Protein AF-A0A9P8UB93-F1 (afdb_monomer)

Sequence (767 aa):
MEDRIFSIRSVVDVEQPQSMSYSHETCEHDLPDLNFNGDYHQADNSRTEFQRVKATNTLHTPASVLPNNTKDEGKNASDDSFDGVGSRILGDSKEQVYATQFIHTTTEEEHYLITGRDGALRRCEDEPIHMPGAVQSFGLLVALKEVNGRFPVHIVSENSRRIIGYSPQQLFKLDSFMDLFSEDHVRNILDHIDFIRNENPDVTNNGPEVLNTALHPLGEISVKLWCAIHISSANPDLIICEFELENDNDYPLCPPDEIARPASEGPPHQESTRKEFDLGDKTGSTLLKVLSRVRKKGGEAGPMQIVDIMSQAQERLTSAPDLDKSLEVLVRIIKELTGFHRIMIHRFDSSYNGKVISELVDSAKTQHSYRGLHFPASDIPRQARELYKINKVRLLYDRDLEPSRLVCRTGADVEHPLDLTHSYLRAMSPMHLKYLANMGVRASMSVSVNAFSNLWGLIACHSYGRGGMRVAFPVRKMCRLIGDMASRNIERLSYASRLRAKKLSHIVPVSNHVPGHFIASPEDLLGLLDADFGMLSIGSETRILGTVEQSQEALAILEYLRIKKFASIVAIEDIRVELPDLRYPPGFTVIAGLLYVPLSVGGLDFIVFFRKAQVKEVKWAGNANEKEIRAGTSDYLEPRTSFQVWSQTVVGKCREWSEEHKETATVLCLVYGKFVEVWRQNEAVLQNSRLLRLLLADSVHEVRTPLNAIINYLEIALEGNLDPKTRDNLAEAHSASKSLIYAVNDLLNLTRIEERKEPIGDGVLDL

Organism: NCBI:txid152316

Secondary structure (DSSP, 8-state):
--------------PPPPPPP---------------------------------------PPPP------------------------------------PEEEEE-TTS-EEEEEESS--SSGGG--TT--SEEETTEEEEEEE-BTTB--EEEEETTHHHHHS--HHHHHT-S-GGGGB-HHHHHHHHHHHHHHHHT---HHHH--EEEEEEE--TTSPPEEEEEEEEE-TT-TTEEEEEEEESS-SSS-SS-HHHHT-----PPS---SSTTSS-SS-TTHHHHHHHHHHHHHTTT---HHHHHHHHHHHHHHHHH-SSHHHHHHHHHHHHHHHH--SEEEEEEE-TTS-EEEEEEEE-TTT-----TT-EE-TTSS-HHHHHHHHHS-EEEES-TTSPEEEEEESSTHHHHS----TT-SSBPPPHHHHHHHHHTT-SEEEEEEEEETTEEEEEEEEEE-SSS-----HHHHHHHHHHHHHHHHHHHHHHHHHHHHHHHHTT--------TTSPSS-HHHHHHHTT-SEEEEEETTEEEEES--S-HHHHHHHHHHHHHH--SS-EEES-HHHH-TT---TT--SSEEEEEEEE-STTSSSEEEEEEE-EEEEEEEES-TT-----TTS-S-PPPPS--SEEEEEEEEE-----HHHHHHHHHHHHHHHHHHHHHHHHHHHHHHHHHHHHHHHHHHHHHHHHHHHHHHHHHHHHTS---HHHHHHHHHHHHHHHHHHHHHHHHHHHHHHGGG-S---------

Structure (mmCIF, N/CA/C/O backbone):
data_AF-A0A9P8UB93-F1
#
_entry.id   AF-A0A9P8UB93-F1
#
loop_
_atom_site.group_PDB
_atom_site.id
_atom_site.type_symbol
_atom_site.label_atom_id
_atom_site.label_alt_id
_atom_site.label_comp_id
_atom_site.label_asym_id
_atom_site.label_entity_id
_atom_site.label_seq_id
_atom_site.pdbx_PDB_ins_code
_atom_site.Cartn_x
_atom_site.Cartn_y
_atom_site.Cartn_z
_atom_site.occupancy
_atom_site.B_iso_or_equiv
_atom_site.auth_seq_id
_atom_site.auth_comp_id
_atom_site.auth_asym_id
_atom_site.auth_atom_id
_atom_site.pdbx_PDB_model_num
ATOM 1 N N . MET A 1 1 ? 35.392 -6.131 -42.879 1.00 26.73 1 MET A N 1
ATOM 2 C CA . MET A 1 1 ? 35.048 -7.058 -43.975 1.00 26.73 1 MET A CA 1
ATOM 3 C C . MET A 1 1 ? 33.737 -6.538 -44.540 1.00 26.73 1 MET A C 1
ATOM 5 O O . MET A 1 1 ? 32.734 -6.651 -43.860 1.00 26.73 1 MET A O 1
ATOM 9 N N . GLU A 1 2 ? 33.848 -5.812 -45.655 1.00 27.38 2 GLU A N 1
ATOM 10 C CA . GLU A 1 2 ? 32.818 -5.238 -46.546 1.00 27.38 2 GLU A CA 1
ATOM 11 C C . GLU A 1 2 ? 31.380 -5.042 -46.020 1.00 27.38 2 GLU A C 1
ATOM 13 O O . GLU A 1 2 ? 30.610 -5.994 -45.885 1.00 27.38 2 GLU A O 1
ATOM 18 N N . ASP A 1 3 ? 31.005 -3.766 -45.860 1.00 26.36 3 ASP A N 1
ATOM 19 C CA . ASP A 1 3 ? 29.623 -3.290 -45.754 1.00 26.36 3 ASP A CA 1
ATOM 20 C C . ASP A 1 3 ? 28.825 -3.699 -46.997 1.00 26.36 3 ASP A C 1
ATOM 22 O O . ASP A 1 3 ? 29.007 -3.167 -48.095 1.00 26.36 3 ASP A O 1
ATOM 26 N N . ARG A 1 4 ? 27.920 -4.666 -46.834 1.00 26.61 4 ARG A N 1
ATOM 27 C CA . ARG A 1 4 ? 26.999 -5.078 -47.895 1.00 26.61 4 ARG A CA 1
ATOM 28 C C . ARG A 1 4 ? 25.685 -4.317 -47.767 1.00 26.61 4 ARG A C 1
ATOM 30 O O . ARG A 1 4 ? 24.841 -4.644 -46.937 1.00 26.61 4 ARG A O 1
ATOM 37 N N . ILE A 1 5 ? 25.508 -3.326 -48.635 1.00 25.66 5 ILE A N 1
ATOM 38 C CA . ILE A 1 5 ? 24.217 -2.696 -48.922 1.00 25.66 5 ILE A CA 1
ATOM 39 C C . ILE A 1 5 ? 23.400 -3.697 -49.748 1.00 25.66 5 ILE A C 1
ATOM 41 O O . ILE A 1 5 ? 23.738 -3.983 -50.897 1.00 25.66 5 ILE A O 1
ATOM 45 N N . PHE A 1 6 ? 22.338 -4.257 -49.172 1.00 24.06 6 PHE A N 1
ATOM 46 C CA . PHE A 1 6 ? 21.402 -5.112 -49.903 1.00 24.06 6 PHE A CA 1
ATOM 47 C C . PHE A 1 6 ? 20.201 -4.291 -50.380 1.00 24.06 6 PHE A C 1
ATOM 49 O O . PHE A 1 6 ? 19.489 -3.699 -49.575 1.00 24.06 6 PHE A O 1
ATOM 56 N N . SER A 1 7 ? 19.950 -4.298 -51.690 1.00 25.48 7 SER A N 1
ATOM 57 C CA . SER A 1 7 ? 18.676 -3.877 -52.282 1.00 25.48 7 SER A CA 1
ATOM 58 C C . SER A 1 7 ? 17.825 -5.125 -52.511 1.00 25.48 7 SER A C 1
ATOM 60 O O . SER A 1 7 ? 18.240 -6.013 -53.257 1.00 25.48 7 SER A O 1
ATOM 62 N N . ILE A 1 8 ? 16.675 -5.243 -51.839 1.00 27.33 8 ILE A N 1
ATOM 63 C CA . ILE A 1 8 ? 15.779 -6.400 -51.979 1.00 27.33 8 ILE A CA 1
ATOM 64 C C . ILE A 1 8 ? 14.336 -5.912 -52.144 1.00 27.33 8 ILE A C 1
ATOM 66 O O . ILE A 1 8 ? 13.784 -5.238 -51.279 1.00 27.33 8 ILE A O 1
ATOM 70 N N . ARG A 1 9 ? 13.736 -6.270 -53.285 1.00 27.30 9 ARG A N 1
ATOM 71 C CA . ARG A 1 9 ? 12.311 -6.110 -53.599 1.00 27.30 9 ARG A CA 1
ATOM 72 C C . ARG A 1 9 ? 11.485 -7.257 -52.992 1.00 27.30 9 ARG A C 1
ATOM 74 O O . ARG A 1 9 ? 11.887 -8.412 -53.086 1.00 27.30 9 ARG A O 1
ATOM 81 N N . SER A 1 10 ? 10.313 -6.880 -52.467 1.00 31.02 10 SER A N 1
ATOM 82 C CA . SER A 1 10 ? 9.056 -7.642 -52.294 1.00 31.02 10 SER A CA 1
ATOM 83 C C . SER A 1 10 ? 9.084 -8.982 -51.539 1.00 31.02 10 SER A C 1
ATOM 85 O O . SER A 1 10 ? 9.295 -10.024 -52.154 1.00 31.02 10 SER A O 1
ATOM 87 N N . VAL A 1 11 ? 8.725 -8.967 -50.243 1.00 28.31 11 VAL A N 1
ATOM 88 C CA . VAL A 1 11 ? 8.272 -10.161 -49.489 1.00 28.31 11 VAL A CA 1
ATOM 89 C C . VAL A 1 11 ? 7.197 -9.798 -48.442 1.00 28.31 11 VAL A C 1
ATOM 91 O O . VAL A 1 11 ? 7.372 -10.096 -47.270 1.00 28.31 11 VAL A O 1
ATOM 94 N N . VAL A 1 12 ? 6.097 -9.129 -48.810 1.00 26.34 12 VAL A N 1
ATOM 95 C CA . VAL A 1 12 ? 4.867 -9.101 -47.981 1.00 26.34 12 VAL A CA 1
ATOM 96 C C . VAL A 1 12 ? 3.657 -8.873 -48.896 1.00 26.34 12 VAL A C 1
ATOM 98 O O . VAL A 1 12 ? 3.607 -7.857 -49.585 1.00 26.34 12 VAL A O 1
ATOM 101 N N . ASP A 1 13 ? 2.688 -9.792 -48.888 1.00 25.03 13 ASP A N 1
ATOM 102 C CA . ASP A 1 13 ? 1.345 -9.551 -49.432 1.00 25.03 13 ASP A CA 1
ATOM 103 C C . ASP A 1 13 ? 0.488 -8.868 -48.359 1.00 25.03 13 ASP A C 1
ATOM 105 O O . ASP A 1 13 ? 0.323 -9.388 -47.253 1.00 25.03 13 ASP A O 1
ATOM 109 N N . VAL A 1 14 ? -0.057 -7.696 -48.687 1.00 28.72 14 VAL A N 1
ATOM 110 C CA . VAL A 1 14 ? -1.054 -6.981 -47.880 1.00 28.72 14 VAL A CA 1
ATOM 111 C C . VAL A 1 14 ? -2.326 -6.894 -48.717 1.00 28.72 14 VAL A C 1
ATOM 113 O O . VAL A 1 14 ? -2.350 -6.203 -49.735 1.00 28.72 14 VAL A O 1
ATOM 116 N N . GLU A 1 15 ? -3.385 -7.594 -48.308 1.00 27.23 15 GLU A N 1
ATOM 117 C CA . GLU A 1 15 ? -4.704 -7.457 -48.933 1.00 27.23 15 GLU A CA 1
ATOM 118 C C . GLU A 1 15 ? -5.242 -6.035 -48.702 1.00 27.23 15 GLU A C 1
ATOM 120 O O . GLU A 1 15 ? -5.470 -5.608 -47.569 1.00 27.23 15 GLU A O 1
ATOM 125 N N . GLN A 1 16 ? -5.433 -5.285 -49.790 1.00 28.02 16 GLN A N 1
ATOM 126 C CA . GLN A 1 16 ? -6.136 -4.003 -49.776 1.00 28.02 16 GLN A CA 1
ATOM 127 C C . GLN A 1 16 ? -7.658 -4.233 -49.777 1.00 28.02 16 GLN A C 1
ATOM 129 O O . GLN A 1 16 ? -8.140 -5.086 -50.526 1.00 28.02 16 GLN A O 1
ATOM 134 N N . PRO A 1 17 ? -8.451 -3.454 -49.019 1.00 28.00 17 PRO A N 1
ATOM 135 C CA . PRO A 1 17 ? -9.902 -3.496 -49.135 1.00 28.00 17 PRO A CA 1
ATOM 136 C C . PRO A 1 17 ? -10.363 -2.836 -50.445 1.00 28.00 17 PRO A C 1
ATOM 138 O O . PRO A 1 17 ? -9.907 -1.755 -50.816 1.00 28.00 17 PRO A O 1
ATOM 141 N N . GLN A 1 18 ? -11.281 -3.512 -51.139 1.00 26.14 18 GLN A N 1
ATOM 142 C CA . GLN A 1 18 ? -11.879 -3.092 -52.408 1.00 26.14 18 GLN A CA 1
ATOM 143 C C . GLN A 1 18 ? -12.587 -1.732 -52.283 1.00 26.14 18 GLN A C 1
ATOM 145 O O . GLN A 1 18 ? -13.487 -1.560 -51.460 1.00 26.14 18 GLN A O 1
ATOM 150 N N . SER A 1 19 ? -12.216 -0.775 -53.137 1.00 26.72 19 SER A N 1
ATOM 151 C CA . SER A 1 19 ? -12.930 0.488 -53.309 1.00 26.72 19 SER A CA 1
ATOM 152 C C . SER A 1 19 ? -14.207 0.272 -54.129 1.00 26.72 19 SER A C 1
ATOM 154 O O . SER A 1 19 ? -14.174 -0.211 -55.261 1.00 26.72 19 SER A O 1
ATOM 156 N N . MET A 1 20 ? -15.354 0.635 -53.549 1.00 25.08 20 MET A N 1
ATOM 157 C CA . MET A 1 20 ? -16.625 0.726 -54.268 1.00 25.08 20 MET A CA 1
ATOM 158 C C . MET A 1 20 ? -16.553 1.830 -55.327 1.00 25.08 20 MET A C 1
ATOM 160 O O . MET A 1 20 ? -16.248 2.984 -55.031 1.00 25.08 20 MET A O 1
ATOM 164 N N . SER A 1 21 ? -16.880 1.460 -56.559 1.00 23.48 21 SER A N 1
ATOM 165 C CA . SER A 1 21 ? -17.108 2.348 -57.693 1.00 23.48 21 SER A CA 1
ATOM 166 C C . SER A 1 21 ? -18.393 3.160 -57.515 1.00 23.48 21 SER A C 1
ATOM 168 O O . SER A 1 21 ? -19.458 2.565 -57.354 1.00 23.48 21 SER A O 1
ATOM 170 N N . TYR A 1 22 ? -18.319 4.484 -57.660 1.00 26.03 22 TYR A N 1
ATOM 171 C CA . TYR A 1 22 ? -19.458 5.295 -58.094 1.00 26.03 22 TYR A CA 1
ATOM 172 C C . TYR A 1 22 ? -19.034 6.288 -59.180 1.00 26.03 22 TYR A C 1
ATOM 174 O O . TYR A 1 22 ? -17.901 6.758 -59.237 1.00 26.03 22 TYR A O 1
ATOM 182 N N . SER A 1 23 ? -19.979 6.482 -60.087 1.00 23.53 23 SER A N 1
ATOM 183 C CA . SER A 1 23 ? -19.922 6.999 -61.449 1.00 23.53 23 SER A CA 1
ATOM 184 C C . SER A 1 23 ? -19.710 8.510 -61.577 1.00 23.53 23 SER A C 1
ATOM 186 O O . SER A 1 23 ? -20.191 9.296 -60.767 1.00 23.53 23 SER A O 1
ATOM 188 N N . HIS A 1 24 ? -19.050 8.890 -62.673 1.00 25.64 24 HIS A N 1
ATOM 189 C CA . HIS A 1 24 ? -19.032 10.234 -63.255 1.00 25.64 24 HIS A CA 1
ATOM 190 C C . HIS A 1 24 ? -20.433 10.702 -63.684 1.00 25.64 24 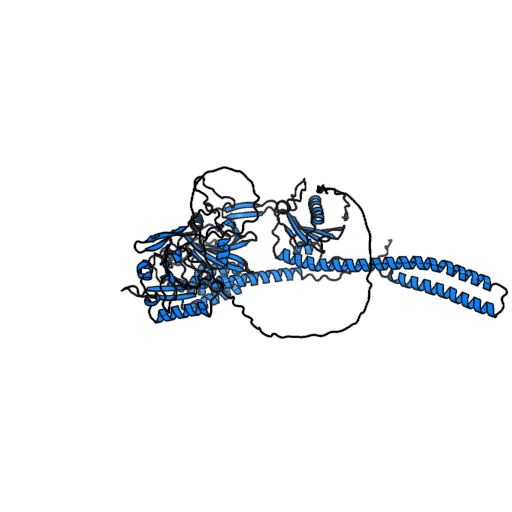HIS A C 1
ATOM 192 O O . HIS A 1 24 ? -21.110 9.940 -64.365 1.00 25.64 24 HIS A O 1
ATOM 198 N N . GLU A 1 25 ? -20.773 11.975 -63.434 1.00 23.77 25 GLU A N 1
ATOM 199 C CA . GLU A 1 25 ? -21.513 12.828 -64.388 1.00 23.77 25 GLU A CA 1
ATOM 200 C C . GLU A 1 25 ? -21.385 14.343 -64.062 1.00 23.77 25 GLU A C 1
ATOM 202 O O . GLU A 1 25 ? -21.669 14.773 -62.950 1.00 23.77 25 GLU A O 1
ATOM 207 N N . THR A 1 26 ? -20.872 15.089 -65.061 1.00 24.66 26 THR A N 1
ATOM 208 C CA . THR A 1 26 ? -21.096 16.499 -65.507 1.00 24.66 26 THR A CA 1
ATOM 209 C C . THR A 1 26 ? -21.281 17.649 -64.488 1.00 24.66 26 THR A C 1
ATOM 211 O O . THR A 1 26 ? -22.203 17.618 -63.690 1.00 24.66 26 THR A O 1
ATOM 214 N N . CYS A 1 27 ? -20.397 18.662 -64.407 1.00 22.58 27 CYS A N 1
ATOM 215 C CA . CYS A 1 27 ? -20.173 19.855 -65.272 1.00 22.58 27 CYS A CA 1
ATOM 216 C C . CYS A 1 27 ? -21.089 21.061 -64.940 1.00 22.58 27 CYS A C 1
ATOM 218 O O . CYS A 1 27 ? -22.287 20.952 -65.153 1.00 22.58 27 CYS A O 1
ATOM 220 N N . GLU A 1 28 ? -20.522 22.180 -64.446 1.00 23.67 28 GLU A N 1
ATOM 221 C CA . GLU A 1 28 ? -20.639 23.559 -64.999 1.00 23.67 28 GLU A CA 1
ATOM 222 C C . GLU A 1 28 ? -20.121 24.661 -64.032 1.00 23.67 28 GLU A C 1
ATOM 224 O O . GLU A 1 28 ? -20.508 24.731 -62.871 1.00 23.67 28 GLU A O 1
ATOM 229 N N . HIS A 1 29 ? -19.186 25.471 -64.551 1.00 26.97 29 HIS A N 1
ATOM 230 C CA . HIS A 1 29 ? -19.086 26.945 -64.506 1.00 26.97 29 HIS A CA 1
ATOM 231 C C . HIS A 1 29 ? -19.537 27.759 -63.265 1.00 26.97 29 HIS A C 1
ATOM 233 O O . HIS A 1 29 ? -20.720 27.854 -62.972 1.00 26.97 29 HIS A O 1
ATOM 239 N N . ASP A 1 30 ? -18.605 28.455 -62.587 1.00 24.02 30 ASP A N 1
ATOM 240 C CA . ASP A 1 30 ? -18.261 29.881 -62.830 1.00 24.02 30 ASP A CA 1
ATOM 241 C C . ASP A 1 30 ? -17.505 30.549 -61.650 1.00 24.02 30 ASP A C 1
ATOM 243 O O . ASP A 1 30 ? -17.839 30.408 -60.475 1.00 24.02 30 ASP A O 1
ATOM 247 N N . LEU A 1 31 ? -16.455 31.293 -62.014 1.00 25.19 31 LEU A N 1
ATOM 248 C CA . LEU A 1 31 ? -15.696 32.296 -61.237 1.00 25.19 31 LEU A CA 1
ATOM 249 C C . LEU A 1 31 ? -16.556 33.579 -61.052 1.00 25.19 31 LEU A C 1
ATOM 251 O O . LEU A 1 31 ? -17.471 33.754 -61.860 1.00 25.19 31 LEU A O 1
ATOM 255 N N . PRO A 1 32 ? -16.299 34.513 -60.091 1.00 33.03 32 PRO A N 1
ATOM 256 C CA . PRO A 1 32 ? -15.016 35.237 -60.029 1.00 33.03 32 PRO A CA 1
ATOM 257 C C . PRO A 1 32 ? -14.511 35.793 -58.671 1.00 33.03 32 PRO A C 1
ATOM 259 O O . PRO A 1 32 ? -15.249 35.994 -57.713 1.00 33.03 32 PRO A O 1
ATOM 262 N N . ASP A 1 33 ? -13.197 36.055 -58.686 1.00 24.64 33 ASP A N 1
ATOM 263 C CA . ASP A 1 33 ? -12.421 37.196 -58.170 1.00 24.64 33 ASP A CA 1
ATOM 264 C C . ASP A 1 33 ? -12.712 37.825 -56.798 1.00 24.64 33 ASP A C 1
ATOM 266 O O . ASP A 1 33 ? -13.784 38.369 -56.554 1.00 24.64 33 ASP A O 1
ATOM 270 N N . LEU A 1 34 ? -11.645 37.974 -55.993 1.00 26.08 34 LEU A N 1
ATOM 271 C CA . LEU A 1 34 ? -11.241 39.286 -55.463 1.00 26.08 34 LEU A CA 1
ATOM 272 C C . LEU A 1 34 ? -9.783 39.306 -54.969 1.00 26.08 34 LEU A C 1
ATOM 274 O O . LEU A 1 34 ? -9.261 38.356 -54.390 1.00 26.08 34 LEU A O 1
ATOM 278 N N . ASN A 1 35 ? -9.154 40.438 -55.275 1.00 24.73 35 ASN A N 1
ATOM 279 C CA . ASN A 1 35 ? -7.728 40.732 -55.315 1.00 24.73 35 ASN A CA 1
ATOM 280 C C . ASN A 1 35 ? -7.043 40.970 -53.960 1.00 24.73 35 ASN A C 1
ATOM 282 O O . ASN A 1 35 ? -7.639 41.413 -52.982 1.00 24.73 35 ASN A O 1
ATOM 286 N N . PHE A 1 36 ? -5.724 40.778 -54.025 1.00 27.52 36 PHE A N 1
ATOM 287 C CA . PHE A 1 36 ? -4.661 41.244 -53.135 1.00 27.52 36 PHE A CA 1
ATOM 288 C C . PHE A 1 36 ? -4.665 42.759 -52.846 1.00 27.52 36 PHE A C 1
ATOM 290 O O . PHE A 1 36 ? -4.908 43.563 -53.741 1.00 27.52 36 PHE A O 1
ATOM 297 N N . ASN A 1 37 ? -4.264 43.108 -51.617 1.00 25.06 37 ASN A N 1
ATOM 298 C CA . ASN A 1 37 ? -3.333 44.180 -51.201 1.00 25.06 37 ASN A CA 1
ATOM 299 C C . ASN A 1 37 ? -3.128 43.969 -49.680 1.00 25.06 37 ASN A C 1
ATOM 301 O O . ASN A 1 37 ? -4.106 43.797 -48.964 1.00 25.06 37 ASN A O 1
ATOM 305 N N . GLY A 1 38 ? -1.939 43.811 -49.095 1.00 25.78 38 GLY A N 1
ATOM 306 C CA . GLY A 1 38 ? -0.701 44.552 -49.305 1.00 25.78 38 GLY A CA 1
ATOM 307 C C . GLY A 1 38 ? -0.623 45.661 -48.252 1.00 25.78 38 GLY A C 1
ATOM 308 O O . GLY A 1 38 ? -1.266 46.679 -48.450 1.00 25.78 38 GLY A O 1
ATOM 309 N N . ASP A 1 39 ? 0.069 45.428 -47.125 1.00 24.36 39 ASP A N 1
ATOM 310 C CA . ASP A 1 39 ? 1.063 46.369 -46.574 1.00 24.36 39 ASP A CA 1
ATOM 311 C C . ASP A 1 39 ? 1.722 45.881 -45.268 1.00 24.36 39 ASP A C 1
ATOM 313 O O . ASP A 1 39 ? 1.089 45.416 -44.320 1.00 24.36 39 ASP A O 1
ATOM 317 N N . TYR A 1 40 ? 3.049 45.997 -45.271 1.00 25.77 40 TYR A N 1
ATOM 318 C CA . TYR A 1 40 ? 3.997 45.781 -44.180 1.00 25.77 40 TYR A CA 1
ATOM 319 C C . TYR A 1 40 ? 4.091 47.034 -43.296 1.00 25.77 40 TYR A C 1
ATOM 321 O O . TYR A 1 40 ? 4.174 48.125 -43.843 1.00 25.77 40 TYR A O 1
ATOM 329 N N . HIS A 1 41 ? 4.262 46.884 -41.974 1.00 25.95 41 HIS A N 1
ATOM 330 C CA . HIS A 1 41 ? 5.200 47.716 -41.195 1.00 25.95 41 HIS A CA 1
ATOM 331 C C . HIS A 1 41 ? 5.559 47.102 -39.822 1.00 25.95 41 HIS A C 1
ATOM 333 O O . HIS A 1 41 ? 4.734 46.956 -38.930 1.00 25.95 41 HIS A O 1
ATOM 339 N N . GLN A 1 42 ? 6.829 46.701 -39.736 1.00 24.09 42 GLN A N 1
ATOM 340 C CA . GLN A 1 42 ? 7.849 46.893 -38.690 1.00 24.09 42 GLN A CA 1
ATOM 341 C C . GLN A 1 42 ? 7.507 47.256 -37.220 1.00 24.09 42 GLN A C 1
ATOM 343 O O . GLN A 1 42 ? 6.836 48.242 -36.948 1.00 24.09 42 GLN A O 1
ATOM 348 N N . ALA A 1 43 ? 8.266 46.574 -36.341 1.00 25.11 43 ALA A N 1
ATOM 349 C CA . ALA A 1 43 ? 8.878 47.023 -35.074 1.00 25.11 43 ALA A CA 1
ATOM 350 C C . ALA A 1 43 ? 7.991 47.112 -33.809 1.00 25.11 43 ALA A C 1
ATOM 352 O O . ALA A 1 43 ? 7.084 47.924 -33.720 1.00 25.11 43 ALA A O 1
ATOM 353 N N . ASP A 1 44 ? 8.303 46.342 -32.759 1.00 24.00 44 ASP A N 1
ATOM 354 C CA . ASP A 1 44 ? 9.359 46.650 -31.775 1.00 24.00 44 ASP A CA 1
ATOM 355 C C . ASP A 1 44 ? 9.133 45.924 -30.425 1.00 24.00 44 ASP A C 1
ATOM 357 O O . ASP A 1 44 ? 8.029 45.518 -30.063 1.00 24.00 44 ASP A O 1
ATOM 361 N N . ASN A 1 45 ? 10.228 45.751 -29.685 1.00 26.16 45 ASN A N 1
ATOM 362 C CA . ASN A 1 45 ? 10.324 45.145 -28.356 1.00 26.16 45 ASN A CA 1
ATOM 363 C C . ASN A 1 45 ? 9.473 45.853 -27.286 1.00 26.16 45 ASN A C 1
ATOM 365 O O . ASN A 1 45 ? 9.476 47.077 -27.209 1.00 26.16 45 ASN A O 1
ATOM 369 N N . SER A 1 46 ? 8.945 45.106 -26.306 1.00 26.08 46 SER A N 1
ATOM 370 C CA . SER A 1 46 ? 9.214 45.387 -24.879 1.00 26.08 46 SER A CA 1
ATOM 371 C C . SER A 1 46 ? 8.569 44.393 -23.906 1.00 26.08 46 SER A C 1
ATOM 373 O O . SER A 1 46 ? 7.455 43.910 -24.073 1.00 26.08 46 SER A O 1
ATOM 375 N N . ARG A 1 47 ? 9.346 44.121 -22.852 1.00 25.39 47 ARG A N 1
ATOM 376 C CA . ARG A 1 47 ? 8.998 43.498 -21.569 1.00 25.39 47 ARG A CA 1
ATOM 377 C C . ARG A 1 47 ? 7.685 44.020 -20.977 1.00 25.39 47 ARG A C 1
ATOM 379 O O . ARG A 1 47 ? 7.445 45.221 -21.009 1.00 25.39 47 ARG A O 1
ATOM 386 N N . THR A 1 48 ? 6.992 43.176 -20.214 1.00 25.86 48 THR A N 1
ATOM 387 C CA . THR A 1 48 ? 6.386 43.619 -18.946 1.00 25.86 48 THR A CA 1
ATOM 388 C C . THR A 1 48 ? 6.240 42.476 -17.944 1.00 25.86 48 THR A C 1
ATOM 390 O O . THR A 1 48 ? 5.796 41.374 -18.251 1.00 25.86 48 THR A O 1
ATOM 393 N N . GLU A 1 49 ? 6.682 42.791 -16.734 1.00 22.70 49 GLU A N 1
ATOM 394 C CA . GLU A 1 49 ? 6.524 42.077 -15.477 1.00 22.70 49 GLU A CA 1
ATOM 395 C C . GLU A 1 49 ? 5.102 42.226 -14.894 1.00 22.70 49 GLU A C 1
ATOM 397 O O . GLU A 1 49 ? 4.456 43.250 -15.085 1.00 22.70 49 GLU A O 1
ATOM 402 N N . PHE A 1 50 ? 4.696 41.212 -14.114 1.00 23.59 50 PHE A N 1
ATOM 403 C CA . PHE A 1 50 ? 3.908 41.260 -12.865 1.00 23.59 50 PHE A CA 1
ATOM 404 C C . PHE A 1 50 ? 2.631 42.134 -12.751 1.00 23.59 50 PHE A C 1
ATOM 406 O O . PHE A 1 50 ? 2.723 43.344 -12.629 1.00 23.59 50 PHE A O 1
ATOM 413 N N . GLN A 1 51 ? 1.459 41.504 -12.528 1.00 23.72 51 GLN A N 1
ATOM 414 C CA . GLN A 1 51 ? 0.694 41.506 -11.248 1.00 23.72 51 GLN A CA 1
ATOM 415 C C . GLN A 1 51 ? -0.803 41.138 -11.399 1.00 23.72 51 GLN A C 1
ATOM 417 O O . GLN A 1 51 ? -1.612 41.856 -11.968 1.00 23.72 51 GLN A O 1
ATOM 422 N N . ARG A 1 52 ? -1.164 40.017 -10.765 1.00 23.50 52 ARG A N 1
ATOM 423 C CA . ARG A 1 52 ? -2.259 39.804 -9.791 1.00 23.50 52 ARG A CA 1
ATOM 424 C C . ARG A 1 52 ? -3.258 40.968 -9.553 1.00 23.50 52 ARG A C 1
ATOM 426 O O . ARG A 1 52 ? -2.912 41.873 -8.806 1.00 23.50 52 ARG A O 1
ATOM 433 N N . VAL A 1 53 ? -4.537 40.825 -9.948 1.00 23.80 53 VAL A N 1
ATOM 434 C CA . VAL A 1 53 ? -5.707 41.378 -9.211 1.00 23.80 53 VAL A CA 1
ATOM 435 C C . VAL A 1 53 ? -6.972 40.502 -9.352 1.00 23.80 53 VAL A C 1
ATOM 437 O O . VAL A 1 53 ? -7.419 40.169 -10.440 1.00 23.80 53 VAL A O 1
ATOM 440 N N . LYS A 1 54 ? -7.498 40.167 -8.169 1.00 23.58 54 LYS A N 1
ATOM 441 C CA . LYS A 1 54 ? -8.847 39.805 -7.682 1.00 23.58 54 LYS A CA 1
ATOM 442 C C . LYS A 1 54 ? -10.092 39.892 -8.599 1.00 23.58 54 LYS A C 1
ATOM 444 O O . LYS A 1 54 ? -10.420 40.942 -9.129 1.00 23.58 54 LYS A O 1
ATOM 449 N N . ALA A 1 55 ? -10.837 38.782 -8.559 1.00 24.05 55 ALA A N 1
ATOM 450 C CA . ALA A 1 55 ? -12.267 38.583 -8.263 1.00 24.05 55 ALA A CA 1
ATOM 451 C C . ALA A 1 55 ? -13.290 39.728 -8.423 1.00 24.05 55 ALA A C 1
ATOM 453 O O . ALA A 1 55 ? -13.209 40.738 -7.726 1.00 24.05 55 ALA A O 1
ATOM 454 N N . THR A 1 56 ? -14.390 39.405 -9.115 1.00 23.88 56 THR A N 1
ATOM 455 C CA . THR A 1 56 ? -15.751 39.876 -8.801 1.00 23.88 56 THR A CA 1
ATOM 456 C C . THR A 1 56 ? -16.804 38.805 -9.114 1.00 23.88 56 THR A C 1
ATOM 458 O O . THR A 1 56 ? -16.764 38.135 -10.141 1.00 23.88 56 THR A O 1
ATOM 461 N N . ASN A 1 57 ? -17.732 38.662 -8.164 1.00 23.91 57 ASN A N 1
ATOM 462 C CA . ASN A 1 57 ? -18.921 37.809 -8.149 1.00 23.91 57 ASN A CA 1
ATOM 463 C C . ASN A 1 57 ? -19.940 38.154 -9.244 1.00 23.91 57 ASN A C 1
ATOM 465 O O . ASN A 1 57 ? -20.126 39.324 -9.572 1.00 23.91 57 ASN A O 1
ATOM 469 N N . THR A 1 58 ? -20.761 37.172 -9.627 1.00 24.73 58 THR A N 1
ATOM 470 C CA . THR A 1 58 ? -22.205 37.400 -9.822 1.00 24.73 58 THR A CA 1
ATOM 471 C C . THR A 1 58 ? -22.999 36.112 -9.595 1.00 24.73 58 THR A C 1
ATOM 473 O O . THR A 1 58 ? -22.704 35.067 -10.166 1.00 24.73 58 THR A O 1
ATOM 476 N N . LEU A 1 59 ? -23.981 36.212 -8.695 1.00 24.28 59 LEU A N 1
ATOM 477 C CA . LEU A 1 59 ? -24.977 35.201 -8.349 1.00 24.28 59 LEU A CA 1
ATOM 478 C C . LEU A 1 59 ? -26.102 35.163 -9.393 1.00 24.28 59 LEU A C 1
ATOM 480 O O . LEU A 1 59 ? -26.536 36.217 -9.852 1.00 24.28 59 LEU A O 1
ATOM 484 N N . HIS A 1 60 ? -26.667 33.978 -9.637 1.00 24.95 60 HIS A N 1
ATOM 485 C CA . HIS A 1 60 ? -28.037 33.829 -10.133 1.00 24.95 60 HIS A CA 1
ATOM 486 C C . HIS A 1 60 ? -28.778 32.750 -9.330 1.00 24.95 60 HIS A C 1
ATOM 488 O O . HIS A 1 60 ? -28.409 31.579 -9.339 1.00 24.95 60 HIS A O 1
ATOM 494 N N . THR A 1 61 ? -29.829 33.173 -8.631 1.00 24.50 61 THR A N 1
ATOM 495 C CA . THR A 1 61 ? -30.899 32.347 -8.052 1.00 24.50 61 THR A CA 1
ATOM 496 C C . THR A 1 61 ? -32.001 32.098 -9.096 1.00 24.50 61 THR A C 1
ATOM 498 O O . THR A 1 61 ? -32.255 32.990 -9.911 1.00 24.50 61 THR A O 1
ATOM 501 N N . PRO A 1 62 ? -32.701 30.945 -9.072 1.00 28.03 62 PRO A N 1
ATOM 502 C CA . PRO A 1 62 ? -33.846 30.676 -9.938 1.00 28.03 62 PRO A CA 1
ATOM 503 C C . PRO A 1 62 ? -35.181 31.020 -9.255 1.00 28.03 62 PRO A C 1
ATOM 505 O O . PRO A 1 62 ? -35.322 30.913 -8.036 1.00 28.03 62 PRO A O 1
ATOM 508 N N . ALA A 1 63 ? -36.167 31.415 -10.062 1.00 24.06 63 ALA A N 1
ATOM 509 C CA . ALA A 1 63 ? -37.533 31.709 -9.638 1.00 24.06 63 ALA A CA 1
ATOM 510 C C . ALA A 1 63 ? -38.495 30.542 -9.925 1.00 24.06 63 ALA A C 1
ATOM 512 O O . ALA A 1 63 ? -38.348 29.796 -10.892 1.00 24.06 63 ALA A O 1
ATOM 513 N N . SER A 1 64 ? -39.482 30.434 -9.044 1.00 23.78 64 SER A N 1
ATOM 514 C CA . SER A 1 64 ? -40.565 29.463 -8.910 1.00 23.78 64 SER A CA 1
ATOM 515 C C . SER A 1 64 ? -41.756 29.704 -9.845 1.00 23.78 64 SER A C 1
ATOM 517 O O . SER A 1 64 ? -42.158 30.850 -10.011 1.00 23.78 64 SER A O 1
ATOM 519 N N . VAL A 1 65 ? -42.417 28.630 -10.313 1.00 25.11 65 VAL A N 1
ATOM 520 C CA . VAL A 1 65 ? -43.860 28.611 -10.657 1.00 25.11 65 VAL A CA 1
ATOM 521 C C . VAL A 1 65 ? -44.447 27.197 -10.436 1.00 25.11 65 VAL A C 1
ATOM 523 O O . VAL A 1 65 ? -43.911 26.209 -10.924 1.00 25.11 65 VAL A O 1
ATOM 526 N N . LEU A 1 66 ? -45.574 27.124 -9.722 1.00 23.77 66 LEU A N 1
ATOM 527 C CA . LEU A 1 66 ? -46.562 26.028 -9.609 1.00 23.77 66 LEU A CA 1
ATOM 528 C C . LEU A 1 66 ? -47.957 26.674 -9.837 1.00 23.77 66 LEU A C 1
ATOM 530 O O . LEU A 1 66 ? -48.039 27.903 -9.763 1.00 23.77 66 LEU A O 1
ATOM 534 N N . PRO A 1 67 ? -49.092 25.944 -9.859 1.00 43.53 67 PRO A N 1
ATOM 535 C CA . PRO A 1 67 ? -49.453 24.696 -10.555 1.00 43.53 67 PRO A CA 1
ATOM 536 C C . PRO A 1 67 ? -50.825 24.833 -11.282 1.00 43.53 67 PRO A C 1
ATOM 538 O O . PRO A 1 67 ? -51.497 25.853 -11.139 1.00 43.53 67 PRO A O 1
ATOM 541 N N . ASN A 1 68 ? -51.314 23.798 -11.988 1.00 24.00 68 ASN A N 1
ATOM 542 C CA . ASN A 1 68 ? -52.763 23.516 -12.002 1.00 24.00 68 ASN A CA 1
ATOM 543 C C . ASN A 1 68 ? -53.159 22.101 -12.469 1.00 24.00 68 ASN A C 1
ATOM 545 O O . ASN A 1 68 ? -52.516 21.492 -13.316 1.00 24.00 68 ASN A O 1
ATOM 549 N N . ASN A 1 69 ? -54.249 21.636 -11.851 1.00 25.78 69 ASN A N 1
ATOM 550 C CA . ASN A 1 69 ? -54.903 20.321 -11.876 1.00 25.78 69 ASN A CA 1
ATOM 551 C C . ASN A 1 69 ? -55.610 19.943 -13.191 1.00 25.78 69 ASN A C 1
ATOM 553 O O . ASN A 1 69 ? -56.102 20.824 -13.889 1.00 25.78 69 ASN A O 1
ATOM 557 N N . THR A 1 70 ? -55.820 18.631 -13.407 1.00 25.47 70 THR A N 1
ATOM 558 C CA . THR A 1 70 ? -57.124 17.899 -13.548 1.00 25.47 70 THR A CA 1
ATOM 559 C C . THR A 1 70 ? -56.843 16.472 -14.077 1.00 25.47 70 THR A C 1
ATOM 561 O O . THR A 1 70 ? -56.118 16.322 -15.049 1.00 25.47 70 THR A O 1
ATOM 564 N N . LYS A 1 71 ? -57.045 15.398 -13.292 1.00 26.03 71 LYS A N 1
ATOM 565 C CA . LYS A 1 71 ? -58.241 14.522 -13.139 1.00 26.03 71 LYS A CA 1
ATOM 566 C C . LYS A 1 71 ? -58.784 13.878 -14.432 1.00 26.03 71 LYS A C 1
ATOM 568 O O . LYS A 1 71 ? -59.396 14.584 -15.216 1.00 26.03 71 LYS A O 1
ATOM 573 N N . ASP A 1 72 ? -58.602 12.556 -14.562 1.00 24.89 72 ASP A N 1
ATOM 574 C CA . ASP A 1 72 ? -59.618 11.512 -14.871 1.00 24.89 72 ASP A CA 1
ATOM 575 C C . ASP A 1 72 ? -58.902 10.140 -14.938 1.00 24.89 72 ASP A C 1
ATOM 577 O O . ASP A 1 72 ? -57.870 10.007 -15.586 1.00 24.89 72 ASP A O 1
ATOM 581 N N . GLU A 1 73 ? -59.144 9.211 -14.007 1.00 25.31 73 GLU A N 1
ATOM 582 C CA . GLU A 1 73 ? -60.179 8.153 -13.996 1.00 25.31 73 GLU A CA 1
ATOM 583 C C . GLU A 1 73 ? -59.988 7.012 -15.023 1.00 25.31 73 GLU A C 1
ATOM 585 O O . GLU A 1 73 ? -60.126 7.203 -16.224 1.00 25.31 73 GLU A O 1
ATOM 590 N N . GLY A 1 74 ? -59.815 5.779 -14.510 1.00 23.98 74 GLY A N 1
ATOM 591 C CA . GLY A 1 74 ? -60.545 4.616 -15.046 1.00 23.98 74 GLY A CA 1
ATOM 592 C C . GLY A 1 74 ? -59.778 3.425 -15.653 1.00 23.98 74 GLY A C 1
ATOM 593 O O . GLY A 1 74 ? -59.635 3.346 -16.860 1.00 23.98 74 GLY A O 1
ATOM 594 N N . LYS A 1 75 ? -59.503 2.422 -14.800 1.00 25.33 75 LYS A N 1
ATOM 595 C CA . LYS A 1 75 ? -59.833 0.973 -14.938 1.00 25.33 75 LYS A CA 1
ATOM 596 C C . LYS A 1 75 ? -59.274 0.070 -16.071 1.00 25.33 75 LYS A C 1
ATOM 598 O O . LYS A 1 75 ? -59.531 0.293 -17.243 1.00 25.33 75 LYS A O 1
ATOM 603 N N . ASN A 1 76 ? -58.838 -1.116 -15.592 1.00 23.75 76 ASN A N 1
ATOM 604 C CA . ASN A 1 76 ? -58.903 -2.480 -16.176 1.00 23.75 76 ASN A CA 1
ATOM 605 C C . ASN A 1 76 ? -57.980 -2.786 -17.373 1.00 23.75 76 ASN A C 1
ATOM 607 O O . ASN A 1 76 ? -57.749 -1.925 -18.200 1.00 23.75 76 ASN A O 1
ATOM 611 N N . ALA A 1 77 ? -57.497 -4.000 -17.639 1.00 24.55 77 ALA A N 1
ATOM 612 C CA . ALA A 1 77 ? -57.273 -5.274 -16.946 1.00 24.55 77 ALA A CA 1
ATOM 613 C C . ALA A 1 77 ? -56.482 -6.153 -17.959 1.00 24.55 77 ALA A C 1
ATOM 615 O O . ALA A 1 77 ? -56.576 -5.906 -19.157 1.00 24.55 77 ALA A O 1
ATOM 616 N N . SER A 1 78 ? -55.703 -7.117 -17.454 1.00 23.48 78 SER A N 1
ATOM 617 C CA . SER A 1 78 ? -55.256 -8.395 -18.066 1.00 23.48 78 SER A CA 1
ATOM 618 C C . SER A 1 78 ? -55.433 -8.647 -19.582 1.00 23.48 78 SER A C 1
ATOM 620 O O . SER A 1 78 ? -56.563 -8.664 -20.059 1.00 23.48 78 SER A O 1
ATOM 622 N N . ASP A 1 79 ? -54.354 -8.991 -20.302 1.00 23.33 79 ASP A N 1
ATOM 623 C CA . ASP A 1 79 ? -54.065 -10.388 -20.713 1.00 23.33 79 ASP A CA 1
ATOM 624 C C . ASP A 1 79 ? -52.859 -10.527 -21.671 1.00 23.33 79 ASP A C 1
ATOM 626 O O . ASP A 1 79 ? -52.635 -9.712 -22.563 1.00 23.33 79 ASP A O 1
ATOM 630 N N . ASP A 1 80 ? -52.124 -11.614 -21.423 1.00 25.08 80 ASP A N 1
ATOM 631 C CA . ASP A 1 80 ? -51.430 -12.550 -22.317 1.00 25.08 80 ASP A CA 1
ATOM 632 C C . ASP A 1 80 ? -50.384 -12.134 -23.377 1.00 25.08 80 ASP A C 1
ATOM 634 O O . ASP A 1 80 ? -50.644 -11.530 -24.413 1.00 25.08 80 ASP A O 1
ATOM 638 N N . SER A 1 81 ? -49.171 -12.638 -23.093 1.00 23.84 81 SER A N 1
ATOM 639 C CA . SER A 1 81 ? -48.222 -13.379 -23.944 1.00 23.84 81 SER A CA 1
ATOM 640 C C . SER A 1 81 ? -48.222 -13.160 -25.460 1.00 23.84 81 SER A C 1
ATOM 642 O O . SER A 1 81 ? -49.203 -13.472 -26.119 1.00 23.84 81 SER A O 1
ATOM 644 N N . PHE A 1 82 ? -47.044 -12.871 -26.028 1.00 24.47 82 PHE A N 1
ATOM 645 C CA . PHE A 1 82 ? -46.478 -13.672 -27.125 1.00 24.47 82 PHE A CA 1
ATOM 646 C C . PHE A 1 82 ? -44.982 -13.369 -27.316 1.00 24.47 82 PHE A C 1
ATOM 648 O O . PHE A 1 82 ? -44.561 -12.213 -27.359 1.00 24.47 82 PHE A O 1
ATOM 655 N N . ASP A 1 83 ? -44.196 -14.441 -27.425 1.00 24.92 83 ASP A N 1
ATOM 656 C CA . ASP A 1 83 ? -42.770 -14.453 -27.745 1.00 24.92 83 ASP A CA 1
ATOM 657 C C . ASP A 1 83 ? -42.461 -13.783 -29.091 1.00 24.92 83 ASP A C 1
ATOM 659 O O . ASP A 1 83 ? -43.121 -14.024 -30.103 1.00 24.92 83 ASP A O 1
ATOM 663 N N . GLY A 1 84 ? -41.379 -13.004 -29.117 1.00 23.39 84 GLY A N 1
ATOM 664 C CA . GLY A 1 84 ? -40.847 -12.382 -30.324 1.00 23.39 84 GLY A CA 1
ATOM 665 C C . GLY A 1 84 ? -39.360 -12.085 -30.182 1.00 23.39 84 GLY A C 1
ATOM 666 O O . GLY A 1 84 ? -38.966 -10.999 -29.766 1.00 23.39 84 GLY A O 1
ATOM 667 N N . VAL A 1 85 ? -38.535 -13.072 -30.536 1.00 27.20 85 VAL A N 1
ATOM 668 C CA . VAL A 1 85 ? -37.078 -12.969 -30.679 1.00 27.20 85 VAL A CA 1
ATOM 669 C C . VAL A 1 85 ? -36.734 -11.823 -31.636 1.00 27.20 85 VAL A C 1
ATOM 671 O O . VAL A 1 85 ? -37.057 -11.869 -32.820 1.00 27.20 85 VAL A O 1
ATOM 674 N N . GLY A 1 86 ? -36.052 -10.798 -31.121 1.00 23.19 86 GLY A N 1
ATOM 675 C CA . GLY A 1 86 ? -35.617 -9.633 -31.886 1.00 23.19 86 GLY A CA 1
ATOM 676 C C . GLY A 1 86 ? -34.307 -9.076 -31.344 1.00 23.19 86 GLY A C 1
ATOM 677 O O . GLY A 1 86 ? -34.299 -8.234 -30.453 1.00 23.19 86 GLY A O 1
ATOM 678 N N . SER A 1 87 ? -33.201 -9.565 -31.904 1.00 26.98 87 SER A N 1
ATOM 679 C CA . SER A 1 87 ? -31.841 -9.053 -31.721 1.00 26.98 87 SER A CA 1
ATOM 680 C C . SER A 1 87 ? -31.781 -7.530 -31.913 1.00 26.98 87 SER A C 1
ATOM 682 O O . SER A 1 87 ? -32.088 -7.023 -32.994 1.00 26.98 87 SER A O 1
ATOM 684 N N . ARG A 1 88 ? -31.368 -6.796 -30.872 1.00 24.16 88 ARG A N 1
ATOM 685 C CA . ARG A 1 88 ? -30.955 -5.387 -30.957 1.00 24.16 88 ARG A CA 1
ATOM 686 C C . ARG A 1 88 ? -29.670 -5.172 -30.157 1.00 24.16 88 ARG A C 1
ATOM 688 O O . ARG A 1 88 ? -29.686 -5.090 -28.937 1.00 24.16 88 ARG A O 1
ATOM 695 N N . ILE A 1 89 ? -28.572 -5.153 -30.910 1.00 24.20 89 ILE A N 1
ATOM 696 C CA . ILE A 1 89 ? -27.400 -4.267 -30.818 1.00 24.20 89 ILE A CA 1
ATOM 697 C C . ILE A 1 89 ? -27.265 -3.528 -29.472 1.00 24.20 89 ILE A C 1
ATOM 699 O O . ILE A 1 89 ? -27.970 -2.554 -29.213 1.00 24.20 89 ILE A O 1
ATOM 703 N N . LEU A 1 90 ? -26.306 -3.977 -28.652 1.00 23.59 90 LEU A N 1
ATOM 704 C CA . LEU A 1 90 ? -25.826 -3.265 -27.468 1.00 23.59 90 LEU A CA 1
ATOM 705 C C . LEU A 1 90 ? -25.122 -1.967 -27.889 1.00 23.59 90 LEU A C 1
ATOM 707 O O . LEU A 1 90 ? -23.992 -1.991 -28.373 1.00 23.59 90 LEU A O 1
ATOM 711 N N . GLY A 1 91 ? -25.801 -0.843 -27.678 1.00 22.44 91 GLY A N 1
ATOM 712 C CA . GLY A 1 91 ? -25.187 0.473 -27.562 1.00 22.44 91 GLY A CA 1
ATOM 713 C C . GLY A 1 91 ? -24.976 0.809 -26.087 1.00 22.44 91 GLY A C 1
ATOM 714 O O . GLY A 1 91 ? -25.944 0.944 -25.347 1.00 22.44 91 GLY A O 1
ATOM 715 N N . ASP A 1 92 ? -23.706 0.889 -25.697 1.00 25.95 92 ASP A N 1
ATOM 716 C CA . ASP A 1 92 ? -23.134 1.676 -24.596 1.00 25.95 92 ASP A CA 1
ATOM 717 C C . ASP A 1 92 ? -23.964 1.785 -23.296 1.00 25.95 92 ASP A C 1
ATOM 719 O O . ASP A 1 92 ? -24.677 2.759 -23.028 1.00 25.95 92 ASP A O 1
ATOM 723 N N . SER A 1 93 ? -23.857 0.762 -22.442 1.00 23.81 93 SER A N 1
ATOM 724 C CA . SER A 1 93 ? -24.397 0.794 -21.084 1.00 23.81 93 SER A CA 1
ATOM 725 C C . SER A 1 93 ? -23.520 1.665 -20.181 1.00 23.81 93 SER A C 1
ATOM 727 O O . SER A 1 93 ? -22.443 1.247 -19.755 1.00 23.81 93 SER A O 1
ATOM 729 N N . LYS A 1 94 ? -24.036 2.854 -19.852 1.00 24.91 94 LYS A N 1
ATOM 730 C CA . LYS A 1 94 ? -23.680 3.635 -18.659 1.00 24.91 94 LYS A CA 1
ATOM 731 C C . LYS A 1 94 ? -23.478 2.715 -17.450 1.00 24.91 94 LYS A C 1
ATOM 733 O O . LYS A 1 94 ? -24.304 1.836 -17.213 1.00 24.91 94 LYS A O 1
ATOM 738 N N . GLU A 1 95 ? -22.415 2.966 -16.685 1.00 26.88 95 GLU A N 1
ATOM 739 C CA . GLU A 1 95 ? -22.149 2.373 -15.371 1.00 26.88 95 GLU A CA 1
ATOM 740 C C . GLU A 1 95 ? -23.421 2.387 -14.506 1.00 26.88 95 GLU A C 1
ATOM 742 O O . GLU A 1 95 ? -23.823 3.414 -13.957 1.00 26.88 95 GLU A O 1
ATOM 747 N N . GLN A 1 96 ? -24.085 1.234 -14.401 1.00 23.83 96 GLN A N 1
ATOM 748 C CA . GLN A 1 96 ? -25.116 1.004 -13.400 1.00 23.83 96 GLN A CA 1
ATOM 749 C C . GLN A 1 96 ? -24.416 0.902 -12.047 1.00 23.83 96 GLN A C 1
ATOM 751 O O . GLN A 1 96 ? -23.838 -0.126 -11.698 1.00 23.83 96 GLN A O 1
ATOM 756 N N . VAL A 1 97 ? -24.452 1.996 -11.291 1.00 26.28 97 VAL A N 1
ATOM 757 C CA . VAL A 1 97 ? -24.156 1.999 -9.860 1.00 26.28 97 VAL A CA 1
ATOM 758 C C . VAL A 1 97 ? -25.189 1.086 -9.197 1.00 26.28 97 VAL A C 1
ATOM 760 O O . VAL A 1 97 ? -26.355 1.454 -9.062 1.00 26.28 97 VAL A O 1
ATOM 763 N N . TYR A 1 98 ? -24.794 -0.137 -8.843 1.00 31.42 98 TYR A N 1
ATOM 764 C CA . TYR A 1 98 ? -25.631 -1.028 -8.045 1.00 31.42 98 TYR A CA 1
ATOM 765 C C . TYR A 1 98 ? -25.839 -0.378 -6.673 1.00 31.42 98 TYR A C 1
ATOM 767 O O . TYR A 1 98 ? -24.898 -0.264 -5.889 1.00 31.42 98 TYR A O 1
ATOM 775 N N . ALA A 1 99 ? -27.061 0.069 -6.382 1.00 31.58 99 ALA A N 1
ATOM 776 C CA . ALA A 1 99 ? -27.449 0.470 -5.037 1.00 31.58 99 ALA A CA 1
ATOM 777 C C . ALA A 1 99 ? -27.487 -0.793 -4.161 1.00 31.58 99 ALA A C 1
ATOM 779 O O . ALA A 1 99 ? -28.408 -1.600 -4.250 1.00 31.58 99 ALA A O 1
ATOM 780 N N . THR A 1 100 ? -26.442 -1.014 -3.369 1.00 48.53 100 THR A N 1
ATOM 781 C CA . THR A 1 100 ? -26.340 -2.167 -2.469 1.00 48.53 100 THR A CA 1
ATOM 782 C C . THR A 1 100 ? -27.238 -1.964 -1.255 1.00 48.53 100 THR A C 1
ATOM 784 O O . THR A 1 100 ? -26.895 -1.183 -0.370 1.00 48.53 100 THR A O 1
ATOM 787 N N . GLN A 1 101 ? -28.368 -2.670 -1.196 1.00 55.19 101 GLN A N 1
ATOM 788 C CA . GLN A 1 101 ? -29.214 -2.724 -0.003 1.00 55.19 101 GLN A CA 1
ATOM 789 C C . GLN A 1 101 ? -28.685 -3.789 0.973 1.00 55.19 101 GLN A C 1
ATOM 791 O O . GLN A 1 101 ? -28.334 -4.907 0.581 1.00 55.19 101 GLN A O 1
ATOM 796 N N . PHE A 1 102 ? -28.594 -3.440 2.258 1.00 68.62 102 PHE A N 1
ATOM 797 C CA . PHE A 1 102 ? -28.267 -4.403 3.309 1.00 68.62 102 PHE A CA 1
ATOM 798 C C . PHE A 1 102 ? -29.499 -5.212 3.716 1.00 68.62 102 PHE A C 1
ATOM 800 O O . PHE A 1 102 ? -30.587 -4.669 3.909 1.00 68.62 102 PHE A O 1
ATOM 807 N N . ILE A 1 103 ? -29.293 -6.508 3.949 1.00 67.62 103 ILE A N 1
ATOM 808 C CA . ILE A 1 103 ? -30.275 -7.358 4.619 1.00 67.62 103 ILE A CA 1
ATOM 809 C C . ILE A 1 103 ? -30.153 -7.090 6.117 1.00 67.62 103 ILE A C 1
ATOM 811 O O . ILE A 1 103 ? -29.056 -7.132 6.683 1.00 67.62 103 ILE A O 1
ATOM 815 N N . HIS A 1 104 ? -31.277 -6.814 6.767 1.00 73.12 104 HIS A N 1
ATOM 816 C CA . HIS A 1 104 ? -31.324 -6.478 8.182 1.00 73.12 104 HIS A CA 1
ATOM 817 C C . HIS A 1 104 ? -32.393 -7.288 8.914 1.00 73.12 104 HIS A C 1
ATOM 819 O O . HIS A 1 104 ? -33.379 -7.730 8.328 1.00 73.12 104 HIS A O 1
ATOM 825 N N . THR A 1 105 ? -32.194 -7.473 10.215 1.00 68.00 105 THR A N 1
ATOM 826 C CA . THR A 1 105 ? -33.216 -8.008 11.118 1.00 68.00 105 THR A CA 1
ATOM 827 C C . THR A 1 105 ? -33.620 -6.918 12.096 1.00 68.00 105 THR A C 1
ATOM 829 O O . THR A 1 105 ? -32.762 -6.261 12.690 1.00 68.00 105 THR A O 1
ATOM 832 N N . THR A 1 106 ? -34.925 -6.730 12.265 1.00 69.75 106 THR A N 1
ATOM 833 C CA . THR A 1 106 ? -35.476 -5.808 13.258 1.00 69.75 106 THR A CA 1
ATOM 834 C C . THR A 1 106 ? -35.439 -6.470 14.633 1.00 69.75 106 THR A C 1
ATOM 836 O O . THR A 1 106 ? -35.920 -7.589 14.811 1.00 69.75 106 THR A O 1
ATOM 839 N N . THR A 1 107 ? -34.824 -5.800 15.602 1.00 68.19 107 THR A N 1
ATOM 840 C CA . THR A 1 107 ? -34.815 -6.229 17.009 1.00 68.19 107 THR A CA 1
ATOM 841 C C . THR A 1 107 ? -36.182 -5.987 17.664 1.00 68.19 107 THR A C 1
ATOM 843 O O . THR A 1 107 ? -36.990 -5.226 17.139 1.00 68.19 107 THR A O 1
ATOM 846 N N . GLU A 1 108 ? -36.443 -6.601 18.825 1.00 51.81 108 GLU A N 1
ATOM 847 C CA . GLU A 1 108 ? -37.733 -6.530 19.549 1.00 51.81 108 GLU A CA 1
ATOM 848 C C . GLU A 1 108 ? -38.225 -5.098 19.878 1.00 51.81 108 GLU A C 1
ATOM 850 O O . GLU A 1 108 ? -39.404 -4.914 20.160 1.00 51.81 108 GLU A O 1
ATOM 855 N N . GLU A 1 109 ? -37.355 -4.081 19.801 1.00 54.22 109 GLU A N 1
ATOM 856 C CA . GLU A 1 109 ? -37.668 -2.657 20.034 1.00 54.22 109 GLU A CA 1
ATOM 857 C C . GLU A 1 109 ? -37.435 -1.767 18.777 1.00 54.22 109 GLU A C 1
ATOM 859 O O . GLU A 1 109 ? -37.019 -0.622 18.910 1.00 54.22 109 GLU A O 1
ATOM 864 N N . GLU A 1 110 ? -37.652 -2.281 17.557 1.00 60.03 110 GLU A N 1
ATOM 865 C CA . GLU A 1 110 ? -37.588 -1.545 16.264 1.00 60.03 110 GLU A CA 1
ATOM 866 C C . GLU A 1 110 ? -36.206 -1.019 15.789 1.00 60.03 110 GLU A C 1
ATOM 868 O O . GLU A 1 110 ? -36.135 -0.257 14.825 1.00 60.03 110 GLU A O 1
ATOM 873 N N . HIS A 1 111 ? -35.080 -1.455 16.371 1.00 74.25 111 HIS A N 1
ATOM 874 C CA . HIS A 1 111 ? -33.738 -1.157 15.821 1.00 74.25 111 HIS A CA 1
ATOM 875 C C . HIS A 1 111 ? -33.303 -2.164 14.751 1.00 74.25 111 HIS A C 1
ATOM 877 O O . HIS A 1 111 ? -33.713 -3.328 14.790 1.00 74.25 111 HIS A O 1
ATOM 883 N N . TYR A 1 112 ? -32.398 -1.752 13.860 1.00 76.75 112 TYR A N 1
ATOM 884 C CA . TYR A 1 112 ? -32.017 -2.516 12.672 1.00 76.75 112 TYR A CA 1
ATOM 885 C C . TYR A 1 112 ? -30.598 -3.089 12.796 1.00 76.75 112 TYR A C 1
ATOM 887 O O . TYR A 1 112 ? -29.621 -2.345 12.874 1.00 76.75 112 TYR A O 1
ATOM 895 N N . LEU A 1 113 ? -30.474 -4.418 12.804 1.00 74.69 113 LEU A N 1
ATOM 896 C CA . LEU A 1 113 ? -29.196 -5.135 12.837 1.00 74.69 113 LEU A CA 1
ATOM 897 C C . LEU A 1 113 ? -28.810 -5.591 11.427 1.00 74.69 113 LEU A C 1
ATOM 899 O O . LEU A 1 113 ? -29.561 -6.343 10.805 1.00 74.69 113 LEU A O 1
ATOM 903 N N . ILE A 1 114 ? -27.635 -5.191 10.937 1.00 76.38 114 ILE A N 1
ATOM 904 C CA . ILE A 1 114 ? -27.159 -5.579 9.599 1.00 76.38 114 ILE A CA 1
ATOM 905 C C . ILE A 1 114 ? -26.715 -7.048 9.618 1.00 76.38 114 ILE A C 1
ATOM 907 O O . ILE A 1 114 ? -25.779 -7.402 10.329 1.00 76.38 114 ILE A O 1
ATOM 911 N N . THR A 1 115 ? -27.370 -7.912 8.838 1.00 67.19 115 THR A N 1
ATOM 912 C CA . THR A 1 115 ? -27.115 -9.369 8.814 1.00 67.19 115 THR A CA 1
ATOM 913 C C . THR A 1 115 ? -26.501 -9.874 7.512 1.00 67.19 115 THR A C 1
ATOM 915 O O . THR A 1 115 ? -25.942 -10.969 7.493 1.00 67.19 115 THR A O 1
ATOM 918 N N . GLY A 1 116 ? -26.548 -9.088 6.437 1.00 63.38 116 GLY A N 1
ATOM 919 C CA . GLY A 1 116 ? -25.979 -9.477 5.152 1.00 63.38 116 GLY A CA 1
ATOM 920 C C . GLY A 1 116 ? -26.159 -8.413 4.077 1.00 63.38 116 GLY A C 1
ATOM 921 O O . GLY A 1 116 ? -26.545 -7.280 4.358 1.00 63.38 116 GLY A O 1
ATOM 922 N N . ARG A 1 117 ? -25.877 -8.783 2.828 1.00 64.88 117 ARG A N 1
ATOM 923 C CA . ARG A 1 117 ? -26.055 -7.940 1.638 1.00 64.88 117 ARG A CA 1
ATOM 924 C C . ARG A 1 117 ? -26.998 -8.630 0.665 1.00 64.88 117 ARG A C 1
ATOM 926 O O . ARG A 1 117 ? -26.960 -9.855 0.570 1.00 64.88 117 ARG A O 1
ATOM 933 N N . ASP A 1 118 ? -27.792 -7.840 -0.046 1.00 48.16 118 ASP A N 1
ATOM 934 C CA . ASP A 1 118 ? -28.606 -8.341 -1.147 1.00 48.16 118 ASP A CA 1
ATOM 935 C C . ASP A 1 118 ? -27.773 -8.462 -2.442 1.00 48.16 118 ASP A C 1
ATOM 937 O O . ASP A 1 118 ? -26.893 -7.637 -2.709 1.00 48.16 118 ASP A O 1
ATOM 941 N N . GLY A 1 119 ? -28.046 -9.498 -3.238 1.00 51.09 119 GLY A N 1
ATOM 942 C CA . GLY A 1 119 ? -27.387 -9.777 -4.521 1.00 51.09 119 GLY A CA 1
ATOM 943 C C . GLY A 1 119 ? -26.149 -10.693 -4.479 1.00 51.09 119 GLY A C 1
ATOM 944 O O . GLY A 1 119 ? -25.358 -10.706 -3.535 1.00 51.09 119 GLY A O 1
ATOM 945 N N . ALA A 1 120 ? -25.962 -11.466 -5.556 1.00 52.84 120 ALA A N 1
ATOM 946 C CA . ALA A 1 120 ? -24.783 -12.306 -5.774 1.00 52.84 120 ALA A CA 1
ATOM 947 C C . ALA A 1 120 ? -23.657 -11.507 -6.458 1.00 52.84 120 ALA A C 1
ATOM 949 O O . ALA A 1 120 ? -23.862 -10.903 -7.513 1.00 52.84 120 ALA A O 1
ATOM 950 N N . LEU A 1 121 ? -22.457 -11.515 -5.872 1.00 60.53 121 LEU A N 1
ATOM 951 C CA . LEU A 1 121 ? -21.275 -10.855 -6.435 1.00 60.53 121 LEU A CA 1
ATOM 952 C C . LEU A 1 121 ? -20.676 -11.711 -7.558 1.00 60.53 121 LEU A C 1
ATOM 954 O O . LEU A 1 121 ? -20.347 -12.871 -7.333 1.00 60.53 121 LEU A O 1
ATOM 958 N N . ARG A 1 122 ? -20.494 -11.133 -8.752 1.00 57.69 122 ARG A N 1
ATOM 959 C CA . ARG A 1 122 ? -19.933 -11.843 -9.920 1.00 57.69 122 ARG A CA 1
ATOM 960 C C . ARG A 1 122 ? -18.405 -11.809 -9.981 1.00 57.69 122 ARG A C 1
ATOM 962 O O . ARG A 1 122 ? -17.793 -12.739 -10.501 1.00 57.69 122 ARG A O 1
ATOM 969 N N . ARG A 1 123 ? -17.770 -10.744 -9.479 1.00 60.59 123 ARG A N 1
ATOM 970 C CA . ARG A 1 123 ? -16.306 -10.606 -9.410 1.00 60.59 123 ARG A CA 1
ATOM 971 C C . ARG A 1 123 ? -15.881 -10.158 -8.018 1.00 60.59 123 ARG A C 1
ATOM 973 O O . ARG A 1 123 ? -16.571 -9.367 -7.383 1.00 60.59 123 ARG A O 1
ATOM 980 N N . CYS A 1 124 ? -14.686 -10.568 -7.582 1.00 64.25 124 CYS A N 1
ATOM 981 C CA . CYS A 1 124 ? -14.095 -10.074 -6.330 1.00 64.25 124 CYS A CA 1
ATOM 982 C C . CYS A 1 124 ? -13.964 -8.545 -6.308 1.00 64.25 124 CYS A C 1
ATOM 984 O O . CYS A 1 124 ? -13.925 -7.951 -5.236 1.00 64.25 124 CYS A O 1
ATOM 986 N N . GLU A 1 125 ? -13.854 -7.909 -7.479 1.00 67.38 125 GLU A N 1
ATOM 987 C CA . GLU A 1 125 ? -13.737 -6.455 -7.598 1.00 67.38 125 GLU A CA 1
ATOM 988 C C . GLU A 1 125 ? -15.039 -5.684 -7.384 1.00 67.38 125 GLU A C 1
ATOM 990 O O . GLU A 1 125 ? -14.990 -4.505 -7.041 1.00 67.38 125 GLU A O 1
ATOM 995 N N . ASP A 1 126 ? -16.177 -6.369 -7.493 1.00 69.75 126 ASP A N 1
ATOM 996 C CA . ASP A 1 126 ? -17.503 -5.786 -7.291 1.00 69.75 126 ASP A CA 1
ATOM 997 C C . ASP A 1 126 ? -17.901 -5.768 -5.800 1.00 69.75 126 ASP A C 1
ATOM 999 O O . ASP A 1 126 ? -18.931 -5.204 -5.438 1.00 69.75 126 ASP A O 1
ATOM 1003 N N . GLU A 1 127 ? -17.101 -6.373 -4.909 1.00 79.38 127 GLU A N 1
ATOM 1004 C CA . GLU A 1 127 ? -17.374 -6.361 -3.471 1.00 79.38 127 GLU A CA 1
ATOM 1005 C C . GLU A 1 127 ? -17.168 -4.946 -2.883 1.00 79.38 127 GLU A C 1
ATOM 1007 O O . GLU A 1 127 ? -16.040 -4.433 -2.895 1.00 79.38 127 GLU A O 1
ATOM 1012 N N . PRO A 1 128 ? -18.196 -4.326 -2.265 1.00 83.25 128 PRO A N 1
ATOM 1013 C CA . PRO A 1 128 ? -18.077 -3.013 -1.634 1.00 83.25 128 PRO A CA 1
ATOM 1014 C C . PRO A 1 128 ? -17.366 -3.129 -0.278 1.00 83.25 128 PRO A C 1
ATOM 1016 O O . PRO A 1 128 ? -17.957 -3.036 0.797 1.00 83.25 128 PRO A O 1
ATOM 1019 N N . ILE A 1 129 ? -16.055 -3.362 -0.303 1.00 88.44 129 ILE A N 1
ATOM 1020 C CA . ILE A 1 129 ? -15.242 -3.604 0.901 1.00 88.44 129 ILE A CA 1
ATOM 1021 C C . ILE A 1 129 ? -15.167 -2.401 1.858 1.00 88.44 129 ILE A C 1
ATOM 1023 O O . ILE A 1 129 ? -14.756 -2.572 3.005 1.00 88.44 129 ILE A O 1
ATOM 1027 N N . HIS A 1 130 ? -15.542 -1.202 1.405 1.00 89.94 130 HIS A N 1
ATOM 1028 C CA . HIS A 1 130 ? -15.597 0.019 2.213 1.00 89.94 130 HIS A CA 1
ATOM 1029 C C . HIS A 1 130 ? -16.857 0.097 3.092 1.00 89.94 130 HIS A C 1
ATOM 1031 O O . HIS A 1 130 ? -16.833 0.785 4.104 1.00 89.94 130 HIS A O 1
ATOM 1037 N N . MET A 1 131 ? -17.902 -0.688 2.794 1.00 89.69 131 MET A N 1
ATOM 1038 C CA . MET A 1 131 ? -19.165 -0.730 3.550 1.00 89.69 131 MET A CA 1
ATOM 1039 C C . MET A 1 131 ? -19.508 -2.172 3.974 1.00 89.69 131 MET A C 1
ATOM 1041 O O . MET A 1 131 ? -20.443 -2.776 3.443 1.00 89.69 131 MET A O 1
ATOM 1045 N N . PRO A 1 132 ? -18.740 -2.811 4.879 1.00 88.94 132 PRO A N 1
ATOM 1046 C CA . PRO A 1 132 ? -19.010 -4.185 5.319 1.00 88.94 132 PRO A CA 1
ATOM 1047 C C . PRO A 1 132 ? -20.214 -4.337 6.254 1.00 88.94 132 PRO A C 1
ATOM 1049 O O . PRO A 1 132 ? -20.671 -5.458 6.437 1.00 88.94 132 PRO A O 1
ATOM 1052 N N . GLY A 1 133 ? -20.706 -3.257 6.872 1.00 90.62 133 GLY A N 1
ATOM 1053 C CA . GLY A 1 133 ? -21.759 -3.343 7.893 1.00 90.62 133 GLY A CA 1
ATOM 1054 C C . GLY A 1 133 ? -21.295 -3.965 9.220 1.00 90.62 133 GLY A C 1
ATOM 1055 O O . GLY A 1 133 ? -22.117 -4.289 10.072 1.00 90.62 133 GLY A O 1
ATOM 1056 N N . ALA A 1 134 ? -19.982 -4.142 9.402 1.00 94.56 134 ALA A N 1
ATOM 1057 C CA . ALA A 1 134 ? -19.383 -4.740 10.589 1.00 94.56 134 ALA A CA 1
ATOM 1058 C C . ALA A 1 134 ? -17.960 -4.210 10.849 1.00 94.56 134 ALA A C 1
ATOM 1060 O O . ALA A 1 134 ? -17.269 -3.727 9.943 1.00 94.56 134 ALA A O 1
ATOM 1061 N N . VAL A 1 135 ? -17.504 -4.354 12.091 1.00 96.88 135 VAL A N 1
ATOM 1062 C CA . VAL A 1 135 ? -16.167 -3.986 12.579 1.00 96.88 135 VAL A CA 1
ATOM 1063 C C . VAL A 1 135 ? -15.498 -5.168 13.277 1.00 96.88 135 VAL A C 1
ATOM 1065 O O . VAL A 1 135 ? -16.141 -6.147 13.638 1.00 96.88 135 VAL A O 1
ATOM 1068 N N . GLN A 1 136 ? -14.185 -5.113 13.466 1.00 96.81 136 GLN A N 1
ATOM 1069 C CA . GLN A 1 136 ? -13.451 -6.123 14.222 1.00 96.81 136 GLN A CA 1
ATOM 1070 C C . GLN A 1 136 ? -13.827 -6.044 15.704 1.00 96.81 136 GLN A C 1
ATOM 1072 O O . GLN A 1 136 ? -13.746 -4.982 16.318 1.00 96.81 136 GLN A O 1
ATOM 1077 N N . SER A 1 137 ? -14.210 -7.177 16.290 1.00 95.00 137 SER A N 1
ATOM 1078 C CA . SER A 1 137 ? -14.896 -7.229 17.588 1.00 95.00 137 SER A CA 1
ATOM 1079 C C . SER A 1 137 ? -14.035 -6.916 18.816 1.00 95.00 137 SER A C 1
ATOM 1081 O O . SER A 1 137 ? -14.570 -6.798 19.920 1.00 95.00 137 SER A O 1
ATOM 1083 N N . PHE A 1 138 ? -12.724 -6.729 18.643 1.00 94.38 138 PHE A N 1
ATOM 1084 C CA . PHE A 1 138 ? -11.831 -6.239 19.699 1.00 94.38 138 PHE A CA 1
ATOM 1085 C C . PHE A 1 138 ? -11.909 -4.717 19.915 1.00 94.38 138 PHE A C 1
ATOM 1087 O O . PHE A 1 138 ? -11.362 -4.209 20.891 1.00 94.38 138 PHE A O 1
ATOM 1094 N N . GLY A 1 139 ? -12.567 -3.988 19.011 1.00 95.56 139 GLY A N 1
ATOM 1095 C CA . GLY A 1 139 ? -12.827 -2.559 19.140 1.00 95.56 139 GLY A CA 1
ATOM 1096 C C . GLY A 1 139 ? -14.313 -2.237 18.987 1.00 95.56 139 GLY A C 1
ATOM 1097 O O . GLY A 1 139 ? -15.112 -3.082 18.582 1.00 95.56 139 GLY A O 1
ATOM 1098 N N . LEU A 1 140 ? -14.685 -1.013 19.338 1.00 96.75 140 LEU A N 1
ATOM 1099 C CA . LEU A 1 140 ? -16.050 -0.489 19.284 1.00 96.75 140 LEU A CA 1
ATOM 1100 C C . LEU A 1 140 ? -16.113 0.637 18.255 1.00 96.75 140 LEU A C 1
ATOM 1102 O O . LEU A 1 140 ? -15.222 1.479 18.218 1.00 96.75 140 LEU A O 1
ATOM 1106 N N . LEU A 1 141 ? -17.180 0.687 17.464 1.00 97.94 141 LEU A N 1
ATOM 1107 C CA . LEU A 1 141 ? -17.486 1.833 16.611 1.00 97.94 141 LEU A CA 1
ATOM 1108 C C . LEU A 1 141 ? -18.790 2.485 17.064 1.00 97.94 141 LEU A C 1
ATOM 1110 O O . LEU A 1 141 ? -19.780 1.791 17.288 1.00 97.94 141 LEU A O 1
ATOM 1114 N N . VAL A 1 142 ? -18.784 3.814 17.159 1.00 97.12 142 VAL A N 1
ATOM 1115 C CA . VAL A 1 142 ? -19.951 4.652 17.449 1.00 97.12 142 VAL A CA 1
ATOM 1116 C C . VAL A 1 142 ? -19.996 5.783 16.420 1.00 97.12 142 VAL A C 1
ATOM 1118 O O . VAL A 1 142 ? -19.033 6.535 16.294 1.00 97.12 142 VAL A O 1
ATOM 1121 N N . ALA A 1 143 ? -21.102 5.919 15.693 1.00 96.19 143 ALA A N 1
ATOM 1122 C CA . ALA A 1 143 ? -21.367 7.059 14.823 1.00 96.19 143 ALA A CA 1
ATOM 1123 C C . ALA A 1 143 ? -22.362 8.010 15.499 1.00 96.19 143 ALA A C 1
ATOM 1125 O O . ALA A 1 143 ? -23.449 7.600 15.926 1.00 96.19 143 ALA A O 1
ATOM 1126 N N . LEU A 1 144 ? -21.973 9.278 15.589 1.00 95.44 144 LEU A N 1
ATOM 1127 C CA . LEU A 1 144 ? -22.700 10.346 16.269 1.00 95.44 144 LEU A CA 1
ATOM 1128 C C . LEU A 1 144 ? -23.151 11.394 15.253 1.00 95.44 144 LEU A C 1
ATOM 1130 O O . LEU A 1 144 ? -22.419 11.693 14.310 1.00 95.44 144 LEU A O 1
ATOM 1134 N N . LYS A 1 145 ? -24.314 12.003 15.487 1.00 92.75 145 LYS A N 1
ATOM 1135 C CA . LYS A 1 145 ? -24.747 13.209 14.771 1.00 92.75 145 LYS A CA 1
ATOM 1136 C C . LYS A 1 145 ? -24.875 14.349 15.764 1.00 92.75 145 LYS A C 1
ATOM 1138 O O . LYS A 1 145 ? -25.384 14.146 16.860 1.00 92.75 145 LYS A O 1
ATOM 1143 N N . GLU A 1 146 ? -24.423 15.538 15.393 1.00 92.38 146 GLU A N 1
ATOM 1144 C CA . GLU A 1 146 ? -24.598 16.711 16.244 1.00 92.38 146 GLU A CA 1
ATOM 1145 C C . GLU A 1 146 ? -25.978 17.338 16.019 1.00 92.38 146 GLU A C 1
ATOM 1147 O O . GLU A 1 146 ? -26.346 17.683 14.895 1.00 92.38 146 GLU A O 1
ATOM 1152 N N . VAL A 1 147 ? -26.742 17.500 17.100 1.00 90.62 147 VAL A N 1
ATOM 1153 C CA . VAL A 1 147 ? -28.067 18.127 17.090 1.00 90.62 147 VAL A CA 1
ATOM 1154 C C . VAL A 1 147 ? -28.169 19.071 18.284 1.00 90.62 147 VAL A C 1
ATOM 1156 O O . VAL A 1 147 ? -28.183 18.628 19.429 1.00 90.62 147 VAL A O 1
ATOM 1159 N N . ASN A 1 148 ? -28.257 20.381 18.031 1.00 87.19 148 ASN A N 1
ATOM 1160 C CA . ASN A 1 148 ? -28.376 21.418 19.069 1.00 87.19 148 ASN A CA 1
ATOM 1161 C C . ASN A 1 148 ? -27.292 21.325 20.169 1.00 87.19 148 ASN A C 1
ATOM 1163 O O . ASN A 1 148 ? -27.596 21.475 21.353 1.00 87.19 148 ASN A O 1
ATOM 1167 N N . GLY A 1 149 ? -26.043 21.026 19.790 1.00 85.69 149 GLY A N 1
ATOM 1168 C CA . GLY A 1 149 ? -24.919 20.860 20.723 1.00 85.69 149 GLY A CA 1
ATOM 1169 C C . GLY A 1 149 ? -24.932 19.553 21.529 1.00 85.69 149 GLY A C 1
ATOM 1170 O O . GLY A 1 149 ? -24.134 19.393 22.449 1.00 85.69 149 GLY A O 1
ATOM 1171 N N . ARG A 1 150 ? -25.832 18.616 21.207 1.00 92.25 150 ARG A N 1
ATOM 1172 C CA . ARG A 1 150 ? -25.852 17.248 21.747 1.00 92.25 150 ARG A CA 1
ATOM 1173 C C . ARG A 1 150 ? -25.392 16.251 20.692 1.00 92.25 150 ARG A C 1
ATOM 1175 O O . ARG A 1 150 ? -25.509 16.518 19.497 1.00 92.25 150 ARG A O 1
ATOM 1182 N N . PHE A 1 151 ? -24.917 15.090 21.141 1.00 95.00 151 PHE A N 1
ATOM 1183 C CA . PHE A 1 151 ? -24.349 14.054 20.276 1.00 95.00 151 PHE A CA 1
ATOM 1184 C C . PHE A 1 151 ? -25.092 12.719 20.431 1.00 95.00 151 PHE A C 1
ATOM 1186 O O . PHE A 1 151 ? -24.539 11.781 21.015 1.00 95.00 151 PHE A O 1
ATOM 1193 N N . PRO A 1 152 ? -26.352 12.606 19.974 1.00 95.31 152 PRO A N 1
ATOM 1194 C CA . PRO A 1 152 ? -27.062 11.333 19.957 1.00 95.31 152 PRO A CA 1
ATOM 1195 C C . PRO A 1 152 ? -26.332 10.275 19.118 1.00 95.31 152 PRO A C 1
ATOM 1197 O O . PRO A 1 152 ? -25.791 10.553 18.043 1.00 95.31 152 PRO A O 1
ATOM 1200 N N . VAL A 1 153 ? -26.374 9.029 19.595 1.00 95.75 153 VAL A N 1
ATOM 1201 C CA . VAL A 1 153 ? -25.852 7.867 18.866 1.00 95.75 153 VAL A CA 1
ATOM 1202 C C . VAL A 1 153 ? -26.829 7.471 17.759 1.00 95.75 153 VAL A C 1
ATOM 1204 O O . VAL A 1 153 ? -28.028 7.329 18.012 1.00 95.75 153 VAL A O 1
ATOM 1207 N N . HIS A 1 154 ? -26.309 7.277 16.545 1.00 93.62 154 HIS A N 1
ATOM 1208 C CA . HIS A 1 154 ? -27.065 6.815 15.374 1.00 93.62 154 HIS A CA 1
ATOM 1209 C C . HIS A 1 154 ? -26.718 5.378 14.986 1.00 93.62 154 HIS A C 1
ATOM 1211 O O . HIS A 1 154 ? -27.608 4.581 14.700 1.00 93.62 154 HIS A O 1
ATOM 1217 N N . ILE A 1 155 ? -25.431 5.032 15.004 1.00 95.25 155 ILE A N 1
ATOM 1218 C CA . ILE A 1 155 ? -24.951 3.693 14.649 1.00 95.25 155 ILE A CA 1
ATOM 1219 C C . ILE A 1 155 ? -23.947 3.255 15.706 1.00 95.25 155 ILE A C 1
ATOM 1221 O O . ILE A 1 155 ? -23.107 4.044 16.134 1.00 95.25 155 ILE A O 1
ATOM 1225 N N . VAL A 1 156 ? -24.017 2.001 16.136 1.00 96.94 156 VAL A N 1
ATOM 1226 C CA . VAL A 1 156 ? -23.063 1.435 17.094 1.00 96.94 156 VAL A CA 1
ATOM 1227 C C . VAL A 1 156 ? -22.825 -0.042 16.815 1.00 96.94 156 VAL A C 1
ATOM 1229 O O . VAL A 1 156 ? -23.728 -0.745 16.371 1.00 96.94 156 VAL A O 1
ATOM 1232 N N . SER A 1 157 ? -21.615 -0.540 17.059 1.00 97.25 157 SER A N 1
ATOM 1233 C CA . SER A 1 157 ? -21.337 -1.972 16.941 1.00 97.25 157 SER A CA 1
ATOM 1234 C C . SER A 1 157 ? -21.941 -2.779 18.100 1.00 97.25 157 SER A C 1
ATOM 1236 O O . SER A 1 157 ? -21.952 -2.343 19.251 1.00 97.25 157 SER A O 1
ATOM 1238 N N . GLU A 1 158 ? -22.423 -3.992 17.814 1.00 95.44 158 GLU A N 1
ATOM 1239 C CA . GLU A 1 158 ? -23.183 -4.816 18.775 1.00 95.44 158 GLU A CA 1
ATOM 1240 C C . GLU A 1 158 ? -22.397 -5.202 20.047 1.00 95.44 158 GLU A C 1
ATOM 1242 O O . GLU A 1 158 ? -22.981 -5.493 21.091 1.00 95.44 158 GLU A O 1
ATOM 1247 N N . ASN A 1 159 ? -21.065 -5.143 19.994 1.00 95.25 159 ASN A N 1
ATOM 1248 C CA . ASN A 1 159 ? -20.162 -5.423 21.111 1.00 95.25 159 ASN A CA 1
ATOM 1249 C C . ASN A 1 159 ? -19.960 -4.246 22.086 1.00 95.25 159 ASN A C 1
ATOM 1251 O O . ASN A 1 159 ? -19.125 -4.354 22.988 1.00 95.25 159 ASN A O 1
ATOM 1255 N N . SER A 1 160 ? -20.707 -3.144 21.955 1.00 94.56 160 SER A N 1
ATOM 1256 C CA . SER A 1 160 ? -20.575 -1.967 22.828 1.00 94.56 160 SER A CA 1
ATOM 1257 C C . SER A 1 160 ? -20.668 -2.307 24.317 1.00 94.56 160 SER A C 1
ATOM 1259 O O . SER A 1 160 ? -19.893 -1.789 25.121 1.00 94.56 160 SER A O 1
ATOM 1261 N N . ARG A 1 161 ? -21.540 -3.256 24.687 1.00 92.69 161 ARG A N 1
ATOM 1262 C CA . ARG A 1 161 ? -21.728 -3.664 26.086 1.00 92.69 161 ARG A CA 1
ATOM 1263 C C . ARG A 1 161 ? -20.455 -4.223 26.704 1.00 92.69 161 ARG A C 1
ATOM 1265 O O . ARG A 1 161 ? -20.201 -3.988 27.876 1.00 92.69 161 ARG A O 1
ATOM 1272 N N . ARG A 1 162 ? -19.657 -4.949 25.923 1.00 91.44 162 ARG A N 1
ATOM 1273 C CA . ARG A 1 162 ? -18.403 -5.524 26.404 1.00 91.44 162 ARG A CA 1
ATOM 1274 C C . ARG A 1 162 ? -17.343 -4.449 26.637 1.00 91.44 162 ARG A C 1
ATOM 1276 O O . ARG A 1 162 ? -16.595 -4.543 27.599 1.00 91.44 162 ARG A O 1
ATOM 1283 N N . ILE A 1 163 ? -17.249 -3.475 25.734 1.00 91.00 163 ILE A N 1
ATOM 1284 C CA . ILE A 1 163 ? -16.136 -2.517 25.722 1.00 91.00 163 ILE A CA 1
ATOM 1285 C C . ILE A 1 163 ? -16.394 -1.350 26.676 1.00 91.00 163 ILE A C 1
ATOM 1287 O O . ILE A 1 163 ? -15.480 -0.928 27.377 1.00 91.00 163 ILE A O 1
ATOM 1291 N N . ILE A 1 164 ? -17.627 -0.836 26.712 1.00 91.75 164 ILE A N 1
ATOM 1292 C CA . ILE A 1 164 ? -17.976 0.356 27.500 1.00 91.75 164 ILE A CA 1
ATOM 1293 C C . ILE A 1 164 ? -19.076 0.113 28.541 1.00 91.75 164 ILE A C 1
ATOM 1295 O O . ILE A 1 164 ? -19.479 1.048 29.222 1.00 91.75 164 ILE A O 1
ATOM 1299 N N . GLY A 1 165 ? -19.598 -1.112 28.668 1.00 90.25 165 GLY A N 1
ATOM 1300 C CA . GLY A 1 165 ? -20.642 -1.460 29.643 1.00 90.25 165 GLY A CA 1
ATOM 1301 C C . GLY A 1 165 ? -22.081 -1.155 29.202 1.00 90.25 165 GLY A C 1
ATOM 1302 O O . GLY A 1 165 ? -23.025 -1.615 29.842 1.00 90.25 165 GLY A O 1
ATOM 1303 N N . TYR A 1 166 ? -22.277 -0.443 28.087 1.00 92.00 166 TYR A N 1
ATOM 1304 C CA . TYR A 1 166 ? -23.599 -0.056 27.578 1.00 92.00 166 TYR A CA 1
ATOM 1305 C C . TYR A 1 166 ? -23.995 -0.862 26.344 1.00 92.00 166 TYR A C 1
ATOM 1307 O O . TYR A 1 166 ? -23.253 -0.927 25.365 1.00 92.00 166 TYR A O 1
ATOM 1315 N N . SER A 1 167 ? -25.189 -1.447 26.362 1.00 93.38 167 SER A N 1
ATOM 1316 C CA . SER A 1 167 ? -25.789 -2.077 25.177 1.00 93.38 167 SER A CA 1
ATOM 1317 C C . SER A 1 167 ? -26.172 -1.047 24.105 1.00 93.38 167 SER A C 1
ATOM 1319 O O . SER A 1 167 ? -26.443 0.107 24.453 1.00 93.38 167 SER A O 1
ATOM 1321 N N . PRO A 1 168 ? -26.277 -1.447 22.822 1.00 93.94 168 PRO A N 1
ATOM 1322 C CA . PRO A 1 168 ? -26.767 -0.563 21.766 1.00 93.94 168 PRO A CA 1
ATOM 1323 C C . PRO A 1 168 ? -28.100 0.109 22.119 1.00 93.94 168 PRO A C 1
ATOM 1325 O O . PRO A 1 168 ? -28.249 1.313 21.932 1.00 93.94 168 PRO A O 1
ATOM 1328 N N . GLN A 1 169 ? -29.036 -0.631 22.733 1.00 90.88 169 GLN A N 1
ATOM 1329 C CA . GLN A 1 169 ? -30.337 -0.077 23.125 1.00 90.88 169 GLN A CA 1
ATOM 1330 C C . GLN A 1 169 ? -30.214 1.026 24.182 1.00 90.88 169 GLN A C 1
ATOM 1332 O O . GLN A 1 169 ? -30.936 2.018 24.129 1.00 90.88 169 GLN A O 1
ATOM 1337 N N . GLN A 1 170 ? -29.313 0.863 25.155 1.00 92.19 170 GLN A N 1
ATOM 1338 C CA . GLN A 1 170 ? -29.075 1.892 26.169 1.00 92.19 170 GLN A CA 1
ATOM 1339 C C . GLN A 1 170 ? -28.440 3.138 25.550 1.00 92.19 170 GLN A C 1
ATOM 1341 O O . GLN A 1 170 ? -28.829 4.243 25.906 1.00 92.19 170 GLN A O 1
ATOM 1346 N N . LEU A 1 171 ? -27.522 2.964 24.596 1.00 93.19 171 LEU A N 1
ATOM 1347 C CA . LEU A 1 171 ? -26.854 4.072 23.912 1.00 93.19 171 LEU A CA 1
ATOM 1348 C C . LEU A 1 171 ? -27.812 4.890 23.039 1.00 93.19 171 LEU A C 1
ATOM 1350 O O . LEU A 1 171 ? -27.720 6.113 23.031 1.00 93.19 171 LEU A O 1
ATOM 1354 N N . PHE A 1 172 ? -28.767 4.254 22.356 1.00 94.19 172 PHE A N 1
ATOM 1355 C CA . PHE A 1 172 ? -29.776 4.975 21.567 1.00 94.19 172 PHE A CA 1
ATOM 1356 C C . PHE A 1 172 ? -30.780 5.762 22.420 1.00 94.19 172 PHE A C 1
ATOM 1358 O O . PHE A 1 172 ? -31.369 6.726 21.929 1.00 94.19 172 PHE A O 1
ATOM 1365 N N . LYS A 1 173 ? -30.969 5.367 23.688 1.00 92.56 173 LYS A N 1
ATOM 1366 C CA . LYS A 1 173 ? -31.825 6.067 24.660 1.00 92.56 173 LYS A CA 1
ATOM 1367 C C . LYS A 1 173 ? -31.138 7.289 25.286 1.00 92.56 173 LYS A C 1
ATOM 1369 O O . LYS A 1 173 ? -31.822 8.077 25.930 1.00 92.56 173 LYS A O 1
ATOM 1374 N N . LEU A 1 174 ? -29.823 7.456 25.111 1.00 90.94 174 LEU A N 1
ATOM 1375 C CA . LEU A 1 174 ? -29.101 8.634 25.593 1.00 90.94 174 LEU A CA 1
ATOM 1376 C C . LEU A 1 174 ? -29.413 9.863 24.734 1.00 90.94 174 LEU A C 1
ATOM 1378 O O . LEU A 1 174 ? -29.440 9.795 23.503 1.00 90.94 174 LEU A O 1
ATOM 1382 N N . ASP A 1 175 ? -29.568 11.005 25.403 1.00 90.50 175 ASP A N 1
ATOM 1383 C CA . ASP A 1 175 ? -29.683 12.311 24.751 1.00 90.50 175 ASP A CA 1
ATOM 1384 C C . ASP A 1 175 ? -28.358 12.729 24.094 1.00 90.50 175 ASP A C 1
ATOM 1386 O O . ASP A 1 175 ? -28.351 13.315 23.010 1.00 90.50 175 ASP A O 1
ATOM 1390 N N . SER A 1 176 ? -27.235 12.435 24.755 1.00 93.56 176 SER A N 1
ATOM 1391 C CA . SER A 1 176 ? -25.890 12.723 24.272 1.00 93.56 176 SER A CA 1
ATOM 1392 C C . SER A 1 176 ? -24.918 11.628 24.698 1.00 93.56 176 SER A C 1
ATOM 1394 O O . SER A 1 176 ? -24.862 11.235 25.860 1.00 93.56 176 SER A O 1
ATOM 1396 N N . PHE A 1 177 ? -24.092 11.157 23.766 1.00 94.00 177 PHE A N 1
ATOM 1397 C CA . PHE A 1 177 ? -23.009 10.220 24.066 1.00 94.00 177 PHE A CA 1
ATOM 1398 C C . PHE A 1 177 ? -21.925 10.841 24.965 1.00 94.00 177 PHE A C 1
ATOM 1400 O O . PHE A 1 177 ? -21.222 10.126 25.675 1.00 94.00 177 PHE A O 1
ATOM 1407 N N . MET A 1 178 ? -21.812 12.175 24.967 1.00 92.88 178 MET A N 1
ATOM 1408 C CA . MET A 1 178 ? -20.828 12.903 25.777 1.00 92.88 178 MET A CA 1
ATOM 1409 C C . MET A 1 178 ? -21.087 12.780 27.284 1.00 92.88 178 MET A C 1
ATOM 1411 O O . MET A 1 178 ? -20.148 12.904 28.065 1.00 92.88 178 MET A O 1
ATOM 1415 N N . ASP A 1 179 ? -22.314 12.446 27.691 1.00 90.56 179 ASP A N 1
ATOM 1416 C CA . ASP A 1 179 ? -22.702 12.298 29.101 1.00 90.56 179 ASP A CA 1
ATOM 1417 C C . ASP A 1 179 ? -21.995 11.111 29.792 1.00 90.56 179 ASP A C 1
ATOM 1419 O O . ASP A 1 179 ? -22.025 10.981 31.014 1.00 90.56 179 ASP A O 1
ATOM 1423 N N . LEU A 1 180 ? -21.340 10.239 29.015 1.00 90.50 180 LEU A N 1
ATOM 1424 C CA . LEU A 1 180 ? -20.565 9.095 29.508 1.00 90.50 180 LEU A CA 1
ATOM 1425 C C . LEU A 1 180 ? -19.139 9.455 29.964 1.00 90.50 180 LEU A C 1
ATOM 1427 O O . LEU A 1 180 ? -18.442 8.614 30.545 1.00 90.50 180 LEU A O 1
ATOM 1431 N N . PHE A 1 181 ? -18.688 10.677 29.681 1.00 91.50 181 PHE A N 1
ATOM 1432 C CA . PHE A 1 181 ? -17.323 11.142 29.922 1.00 91.50 181 PHE A CA 1
ATOM 1433 C C . PHE A 1 181 ? -17.287 12.215 31.018 1.00 91.50 181 PHE A C 1
ATOM 1435 O O . PHE A 1 181 ? -18.279 12.888 31.291 1.00 91.50 181 PHE A O 1
ATOM 1442 N N . SER A 1 182 ? -16.125 12.399 31.652 1.00 90.25 182 SER A N 1
ATOM 1443 C CA . SER A 1 182 ? -15.900 13.551 32.534 1.00 90.25 182 SER A CA 1
ATOM 1444 C C . SER A 1 182 ? -15.782 14.849 31.725 1.00 90.25 182 SER A C 1
ATOM 1446 O O . SER A 1 182 ? -15.420 14.814 30.549 1.00 90.25 182 SER A O 1
ATOM 1448 N N . GLU A 1 183 ? -16.018 16.006 32.353 1.00 89.44 183 GLU A N 1
ATOM 1449 C CA . GLU A 1 183 ? -15.961 17.312 31.671 1.00 89.44 183 GLU A CA 1
ATOM 1450 C C . GLU A 1 183 ? -14.629 17.565 30.942 1.00 89.44 183 GLU A C 1
ATOM 1452 O O . GLU A 1 183 ? -14.621 18.111 29.837 1.00 89.44 183 GLU A O 1
ATOM 1457 N N . ASP A 1 184 ? -13.507 17.123 31.517 1.00 89.75 184 ASP A N 1
ATOM 1458 C CA . ASP A 1 184 ? -12.184 17.260 30.898 1.00 89.75 184 ASP A CA 1
ATOM 1459 C C . ASP A 1 184 ? -12.055 16.412 29.623 1.00 89.75 184 ASP A C 1
ATOM 1461 O O . ASP A 1 184 ? -11.520 16.876 28.613 1.00 89.75 184 ASP A O 1
ATOM 1465 N N . HIS A 1 185 ? -12.572 15.178 29.638 1.00 91.00 185 HIS A N 1
ATOM 1466 C CA . HIS A 1 185 ? -12.563 14.304 28.463 1.00 91.00 185 HIS A CA 1
ATOM 1467 C C . HIS A 1 185 ? -13.548 14.770 27.389 1.00 91.00 185 HIS A C 1
ATOM 1469 O O . HIS A 1 185 ? -13.215 14.687 26.207 1.00 91.00 185 HIS A O 1
ATOM 1475 N N . VAL A 1 186 ? -14.710 15.305 27.781 1.00 92.44 186 VAL A N 1
ATOM 1476 C CA . VAL A 1 186 ? -15.657 15.929 26.846 1.00 92.44 186 VAL A CA 1
ATOM 1477 C C . VAL A 1 186 ? -14.990 17.094 26.127 1.00 92.44 186 VAL A C 1
ATOM 1479 O O . VAL A 1 186 ? -14.990 17.113 24.900 1.00 92.44 186 VAL A O 1
ATOM 1482 N N . ARG A 1 187 ? -14.361 18.023 26.864 1.00 92.88 187 ARG A N 1
ATOM 1483 C CA . ARG A 1 187 ? -13.659 19.167 26.260 1.00 92.88 187 ARG A CA 1
ATOM 1484 C C . ARG A 1 187 ? -12.598 18.702 25.266 1.00 92.88 187 ARG A C 1
ATOM 1486 O O . ARG A 1 187 ? -12.599 19.156 24.132 1.00 92.88 187 ARG A O 1
ATOM 1493 N N . ASN A 1 188 ? -11.780 17.722 25.654 1.00 92.44 188 ASN A N 1
ATOM 1494 C CA . ASN A 1 188 ? -10.753 17.166 24.777 1.00 92.44 188 ASN A CA 1
ATOM 1495 C C . ASN A 1 188 ? -11.339 16.564 23.482 1.00 92.44 188 ASN A C 1
ATOM 1497 O O . ASN A 1 188 ? -10.833 16.813 22.393 1.00 92.44 188 ASN A O 1
ATOM 1501 N N . ILE A 1 189 ? -12.418 15.779 23.577 1.00 93.12 189 ILE A N 1
ATOM 1502 C CA . ILE A 1 189 ? -13.075 15.185 22.401 1.00 93.12 189 ILE A CA 1
ATOM 1503 C C . ILE A 1 189 ? -13.650 16.273 21.485 1.00 93.12 189 ILE A C 1
ATOM 1505 O O . ILE A 1 189 ? -13.475 16.188 20.269 1.00 93.12 189 ILE A O 1
ATOM 1509 N N . LEU A 1 190 ? -14.311 17.287 22.050 1.00 93.56 190 LEU A N 1
ATOM 1510 C CA . LEU A 1 190 ? -14.892 18.391 21.284 1.00 93.56 190 LEU A CA 1
ATOM 1511 C C . LEU A 1 190 ? -13.816 19.232 20.589 1.00 93.56 190 LEU A C 1
ATOM 1513 O O . LEU A 1 190 ? -13.955 19.492 19.398 1.00 93.56 190 LEU A O 1
ATOM 1517 N N . ASP A 1 191 ? -12.711 19.545 21.271 1.00 92.50 191 ASP A N 1
ATOM 1518 C CA . ASP A 1 191 ? -11.573 20.260 20.678 1.00 92.50 191 ASP A CA 1
ATOM 1519 C C . ASP A 1 191 ? -11.020 19.501 19.455 1.00 92.50 191 ASP A C 1
ATOM 1521 O O . ASP A 1 191 ? -10.727 20.093 18.415 1.00 92.50 191 ASP A O 1
ATOM 1525 N N . HIS A 1 192 ? -10.931 18.167 19.536 1.00 92.00 192 HIS A N 1
ATOM 1526 C CA . HIS A 1 192 ? -10.519 17.330 18.406 1.00 92.00 192 HIS A CA 1
ATOM 1527 C C . HIS A 1 192 ? -11.557 17.291 17.270 1.00 92.00 192 HIS A C 1
ATOM 1529 O O . HIS A 1 192 ? -11.170 17.284 16.100 1.00 92.00 192 HIS A O 1
ATOM 1535 N N . ILE A 1 193 ? -12.858 17.280 17.575 1.00 92.00 193 ILE A N 1
ATOM 1536 C CA . ILE A 1 193 ? -13.925 17.354 16.560 1.00 92.00 193 ILE A CA 1
ATOM 1537 C C . ILE A 1 193 ? -13.876 18.705 15.832 1.00 92.00 193 ILE A C 1
ATOM 1539 O O . ILE A 1 193 ? -13.940 18.743 14.600 1.00 92.00 193 ILE A O 1
ATOM 1543 N N . ASP A 1 194 ? -13.703 19.800 16.571 1.00 91.25 194 ASP A N 1
ATOM 1544 C CA . ASP A 1 194 ? -13.585 21.147 16.013 1.00 91.25 194 ASP A CA 1
ATOM 1545 C C . ASP A 1 194 ? -12.319 21.298 15.167 1.00 91.25 194 ASP A C 1
ATOM 1547 O O . ASP A 1 194 ? -12.366 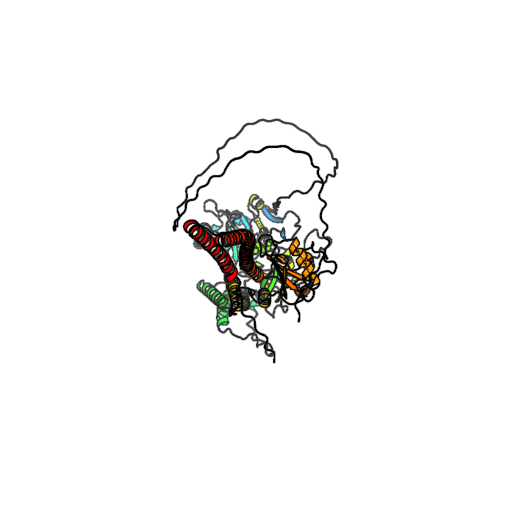21.881 14.080 1.00 91.25 194 ASP A O 1
ATOM 1551 N N . PHE A 1 195 ? -11.204 20.708 15.605 1.00 89.06 195 PHE A N 1
ATOM 1552 C CA . PHE A 1 195 ? -9.971 20.645 14.824 1.00 89.06 195 PHE A CA 1
ATOM 1553 C C . PHE A 1 195 ? -10.181 19.923 13.486 1.00 89.06 195 PHE A C 1
ATOM 1555 O O . PHE A 1 195 ? -9.783 20.446 12.443 1.00 89.06 195 PHE A O 1
ATOM 1562 N N . ILE A 1 196 ? -10.853 18.764 13.485 1.00 89.25 196 ILE A N 1
ATOM 1563 C CA . ILE A 1 196 ? -11.162 18.017 12.253 1.00 89.25 196 ILE A CA 1
ATOM 1564 C C . ILE A 1 196 ? -12.045 18.852 11.318 1.00 89.25 196 ILE A C 1
ATOM 1566 O O . ILE A 1 196 ? -11.829 18.850 10.112 1.00 89.25 196 ILE A O 1
ATOM 1570 N N . ARG A 1 197 ? -13.023 19.599 11.836 1.00 88.25 197 ARG A N 1
ATOM 1571 C CA . ARG A 1 197 ? -13.927 20.398 10.992 1.00 88.25 197 ARG A CA 1
ATOM 1572 C C . ARG A 1 197 ? -13.280 21.652 10.409 1.00 88.25 197 ARG A C 1
ATOM 1574 O O . ARG A 1 197 ? -13.554 21.986 9.259 1.00 88.25 197 ARG A O 1
ATOM 1581 N N . ASN A 1 198 ? -12.455 22.346 11.193 1.00 86.19 198 ASN A N 1
ATOM 1582 C CA . ASN A 1 198 ? -11.999 23.697 10.858 1.00 86.19 198 ASN A CA 1
ATOM 1583 C C . ASN A 1 198 ? -10.553 23.747 10.351 1.00 86.19 198 ASN A C 1
ATOM 1585 O O . ASN A 1 198 ? -10.258 24.475 9.404 1.00 86.19 198 ASN A O 1
ATOM 1589 N N . GLU A 1 199 ? -9.645 22.998 10.978 1.00 77.50 199 GLU A N 1
ATOM 1590 C CA . GLU A 1 199 ? -8.201 23.101 10.727 1.00 77.50 199 GLU A CA 1
ATOM 1591 C C . GLU A 1 199 ? -7.663 21.927 9.904 1.00 77.50 199 GLU A C 1
ATOM 1593 O O . GLU A 1 199 ? -6.705 22.086 9.143 1.00 77.50 199 GLU A O 1
ATOM 1598 N N . ASN A 1 200 ? -8.282 20.751 10.031 1.00 76.25 200 ASN A N 1
ATOM 1599 C CA . ASN A 1 200 ? -7.804 19.517 9.423 1.00 76.25 200 ASN A CA 1
ATOM 1600 C C . ASN A 1 200 ? -8.927 18.642 8.815 1.00 76.25 200 ASN A C 1
ATOM 1602 O O . ASN A 1 200 ? -9.111 17.495 9.230 1.00 76.25 200 ASN A O 1
ATOM 1606 N N . PRO A 1 201 ? -9.655 19.146 7.799 1.00 76.56 201 PRO A N 1
ATOM 1607 C CA . PRO A 1 201 ? -10.791 18.432 7.208 1.00 76.56 201 PRO A CA 1
ATOM 1608 C C . PRO A 1 201 ? -10.396 17.254 6.308 1.00 76.56 201 PRO A C 1
ATOM 1610 O O . PRO A 1 201 ? -11.231 16.408 5.992 1.00 76.56 201 PRO A O 1
ATOM 1613 N N . ASP A 1 202 ? -9.136 17.173 5.869 1.00 84.00 202 ASP A N 1
ATOM 1614 C CA . ASP A 1 202 ? -8.698 16.147 4.921 1.00 84.00 202 ASP A CA 1
ATOM 1615 C C . ASP A 1 202 ? -8.250 14.852 5.620 1.00 84.00 202 ASP A C 1
ATOM 1617 O O . ASP A 1 202 ? -7.061 14.598 5.857 1.00 84.00 202 ASP A O 1
ATOM 1621 N N . VAL A 1 203 ? -9.227 13.987 5.895 1.00 85.81 203 VAL A N 1
ATOM 1622 C CA . VAL A 1 203 ? -9.005 12.657 6.483 1.00 85.81 203 VAL A CA 1
ATOM 1623 C C . VAL A 1 203 ? -8.203 11.737 5.552 1.00 85.81 203 VAL A C 1
ATOM 1625 O O . VAL A 1 203 ? -7.503 10.842 6.028 1.00 85.81 203 VAL A O 1
ATOM 1628 N N . THR A 1 204 ? -8.218 11.955 4.234 1.00 84.69 204 THR A N 1
ATOM 1629 C CA . THR A 1 204 ? -7.438 11.132 3.292 1.00 84.69 204 THR A CA 1
ATOM 1630 C C . THR A 1 204 ? -5.944 11.344 3.502 1.00 84.69 204 THR A C 1
ATOM 1632 O O . THR A 1 204 ? -5.171 10.388 3.627 1.00 84.69 204 THR A O 1
ATOM 1635 N N . ASN A 1 205 ? -5.524 12.604 3.604 1.00 83.88 205 ASN A N 1
ATOM 1636 C CA . ASN A 1 205 ? -4.117 12.927 3.792 1.00 83.88 205 ASN A CA 1
ATOM 1637 C C . ASN A 1 205 ? -3.662 12.797 5.242 1.00 83.88 205 ASN A C 1
ATOM 1639 O O . ASN A 1 205 ? -2.531 12.353 5.467 1.00 83.88 205 ASN A O 1
ATOM 1643 N N . ASN A 1 206 ? -4.515 13.095 6.223 1.00 83.38 206 ASN A N 1
ATOM 1644 C CA . ASN A 1 206 ? -4.116 13.151 7.633 1.00 83.38 206 ASN A CA 1
ATOM 1645 C C . ASN A 1 206 ? -4.488 11.900 8.445 1.00 83.38 206 ASN A C 1
ATOM 1647 O O . ASN A 1 206 ? -3.804 11.577 9.421 1.00 83.38 206 ASN A O 1
ATOM 1651 N N . GLY A 1 207 ? -5.440 11.105 7.953 1.00 86.94 207 GLY A N 1
ATOM 1652 C CA . GLY A 1 207 ? -5.980 9.939 8.646 1.00 86.94 207 GLY A CA 1
ATOM 1653 C C . GLY A 1 207 ? -6.862 10.321 9.842 1.00 86.94 207 GLY A C 1
ATOM 1654 O O . GLY A 1 207 ? -7.002 11.503 10.150 1.00 86.94 207 GLY A O 1
ATOM 1655 N N . PRO A 1 208 ? -7.445 9.326 10.533 1.00 92.12 208 PRO A N 1
ATOM 1656 C CA . PRO A 1 208 ? -8.201 9.565 11.758 1.00 92.12 208 PRO A CA 1
ATOM 1657 C C . PRO A 1 208 ? -7.345 10.189 12.865 1.00 92.12 208 PRO A C 1
ATOM 1659 O O . PRO A 1 208 ? -6.185 9.801 13.069 1.00 92.12 208 PRO A O 1
ATOM 1662 N N . GLU A 1 209 ? -7.936 11.118 13.613 1.00 93.19 209 GLU A N 1
ATOM 1663 C CA . GLU A 1 209 ? -7.287 11.759 14.750 1.00 93.19 209 GLU A CA 1
ATOM 1664 C C . GLU A 1 209 ? -7.352 10.841 15.968 1.00 93.19 209 GLU A C 1
ATOM 1666 O O . GLU A 1 209 ? -8.400 10.282 16.266 1.00 93.19 209 GLU A O 1
ATOM 1671 N N . VAL A 1 210 ? -6.222 10.636 16.646 1.00 91.81 210 VAL A N 1
ATOM 1672 C CA . VAL A 1 210 ? -6.086 9.625 17.704 1.00 91.81 210 VAL A CA 1
ATOM 1673 C C . VAL A 1 210 ? -5.802 10.327 19.019 1.00 91.81 210 VAL A C 1
ATOM 1675 O O . VAL A 1 210 ? -4.834 11.081 19.103 1.00 91.81 210 VAL A O 1
ATOM 1678 N N . LEU A 1 211 ? -6.593 10.018 20.041 1.00 92.06 211 LEU A N 1
ATOM 1679 C CA . LEU A 1 211 ? -6.469 10.564 21.389 1.00 92.06 211 LEU A CA 1
ATOM 1680 C C . LEU A 1 211 ? -6.706 9.487 22.457 1.00 92.06 211 LEU A C 1
ATOM 1682 O O . LEU A 1 211 ? -7.244 8.412 22.183 1.00 92.06 211 LEU A O 1
ATOM 1686 N N . ASN A 1 212 ? -6.320 9.798 23.692 1.00 89.94 212 ASN A N 1
ATOM 1687 C CA . ASN A 1 212 ? -6.652 8.988 24.861 1.00 89.94 212 ASN A CA 1
ATOM 1688 C C . ASN A 1 212 ? -7.897 9.567 25.535 1.00 89.94 212 ASN A C 1
ATOM 1690 O O . ASN A 1 212 ? -8.014 10.783 25.703 1.00 89.94 212 ASN A O 1
ATOM 1694 N N . THR A 1 213 ? -8.800 8.699 25.965 1.00 91.00 213 THR A N 1
ATOM 1695 C CA . THR A 1 213 ? -9.985 9.083 26.730 1.00 91.00 213 THR A CA 1
ATOM 1696 C C . THR A 1 213 ? -10.265 8.058 27.821 1.00 91.00 213 THR A C 1
ATOM 1698 O O . THR A 1 213 ? -9.708 6.959 27.818 1.00 91.00 213 THR A O 1
ATOM 1701 N N . ALA A 1 214 ? -11.115 8.415 28.771 1.00 90.19 214 ALA A N 1
ATOM 1702 C CA . ALA A 1 214 ? -11.625 7.481 29.753 1.00 90.19 214 ALA A CA 1
ATOM 1703 C C . ALA A 1 214 ? -13.114 7.730 29.973 1.00 90.19 214 ALA A C 1
ATOM 1705 O O . ALA A 1 214 ? -13.561 8.877 30.008 1.00 90.19 214 ALA A O 1
ATOM 1706 N N . LEU A 1 215 ? -13.873 6.648 30.122 1.00 87.25 215 LEU A N 1
ATOM 1707 C CA . LEU A 1 215 ? -15.294 6.715 30.456 1.00 87.25 215 LEU A CA 1
ATOM 1708 C C . LEU A 1 215 ? -15.561 6.070 31.811 1.00 87.25 215 LEU A C 1
ATOM 1710 O O . LEU A 1 215 ? -14.761 5.269 32.304 1.00 87.25 215 LEU A O 1
ATOM 1714 N N . HIS A 1 216 ? -16.711 6.397 32.387 1.00 81.69 216 HIS A N 1
ATOM 1715 C CA . HIS A 1 216 ? -17.210 5.768 33.603 1.00 81.69 216 HIS A CA 1
ATOM 1716 C C . HIS A 1 216 ? -18.413 4.881 33.256 1.00 81.69 216 HIS A C 1
ATOM 1718 O O . HIS A 1 216 ? -19.518 5.395 33.063 1.00 81.69 216 HIS A O 1
ATOM 1724 N N . PRO A 1 217 ? -18.230 3.551 33.144 1.00 76.69 217 PRO A N 1
ATOM 1725 C CA . PRO A 1 217 ? -19.360 2.646 32.994 1.00 76.69 217 PRO A CA 1
ATOM 1726 C C . PRO A 1 217 ? -20.257 2.706 34.239 1.00 76.69 217 PRO A C 1
ATOM 1728 O O . PRO A 1 217 ? -19.799 3.059 35.328 1.00 76.69 217 PRO A O 1
ATOM 1731 N N . LEU A 1 218 ? -21.539 2.360 34.086 1.00 67.81 218 LEU A N 1
ATOM 1732 C CA . LEU A 1 218 ? -22.543 2.349 35.163 1.00 67.81 218 LEU A CA 1
ATOM 1733 C C . LEU A 1 218 ? -22.040 1.612 36.422 1.00 67.81 218 LEU A C 1
ATOM 1735 O O . LEU A 1 218 ? -22.121 0.391 36.506 1.00 67.81 218 LEU A O 1
ATOM 1739 N N . GLY A 1 219 ? -21.566 2.364 37.420 1.00 62.12 219 GLY A N 1
ATOM 1740 C CA . GLY A 1 219 ? -21.142 1.829 38.719 1.00 62.12 219 GLY A CA 1
ATOM 1741 C C . GLY A 1 219 ? -19.778 1.126 38.744 1.00 62.12 219 GLY A C 1
ATOM 1742 O O . GLY A 1 219 ? -19.463 0.494 39.752 1.00 62.12 219 GLY A O 1
ATOM 1743 N N . GLU A 1 220 ? -18.966 1.239 37.688 1.00 70.50 220 GLU A N 1
ATOM 1744 C CA . GLU A 1 220 ? -17.652 0.587 37.588 1.00 70.50 220 GLU A CA 1
ATOM 1745 C C . GLU A 1 220 ? -16.471 1.574 37.621 1.00 70.50 220 GLU A C 1
ATOM 1747 O O . GLU A 1 220 ? -16.614 2.799 37.592 1.00 70.50 220 GLU A O 1
ATOM 1752 N N . ILE A 1 221 ? -15.265 1.007 37.708 1.00 73.81 221 ILE A N 1
ATOM 1753 C CA . ILE A 1 221 ? -13.997 1.736 37.636 1.00 73.81 221 ILE A CA 1
ATOM 1754 C C . ILE A 1 221 ? -13.863 2.362 36.242 1.00 73.81 221 ILE A C 1
ATOM 1756 O O . ILE A 1 221 ? -14.253 1.767 35.241 1.00 73.81 221 ILE A O 1
ATOM 1760 N N . SER A 1 222 ? -13.286 3.565 36.182 1.00 84.00 222 SER A N 1
ATOM 1761 C CA . SER A 1 222 ? -12.999 4.252 34.921 1.00 84.00 222 SER A CA 1
ATOM 1762 C C . SER A 1 222 ? -12.211 3.360 33.957 1.00 84.00 222 SER A C 1
ATOM 1764 O O . SER A 1 222 ? -11.167 2.809 34.321 1.00 84.00 222 SER A O 1
ATOM 1766 N N . VAL A 1 223 ? -12.702 3.240 32.724 1.00 87.00 223 VAL A N 1
ATOM 1767 C CA . VAL A 1 223 ? -12.080 2.440 31.666 1.00 87.00 223 VAL A CA 1
ATOM 1768 C C . VAL A 1 223 ? -11.310 3.369 30.741 1.00 87.00 223 VAL A C 1
ATOM 1770 O O . VAL A 1 223 ? -11.891 4.274 30.141 1.00 87.00 223 VAL A O 1
ATOM 1773 N N . LYS A 1 224 ? -10.003 3.131 30.610 1.00 90.50 224 LYS A N 1
ATOM 1774 C CA . LYS A 1 224 ? -9.142 3.872 29.687 1.00 90.50 224 LYS A CA 1
ATOM 1775 C C . LYS A 1 224 ? -9.228 3.302 28.273 1.00 90.50 224 LYS A C 1
ATOM 1777 O O . LYS A 1 224 ? -9.109 2.089 28.069 1.00 90.50 224 LYS A O 1
ATOM 1782 N N . LEU A 1 225 ? -9.391 4.191 27.301 1.00 92.38 225 LEU A N 1
ATOM 1783 C CA . LEU A 1 225 ? -9.557 3.870 25.891 1.00 92.38 225 LEU A CA 1
ATOM 1784 C C . LEU A 1 225 ? -8.639 4.724 25.014 1.00 92.38 225 LEU A C 1
ATOM 1786 O O . LEU A 1 225 ? -8.444 5.918 25.254 1.00 92.38 225 LEU A O 1
ATOM 1790 N N . TRP A 1 226 ? -8.186 4.136 23.912 1.00 93.75 226 TRP A N 1
ATOM 1791 C CA . TRP A 1 226 ? -7.821 4.906 22.728 1.00 93.75 226 TRP A CA 1
ATOM 1792 C C . TRP A 1 226 ? -9.076 5.221 21.928 1.00 93.75 226 TRP A C 1
ATOM 1794 O O . TRP A 1 226 ? -9.917 4.345 21.733 1.00 93.75 226 TRP A O 1
ATOM 1804 N N . CYS A 1 227 ? -9.172 6.452 21.440 1.00 95.56 227 CYS A N 1
ATOM 1805 C CA . CYS A 1 227 ? -10.230 6.900 20.551 1.00 95.56 227 CYS A CA 1
ATOM 1806 C C . CYS A 1 227 ? -9.616 7.388 19.234 1.00 95.56 227 CYS A C 1
ATOM 1808 O O . CYS A 1 227 ? -8.643 8.144 19.252 1.00 95.56 227 CYS A O 1
ATOM 1810 N N . ALA A 1 228 ? -10.165 6.942 18.106 1.00 95.94 228 ALA A N 1
ATOM 1811 C CA . ALA A 1 228 ? -9.868 7.463 16.781 1.00 95.94 228 ALA A CA 1
ATOM 1812 C C . ALA A 1 228 ? -11.126 8.120 16.196 1.00 95.94 228 ALA A C 1
ATOM 1814 O O . ALA A 1 228 ? -12.152 7.458 16.046 1.00 95.94 228 ALA A O 1
ATOM 1815 N N . ILE A 1 229 ? -11.047 9.409 15.865 1.00 95.56 229 ILE A N 1
ATOM 1816 C CA . ILE A 1 229 ? -12.172 10.219 15.382 1.00 95.56 229 ILE A CA 1
ATOM 1817 C C . ILE A 1 229 ? -11.918 10.635 13.937 1.00 95.56 229 ILE A C 1
ATOM 1819 O O . ILE A 1 229 ? -10.816 11.057 13.580 1.00 95.56 229 ILE A O 1
ATOM 1823 N N . HIS A 1 230 ? -12.943 10.524 13.099 1.00 94.50 230 HIS A N 1
ATOM 1824 C CA . HIS A 1 230 ? -12.928 11.078 11.752 1.00 94.50 230 HIS A CA 1
ATOM 1825 C C . HIS A 1 230 ? -14.341 11.384 11.249 1.00 94.50 230 HIS A C 1
ATOM 1827 O O . HIS A 1 230 ? -15.331 10.869 11.767 1.00 94.50 230 HIS A O 1
ATOM 1833 N N . ILE A 1 231 ? -14.417 12.214 10.210 1.00 91.94 231 ILE A N 1
ATOM 1834 C CA . ILE A 1 231 ? -15.649 12.539 9.488 1.00 91.94 231 ILE A CA 1
ATOM 1835 C C . ILE A 1 231 ? -15.418 12.157 8.025 1.00 91.94 231 ILE A C 1
ATOM 1837 O O . ILE A 1 231 ? -14.448 12.609 7.418 1.00 91.94 231 ILE A O 1
ATOM 1841 N N . SER A 1 232 ? -16.258 11.281 7.468 1.00 82.44 232 SER A N 1
ATOM 1842 C CA . SER A 1 232 ? -16.145 10.889 6.057 1.00 82.44 232 SER A CA 1
ATOM 1843 C C . SER A 1 232 ? -16.764 11.956 5.156 1.00 82.44 232 SER A C 1
ATOM 1845 O O . SER A 1 232 ? -17.818 12.505 5.469 1.00 82.44 232 SER A O 1
ATOM 1847 N N . SER A 1 233 ? -16.160 12.204 3.992 1.00 79.31 233 SER A N 1
ATOM 1848 C CA . SER A 1 233 ? -16.746 13.078 2.969 1.00 79.31 233 SER A CA 1
ATOM 1849 C C . SER A 1 233 ? -18.060 12.529 2.404 1.00 79.31 233 SER A C 1
ATOM 1851 O O . SER A 1 233 ? -18.900 13.309 1.961 1.00 79.31 233 SER A O 1
ATOM 1853 N N . ALA A 1 234 ? -18.263 11.207 2.451 1.00 80.44 234 ALA A N 1
ATOM 1854 C CA . ALA A 1 234 ? -19.509 10.563 2.039 1.00 80.44 234 ALA A CA 1
ATOM 1855 C C . ALA A 1 234 ? -20.669 10.839 3.014 1.00 80.44 234 ALA A C 1
ATOM 1857 O O . ALA A 1 234 ? -21.828 10.886 2.604 1.00 80.44 234 ALA A O 1
ATOM 1858 N N . ASN A 1 235 ? -20.365 11.050 4.299 1.00 82.44 235 ASN A N 1
ATOM 1859 C CA . ASN A 1 235 ? -21.345 11.299 5.352 1.00 82.44 235 ASN A CA 1
ATOM 1860 C C . ASN A 1 235 ? -20.870 12.462 6.250 1.00 82.44 235 ASN A C 1
ATOM 1862 O O . ASN A 1 235 ? -20.476 12.222 7.392 1.00 82.44 235 ASN A O 1
ATOM 1866 N N . PRO A 1 236 ? -20.908 13.722 5.770 1.00 83.81 236 PRO A N 1
ATOM 1867 C CA . PRO A 1 236 ? -20.337 14.867 6.493 1.00 83.81 236 PRO A CA 1
ATOM 1868 C C . PRO A 1 236 ? -21.042 15.161 7.828 1.00 83.81 236 PRO A C 1
ATOM 1870 O O . PRO A 1 236 ? -20.457 15.764 8.725 1.00 83.81 236 PRO A O 1
ATOM 1873 N N . ASP A 1 237 ? -22.287 14.707 7.970 1.00 87.62 237 ASP A N 1
ATOM 1874 C CA . ASP A 1 237 ? -23.098 14.862 9.179 1.00 87.62 237 ASP A CA 1
ATOM 1875 C C . ASP A 1 237 ? -22.736 13.870 10.298 1.00 87.62 237 ASP A C 1
ATOM 1877 O O . ASP A 1 237 ? -23.172 14.055 11.437 1.00 87.62 237 ASP A O 1
ATOM 1881 N N . LEU A 1 238 ? -22.000 12.798 9.981 1.00 91.94 238 LEU A N 1
ATOM 1882 C CA . LEU A 1 238 ? -21.693 11.719 10.916 1.00 91.94 238 LEU A CA 1
ATOM 1883 C C . LEU A 1 238 ? -20.242 11.797 11.386 1.00 91.94 238 LEU A C 1
ATOM 1885 O O . LEU A 1 238 ? -19.294 11.726 10.604 1.00 91.94 238 LEU A O 1
ATOM 1889 N N . ILE A 1 239 ? -20.081 11.874 12.702 1.00 95.12 239 ILE A N 1
ATOM 1890 C CA . ILE A 1 239 ? -18.793 11.781 13.380 1.00 95.12 239 ILE A CA 1
ATOM 1891 C C . ILE A 1 239 ? -18.589 10.317 13.758 1.00 95.12 239 ILE A C 1
ATOM 1893 O O . ILE A 1 239 ? -19.348 9.767 14.558 1.00 95.12 239 ILE A O 1
ATOM 1897 N N . ILE A 1 240 ? -17.573 9.680 13.179 1.00 96.00 240 ILE A N 1
ATOM 1898 C CA . ILE A 1 240 ? -17.239 8.283 13.448 1.00 96.00 240 ILE A CA 1
ATOM 1899 C C . ILE A 1 240 ? -16.162 8.247 14.530 1.00 96.00 240 ILE A C 1
ATOM 1901 O O . ILE A 1 240 ? -15.041 8.718 14.324 1.00 96.00 240 ILE A O 1
ATOM 1905 N N . CYS A 1 241 ? -16.507 7.652 15.668 1.00 96.88 241 CYS A N 1
ATOM 1906 C CA . CYS A 1 241 ? -15.619 7.428 16.799 1.00 96.88 241 CYS A CA 1
ATOM 1907 C C . CYS A 1 241 ? -15.343 5.928 16.951 1.00 96.88 241 CYS A C 1
ATOM 1909 O O . CYS A 1 241 ? -16.256 5.121 17.138 1.00 96.88 241 CYS A O 1
ATOM 1911 N N . GLU A 1 242 ? -14.072 5.554 16.904 1.00 97.81 242 GLU A N 1
ATOM 1912 C CA . GLU A 1 242 ? -13.606 4.188 17.117 1.00 97.81 242 GLU A CA 1
ATOM 1913 C C . GLU A 1 242 ? -12.861 4.084 18.432 1.00 97.81 242 GLU A C 1
ATOM 1915 O O . GLU A 1 242 ? -11.973 4.885 18.707 1.00 97.81 242 GLU A O 1
ATOM 1920 N N . PHE A 1 243 ? -13.181 3.067 19.219 1.00 96.50 243 PHE A N 1
ATOM 1921 C CA . PHE A 1 243 ? -12.638 2.876 20.549 1.00 96.50 243 PHE A CA 1
ATOM 1922 C C . PHE A 1 243 ? -11.938 1.535 20.686 1.00 96.50 243 PHE A C 1
ATOM 1924 O O . PHE A 1 243 ? -12.400 0.499 20.205 1.00 96.50 243 PHE A O 1
ATOM 1931 N N . GLU A 1 244 ? -10.833 1.562 21.412 1.00 94.62 244 GLU A N 1
ATOM 1932 C CA . GLU A 1 244 ? -10.010 0.404 21.702 1.00 94.62 244 GLU A CA 1
ATOM 1933 C C . GLU A 1 244 ? -9.589 0.436 23.172 1.00 94.62 244 GLU A C 1
ATOM 1935 O O . GLU A 1 244 ? -9.061 1.442 23.641 1.00 94.62 244 GLU A O 1
ATOM 1940 N N . LEU A 1 245 ? -9.791 -0.669 23.899 1.00 91.19 245 LEU A N 1
ATOM 1941 C CA . LEU A 1 245 ? -9.351 -0.788 25.293 1.00 91.19 245 LEU A CA 1
ATOM 1942 C C . LEU A 1 245 ? -7.835 -0.646 25.383 1.00 91.19 245 LEU A C 1
ATOM 1944 O O . LEU A 1 245 ? -7.119 -1.358 24.671 1.00 91.19 245 LEU A O 1
ATOM 1948 N N . GLU A 1 246 ? -7.356 0.230 26.269 1.00 86.31 246 GLU A N 1
ATOM 1949 C CA . GLU A 1 246 ? -5.918 0.387 26.509 1.00 86.31 246 GLU A CA 1
ATOM 1950 C C . GLU A 1 246 ? -5.320 -0.908 27.073 1.00 86.31 246 GLU A C 1
ATOM 1952 O O . GLU A 1 246 ? -4.333 -1.440 26.563 1.00 86.31 246 GLU A O 1
ATOM 1957 N N . ASN A 1 247 ? -5.999 -1.469 28.074 1.00 84.25 247 ASN A N 1
ATOM 1958 C CA . ASN A 1 247 ? -5.678 -2.757 28.669 1.00 84.25 247 ASN A CA 1
ATOM 1959 C C . ASN A 1 247 ? -6.864 -3.703 28.470 1.00 84.25 247 ASN A C 1
ATOM 1961 O O . ASN A 1 247 ? -7.871 -3.598 29.165 1.00 84.25 247 ASN A O 1
ATOM 1965 N N . ASP A 1 248 ? -6.742 -4.606 27.500 1.00 85.62 248 ASP A N 1
ATOM 1966 C CA . ASP A 1 248 ? -7.747 -5.629 27.209 1.00 85.62 248 ASP A CA 1
ATOM 1967 C C . ASP A 1 248 ? -7.248 -6.988 27.710 1.00 85.62 248 ASP A C 1
ATOM 1969 O O . ASP A 1 248 ? -6.176 -7.447 27.307 1.00 85.62 248 ASP A O 1
ATOM 1973 N N . ASN A 1 249 ? -8.010 -7.611 28.610 1.00 83.62 249 ASN A N 1
ATOM 1974 C CA . ASN A 1 249 ? -7.669 -8.915 29.180 1.00 83.62 249 ASN A CA 1
ATOM 1975 C C . ASN A 1 249 ? -7.942 -10.065 28.203 1.00 83.62 249 ASN A C 1
ATOM 1977 O O . ASN A 1 249 ? -7.222 -11.062 28.220 1.00 83.62 249 ASN A O 1
ATOM 1981 N N . ASP A 1 250 ? -8.957 -9.921 27.352 1.00 84.06 250 ASP A N 1
ATOM 1982 C CA . ASP A 1 250 ? -9.347 -10.946 26.386 1.00 84.06 250 ASP A CA 1
ATOM 1983 C C . ASP A 1 250 ? -8.478 -10.846 25.125 1.00 84.06 250 ASP A C 1
ATOM 1985 O O . ASP A 1 250 ? -8.047 -11.858 24.571 1.00 84.06 250 ASP A O 1
ATOM 1989 N N . TYR A 1 251 ? -8.193 -9.612 24.685 1.00 87.12 251 TYR A N 1
ATOM 1990 C CA . TYR A 1 251 ? -7.402 -9.312 23.485 1.00 87.12 251 TYR A CA 1
ATOM 1991 C C . TYR A 1 251 ? -6.181 -8.430 23.794 1.00 87.12 251 TYR A C 1
ATOM 1993 O O . TYR A 1 251 ? -6.095 -7.274 23.345 1.00 87.12 251 TYR A O 1
ATOM 2001 N N . PRO A 1 252 ? -5.200 -8.962 24.545 1.00 82.25 252 PRO A N 1
ATOM 2002 C CA . PRO A 1 252 ? -4.047 -8.192 24.985 1.00 82.25 252 PRO A CA 1
ATOM 2003 C C . PRO A 1 252 ? -3.186 -7.722 23.808 1.00 82.25 252 PRO A C 1
ATOM 2005 O O . PRO A 1 252 ? -3.062 -8.394 22.781 1.00 82.25 252 PRO A O 1
ATOM 2008 N N . LEU A 1 253 ? -2.519 -6.575 23.986 1.00 76.69 253 LEU A N 1
ATOM 2009 C CA . LEU A 1 253 ? -1.576 -6.027 23.002 1.00 76.69 253 LEU A CA 1
ATOM 2010 C C . LEU A 1 253 ? -0.416 -6.977 22.679 1.00 76.69 253 LEU A C 1
ATOM 2012 O O . LEU A 1 253 ? 0.088 -6.993 21.558 1.00 76.69 253 LEU A O 1
ATOM 2016 N N . CYS A 1 254 ? 0.018 -7.761 23.664 1.00 67.75 254 CYS A N 1
ATOM 2017 C CA . CYS A 1 254 ? 1.038 -8.782 23.495 1.00 67.75 254 CYS A CA 1
ATOM 2018 C C . CYS A 1 254 ? 0.476 -10.116 24.000 1.00 67.75 254 CYS A C 1
ATOM 2020 O O . CYS A 1 254 ? 0.159 -10.209 25.189 1.00 67.75 254 CYS A O 1
ATOM 2022 N N . PRO A 1 255 ? 0.342 -11.142 23.142 1.00 68.44 255 PRO A N 1
ATOM 2023 C CA . PRO A 1 255 ? -0.098 -12.460 23.579 1.00 68.44 255 PRO A CA 1
ATOM 2024 C C . PRO A 1 255 ? 0.817 -13.024 24.682 1.00 68.44 255 PRO A C 1
ATOM 2026 O O . PRO A 1 255 ? 2.037 -12.844 24.603 1.00 68.44 255 PRO A O 1
ATOM 2029 N N . PRO A 1 256 ? 0.282 -13.756 25.676 1.00 61.12 256 PRO A N 1
ATOM 2030 C CA . PRO A 1 256 ? 1.081 -14.346 26.756 1.00 61.12 256 PRO A CA 1
ATOM 2031 C C . PRO A 1 256 ? 2.240 -15.225 26.256 1.00 61.12 256 PRO A C 1
ATOM 2033 O O . PRO A 1 256 ? 3.347 -15.158 26.792 1.00 61.12 256 PRO A O 1
ATOM 2036 N N . ASP A 1 257 ? 2.015 -15.972 25.169 1.00 61.72 257 ASP A N 1
ATOM 2037 C CA . ASP A 1 257 ? 3.011 -16.840 24.522 1.00 61.72 257 ASP A CA 1
ATOM 2038 C C . ASP A 1 257 ? 4.239 -16.078 23.983 1.00 61.72 257 ASP A C 1
ATOM 2040 O O . ASP A 1 257 ? 5.321 -16.654 23.849 1.00 61.72 257 ASP A O 1
ATOM 2044 N N . GLU A 1 258 ? 4.089 -14.785 23.674 1.00 63.41 258 GLU A N 1
ATOM 2045 C CA . GLU A 1 258 ? 5.185 -13.907 23.236 1.00 63.41 258 GLU A CA 1
ATOM 2046 C C . GLU A 1 258 ? 5.934 -13.285 24.426 1.00 63.41 258 GLU A C 1
ATOM 2048 O O . GLU A 1 258 ? 7.136 -13.040 24.343 1.00 63.41 258 GLU A O 1
ATOM 2053 N N . ILE A 1 259 ? 5.253 -13.067 25.559 1.00 53.31 259 ILE A N 1
ATOM 2054 C CA . ILE A 1 259 ? 5.857 -12.542 26.797 1.00 53.31 259 ILE A CA 1
ATOM 2055 C C . ILE A 1 259 ? 6.737 -13.609 27.468 1.00 53.31 259 ILE A C 1
ATOM 2057 O O . ILE A 1 259 ? 7.782 -13.285 28.035 1.00 53.31 259 ILE A O 1
ATOM 2061 N N . ALA A 1 260 ? 6.338 -14.881 27.375 1.00 42.19 260 ALA A N 1
ATOM 2062 C CA . ALA A 1 260 ? 7.015 -16.015 28.003 1.00 42.19 260 ALA A CA 1
ATOM 2063 C C . ALA A 1 260 ? 8.370 -16.383 27.375 1.00 42.19 260 ALA A C 1
ATOM 2065 O O . ALA A 1 260 ? 9.054 -17.258 27.902 1.00 42.19 260 ALA A O 1
ATOM 2066 N N . ARG A 1 261 ? 8.789 -15.737 26.277 1.00 42.59 261 ARG A N 1
ATOM 2067 C CA . ARG A 1 261 ? 10.154 -15.866 25.755 1.00 42.59 261 ARG A CA 1
ATOM 2068 C C . ARG A 1 261 ? 11.033 -14.795 26.407 1.00 42.59 261 ARG A C 1
ATOM 2070 O O . ARG A 1 261 ? 10.937 -13.624 26.031 1.00 42.59 261 ARG A O 1
ATOM 2077 N N . PRO A 1 262 ? 11.937 -15.148 27.341 1.00 33.28 262 PRO A N 1
ATOM 2078 C CA . PRO A 1 262 ? 13.076 -14.282 27.603 1.00 33.28 262 PRO A CA 1
ATOM 2079 C C . PRO A 1 262 ? 13.819 -14.097 26.276 1.00 33.28 262 PRO A C 1
ATOM 2081 O O . PRO A 1 262 ? 13.795 -14.991 25.428 1.00 33.28 262 PRO A O 1
ATOM 2084 N N . ALA A 1 263 ? 14.487 -12.959 26.087 1.00 37.06 263 ALA A N 1
ATOM 2085 C CA . ALA A 1 263 ? 15.491 -12.842 25.037 1.00 37.06 263 ALA A CA 1
ATOM 2086 C C . ALA A 1 263 ? 16.446 -14.034 25.197 1.00 37.06 263 ALA A C 1
ATOM 2088 O O . ALA A 1 263 ? 17.172 -14.098 26.185 1.00 37.06 263 ALA A O 1
ATOM 2089 N N . SER A 1 264 ? 16.347 -15.031 24.317 1.00 34.91 264 SER A N 1
ATOM 2090 C CA . SER A 1 264 ? 17.094 -16.268 24.479 1.00 34.91 264 SER A CA 1
ATOM 2091 C C . SER A 1 264 ? 18.576 -15.933 24.385 1.00 34.91 264 SER A C 1
ATOM 2093 O O . SER A 1 264 ? 19.050 -15.522 23.322 1.00 34.91 264 SER A O 1
ATOM 2095 N N . GLU A 1 265 ? 19.308 -16.149 25.475 1.00 34.47 265 GLU A N 1
ATOM 2096 C CA . GLU A 1 265 ? 20.680 -16.625 25.365 1.00 34.47 265 GLU A CA 1
ATOM 2097 C C . GLU A 1 265 ? 20.640 -17.805 24.390 1.00 34.47 265 GLU A C 1
ATOM 2099 O O . GLU A 1 265 ? 19.910 -18.777 24.593 1.00 34.47 265 GLU A O 1
ATOM 2104 N N . GLY A 1 266 ? 21.290 -17.634 23.238 1.00 28.70 266 GLY A N 1
ATOM 2105 C CA . GLY A 1 266 ? 21.243 -18.622 22.167 1.00 28.70 266 GLY A CA 1
ATOM 2106 C C . GLY A 1 266 ? 21.747 -19.988 22.648 1.00 28.70 266 GLY A C 1
ATOM 2107 O O . GLY A 1 266 ? 22.557 -20.050 23.574 1.00 28.70 266 GLY A O 1
ATOM 2108 N N . PRO A 1 267 ? 21.310 -21.087 22.012 1.00 28.50 267 PRO A N 1
ATOM 2109 C CA . PRO A 1 267 ? 21.805 -22.413 22.353 1.00 28.50 267 PRO A CA 1
ATOM 2110 C C . PRO A 1 267 ? 23.334 -22.466 22.169 1.00 28.50 267 PRO A C 1
ATOM 2112 O O . PRO A 1 267 ? 23.854 -21.889 21.202 1.00 28.50 267 PRO A O 1
ATOM 2115 N N . PRO A 1 268 ? 24.082 -23.141 23.061 1.00 34.47 268 PRO A N 1
ATOM 2116 C CA . PRO A 1 268 ? 25.483 -23.417 22.811 1.00 34.47 268 PRO A CA 1
ATOM 2117 C C . PRO A 1 268 ? 25.549 -24.455 21.685 1.00 34.47 268 PRO A C 1
ATOM 2119 O O . PRO A 1 268 ? 24.852 -25.464 21.728 1.00 34.47 268 PRO A O 1
ATOM 2122 N N . HIS A 1 269 ? 26.401 -24.196 20.693 1.00 34.44 269 HIS A N 1
ATOM 2123 C CA . HIS A 1 269 ? 26.707 -25.050 19.535 1.00 34.44 269 HIS A CA 1
ATOM 2124 C C . HIS A 1 269 ? 25.809 -24.907 18.294 1.00 34.44 269 HIS A C 1
ATOM 2126 O O . HIS A 1 269 ? 25.025 -25.785 17.958 1.00 34.44 269 HIS A O 1
ATOM 2132 N N . GLN A 1 270 ? 26.058 -23.843 17.522 1.00 28.16 270 GLN A N 1
ATOM 2133 C CA . GLN A 1 270 ? 26.180 -23.930 16.057 1.00 28.16 270 GLN A CA 1
ATOM 2134 C C . GLN A 1 270 ? 26.943 -22.698 15.532 1.00 28.16 270 GLN A C 1
ATOM 2136 O O . GLN A 1 270 ? 26.382 -21.667 15.165 1.00 28.16 270 GLN A O 1
ATOM 2141 N N . GLU A 1 271 ? 28.274 -22.787 15.539 1.00 28.67 271 GLU A N 1
ATOM 2142 C CA . GLU A 1 271 ? 29.174 -21.816 14.907 1.00 28.67 271 GLU A CA 1
ATOM 2143 C C . GLU A 1 271 ? 29.204 -22.035 13.388 1.00 28.67 271 GLU A C 1
ATOM 2145 O O . GLU A 1 271 ? 30.161 -22.568 12.842 1.00 28.67 271 GLU A O 1
ATOM 2150 N N . SER A 1 272 ? 28.136 -21.675 12.676 1.00 29.20 272 SER A N 1
ATOM 2151 C CA . SER A 1 272 ? 28.186 -21.562 11.205 1.00 29.20 272 SER A CA 1
ATOM 2152 C C . SER A 1 272 ? 27.027 -20.748 10.625 1.00 29.20 272 SER A C 1
ATOM 2154 O O . SER A 1 272 ? 26.405 -21.148 9.654 1.00 29.20 272 SER A O 1
ATOM 2156 N N . THR A 1 273 ? 26.693 -19.595 11.215 1.00 29.20 273 THR A N 1
ATOM 2157 C CA . THR A 1 273 ? 25.875 -18.546 10.539 1.00 29.20 273 THR A CA 1
ATOM 2158 C C . THR A 1 273 ? 25.896 -17.183 11.250 1.00 29.20 273 THR A C 1
ATOM 2160 O O . THR A 1 273 ? 25.121 -16.290 10.931 1.00 29.20 273 THR A O 1
ATOM 2163 N N . ARG A 1 274 ? 26.811 -16.963 12.207 1.00 28.83 274 ARG A N 1
ATOM 2164 C CA . ARG A 1 274 ? 26.915 -15.688 12.949 1.00 28.83 274 ARG A CA 1
ATOM 2165 C C . ARG A 1 274 ? 27.649 -14.563 12.204 1.00 28.83 274 ARG A C 1
ATOM 2167 O O . ARG A 1 274 ? 27.688 -13.448 12.702 1.00 28.83 274 ARG A O 1
ATOM 2174 N N . LYS A 1 275 ? 28.221 -14.815 11.020 1.00 25.86 275 LYS A N 1
ATOM 2175 C CA . LYS A 1 275 ? 29.038 -13.814 10.305 1.00 25.86 275 LYS A CA 1
ATOM 2176 C C . LYS A 1 275 ? 28.256 -12.816 9.437 1.00 25.86 275 LYS A C 1
ATOM 2178 O O . LYS A 1 275 ? 28.849 -11.824 9.039 1.00 25.86 275 LYS A O 1
ATOM 2183 N N . GLU A 1 276 ? 26.958 -13.012 9.192 1.00 31.03 276 GLU A N 1
ATOM 2184 C CA . GLU A 1 276 ? 26.153 -12.067 8.386 1.00 31.03 276 GLU A CA 1
ATOM 2185 C C . GLU A 1 276 ? 25.279 -11.104 9.207 1.00 31.03 276 GLU A C 1
ATOM 2187 O O . GLU A 1 276 ? 24.809 -10.106 8.671 1.00 31.03 276 GLU A O 1
ATOM 2192 N N . PHE A 1 277 ? 25.104 -11.335 10.512 1.00 37.41 277 PHE A N 1
ATOM 2193 C CA . PHE A 1 277 ? 24.208 -10.523 11.353 1.00 37.41 277 PHE A CA 1
ATOM 2194 C C . PHE A 1 277 ? 24.906 -9.440 12.192 1.00 37.41 277 PHE A C 1
ATOM 2196 O O . PHE A 1 277 ? 24.220 -8.658 12.844 1.00 37.41 277 PHE A O 1
ATOM 2203 N N . ASP A 1 278 ? 26.240 -9.357 12.152 1.00 28.38 278 ASP A N 1
ATOM 2204 C CA . ASP A 1 278 ? 27.034 -8.501 13.052 1.00 28.38 278 ASP A CA 1
ATOM 2205 C C . ASP A 1 278 ? 27.811 -7.366 12.356 1.00 28.38 278 ASP A C 1
ATOM 2207 O O . ASP A 1 278 ? 28.657 -6.714 12.974 1.00 28.38 278 ASP A O 1
ATOM 2211 N N . LEU A 1 279 ? 27.515 -7.048 11.088 1.00 29.67 279 LEU A N 1
ATOM 2212 C CA . LEU A 1 279 ? 28.033 -5.816 10.478 1.00 29.67 279 LEU A CA 1
ATOM 2213 C C . LEU A 1 279 ? 27.132 -4.611 10.795 1.00 29.67 279 LEU A C 1
ATOM 2215 O O . LEU A 1 279 ? 26.354 -4.141 9.972 1.00 29.67 279 LEU A O 1
ATOM 2219 N N . GLY A 1 280 ? 27.326 -4.089 12.010 1.00 34.28 280 GLY A N 1
ATOM 2220 C CA . GLY A 1 280 ? 27.177 -2.670 12.335 1.00 34.28 280 GLY A CA 1
ATOM 2221 C C . GLY A 1 280 ? 25.820 -2.226 12.873 1.00 34.28 280 GLY A C 1
ATOM 2222 O O . GLY A 1 280 ? 24.994 -1.750 12.105 1.00 34.28 280 GLY A O 1
ATOM 2223 N N . ASP A 1 281 ? 25.6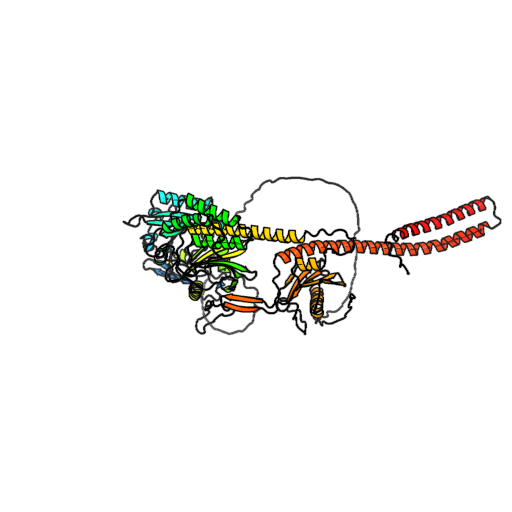23 -2.249 14.201 1.00 37.69 281 ASP A N 1
ATOM 2224 C CA . ASP A 1 281 ? 24.616 -1.376 14.828 1.00 37.69 281 ASP A CA 1
ATOM 2225 C C . ASP A 1 281 ? 24.770 -1.224 16.361 1.00 37.69 281 ASP A C 1
ATOM 2227 O O . ASP A 1 281 ? 23.995 -1.756 17.156 1.00 37.69 281 ASP A O 1
ATOM 2231 N N . LYS A 1 282 ? 25.755 -0.442 16.833 1.00 40.78 282 LYS A N 1
ATOM 2232 C CA . LYS A 1 282 ? 25.740 0.027 18.241 1.00 40.78 282 LYS A CA 1
ATOM 2233 C C . LYS A 1 282 ? 24.544 0.968 18.504 1.00 40.78 282 LYS A C 1
ATOM 2235 O O . LYS A 1 282 ? 24.039 1.027 19.628 1.00 40.78 282 LYS A O 1
ATOM 2240 N N . THR A 1 283 ? 24.041 1.628 17.459 1.00 42.19 283 THR A N 1
ATOM 2241 C CA . THR A 1 283 ? 22.922 2.586 17.467 1.00 42.19 283 THR A CA 1
ATOM 2242 C C . THR A 1 283 ? 21.549 1.899 17.415 1.00 42.19 283 THR A C 1
ATOM 2244 O O . THR A 1 283 ? 20.591 2.386 18.020 1.00 42.19 283 THR A O 1
ATOM 2247 N N . GLY A 1 284 ? 21.462 0.720 16.786 1.00 42.31 284 GLY A N 1
ATOM 2248 C CA . GLY A 1 284 ? 20.309 -0.192 16.787 1.00 42.31 284 GLY A CA 1
ATOM 2249 C C . GLY A 1 284 ? 19.756 -0.473 18.185 1.00 42.31 284 GLY A C 1
ATOM 2250 O O . GLY A 1 284 ? 18.543 -0.528 18.382 1.00 42.31 284 GLY A O 1
ATOM 2251 N N . SER A 1 285 ? 20.644 -0.537 19.182 1.00 51.12 285 SER A N 1
ATOM 2252 C CA . SER A 1 285 ? 20.306 -0.896 20.562 1.00 51.12 285 SER A CA 1
ATOM 2253 C C . SER A 1 285 ? 19.416 0.111 21.307 1.00 51.12 285 SER A C 1
ATOM 2255 O O . SER A 1 285 ? 18.754 -0.283 22.269 1.00 51.12 285 SER A O 1
ATOM 2257 N N . THR A 1 286 ? 19.364 1.384 20.896 1.00 51.66 286 THR A N 1
ATOM 2258 C CA . THR A 1 286 ? 18.611 2.428 21.621 1.00 51.66 286 THR A CA 1
ATOM 2259 C C . THR A 1 286 ? 17.130 2.422 21.253 1.00 51.66 286 THR A C 1
ATOM 2261 O O . THR A 1 286 ? 16.291 2.312 22.149 1.00 51.66 286 THR A O 1
ATOM 2264 N N . LEU A 1 287 ? 16.807 2.425 19.954 1.00 52.34 287 LEU A N 1
ATOM 2265 C CA . LEU A 1 287 ? 15.430 2.315 19.460 1.00 52.34 287 LEU A CA 1
ATOM 2266 C C . LEU A 1 287 ? 14.776 1.016 19.958 1.00 52.34 287 LEU A C 1
ATOM 2268 O O . LEU A 1 287 ? 13.684 1.051 20.516 1.00 52.34 287 LEU A O 1
ATOM 2272 N N . LEU A 1 288 ? 15.510 -0.103 19.910 1.00 52.56 288 LEU A N 1
ATOM 2273 C CA . LEU A 1 288 ? 15.082 -1.391 20.465 1.00 52.56 288 LEU A CA 1
ATOM 2274 C C . LEU A 1 288 ? 14.729 -1.310 21.959 1.00 52.56 288 LEU A C 1
ATOM 2276 O O . LEU A 1 288 ? 13.739 -1.898 22.395 1.00 52.56 288 LEU A O 1
ATOM 2280 N N . LYS A 1 289 ? 15.504 -0.575 22.768 1.00 54.75 289 LYS A N 1
ATOM 2281 C CA . LYS A 1 289 ? 15.250 -0.409 24.212 1.00 54.75 289 LYS A CA 1
ATOM 2282 C C . LYS A 1 289 ? 14.059 0.504 24.498 1.00 54.75 289 LYS A C 1
ATOM 2284 O O . LYS A 1 289 ? 13.317 0.231 25.438 1.00 54.75 289 LYS A O 1
ATOM 2289 N N . VAL A 1 290 ? 13.868 1.571 23.724 1.00 56.31 290 VAL A N 1
ATOM 2290 C CA . VAL A 1 290 ? 12.726 2.486 23.889 1.00 56.31 290 VAL A CA 1
ATOM 2291 C C . VAL A 1 290 ? 11.438 1.811 23.410 1.00 56.31 290 VAL A C 1
ATOM 2293 O O . VAL A 1 290 ? 10.467 1.755 24.161 1.00 56.31 290 VAL A O 1
ATOM 2296 N N . LEU A 1 291 ? 11.454 1.184 22.233 1.00 53.62 291 LEU A N 1
ATOM 2297 C CA . LEU A 1 291 ? 10.302 0.483 21.661 1.00 53.62 291 LEU A CA 1
ATOM 2298 C C . LEU A 1 291 ? 9.898 -0.753 22.461 1.00 53.62 291 LEU A C 1
ATOM 2300 O O . LEU A 1 291 ? 8.712 -0.962 22.711 1.00 53.62 291 LEU A O 1
ATOM 2304 N N . SER A 1 292 ? 10.863 -1.536 22.953 1.00 51.06 292 SER A N 1
ATOM 2305 C CA . SER A 1 292 ? 10.551 -2.652 23.855 1.00 51.06 292 SER A CA 1
ATOM 2306 C C . SER A 1 292 ? 9.955 -2.182 25.185 1.00 51.06 292 SER A C 1
ATOM 2308 O O . SER A 1 292 ? 9.117 -2.889 25.739 1.00 51.06 292 SER A O 1
ATOM 2310 N N . ARG A 1 293 ? 10.316 -0.990 25.689 1.00 57.09 293 ARG A N 1
ATOM 2311 C CA . ARG A 1 293 ? 9.676 -0.391 26.875 1.00 57.09 293 ARG A CA 1
ATOM 2312 C C . ARG A 1 293 ? 8.255 0.080 26.585 1.00 57.09 293 ARG A C 1
ATOM 2314 O O . ARG A 1 293 ? 7.387 -0.209 27.398 1.00 57.09 293 ARG A O 1
ATOM 2321 N N . VAL A 1 294 ? 8.007 0.735 25.450 1.00 56.25 294 VAL A N 1
ATOM 2322 C CA . VAL A 1 294 ? 6.655 1.158 25.031 1.00 56.25 294 VAL A CA 1
ATOM 2323 C C . VAL A 1 294 ? 5.742 -0.056 24.851 1.00 56.25 294 VAL A C 1
ATOM 2325 O O . VAL A 1 294 ? 4.624 -0.074 25.361 1.00 56.25 294 VAL A O 1
ATOM 2328 N N . ARG A 1 295 ? 6.247 -1.123 24.221 1.00 54.28 295 ARG A N 1
ATOM 2329 C CA . ARG A 1 295 ? 5.508 -2.379 24.046 1.00 54.28 295 ARG A CA 1
ATOM 2330 C C . ARG A 1 295 ? 5.248 -3.100 25.374 1.00 54.28 295 ARG A C 1
ATOM 2332 O O . ARG A 1 295 ? 4.163 -3.635 25.565 1.00 54.28 295 ARG A O 1
ATOM 2339 N N . LYS A 1 296 ? 6.210 -3.087 26.308 1.00 54.09 296 LYS A N 1
ATOM 2340 C CA . LYS A 1 296 ? 6.054 -3.671 27.658 1.00 54.09 296 LYS A CA 1
ATOM 2341 C C . LYS A 1 296 ? 5.175 -2.835 28.596 1.00 54.09 296 LYS A C 1
ATOM 2343 O O . LYS A 1 296 ? 4.615 -3.400 29.525 1.00 54.09 296 LYS A O 1
ATOM 2348 N N . LYS A 1 297 ? 5.050 -1.525 28.367 1.00 55.72 297 LYS A N 1
ATOM 2349 C CA . LYS A 1 297 ? 4.171 -0.610 29.118 1.00 55.72 297 LYS A CA 1
ATOM 2350 C C . LYS A 1 297 ? 2.791 -0.417 28.469 1.00 55.72 297 LYS A C 1
ATOM 2352 O O . LYS A 1 297 ? 2.136 0.581 28.729 1.00 55.72 297 LYS A O 1
ATOM 2357 N N . GLY A 1 298 ? 2.355 -1.337 27.606 1.00 50.94 298 GLY A N 1
ATOM 2358 C CA . GLY A 1 298 ? 0.994 -1.301 27.059 1.00 50.94 298 GLY A CA 1
ATOM 2359 C C . GLY A 1 298 ? 0.705 -0.128 26.114 1.00 50.94 298 GLY A C 1
ATOM 2360 O O . GLY A 1 298 ? -0.445 0.244 25.953 1.00 50.94 298 GLY A O 1
ATOM 2361 N N . GLY A 1 299 ? 1.719 0.462 25.472 1.00 51.59 299 GLY A N 1
ATOM 2362 C CA . GLY A 1 299 ? 1.508 1.571 24.535 1.00 51.59 299 GLY A CA 1
ATOM 2363 C C . GLY A 1 299 ? 1.514 2.970 25.162 1.00 51.59 299 GLY A C 1
ATOM 2364 O O . GLY A 1 299 ? 1.415 3.941 24.414 1.00 51.59 299 GLY A O 1
ATOM 2365 N N . GLU A 1 300 ? 1.729 3.105 26.479 1.00 52.81 300 GLU A N 1
ATOM 2366 C CA . GLU A 1 300 ? 2.041 4.395 27.113 1.00 52.81 300 GLU A CA 1
ATOM 2367 C C . GLU A 1 300 ? 3.453 4.863 26.699 1.00 52.81 300 GLU A C 1
ATOM 2369 O O . GLU A 1 300 ? 4.451 4.669 27.402 1.00 52.81 300 GLU A O 1
ATOM 2374 N N . ALA A 1 301 ? 3.553 5.478 25.521 1.00 57.69 301 ALA A N 1
ATOM 2375 C CA . ALA A 1 301 ? 4.705 6.279 25.132 1.00 57.69 301 ALA A CA 1
ATOM 2376 C C . ALA A 1 301 ? 4.424 7.736 25.504 1.00 57.69 301 ALA A C 1
ATOM 2378 O O . ALA A 1 301 ? 3.502 8.354 24.973 1.00 57.69 301 ALA A O 1
ATOM 2379 N N . GLY A 1 302 ? 5.227 8.304 26.406 1.00 63.09 302 GLY A N 1
ATOM 2380 C CA . GLY A 1 302 ? 5.162 9.744 26.659 1.00 63.09 302 GLY A CA 1
ATOM 2381 C C . GLY A 1 302 ? 5.401 10.521 25.351 1.00 63.09 302 GLY A C 1
ATOM 2382 O O . GLY A 1 302 ? 6.184 10.046 24.523 1.00 63.09 302 GLY A O 1
ATOM 2383 N N . PRO A 1 303 ? 4.810 11.715 25.152 1.00 70.38 303 PRO A N 1
ATOM 2384 C CA . PRO A 1 303 ? 4.914 12.461 23.891 1.00 70.38 303 PRO A CA 1
ATOM 2385 C C . PRO A 1 303 ? 6.356 12.619 23.383 1.00 70.38 303 PRO A C 1
ATOM 2387 O O . PRO A 1 303 ? 6.634 12.435 22.202 1.00 70.38 303 PRO A O 1
ATOM 2390 N N . MET A 1 304 ? 7.305 12.859 24.294 1.00 72.38 304 MET A N 1
ATOM 2391 C CA . MET A 1 304 ? 8.733 12.967 23.967 1.00 72.38 304 MET A CA 1
ATOM 2392 C C . MET A 1 304 ? 9.358 11.661 23.467 1.00 72.38 304 MET A C 1
ATOM 2394 O O . MET A 1 304 ? 10.248 11.700 22.625 1.00 72.38 304 MET A O 1
ATOM 2398 N N . GLN A 1 305 ? 8.892 10.502 23.938 1.00 74.06 305 GLN A N 1
ATOM 2399 C CA . GLN A 1 305 ? 9.372 9.206 23.447 1.00 74.06 305 GLN A CA 1
ATOM 2400 C C . GLN A 1 305 ? 8.895 8.950 22.018 1.00 74.06 305 GLN A C 1
ATOM 2402 O O . GLN A 1 305 ? 9.668 8.454 21.208 1.00 74.06 305 GLN A O 1
ATOM 2407 N N . ILE A 1 306 ? 7.648 9.315 21.695 1.00 77.50 306 ILE A N 1
ATOM 2408 C CA . ILE A 1 306 ? 7.115 9.211 20.328 1.00 77.50 306 ILE A CA 1
ATOM 2409 C C . ILE A 1 306 ? 7.947 10.074 19.377 1.00 77.50 306 ILE A C 1
ATOM 2411 O O . ILE A 1 306 ? 8.366 9.599 18.324 1.00 77.50 306 ILE A O 1
ATOM 2415 N N . VAL A 1 307 ? 8.230 11.321 19.765 1.00 81.44 307 VAL A N 1
ATOM 2416 C CA . VAL A 1 307 ? 9.065 12.235 18.971 1.00 81.44 307 VAL A CA 1
ATOM 2417 C C . VAL A 1 307 ? 10.474 11.668 18.768 1.00 81.44 307 VAL A C 1
ATOM 2419 O O . VAL A 1 307 ? 10.974 11.683 17.646 1.00 81.44 307 VAL A O 1
ATOM 2422 N N . ASP A 1 308 ? 11.091 11.114 19.814 1.00 82.75 308 ASP A N 1
ATOM 2423 C CA . ASP A 1 308 ? 12.416 10.486 19.734 1.00 82.75 308 ASP A CA 1
ATOM 2424 C C . ASP A 1 308 ? 12.428 9.267 18.791 1.00 82.75 308 ASP A C 1
ATOM 2426 O O . ASP A 1 308 ? 13.274 9.176 17.900 1.00 82.75 308 ASP A O 1
ATOM 2430 N N . ILE A 1 309 ? 11.436 8.375 18.907 1.00 82.19 309 ILE A N 1
ATOM 2431 C CA . ILE A 1 309 ? 11.254 7.219 18.012 1.00 82.19 309 ILE A CA 1
ATOM 2432 C C . ILE A 1 309 ? 11.133 7.675 16.554 1.00 82.19 309 ILE A C 1
ATOM 2434 O O . ILE A 1 309 ? 11.811 7.134 15.678 1.00 82.19 309 ILE A O 1
ATOM 2438 N N . MET A 1 310 ? 10.278 8.667 16.290 1.00 87.00 310 MET A N 1
ATOM 2439 C CA . MET A 1 310 ? 10.045 9.188 14.941 1.00 87.00 310 MET A CA 1
ATOM 2440 C C . MET A 1 310 ? 11.300 9.849 14.362 1.00 87.00 310 MET A C 1
ATOM 2442 O O . MET A 1 310 ? 11.631 9.612 13.201 1.00 87.00 310 MET A O 1
ATOM 2446 N N . SER A 1 311 ? 12.029 10.619 15.174 1.00 88.19 311 SER A N 1
ATOM 2447 C CA . SER A 1 311 ? 13.288 11.260 14.781 1.00 88.19 311 SER A CA 1
ATOM 2448 C C . SER A 1 311 ? 14.358 10.226 14.412 1.00 88.19 311 SER A C 1
ATOM 2450 O O . SER A 1 311 ? 14.937 10.282 13.326 1.00 88.19 311 SER A O 1
ATOM 2452 N N . GLN A 1 312 ? 14.552 9.206 15.255 1.00 86.69 312 GLN A N 1
ATOM 2453 C CA . GLN A 1 312 ? 15.505 8.123 14.990 1.00 86.69 312 GLN A CA 1
ATOM 2454 C C . GLN A 1 312 ? 15.127 7.309 13.745 1.00 86.69 312 GLN A C 1
ATOM 2456 O O . GLN A 1 312 ? 15.998 6.947 12.950 1.00 86.69 312 GLN A O 1
ATOM 2461 N N . ALA A 1 313 ? 13.836 7.019 13.549 1.00 87.62 313 ALA A N 1
ATOM 2462 C CA . ALA A 1 313 ? 13.358 6.336 12.350 1.00 87.62 313 ALA A CA 1
ATOM 2463 C C . ALA A 1 313 ? 13.654 7.158 11.083 1.00 87.62 313 ALA A C 1
ATOM 2465 O O . ALA A 1 313 ? 14.168 6.618 10.100 1.00 87.62 313 ALA A O 1
ATOM 2466 N N . GLN A 1 314 ? 13.394 8.468 11.124 1.00 89.94 314 GLN A N 1
ATOM 2467 C CA . GLN A 1 314 ? 13.669 9.383 10.018 1.00 89.94 314 GLN A CA 1
ATOM 2468 C C . GLN A 1 314 ? 15.166 9.456 9.684 1.00 89.94 314 GLN A C 1
ATOM 2470 O O . GLN A 1 314 ? 15.534 9.379 8.507 1.00 89.94 314 GLN A O 1
ATOM 2475 N N . GLU A 1 315 ? 16.033 9.587 10.691 1.00 89.81 315 GLU A N 1
ATOM 2476 C CA . GLU A 1 315 ? 17.487 9.660 10.505 1.00 89.81 315 GLU A CA 1
ATOM 2477 C C . GLU A 1 315 ? 18.031 8.389 9.836 1.00 89.81 315 GLU A C 1
ATOM 2479 O O . GLU A 1 315 ? 18.767 8.463 8.845 1.00 89.81 315 GLU A O 1
ATOM 2484 N N . ARG A 1 316 ? 17.605 7.208 10.304 1.00 87.69 316 ARG A N 1
ATOM 2485 C CA . ARG A 1 316 ? 18.015 5.914 9.730 1.00 87.69 316 ARG A CA 1
ATOM 2486 C C . ARG A 1 316 ? 17.532 5.714 8.296 1.00 87.69 316 ARG A C 1
ATOM 2488 O O . ARG A 1 316 ? 18.280 5.205 7.468 1.00 87.69 316 ARG A O 1
ATOM 2495 N N . LEU A 1 317 ? 16.302 6.121 7.978 1.00 87.81 317 LEU A N 1
ATOM 2496 C CA . LEU A 1 317 ? 15.799 6.039 6.603 1.00 87.81 317 LEU A CA 1
ATOM 2497 C C . LEU A 1 317 ? 16.559 6.994 5.673 1.00 87.81 317 LEU A C 1
ATOM 2499 O O . LEU A 1 317 ? 16.933 6.607 4.565 1.00 87.81 317 LEU A O 1
ATOM 2503 N N . THR A 1 318 ? 16.824 8.222 6.122 1.00 88.06 318 THR A N 1
ATOM 2504 C CA . THR A 1 318 ? 17.451 9.269 5.297 1.00 88.06 318 THR A CA 1
ATOM 2505 C C . THR A 1 318 ? 18.936 9.002 5.033 1.00 88.06 318 THR A C 1
ATOM 2507 O O . THR A 1 318 ? 19.429 9.308 3.943 1.00 88.06 318 THR A O 1
ATOM 2510 N N . SER A 1 319 ? 19.637 8.416 6.008 1.00 89.19 319 SER A N 1
ATOM 2511 C CA . SER A 1 319 ? 21.067 8.079 5.929 1.00 89.19 319 SER A CA 1
ATOM 2512 C C . SER A 1 319 ? 21.388 6.886 5.023 1.00 89.19 319 SER A C 1
ATOM 2514 O O . SER A 1 319 ? 22.552 6.692 4.673 1.00 89.19 319 SER A O 1
ATOM 2516 N N . ALA A 1 320 ? 20.385 6.109 4.601 1.00 87.12 320 ALA A N 1
ATOM 2517 C CA . ALA A 1 320 ? 20.593 4.988 3.693 1.00 87.12 320 ALA A CA 1
ATOM 2518 C C . ALA A 1 320 ? 21.170 5.455 2.332 1.00 87.12 320 ALA A C 1
ATOM 2520 O O . ALA A 1 320 ? 20.645 6.404 1.737 1.00 87.12 320 ALA A O 1
ATOM 2521 N N . PRO A 1 321 ? 22.234 4.803 1.816 1.00 84.38 321 PRO A N 1
ATOM 2522 C CA . PRO A 1 321 ? 22.927 5.241 0.599 1.00 84.38 321 PRO A CA 1
ATOM 2523 C C . PRO A 1 321 ? 22.191 4.869 -0.698 1.00 84.38 321 PRO A C 1
ATOM 2525 O O . PRO A 1 321 ? 22.319 5.568 -1.712 1.00 84.38 321 PRO A O 1
ATOM 2528 N N . ASP A 1 322 ? 21.434 3.774 -0.660 1.00 86.56 322 ASP A N 1
ATOM 2529 C CA . ASP A 1 322 ? 20.711 3.188 -1.782 1.00 86.56 322 ASP A CA 1
ATOM 2530 C C . ASP A 1 322 ? 19.313 2.707 -1.361 1.00 86.56 322 ASP A C 1
ATOM 2532 O O . ASP A 1 322 ? 18.952 2.690 -0.177 1.00 86.56 322 ASP A O 1
ATOM 2536 N N . LEU A 1 323 ? 18.504 2.372 -2.369 1.00 89.50 323 LEU A N 1
ATOM 2537 C CA . LEU A 1 323 ? 17.122 1.951 -2.179 1.00 89.50 323 LEU A CA 1
ATOM 2538 C C . LEU A 1 323 ? 17.038 0.636 -1.393 1.00 89.50 323 LEU A C 1
ATOM 2540 O O . LEU A 1 323 ? 16.266 0.560 -0.442 1.00 89.50 323 LEU A O 1
ATOM 2544 N N . ASP A 1 324 ? 17.846 -0.367 -1.733 1.00 89.38 324 ASP A N 1
ATOM 2545 C CA . ASP A 1 324 ? 17.777 -1.695 -1.116 1.00 89.38 324 ASP A CA 1
ATOM 2546 C C . ASP A 1 324 ? 18.080 -1.638 0.389 1.00 89.38 324 ASP A C 1
ATOM 2548 O O . ASP A 1 324 ? 17.324 -2.180 1.201 1.00 89.38 324 ASP A O 1
ATOM 2552 N N . LYS A 1 325 ? 19.111 -0.887 0.789 1.00 90.50 325 LYS A N 1
ATOM 2553 C CA . LYS A 1 325 ? 19.451 -0.651 2.197 1.00 90.50 325 LYS A CA 1
ATOM 2554 C C . LYS A 1 325 ? 18.373 0.140 2.922 1.00 90.50 325 LYS A C 1
ATOM 2556 O O . LYS A 1 325 ? 18.054 -0.183 4.066 1.00 90.50 325 LYS A O 1
ATOM 2561 N N . SER A 1 326 ? 17.764 1.136 2.276 1.00 92.25 326 SER A N 1
ATOM 2562 C CA . SER A 1 326 ? 16.647 1.879 2.875 1.00 92.25 326 SER A CA 1
ATOM 2563 C C . SER A 1 326 ? 15.452 0.964 3.168 1.00 92.25 326 SER A C 1
ATOM 2565 O O . SER A 1 326 ? 14.855 1.036 4.244 1.00 92.25 326 SER A O 1
ATOM 2567 N N . LEU A 1 327 ? 15.147 0.047 2.247 1.00 93.81 327 LEU A N 1
ATOM 2568 C CA . LEU A 1 327 ? 14.069 -0.930 2.386 1.00 93.81 327 LEU A CA 1
ATOM 2569 C C . LEU A 1 327 ? 14.364 -1.984 3.467 1.00 93.81 327 LEU A C 1
ATOM 2571 O O . LEU A 1 327 ? 13.449 -2.395 4.180 1.00 93.81 327 LEU A O 1
ATOM 2575 N N . GLU A 1 328 ? 15.619 -2.414 3.627 1.00 92.38 328 GLU A N 1
ATOM 2576 C CA . GLU A 1 328 ? 16.059 -3.283 4.735 1.00 92.38 328 GLU A CA 1
ATOM 2577 C C . GLU A 1 328 ? 15.907 -2.599 6.104 1.00 92.38 328 GLU A C 1
ATOM 2579 O O . GLU A 1 328 ? 15.420 -3.202 7.064 1.00 92.38 328 GLU A O 1
ATOM 2584 N N . VAL A 1 329 ? 16.276 -1.319 6.201 1.00 91.88 329 VAL A N 1
ATOM 2585 C CA . VAL A 1 329 ? 16.080 -0.522 7.422 1.00 91.88 329 VAL A CA 1
ATOM 2586 C C . VAL A 1 329 ? 14.589 -0.370 7.737 1.00 91.88 329 VAL A C 1
ATOM 2588 O O . VAL A 1 329 ? 14.181 -0.527 8.889 1.00 91.88 329 VAL A O 1
ATOM 2591 N N . LEU A 1 330 ? 13.761 -0.127 6.719 1.00 94.00 330 LEU A N 1
ATOM 2592 C CA . LEU A 1 330 ? 12.320 0.048 6.876 1.00 94.00 330 LEU A CA 1
ATOM 2593 C C . LEU A 1 330 ? 11.631 -1.198 7.448 1.00 94.00 330 LEU A C 1
ATOM 2595 O O . LEU A 1 330 ? 10.867 -1.080 8.409 1.00 94.00 330 LEU A O 1
ATOM 2599 N N . VAL A 1 331 ? 11.924 -2.395 6.919 1.00 94.06 331 VAL A N 1
ATOM 2600 C CA . VAL A 1 331 ? 11.336 -3.638 7.457 1.00 94.06 331 VAL A CA 1
ATOM 2601 C C . VAL A 1 331 ? 11.749 -3.888 8.908 1.00 94.06 331 VAL A C 1
ATOM 2603 O O . VAL A 1 331 ? 10.929 -4.364 9.693 1.00 94.06 331 VAL A O 1
ATOM 2606 N N . ARG A 1 332 ? 12.979 -3.514 9.296 1.00 91.31 332 ARG A N 1
ATOM 2607 C CA . ARG A 1 332 ? 13.449 -3.601 10.689 1.00 91.31 332 ARG A CA 1
ATOM 2608 C C . ARG A 1 332 ? 12.678 -2.652 11.604 1.00 91.31 332 ARG A C 1
ATOM 2610 O O . ARG A 1 332 ? 12.156 -3.104 12.617 1.00 91.31 332 ARG A O 1
ATOM 2617 N N . ILE A 1 333 ? 12.528 -1.381 11.229 1.00 90.50 333 ILE A N 1
ATOM 2618 C CA . ILE A 1 333 ? 11.780 -0.392 12.027 1.00 90.50 333 ILE A CA 1
ATOM 2619 C C . ILE A 1 333 ? 10.332 -0.857 12.253 1.00 90.50 333 ILE A C 1
ATOM 2621 O O . ILE A 1 333 ? 9.847 -0.858 13.385 1.00 90.50 333 ILE A O 1
ATOM 2625 N N . ILE A 1 334 ? 9.648 -1.314 11.199 1.00 92.12 334 ILE A N 1
ATOM 2626 C CA . ILE A 1 334 ? 8.259 -1.786 11.305 1.00 92.12 334 ILE A CA 1
ATOM 2627 C C . ILE A 1 334 ? 8.158 -3.062 12.154 1.00 92.12 334 ILE A C 1
ATOM 2629 O O . ILE A 1 334 ? 7.242 -3.175 12.973 1.00 92.12 334 ILE A O 1
ATOM 2633 N N . LYS A 1 335 ? 9.108 -4.000 12.032 1.00 89.56 335 LYS A N 1
ATOM 2634 C CA . LYS A 1 335 ? 9.191 -5.194 12.897 1.00 89.56 335 LYS A CA 1
ATOM 2635 C C . LYS A 1 335 ? 9.322 -4.803 14.368 1.00 89.56 335 LYS A C 1
ATOM 2637 O O . LYS A 1 335 ? 8.646 -5.392 15.208 1.00 89.56 335 LYS A O 1
ATOM 2642 N N . GLU A 1 336 ? 10.178 -3.832 14.677 1.00 84.50 336 GLU A N 1
ATOM 2643 C CA . GLU A 1 336 ? 10.428 -3.369 16.046 1.00 84.50 336 GLU A CA 1
ATOM 2644 C C . GLU A 1 336 ? 9.204 -2.666 16.652 1.00 84.50 336 GLU A C 1
ATOM 2646 O O . GLU A 1 336 ? 8.888 -2.891 17.820 1.00 84.50 336 GLU A O 1
ATOM 2651 N N . LEU A 1 337 ? 8.484 -1.872 15.853 1.00 84.44 337 LEU A N 1
ATOM 2652 C CA . LEU A 1 337 ? 7.276 -1.161 16.284 1.00 84.44 337 LEU A CA 1
ATOM 2653 C C . LEU A 1 337 ? 6.081 -2.086 16.511 1.00 84.44 337 LEU A C 1
ATOM 2655 O O . LEU A 1 337 ? 5.342 -1.925 17.479 1.00 84.44 337 LEU A O 1
ATOM 2659 N N . THR A 1 338 ? 5.868 -3.029 15.595 1.00 87.75 338 THR A N 1
ATOM 2660 C CA . THR A 1 338 ? 4.620 -3.802 15.532 1.00 87.75 338 THR A CA 1
ATOM 2661 C C . THR A 1 338 ? 4.753 -5.203 16.119 1.00 87.75 338 THR A C 1
ATOM 2663 O O . THR A 1 338 ? 3.781 -5.766 16.611 1.00 87.75 338 THR A O 1
ATOM 2666 N N . GLY A 1 339 ? 5.953 -5.788 16.083 1.00 85.81 339 GLY A N 1
ATOM 2667 C CA . GLY A 1 339 ? 6.214 -7.109 16.637 1.00 85.81 339 GLY A CA 1
ATOM 2668 C C . GLY A 1 339 ? 5.764 -8.304 15.801 1.00 85.81 339 GLY A C 1
ATOM 2669 O O . GLY A 1 339 ? 5.962 -9.431 16.250 1.00 85.81 339 GLY A O 1
ATOM 2670 N N . PHE A 1 340 ? 5.208 -8.097 14.605 1.00 91.19 340 PHE A N 1
ATOM 2671 C CA . PHE A 1 340 ? 4.793 -9.176 13.697 1.00 91.19 340 PHE A CA 1
ATOM 2672 C C . PHE A 1 340 ? 5.949 -10.117 13.350 1.00 91.19 340 PHE A C 1
ATOM 2674 O O . PHE A 1 340 ? 7.103 -9.703 13.339 1.00 91.19 340 PHE A O 1
ATOM 2681 N N . HIS A 1 341 ? 5.676 -11.386 13.045 1.00 91.44 341 HIS A N 1
ATOM 2682 C CA . HIS A 1 341 ? 6.729 -12.379 12.794 1.00 91.44 341 HIS A CA 1
ATOM 2683 C C . HIS A 1 341 ? 7.427 -12.192 11.444 1.00 91.44 341 HIS A C 1
ATOM 2685 O O . HIS A 1 341 ? 8.628 -12.426 11.349 1.00 91.44 341 HIS A O 1
ATOM 2691 N N . ARG A 1 342 ? 6.700 -11.754 10.414 1.00 93.25 342 ARG A N 1
ATOM 2692 C CA . ARG A 1 342 ? 7.236 -11.493 9.073 1.00 93.25 342 ARG A CA 1
ATOM 2693 C C . ARG A 1 342 ? 6.861 -10.091 8.626 1.00 93.25 342 ARG A C 1
ATOM 2695 O O . ARG A 1 342 ? 5.681 -9.764 8.660 1.00 93.25 342 ARG A O 1
ATOM 2702 N N . ILE A 1 343 ? 7.835 -9.313 8.165 1.00 96.19 343 ILE A N 1
ATOM 2703 C CA . ILE A 1 343 ? 7.622 -8.026 7.497 1.00 96.19 343 ILE A CA 1
ATOM 2704 C C . ILE A 1 343 ? 8.179 -8.128 6.086 1.00 96.19 343 ILE A C 1
ATOM 2706 O O . ILE A 1 343 ? 9.318 -8.548 5.906 1.00 96.19 343 ILE A O 1
ATOM 2710 N N . MET A 1 344 ? 7.396 -7.746 5.089 1.00 95.81 344 MET A N 1
ATOM 2711 C CA . MET A 1 344 ? 7.790 -7.808 3.690 1.00 95.81 344 MET A CA 1
ATOM 2712 C C . MET A 1 344 ? 7.393 -6.532 2.961 1.00 95.81 344 MET A C 1
ATOM 2714 O O . MET A 1 344 ? 6.346 -5.954 3.238 1.00 95.81 344 MET A O 1
ATOM 2718 N N . ILE A 1 345 ? 8.222 -6.100 2.017 1.00 96.88 345 ILE A N 1
ATOM 2719 C CA . ILE A 1 345 ? 7.898 -4.999 1.113 1.00 96.88 345 ILE A CA 1
ATOM 2720 C C . ILE A 1 345 ? 7.533 -5.596 -0.232 1.00 96.88 345 ILE A C 1
ATOM 2722 O O . ILE A 1 345 ? 8.361 -6.212 -0.905 1.00 96.88 345 ILE A O 1
ATOM 2726 N N . HIS A 1 346 ? 6.276 -5.399 -0.594 1.00 93.38 346 HIS A N 1
ATOM 2727 C CA . HIS A 1 346 ? 5.650 -5.877 -1.807 1.00 93.38 346 HIS A CA 1
ATOM 2728 C C . HIS A 1 346 ? 5.556 -4.721 -2.804 1.00 93.38 346 HIS A C 1
ATOM 2730 O O . HIS A 1 346 ? 4.773 -3.796 -2.595 1.00 93.38 346 HIS A O 1
ATOM 2736 N N . ARG A 1 347 ? 6.368 -4.743 -3.864 1.00 94.75 347 ARG A N 1
ATOM 2737 C CA . ARG A 1 347 ? 6.397 -3.699 -4.901 1.00 94.75 347 ARG A CA 1
ATOM 2738 C C . ARG A 1 347 ? 5.554 -4.116 -6.092 1.00 94.75 347 ARG A C 1
ATOM 2740 O O . ARG A 1 347 ? 5.776 -5.211 -6.604 1.00 94.75 347 ARG A O 1
ATOM 2747 N N . PHE A 1 348 ? 4.662 -3.243 -6.546 1.00 93.38 348 PHE A N 1
ATOM 2748 C CA . PHE A 1 348 ? 3.849 -3.486 -7.736 1.00 93.38 348 PHE A CA 1
ATOM 2749 C C . PHE A 1 348 ? 4.637 -3.222 -9.029 1.00 93.38 348 PHE A C 1
ATOM 2751 O O . PHE A 1 348 ? 5.488 -2.331 -9.079 1.00 93.38 348 PHE A O 1
ATOM 2758 N N . ASP A 1 349 ? 4.377 -4.028 -10.055 1.00 87.44 349 ASP A N 1
ATOM 2759 C CA . ASP A 1 349 ? 4.809 -3.804 -11.434 1.00 87.44 349 ASP A CA 1
ATOM 2760 C C . ASP A 1 349 ? 3.749 -3.022 -12.236 1.00 87.44 349 ASP A C 1
ATOM 2762 O O . ASP A 1 349 ? 2.715 -2.610 -11.702 1.00 87.44 349 ASP A O 1
ATOM 2766 N N . SER A 1 350 ? 4.006 -2.813 -13.529 1.00 82.38 350 SER A N 1
ATOM 2767 C CA . SER A 1 350 ? 3.102 -2.123 -14.461 1.00 82.38 350 SER A CA 1
ATOM 2768 C C . SER A 1 350 ? 1.730 -2.800 -14.609 1.00 82.38 350 SER A C 1
ATOM 2770 O O . SER A 1 350 ? 0.738 -2.130 -14.888 1.00 82.38 350 SER A O 1
ATOM 2772 N N . SER A 1 351 ? 1.649 -4.111 -14.366 1.00 83.19 351 SER A N 1
ATOM 2773 C CA . SER A 1 351 ? 0.415 -4.906 -14.389 1.00 83.19 351 SER A CA 1
ATOM 2774 C C . SER A 1 351 ? -0.217 -5.084 -13.000 1.00 83.19 351 SER A C 1
ATOM 2776 O O . SER A 1 351 ? -1.186 -5.830 -12.857 1.00 83.19 351 SER A O 1
ATOM 2778 N N . TYR A 1 352 ? 0.307 -4.412 -11.969 1.00 86.62 352 TYR A N 1
ATOM 2779 C CA . TYR A 1 352 ? -0.054 -4.587 -10.558 1.00 86.62 352 TYR A CA 1
ATOM 2780 C C . TYR A 1 352 ? 0.171 -5.998 -9.992 1.00 86.62 352 TYR A C 1
ATOM 2782 O O . TYR A 1 352 ? -0.337 -6.298 -8.907 1.00 86.62 352 TYR A O 1
ATOM 2790 N N . ASN A 1 353 ? 0.957 -6.856 -10.649 1.00 88.88 353 ASN A N 1
ATOM 2791 C CA . ASN A 1 353 ? 1.525 -7.998 -9.936 1.00 88.88 353 ASN A CA 1
ATOM 2792 C C . ASN A 1 353 ? 2.547 -7.446 -8.957 1.00 88.88 353 ASN A C 1
ATOM 2794 O O . ASN A 1 353 ? 3.197 -6.436 -9.230 1.00 88.88 353 ASN A O 1
ATOM 2798 N N . GLY A 1 354 ? 2.700 -8.078 -7.804 1.00 90.56 354 GLY A N 1
ATOM 2799 C CA . GLY A 1 354 ? 3.694 -7.615 -6.858 1.00 90.56 354 GLY A CA 1
ATOM 2800 C C . GLY A 1 354 ? 4.798 -8.606 -6.603 1.00 90.56 354 GLY A C 1
ATOM 2801 O O . GLY A 1 354 ? 4.627 -9.818 -6.683 1.00 90.56 354 GLY A O 1
ATOM 2802 N N . LYS A 1 355 ? 5.968 -8.053 -6.314 1.00 93.12 355 LYS A N 1
ATOM 2803 C CA . LYS A 1 355 ? 7.181 -8.788 -5.998 1.00 93.12 355 LYS A CA 1
ATOM 2804 C C . LYS A 1 355 ? 7.632 -8.418 -4.599 1.00 93.12 355 LYS A C 1
ATOM 2806 O O . LYS A 1 355 ? 7.733 -7.235 -4.265 1.00 93.12 355 LYS A O 1
ATOM 2811 N N . VAL A 1 356 ? 7.976 -9.418 -3.799 1.00 94.69 356 VAL A N 1
ATOM 2812 C CA . VAL A 1 356 ? 8.596 -9.173 -2.496 1.00 94.69 356 VAL A CA 1
ATOM 2813 C C . VAL A 1 356 ? 10.065 -8.815 -2.705 1.00 94.69 356 VAL A C 1
ATOM 2815 O O . VAL A 1 356 ? 10.877 -9.666 -3.068 1.00 94.69 356 VAL A O 1
ATOM 2818 N N . ILE A 1 357 ? 10.414 -7.548 -2.498 1.00 94.19 357 ILE A N 1
ATOM 2819 C CA . ILE A 1 357 ? 11.773 -7.027 -2.732 1.00 94.19 357 ILE A CA 1
ATOM 2820 C C . ILE A 1 357 ? 12.630 -7.015 -1.464 1.00 94.19 357 ILE A C 1
ATOM 2822 O O . ILE A 1 357 ? 13.843 -7.182 -1.535 1.00 94.19 357 ILE A O 1
ATOM 2826 N N . SER A 1 358 ? 11.995 -6.869 -0.302 1.00 94.75 358 SER A N 1
ATOM 2827 C CA . SER A 1 358 ? 12.644 -6.926 1.004 1.00 94.75 358 SER A CA 1
ATOM 2828 C C . SER A 1 358 ? 11.785 -7.741 1.956 1.00 94.75 358 SER A C 1
ATOM 2830 O O . SER A 1 358 ? 10.558 -7.692 1.879 1.00 94.75 358 SER A O 1
ATOM 2832 N N . GLU A 1 359 ? 12.419 -8.515 2.829 1.00 94.94 359 GLU A N 1
ATOM 2833 C CA . GLU A 1 359 ? 11.744 -9.390 3.782 1.00 94.94 359 GLU A CA 1
ATOM 2834 C C . GLU A 1 359 ? 12.588 -9.507 5.054 1.00 94.94 359 GLU A C 1
ATOM 2836 O O . GLU A 1 359 ? 13.811 -9.620 4.984 1.00 94.94 359 GLU A O 1
ATOM 2841 N N . LEU A 1 360 ? 11.920 -9.508 6.204 1.00 93.50 360 LEU A N 1
ATOM 2842 C CA . LEU A 1 360 ? 12.473 -9.844 7.507 1.00 93.50 360 LEU A CA 1
ATOM 2843 C C . LEU A 1 360 ? 11.551 -10.867 8.176 1.00 93.50 360 LEU A C 1
ATOM 2845 O O . LEU A 1 360 ? 10.366 -10.596 8.376 1.00 93.50 360 LEU A O 1
ATOM 2849 N N . VAL A 1 361 ? 12.090 -12.033 8.529 1.00 90.69 361 VAL A N 1
ATOM 2850 C CA . VAL A 1 361 ? 11.327 -13.173 9.056 1.00 90.69 361 VAL A CA 1
ATOM 2851 C C . VAL A 1 361 ? 11.898 -13.620 10.395 1.00 90.69 361 VAL A C 1
ATOM 2853 O O . VAL A 1 361 ? 13.109 -13.724 10.558 1.00 90.69 361 VAL A O 1
ATOM 2856 N N . ASP A 1 362 ? 11.017 -13.921 11.344 1.00 87.12 362 ASP A N 1
ATOM 2857 C CA . ASP A 1 362 ? 11.361 -14.670 12.546 1.00 87.12 362 ASP A CA 1
ATOM 2858 C C . ASP A 1 362 ? 11.439 -16.174 12.234 1.00 87.12 362 ASP A C 1
ATOM 2860 O O . ASP A 1 362 ? 10.415 -16.863 12.109 1.00 87.12 362 ASP A O 1
ATOM 2864 N N . SER A 1 363 ? 12.670 -16.681 12.129 1.00 81.75 363 SER A N 1
ATOM 2865 C CA . SER A 1 363 ? 12.974 -18.082 11.817 1.00 81.75 363 SER A CA 1
ATOM 2866 C C . SER A 1 363 ? 12.391 -19.080 12.824 1.00 81.75 363 SER A C 1
ATOM 2868 O O . SER A 1 363 ? 12.238 -20.255 12.495 1.00 81.75 363 SER A O 1
ATOM 2870 N N . ALA A 1 364 ? 12.033 -18.645 14.040 1.00 82.19 364 ALA A N 1
ATOM 2871 C CA . ALA A 1 364 ? 11.422 -19.515 15.044 1.00 82.19 364 ALA A CA 1
ATOM 2872 C C . ALA A 1 364 ? 9.939 -19.820 14.764 1.00 82.19 364 ALA A C 1
ATOM 2874 O O . ALA A 1 364 ? 9.382 -20.737 15.368 1.00 82.19 364 ALA A O 1
ATOM 2875 N N . LYS A 1 365 ? 9.274 -19.038 13.901 1.00 80.81 365 LYS A N 1
ATOM 2876 C CA . LYS A 1 365 ? 7.836 -19.176 13.604 1.00 80.81 365 LYS A CA 1
ATOM 2877 C C . LYS A 1 365 ? 7.569 -19.695 12.196 1.00 80.81 365 LYS A C 1
ATOM 2879 O O . LYS A 1 365 ? 6.563 -20.363 11.982 1.00 80.81 365 LYS A O 1
ATOM 2884 N N . THR A 1 366 ? 8.433 -19.381 11.234 1.00 78.00 366 THR A N 1
ATOM 2885 C CA . THR A 1 366 ? 8.284 -19.833 9.848 1.00 78.00 366 THR A CA 1
ATOM 2886 C C . THR A 1 366 ? 9.644 -19.935 9.164 1.00 78.00 366 THR A C 1
ATOM 2888 O O . THR A 1 366 ? 10.505 -19.083 9.358 1.00 78.00 366 THR A O 1
ATOM 2891 N N . GLN A 1 367 ? 9.839 -20.990 8.371 1.00 68.50 367 GLN A N 1
ATOM 2892 C CA . GLN A 1 367 ? 11.110 -21.286 7.694 1.00 68.50 367 GLN A CA 1
ATOM 2893 C C . GLN A 1 367 ? 11.125 -20.870 6.215 1.00 68.50 367 GLN A C 1
ATOM 2895 O O . GLN A 1 367 ? 12.187 -20.777 5.608 1.00 68.50 367 GLN A O 1
ATOM 2900 N N . HIS A 1 368 ? 9.958 -20.613 5.621 1.00 78.44 368 HIS A N 1
ATOM 2901 C CA . HIS A 1 368 ? 9.850 -20.288 4.199 1.00 78.44 368 HIS A CA 1
AT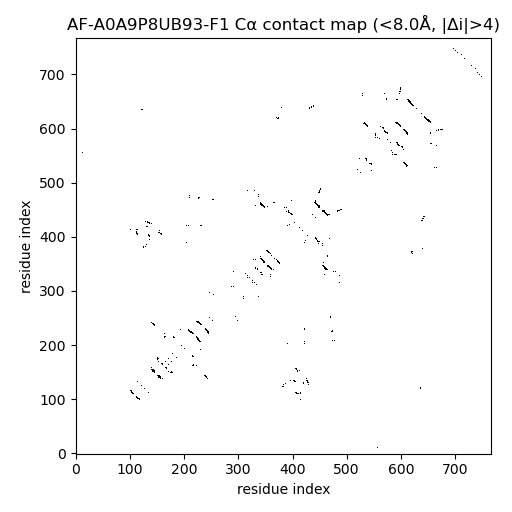OM 2902 C C . HIS A 1 368 ? 10.089 -18.791 3.982 1.00 78.44 368 HIS A C 1
ATOM 2904 O O . HIS A 1 368 ? 9.479 -17.973 4.670 1.00 78.44 368 HIS A O 1
ATOM 2910 N N . SER A 1 369 ? 10.932 -18.427 3.016 1.00 85.69 369 SER A N 1
ATOM 2911 C CA . SER A 1 369 ? 11.122 -17.033 2.596 1.00 85.69 369 SER A CA 1
ATOM 2912 C C . SER A 1 369 ? 10.247 -16.723 1.385 1.00 85.69 369 SER A C 1
ATOM 2914 O O . SER A 1 369 ? 10.146 -17.534 0.463 1.00 85.69 369 SER A O 1
ATOM 2916 N N . TYR A 1 370 ? 9.612 -15.550 1.389 1.00 88.00 370 TYR A N 1
ATOM 2917 C CA . TYR A 1 370 ? 8.897 -15.021 0.227 1.00 88.00 370 TYR A CA 1
ATOM 2918 C C . TYR A 1 370 ? 9.722 -14.019 -0.577 1.00 88.00 370 TYR A C 1
ATOM 2920 O O . TYR A 1 370 ? 9.264 -13.566 -1.626 1.00 88.00 370 TYR A O 1
ATOM 2928 N N . ARG A 1 371 ? 10.943 -13.689 -0.141 1.00 89.75 371 ARG A N 1
ATOM 2929 C CA . ARG A 1 371 ? 11.835 -12.777 -0.860 1.00 89.75 371 ARG A CA 1
ATOM 2930 C C . ARG A 1 371 ? 12.043 -13.225 -2.311 1.00 89.75 371 ARG A C 1
ATOM 2932 O O . ARG A 1 371 ? 12.464 -14.342 -2.591 1.00 89.75 371 ARG A O 1
ATOM 2939 N N . GLY A 1 372 ? 11.769 -12.316 -3.242 1.00 87.00 372 GLY A N 1
ATOM 2940 C CA . GLY A 1 372 ? 11.908 -12.527 -4.680 1.00 87.00 372 GLY A CA 1
ATOM 2941 C C . GLY A 1 372 ? 10.712 -13.198 -5.363 1.00 87.00 372 GLY A C 1
ATOM 2942 O O . GLY A 1 372 ? 10.694 -13.220 -6.595 1.00 87.00 372 GLY A O 1
ATOM 2943 N N . LEU A 1 373 ? 9.723 -13.697 -4.611 1.00 89.25 373 LEU A N 1
ATOM 2944 C CA . LEU A 1 373 ? 8.511 -14.290 -5.179 1.00 89.25 373 LEU A CA 1
ATOM 2945 C C . LEU A 1 373 ? 7.555 -13.221 -5.719 1.00 89.25 373 LEU A C 1
ATOM 2947 O O . LEU A 1 373 ? 7.496 -12.100 -5.200 1.00 89.25 373 LEU A O 1
ATOM 2951 N N . HIS A 1 374 ? 6.801 -13.606 -6.747 1.00 88.19 374 HIS A N 1
ATOM 2952 C CA . HIS A 1 374 ? 5.762 -12.799 -7.379 1.00 88.19 374 HIS A CA 1
ATOM 2953 C C . HIS A 1 374 ? 4.366 -13.262 -6.949 1.00 88.19 374 HIS A C 1
ATOM 2955 O O . HIS A 1 374 ? 4.128 -14.449 -6.716 1.00 88.19 374 HIS A O 1
ATOM 2961 N N . PHE A 1 375 ? 3.448 -12.308 -6.878 1.00 88.19 375 PHE A N 1
ATOM 2962 C CA . PHE A 1 375 ? 2.045 -12.477 -6.530 1.00 88.19 375 PHE A CA 1
ATOM 2963 C C . PHE A 1 375 ? 1.192 -11.813 -7.615 1.00 88.19 375 PHE A C 1
ATOM 2965 O O . PHE A 1 375 ? 1.494 -10.680 -8.006 1.00 88.19 375 PHE A O 1
ATOM 2972 N N . PRO A 1 376 ? 0.160 -12.491 -8.138 1.00 86.94 376 PRO A N 1
ATOM 2973 C CA . PRO A 1 376 ? -0.661 -11.948 -9.212 1.00 86.94 376 PRO A CA 1
ATOM 2974 C C . PRO A 1 376 ? -1.499 -10.756 -8.741 1.00 86.94 376 PRO A C 1
ATOM 2976 O O . PRO A 1 376 ? -1.913 -10.676 -7.582 1.00 86.94 376 PRO A O 1
ATOM 2979 N N . ALA A 1 377 ? -1.827 -9.858 -9.671 1.00 85.62 377 ALA A N 1
ATOM 2980 C CA . ALA A 1 377 ? -2.657 -8.678 -9.408 1.00 85.62 377 ALA A CA 1
ATOM 2981 C C . ALA A 1 377 ? -4.055 -8.998 -8.838 1.00 85.62 377 ALA A C 1
ATOM 2983 O O . ALA A 1 377 ? -4.702 -8.123 -8.261 1.00 85.62 377 ALA A O 1
ATOM 2984 N N . SER A 1 378 ? -4.533 -10.237 -8.995 1.00 82.88 378 SER A N 1
ATOM 2985 C CA . SER A 1 378 ? -5.801 -10.717 -8.435 1.00 82.88 378 SER A CA 1
ATOM 2986 C C . SER A 1 378 ? -5.798 -10.847 -6.911 1.00 82.88 378 SER A C 1
ATOM 2988 O O . SER A 1 378 ? -6.868 -10.808 -6.311 1.00 82.88 378 SER A O 1
ATOM 2990 N N . ASP A 1 379 ? -4.629 -10.991 -6.279 1.00 85.31 379 ASP A N 1
ATOM 2991 C CA . ASP A 1 379 ? -4.524 -11.172 -4.820 1.00 85.31 379 ASP A CA 1
ATOM 2992 C C . ASP A 1 379 ? -4.884 -9.909 -4.052 1.00 85.31 379 ASP A C 1
ATOM 2994 O O . ASP A 1 379 ? -5.387 -9.963 -2.930 1.00 85.31 379 ASP A O 1
ATOM 2998 N N . ILE A 1 380 ? -4.616 -8.764 -4.675 1.00 88.00 380 ILE A N 1
ATOM 2999 C CA . ILE A 1 380 ? -4.963 -7.448 -4.164 1.00 88.00 380 ILE A CA 1
ATOM 3000 C C . ILE A 1 380 ? -5.755 -6.754 -5.271 1.00 88.00 380 ILE A C 1
ATOM 3002 O O . ILE A 1 380 ? -5.157 -6.050 -6.088 1.00 88.00 380 ILE A O 1
ATOM 3006 N N . PRO A 1 381 ? -7.079 -6.969 -5.342 1.00 88.00 381 PRO A N 1
ATOM 3007 C CA . PRO A 1 381 ? -7.907 -6.501 -6.449 1.00 88.00 381 PRO A CA 1
ATOM 3008 C C . PRO A 1 381 ? -7.994 -4.966 -6.496 1.00 88.00 381 PRO A C 1
ATOM 3010 O O . PRO A 1 381 ? -7.631 -4.271 -5.541 1.00 88.00 381 PRO A O 1
ATOM 3013 N N . ARG A 1 382 ? -8.446 -4.413 -7.630 1.00 88.88 382 ARG A N 1
ATOM 3014 C CA . ARG A 1 382 ? -8.356 -2.972 -7.938 1.00 88.88 382 ARG A CA 1
ATOM 3015 C C . ARG A 1 382 ? -8.973 -2.081 -6.855 1.00 88.88 382 ARG A C 1
ATOM 3017 O O . ARG A 1 382 ? -8.311 -1.155 -6.400 1.00 88.88 382 ARG A O 1
ATOM 3024 N N . GLN A 1 383 ? -10.184 -2.380 -6.401 1.00 88.38 383 GLN A N 1
ATOM 3025 C CA . GLN A 1 383 ? -10.878 -1.639 -5.345 1.00 88.38 383 GLN A CA 1
ATOM 3026 C C . GLN A 1 383 ? -10.121 -1.660 -4.009 1.00 88.38 383 GLN A C 1
ATOM 3028 O O . GLN A 1 383 ? -10.103 -0.659 -3.298 1.00 88.38 383 GLN A O 1
ATOM 3033 N N . ALA A 1 384 ? -9.430 -2.761 -3.683 1.00 91.62 384 ALA A N 1
ATOM 3034 C CA . ALA A 1 384 ? -8.566 -2.820 -2.505 1.00 91.62 384 ALA A CA 1
ATOM 3035 C C . ALA A 1 384 ? -7.331 -1.927 -2.674 1.00 91.62 384 ALA A C 1
ATOM 3037 O O . ALA A 1 384 ? -6.965 -1.218 -1.740 1.00 91.62 384 ALA A O 1
ATOM 3038 N N . ARG A 1 385 ? -6.721 -1.901 -3.869 1.00 93.25 385 ARG A N 1
ATOM 3039 C CA . ARG A 1 385 ? -5.586 -1.010 -4.173 1.00 93.25 385 ARG A CA 1
ATOM 3040 C C . ARG A 1 385 ? -5.971 0.464 -4.081 1.00 93.25 385 ARG A C 1
ATOM 3042 O O . ARG A 1 385 ? -5.230 1.231 -3.474 1.00 93.25 385 ARG A O 1
ATOM 3049 N N . GLU A 1 386 ? -7.120 0.854 -4.630 1.00 92.44 386 GLU A N 1
ATOM 3050 C CA . GLU A 1 386 ? -7.617 2.231 -4.503 1.00 92.44 386 GLU A CA 1
ATOM 3051 C C . GLU A 1 386 ? -7.886 2.589 -3.038 1.00 92.44 386 GLU A C 1
ATOM 3053 O O . GLU A 1 386 ? -7.459 3.642 -2.569 1.00 92.44 386 GLU A O 1
ATOM 3058 N N . LEU A 1 387 ? -8.473 1.669 -2.268 1.00 93.06 387 LEU A N 1
ATOM 3059 C CA . LEU A 1 387 ? -8.684 1.888 -0.842 1.00 93.06 387 LEU A CA 1
ATOM 3060 C C . LEU A 1 387 ? -7.364 2.007 -0.062 1.00 93.06 387 LEU A C 1
ATOM 3062 O O . LEU A 1 387 ? -7.276 2.830 0.843 1.00 93.06 387 LEU A O 1
ATOM 3066 N N . TYR A 1 388 ? -6.320 1.254 -0.422 1.00 94.50 388 TYR A N 1
ATOM 3067 C CA . TYR A 1 388 ? -4.994 1.373 0.197 1.00 94.50 388 TYR A CA 1
ATOM 3068 C C . TYR A 1 388 ? -4.271 2.682 -0.137 1.00 94.50 388 TYR A C 1
ATOM 3070 O O . TYR A 1 388 ? -3.429 3.115 0.653 1.00 94.50 388 TYR A O 1
ATOM 3078 N N . LYS A 1 389 ? -4.587 3.343 -1.260 1.00 92.56 389 LYS A N 1
ATOM 3079 C CA . LYS A 1 389 ? -4.061 4.692 -1.535 1.00 92.56 389 LYS A CA 1
ATOM 3080 C C . LYS A 1 389 ? -4.591 5.711 -0.528 1.00 92.56 389 LYS A C 1
ATOM 3082 O O . LYS A 1 389 ? -3.839 6.598 -0.128 1.00 92.56 389 LYS A O 1
ATOM 3087 N N . ILE A 1 390 ? -5.854 5.550 -0.129 1.00 91.50 390 ILE A N 1
ATOM 3088 C CA . ILE A 1 390 ? -6.587 6.439 0.779 1.00 91.50 390 ILE A CA 1
ATOM 3089 C C . ILE A 1 390 ? -6.290 6.067 2.239 1.00 91.50 390 ILE A C 1
ATOM 3091 O O . ILE A 1 390 ? -5.697 6.839 2.990 1.00 91.50 390 ILE A O 1
ATOM 3095 N N . ASN A 1 391 ? -6.658 4.851 2.646 1.00 92.88 391 ASN A N 1
ATOM 3096 C CA . ASN A 1 391 ? -6.433 4.332 3.987 1.00 92.88 391 ASN A CA 1
ATOM 3097 C C . ASN A 1 391 ? -5.095 3.586 4.053 1.00 92.88 391 ASN A C 1
ATOM 3099 O O . ASN A 1 391 ? -4.983 2.396 3.746 1.00 92.88 391 ASN A O 1
ATOM 3103 N N . LYS A 1 392 ? -4.065 4.330 4.460 1.00 94.44 392 LYS A N 1
ATOM 3104 C CA . LYS A 1 392 ? -2.663 3.903 4.408 1.00 94.44 392 LYS A CA 1
ATOM 3105 C C . LYS A 1 392 ? -2.271 2.836 5.431 1.00 94.44 392 LYS A C 1
ATOM 3107 O O . LYS A 1 392 ? -1.176 2.297 5.314 1.00 94.44 392 LYS A O 1
ATOM 3112 N N . VAL A 1 393 ? -3.083 2.552 6.453 1.00 95.44 393 VAL A N 1
ATOM 3113 C CA . VAL A 1 393 ? -2.759 1.537 7.469 1.00 95.44 393 VAL A CA 1
ATOM 3114 C C . VAL A 1 393 ? -3.961 0.651 7.729 1.00 95.44 393 VAL A C 1
ATOM 3116 O O . VAL A 1 393 ? -5.015 1.115 8.151 1.00 95.44 393 VAL A O 1
ATOM 3119 N N . ARG A 1 394 ? -3.777 -0.656 7.554 1.00 96.31 394 ARG A N 1
ATOM 3120 C CA . ARG A 1 394 ? -4.838 -1.642 7.743 1.00 96.31 394 ARG A CA 1
ATOM 3121 C C . ARG A 1 394 ? -4.366 -2.759 8.657 1.00 96.31 394 ARG A 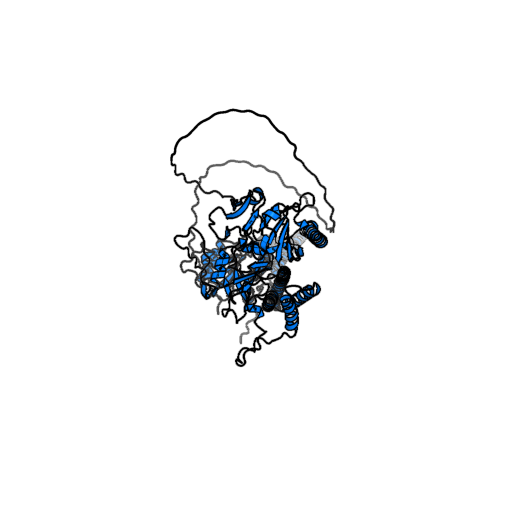C 1
ATOM 3123 O O . ARG A 1 394 ? -3.361 -3.388 8.361 1.00 96.31 394 ARG A O 1
ATOM 3130 N N . LEU A 1 395 ? -5.101 -3.025 9.735 1.00 96.50 395 LEU A N 1
ATOM 3131 C CA . LEU A 1 395 ? -4.851 -4.143 10.647 1.00 96.50 395 LEU A CA 1
ATOM 3132 C C . LEU A 1 395 ? -6.004 -5.149 10.574 1.00 96.50 395 LEU A C 1
ATOM 3134 O O . LEU A 1 395 ? -7.168 -4.757 10.590 1.00 96.50 395 LEU A O 1
ATOM 3138 N N . LEU A 1 396 ? -5.657 -6.430 10.555 1.00 96.62 396 LEU A N 1
ATOM 3139 C CA . LEU A 1 396 ? -6.480 -7.568 10.938 1.00 96.62 396 LEU A CA 1
ATOM 3140 C C . LEU A 1 396 ? -5.855 -8.187 12.195 1.00 96.62 396 LEU A C 1
ATOM 3142 O O . LEU A 1 396 ? -4.783 -8.792 12.112 1.00 96.62 396 LEU A O 1
ATOM 3146 N N . TYR A 1 397 ? -6.516 -8.019 13.341 1.00 94.50 397 TYR A N 1
ATOM 3147 C CA . TYR A 1 397 ? -6.018 -8.514 14.629 1.00 94.50 397 TYR A CA 1
ATOM 3148 C C . TYR A 1 397 ? -5.963 -10.042 14.676 1.00 94.50 397 TYR A C 1
ATOM 3150 O O . TYR A 1 397 ? -4.932 -10.619 15.025 1.00 94.50 397 TYR A O 1
ATOM 3158 N N . ASP A 1 398 ? -7.073 -10.680 14.319 1.00 94.12 398 ASP A N 1
ATOM 3159 C CA . ASP A 1 398 ? -7.228 -12.125 14.316 1.00 94.12 398 ASP A CA 1
ATOM 3160 C C . ASP A 1 398 ? -8.199 -12.511 13.197 1.00 94.12 398 ASP A C 1
ATOM 3162 O O . ASP A 1 398 ? -9.304 -11.981 13.105 1.00 94.12 398 ASP A O 1
ATOM 3166 N N . ARG A 1 399 ? -7.752 -13.410 12.323 1.00 94.38 399 ARG A N 1
ATOM 3167 C CA . ARG A 1 399 ? -8.520 -13.931 11.193 1.00 94.38 399 ARG A CA 1
ATOM 3168 C C . ARG A 1 399 ? -9.744 -14.743 11.620 1.00 94.38 399 ARG A C 1
ATOM 3170 O O . ARG A 1 399 ? -10.744 -14.707 10.913 1.00 94.38 399 ARG A O 1
ATOM 3177 N N . ASP A 1 400 ? -9.649 -15.485 12.722 1.00 92.56 400 ASP A N 1
ATOM 3178 C CA . ASP A 1 400 ? -10.711 -16.396 13.173 1.00 92.56 400 ASP A CA 1
ATOM 3179 C C . ASP A 1 400 ? -11.694 -15.706 14.132 1.00 92.56 400 ASP A C 1
ATOM 3181 O O . ASP A 1 400 ? -12.667 -16.318 14.567 1.00 92.56 400 ASP A O 1
ATOM 3185 N N . LEU A 1 401 ? -11.439 -14.443 14.485 1.00 92.31 401 LEU A N 1
ATOM 3186 C CA . LEU A 1 401 ? -12.323 -13.669 15.340 1.00 92.31 401 LEU A CA 1
ATOM 3187 C C . LEU A 1 401 ? -13.516 -13.145 14.534 1.00 92.31 401 LEU A C 1
ATOM 3189 O O . LEU A 1 401 ? -13.347 -12.404 13.564 1.00 92.31 401 LEU A O 1
ATOM 3193 N N . GLU A 1 402 ? -14.726 -13.491 14.970 1.00 93.25 402 GLU A N 1
ATOM 3194 C CA . GLU A 1 402 ? -15.949 -13.021 14.321 1.00 93.25 402 GLU A CA 1
ATOM 3195 C C . GLU A 1 402 ? -16.093 -11.492 14.438 1.00 93.25 402 GLU A C 1
ATOM 3197 O O . GLU A 1 402 ? -15.847 -10.919 15.511 1.00 93.25 402 GLU A O 1
ATOM 3202 N N . PRO A 1 403 ? -16.460 -10.801 13.342 1.00 94.75 403 PRO A N 1
ATOM 3203 C CA . PRO A 1 403 ? -16.680 -9.364 13.361 1.00 94.75 403 PRO A CA 1
ATOM 3204 C C . PRO A 1 403 ? -17.995 -9.014 14.073 1.00 94.75 403 PRO A C 1
ATOM 3206 O O . PRO A 1 403 ? -18.983 -9.732 13.970 1.00 94.75 403 PRO A O 1
ATOM 3209 N N . SER A 1 404 ? -18.015 -7.865 14.745 1.00 95.56 404 SER A N 1
ATOM 3210 C CA . SER A 1 404 ? -19.214 -7.292 15.360 1.00 95.56 404 SER A CA 1
ATOM 3211 C C . SER A 1 404 ? -20.009 -6.508 14.324 1.00 95.56 404 SER A C 1
ATOM 3213 O O . SER A 1 404 ? -19.480 -5.577 13.708 1.00 95.56 404 SER A O 1
ATOM 3215 N N . ARG A 1 405 ? -21.287 -6.834 14.159 1.00 95.19 405 ARG A N 1
ATOM 3216 C CA . ARG A 1 405 ? -22.198 -6.136 13.242 1.00 95.19 405 ARG A CA 1
ATOM 3217 C C . ARG A 1 405 ? -22.552 -4.744 13.756 1.00 95.19 405 ARG A C 1
ATOM 3219 O O . ARG A 1 405 ? -22.523 -4.483 14.962 1.00 95.19 405 ARG A O 1
ATOM 3226 N N . LEU A 1 406 ? -22.882 -3.850 12.830 1.00 94.44 406 LEU A N 1
ATOM 3227 C CA . LEU A 1 406 ? -23.416 -2.530 13.145 1.00 94.44 406 LEU A CA 1
ATOM 3228 C C . LEU A 1 406 ? -24.925 -2.612 13.405 1.00 94.44 406 LEU A C 1
ATOM 3230 O O . LEU A 1 406 ? -25.663 -3.311 12.706 1.00 94.44 406 LEU A O 1
ATOM 3234 N N . VAL A 1 407 ? -25.358 -1.873 14.419 1.00 94.19 407 VAL A N 1
ATOM 3235 C CA . VAL A 1 407 ? -26.753 -1.668 14.800 1.00 94.19 407 VAL A CA 1
ATOM 3236 C C . VAL A 1 407 ? -27.109 -0.221 14.482 1.00 94.19 407 VAL A C 1
ATOM 3238 O O . VAL A 1 407 ? -26.413 0.693 14.928 1.00 94.19 407 VAL A O 1
ATOM 3241 N N . CYS A 1 408 ? -28.182 -0.020 13.725 1.00 92.75 408 CYS A N 1
ATOM 3242 C CA . CYS A 1 408 ? -28.668 1.290 13.304 1.00 92.75 408 CYS A CA 1
ATOM 3243 C C . CYS A 1 408 ? -29.904 1.707 14.112 1.00 92.75 408 CYS A C 1
ATOM 3245 O O . CYS A 1 408 ? -30.789 0.887 14.385 1.00 92.75 408 CYS A O 1
ATOM 3247 N N . ARG A 1 409 ? -29.975 2.997 14.463 1.00 89.25 409 ARG A N 1
ATOM 3248 C CA . ARG A 1 409 ? -31.097 3.584 15.204 1.00 89.25 409 ARG A CA 1
ATOM 3249 C C . ARG A 1 409 ? -32.354 3.708 14.348 1.00 89.25 409 ARG A C 1
ATOM 3251 O O . ARG A 1 409 ? -33.439 3.444 14.853 1.00 89.25 409 ARG A O 1
ATOM 3258 N N . THR A 1 410 ? -32.223 4.126 13.087 1.00 86.06 410 THR A N 1
ATOM 3259 C CA . THR A 1 410 ? -33.364 4.371 12.189 1.00 86.06 410 THR A CA 1
ATOM 3260 C C . THR A 1 410 ? -33.246 3.594 10.877 1.00 86.06 410 THR A C 1
ATOM 3262 O O . THR A 1 410 ? -32.148 3.224 10.468 1.00 86.06 410 THR A O 1
ATOM 3265 N N . GLY A 1 411 ? -34.370 3.373 10.184 1.00 79.69 411 GLY A N 1
ATOM 3266 C CA . GLY A 1 411 ? -34.374 2.716 8.868 1.00 79.69 411 GLY A CA 1
ATOM 3267 C C . GLY A 1 411 ? -33.619 3.509 7.791 1.00 79.69 411 GLY A C 1
ATOM 3268 O O . GLY A 1 411 ? -32.980 2.917 6.927 1.00 79.69 411 GLY A O 1
ATOM 3269 N N . ALA A 1 412 ? -33.589 4.843 7.896 1.00 81.69 412 ALA A N 1
ATOM 3270 C CA . ALA A 1 412 ? -32.826 5.702 6.987 1.00 81.69 412 ALA A CA 1
ATOM 3271 C C . ALA A 1 412 ? -31.308 5.439 7.056 1.00 81.69 412 ALA A C 1
ATOM 3273 O O . ALA A 1 412 ? -30.628 5.498 6.031 1.00 81.69 412 ALA A O 1
ATOM 3274 N N . ASP A 1 413 ? -30.796 5.096 8.246 1.00 82.00 413 ASP A N 1
ATOM 3275 C CA . ASP A 1 413 ? -29.391 4.717 8.465 1.00 82.00 413 ASP A CA 1
ATOM 3276 C C . ASP A 1 413 ? -29.060 3.328 7.867 1.00 82.00 413 ASP A C 1
ATOM 3278 O O . ASP A 1 413 ? -27.894 2.965 7.734 1.00 82.00 413 ASP A O 1
ATOM 3282 N N . VAL A 1 414 ? -30.072 2.519 7.528 1.00 80.25 414 VAL A N 1
ATOM 3283 C CA . VAL A 1 414 ? -29.907 1.218 6.852 1.00 80.25 414 VAL A CA 1
ATOM 3284 C C . VAL A 1 414 ? -29.929 1.384 5.336 1.00 80.25 414 VAL A C 1
ATOM 3286 O O . VAL A 1 414 ? -29.155 0.731 4.635 1.00 80.25 414 VAL A O 1
ATOM 3289 N N . GLU A 1 415 ? -30.797 2.266 4.835 1.00 78.88 415 GLU A N 1
ATOM 3290 C CA . GLU A 1 415 ? -30.873 2.622 3.412 1.00 78.88 415 GLU A CA 1
ATOM 3291 C C . GLU A 1 415 ? -29.590 3.301 2.915 1.00 78.88 415 GLU A C 1
ATOM 3293 O O . GLU A 1 415 ? -29.222 3.135 1.752 1.00 78.88 415 GLU A O 1
ATOM 3298 N N . HIS A 1 416 ? -28.885 4.011 3.804 1.00 81.50 416 HIS A N 1
ATOM 3299 C CA . HIS A 1 416 ? -27.600 4.652 3.529 1.00 81.50 416 HIS A CA 1
ATOM 3300 C C . HIS A 1 416 ? -26.481 3.999 4.358 1.00 81.50 416 HIS A C 1
ATOM 3302 O O . HIS A 1 416 ? -26.172 4.470 5.454 1.00 81.50 416 HIS A O 1
ATOM 3308 N N . PRO A 1 417 ? -25.857 2.921 3.844 1.00 83.62 417 PRO A N 1
ATOM 3309 C CA . PRO A 1 417 ? -24.701 2.271 4.450 1.00 83.62 417 PRO A CA 1
ATOM 3310 C C . PRO A 1 417 ? -23.634 3.238 4.972 1.00 83.62 417 PRO A C 1
ATOM 3312 O O . PRO A 1 417 ? -23.197 4.137 4.255 1.00 83.62 417 PRO A O 1
ATOM 3315 N N . LEU A 1 418 ? -23.145 2.997 6.192 1.00 90.06 418 LEU A N 1
ATOM 3316 C CA . LEU A 1 418 ? -22.023 3.756 6.743 1.00 90.06 418 LEU A CA 1
ATOM 3317 C C . LEU A 1 418 ? -20.734 3.462 5.961 1.00 90.06 418 LEU A C 1
ATOM 3319 O O . LEU A 1 418 ? -20.268 2.316 5.927 1.00 90.06 418 LEU A O 1
ATOM 3323 N N . ASP A 1 419 ? -20.133 4.503 5.386 1.00 91.94 419 ASP A N 1
ATOM 3324 C CA . ASP A 1 419 ? -18.834 4.408 4.728 1.00 91.94 419 ASP A CA 1
ATOM 3325 C C . ASP A 1 419 ? -17.698 4.314 5.757 1.00 91.94 419 ASP A C 1
ATOM 3327 O O . ASP A 1 419 ? -17.419 5.244 6.514 1.00 91.94 419 ASP A O 1
ATOM 3331 N N . LEU A 1 420 ? -17.010 3.171 5.761 1.00 94.12 420 LEU A N 1
ATOM 3332 C CA . LEU A 1 420 ? -15.891 2.866 6.647 1.00 94.12 420 LEU A CA 1
ATOM 3333 C C . LEU A 1 420 ? -14.531 2.972 5.931 1.00 94.12 420 LEU A C 1
ATOM 3335 O O . LEU A 1 420 ? -13.547 2.371 6.374 1.00 94.12 420 LEU A O 1
ATOM 3339 N N . THR A 1 421 ? -14.440 3.721 4.828 1.00 93.81 421 THR A N 1
ATOM 3340 C CA . THR A 1 421 ? -13.206 3.930 4.046 1.00 93.81 421 THR A CA 1
ATOM 3341 C C . THR A 1 421 ? -11.997 4.265 4.927 1.00 93.81 421 THR A C 1
ATOM 3343 O O . THR A 1 421 ? -10.956 3.605 4.831 1.00 93.81 421 THR A O 1
ATOM 3346 N N . HIS A 1 422 ? -12.144 5.216 5.853 1.00 94.31 422 HIS A N 1
ATOM 3347 C CA . HIS A 1 422 ? -11.066 5.684 6.736 1.00 94.31 422 HIS A CA 1
ATOM 3348 C C . HIS A 1 422 ? -10.976 4.936 8.074 1.00 94.31 422 HIS A C 1
ATOM 3350 O O . HIS A 1 422 ? -10.049 5.172 8.848 1.00 94.31 422 HIS A O 1
ATOM 3356 N N . SER A 1 423 ? -11.898 4.007 8.327 1.00 94.94 423 SER A N 1
ATOM 3357 C CA . SER A 1 423 ? -12.000 3.300 9.597 1.00 94.94 423 SER A CA 1
ATOM 3358 C C . SER A 1 423 ? -10.828 2.343 9.828 1.00 94.94 423 SER A C 1
ATOM 3360 O O . SER A 1 423 ? -10.457 1.559 8.942 1.00 94.94 423 SER A O 1
ATOM 3362 N N . TYR A 1 424 ? -10.260 2.351 11.038 1.00 95.44 424 TYR A N 1
ATOM 3363 C CA . TYR A 1 424 ? -9.231 1.383 11.422 1.00 95.44 424 TYR A CA 1
ATOM 3364 C C . TYR A 1 424 ? -9.846 0.020 11.758 1.00 95.44 424 TYR A C 1
ATOM 3366 O O . TYR A 1 424 ? -9.262 -1.018 11.422 1.00 95.44 424 TYR A O 1
ATOM 3374 N N . LEU A 1 425 ? -11.019 0.018 12.392 1.00 96.56 425 LEU A N 1
ATOM 3375 C CA . LEU A 1 425 ? -11.705 -1.177 12.881 1.00 96.56 425 LEU A CA 1
ATOM 3376 C C . LEU A 1 425 ? -12.592 -1.878 11.852 1.00 96.56 425 LEU A C 1
ATOM 3378 O O . LEU A 1 425 ? -13.051 -2.978 12.145 1.00 96.56 425 LEU A O 1
ATOM 3382 N N . ARG A 1 426 ? -12.801 -1.324 10.650 1.00 96.19 426 ARG A N 1
ATOM 3383 C CA . ARG A 1 426 ? -13.589 -1.943 9.561 1.00 96.19 426 ARG A CA 1
ATOM 3384 C C . ARG A 1 426 ? -13.379 -3.464 9.459 1.00 96.19 426 ARG A C 1
ATOM 3386 O O . ARG A 1 426 ? -12.243 -3.924 9.583 1.00 96.19 426 ARG A O 1
ATOM 3393 N N . ALA A 1 427 ? -14.412 -4.267 9.208 1.00 94.75 427 ALA A N 1
ATOM 3394 C CA . ALA A 1 427 ? -14.241 -5.712 8.998 1.00 94.75 427 ALA A CA 1
ATOM 3395 C C . ALA A 1 427 ? -13.483 -6.034 7.688 1.00 94.75 427 ALA A C 1
ATOM 3397 O O . ALA A 1 427 ? -13.466 -5.242 6.743 1.00 94.75 427 ALA A O 1
ATOM 3398 N N . MET A 1 428 ? -12.781 -7.172 7.644 1.00 92.31 428 MET A N 1
ATOM 3399 C CA . MET A 1 428 ? -12.120 -7.664 6.423 1.00 92.31 428 MET A CA 1
ATOM 3400 C C . MET A 1 428 ? -13.104 -8.438 5.543 1.00 92.31 428 MET A C 1
ATOM 3402 O O . MET A 1 428 ? -14.038 -9.052 6.049 1.00 92.31 428 MET A O 1
ATOM 3406 N N . SER A 1 429 ? -12.848 -8.457 4.233 1.00 89.56 429 SER A N 1
ATOM 3407 C CA . SER A 1 429 ? -13.579 -9.331 3.311 1.00 89.56 429 SER A CA 1
ATOM 3408 C C . SER A 1 429 ? -13.345 -10.807 3.682 1.00 89.56 429 SER A C 1
ATOM 3410 O O . SER A 1 429 ? -12.182 -11.200 3.861 1.00 89.56 429 SER A O 1
ATOM 3412 N N . PRO A 1 430 ? -14.397 -11.648 3.747 1.00 86.31 430 PRO A N 1
ATOM 3413 C CA . PRO A 1 430 ? -14.270 -13.088 3.989 1.00 86.31 430 PRO A CA 1
ATOM 3414 C C . PRO A 1 430 ? -13.337 -13.791 2.993 1.00 86.31 430 PRO A C 1
ATOM 3416 O O . PRO A 1 430 ? -12.628 -14.734 3.349 1.00 86.31 430 PRO A O 1
ATOM 3419 N N . MET A 1 431 ? -13.268 -13.280 1.762 1.00 83.44 431 MET A N 1
ATOM 3420 C CA . MET A 1 431 ? -12.365 -13.767 0.721 1.00 83.44 431 MET A CA 1
ATOM 3421 C C . MET A 1 431 ? -10.899 -13.619 1.111 1.00 83.44 431 MET A C 1
ATOM 3423 O O . MET A 1 431 ? -10.102 -14.549 0.969 1.00 83.44 431 MET A O 1
ATOM 3427 N N . HIS A 1 432 ? -10.546 -12.461 1.665 1.00 88.69 432 HIS A N 1
ATOM 3428 C CA . HIS A 1 432 ? -9.196 -12.217 2.149 1.00 88.69 432 HIS A CA 1
ATOM 3429 C C . HIS A 1 432 ? -8.891 -13.026 3.419 1.00 88.69 432 HIS A C 1
ATOM 3431 O O . HIS A 1 432 ? -7.771 -13.508 3.577 1.00 88.69 432 HIS A O 1
ATOM 3437 N N . LEU A 1 433 ? -9.881 -13.252 4.294 1.00 90.81 433 LEU A N 1
ATOM 3438 C CA . LEU A 1 433 ? -9.712 -14.139 5.453 1.00 90.81 433 LEU A CA 1
ATOM 3439 C C . LEU A 1 433 ? -9.362 -15.566 5.012 1.00 90.81 433 LEU A C 1
ATOM 3441 O O . LEU A 1 433 ? -8.394 -16.137 5.513 1.00 90.81 433 LEU A O 1
ATOM 3445 N N . LYS A 1 434 ? -10.072 -16.114 4.018 1.00 87.81 434 LYS A N 1
ATOM 3446 C CA . LYS A 1 434 ? -9.767 -17.437 3.450 1.00 87.81 434 LYS A CA 1
ATOM 3447 C C . LYS A 1 434 ? -8.391 -17.476 2.773 1.00 87.81 434 LYS A C 1
ATOM 3449 O O . LYS A 1 434 ? -7.646 -18.432 2.967 1.00 87.81 434 LYS A O 1
ATOM 3454 N N . TYR A 1 435 ? -8.007 -16.419 2.056 1.00 88.38 435 TYR A N 1
ATOM 3455 C CA . TYR A 1 435 ? -6.661 -16.283 1.485 1.00 88.38 435 TYR A CA 1
ATOM 3456 C C . TYR A 1 435 ? -5.567 -16.354 2.566 1.00 88.38 435 TYR A C 1
ATOM 3458 O O . TYR A 1 435 ? -4.617 -17.129 2.451 1.00 88.38 435 TYR A O 1
ATOM 3466 N N . LEU A 1 436 ? -5.724 -15.600 3.660 1.00 91.06 436 LEU A N 1
ATOM 3467 C CA . LEU A 1 436 ? -4.793 -15.632 4.792 1.00 91.06 436 LEU A CA 1
ATOM 3468 C C . LEU A 1 436 ? -4.800 -16.991 5.509 1.00 91.06 436 LEU A C 1
ATOM 3470 O O . LEU A 1 436 ? -3.749 -17.431 5.978 1.00 91.06 436 LEU A O 1
ATOM 3474 N N . ALA A 1 437 ? -5.947 -17.678 5.559 1.00 90.69 437 ALA A N 1
ATOM 3475 C CA . ALA A 1 437 ? -6.043 -19.040 6.081 1.00 90.69 437 ALA A CA 1
ATOM 3476 C C . ALA A 1 437 ? -5.195 -20.026 5.277 1.00 90.69 437 ALA A C 1
ATOM 3478 O O . ALA A 1 437 ? -4.405 -20.765 5.866 1.00 90.69 437 ALA A O 1
ATOM 3479 N N . ASN A 1 438 ? -5.280 -19.965 3.948 1.00 88.81 438 ASN A N 1
ATOM 3480 C CA . ASN A 1 438 ? -4.486 -20.797 3.044 1.00 88.81 438 ASN A CA 1
ATOM 3481 C C . ASN A 1 438 ? -2.972 -20.512 3.170 1.00 88.81 438 ASN A C 1
ATOM 3483 O O . ASN A 1 438 ? -2.152 -21.407 2.983 1.00 88.81 438 ASN A O 1
ATOM 3487 N N . MET A 1 439 ? -2.583 -19.290 3.560 1.00 87.44 439 MET A N 1
ATOM 3488 C CA . MET A 1 439 ? -1.192 -18.939 3.899 1.00 87.44 439 MET A CA 1
ATOM 3489 C C . MET A 1 439 ? -0.757 -19.340 5.322 1.00 87.44 439 MET A C 1
ATOM 3491 O O . MET A 1 439 ? 0.407 -19.156 5.685 1.00 87.44 439 MET A O 1
ATOM 3495 N N . GLY A 1 440 ? -1.674 -19.813 6.170 1.00 89.44 440 GLY A N 1
ATOM 3496 C CA . GLY A 1 440 ? -1.418 -20.059 7.593 1.00 89.44 440 GLY A CA 1
ATOM 3497 C C . GLY A 1 440 ? -1.240 -18.786 8.435 1.00 89.44 440 GLY A C 1
ATOM 3498 O O . GLY A 1 440 ? -0.784 -18.864 9.577 1.00 89.44 440 GLY A O 1
ATOM 3499 N N . VAL A 1 441 ? -1.590 -17.613 7.900 1.00 92.94 441 VAL A N 1
ATOM 3500 C CA . VAL A 1 441 ? -1.464 -16.317 8.582 1.00 92.94 441 VAL A CA 1
ATOM 3501 C C . VAL A 1 441 ? -2.628 -16.130 9.555 1.00 92.94 441 VAL A C 1
ATOM 3503 O O . VAL A 1 441 ? -3.792 -16.296 9.184 1.00 92.94 441 VAL A O 1
ATOM 3506 N N . ARG A 1 442 ? -2.313 -15.775 10.806 1.00 93.25 442 ARG A N 1
ATOM 3507 C CA . ARG A 1 442 ? -3.290 -15.554 11.889 1.00 93.25 442 ARG A CA 1
ATOM 3508 C C . ARG A 1 442 ? -3.697 -14.089 12.030 1.00 93.25 442 ARG A C 1
ATOM 3510 O O . ARG A 1 442 ? -4.872 -13.802 12.212 1.00 93.25 442 ARG A O 1
ATOM 3517 N N . ALA A 1 443 ? -2.731 -13.181 11.926 1.00 94.88 443 ALA A N 1
ATOM 3518 C CA . ALA A 1 443 ? -2.942 -11.736 11.973 1.00 94.88 443 ALA A CA 1
ATOM 3519 C C . ALA A 1 443 ? -2.177 -11.076 10.828 1.00 94.88 443 ALA A C 1
ATOM 3521 O O . ALA A 1 443 ? -1.095 -11.549 10.460 1.00 94.88 443 ALA A O 1
ATOM 3522 N N . SER A 1 444 ? -2.706 -9.977 10.298 1.00 96.38 444 SER A N 1
ATOM 3523 C CA . SER A 1 444 ? -2.106 -9.261 9.172 1.00 96.38 444 SER A CA 1
ATOM 3524 C C . SER A 1 444 ? -2.158 -7.754 9.388 1.00 96.38 444 SER A C 1
ATOM 3526 O O . SER A 1 444 ? -3.151 -7.235 9.882 1.00 96.38 444 SER A O 1
ATOM 3528 N N . MET A 1 445 ? -1.112 -7.030 9.009 1.00 97.06 445 MET A N 1
ATOM 3529 C CA . MET A 1 445 ? -1.119 -5.571 8.958 1.00 97.06 445 MET A CA 1
ATOM 3530 C C . MET A 1 445 ? -0.448 -5.099 7.675 1.00 97.06 445 MET A C 1
ATOM 3532 O O . MET A 1 445 ? 0.568 -5.657 7.272 1.00 97.06 445 MET A O 1
ATOM 3536 N N . SER A 1 446 ? -0.973 -4.057 7.042 1.00 97.00 446 SER A N 1
ATOM 3537 C CA . SER A 1 446 ? -0.343 -3.427 5.886 1.00 97.00 446 SER A CA 1
ATOM 3538 C C . SER A 1 446 ? -0.169 -1.929 6.088 1.00 97.00 446 SER A C 1
ATOM 3540 O O . SER A 1 446 ? -1.039 -1.268 6.658 1.00 97.00 446 SER A O 1
ATOM 3542 N N . VAL A 1 447 ? 0.945 -1.400 5.585 1.00 97.56 447 VAL A N 1
ATOM 3543 C CA . VAL A 1 447 ? 1.213 0.037 5.474 1.00 97.56 447 VAL A CA 1
ATOM 3544 C C . VAL A 1 447 ? 1.471 0.368 4.009 1.00 97.56 447 VAL A C 1
ATOM 3546 O O . VAL A 1 447 ? 2.321 -0.255 3.372 1.00 97.56 447 VAL A O 1
ATOM 3549 N N . SER A 1 448 ? 0.734 1.328 3.469 1.00 96.56 448 SER A N 1
ATOM 3550 C CA . SER A 1 448 ? 0.848 1.737 2.072 1.00 96.56 448 SER A CA 1
ATOM 3551 C C . SER A 1 448 ? 2.097 2.573 1.824 1.00 96.56 448 SER A C 1
ATOM 3553 O O . SER A 1 448 ? 2.459 3.425 2.635 1.00 96.56 448 SER A O 1
ATOM 3555 N N . VAL A 1 449 ? 2.735 2.341 0.678 1.00 95.81 449 VAL A N 1
ATOM 3556 C CA . VAL A 1 449 ? 3.858 3.135 0.177 1.00 95.81 449 VAL A CA 1
ATOM 3557 C C . VAL A 1 449 ? 3.423 3.759 -1.142 1.00 95.81 449 VAL A C 1
ATOM 3559 O O . VAL A 1 449 ? 3.288 3.064 -2.153 1.00 95.81 449 VAL A O 1
ATOM 3562 N N . ASN A 1 450 ? 3.189 5.068 -1.124 1.00 93.12 450 ASN A N 1
ATOM 3563 C CA . ASN A 1 450 ? 2.703 5.818 -2.276 1.00 93.12 450 ASN A CA 1
ATOM 3564 C C . ASN A 1 450 ? 3.851 6.650 -2.850 1.00 93.12 450 ASN A C 1
ATOM 3566 O O . ASN A 1 450 ? 4.303 7.581 -2.196 1.00 93.12 450 ASN A O 1
ATOM 3570 N N . ALA A 1 451 ? 4.307 6.348 -4.062 1.00 89.50 451 ALA A N 1
ATOM 3571 C CA . ALA A 1 451 ? 5.355 7.112 -4.736 1.00 89.50 451 ALA A CA 1
ATOM 357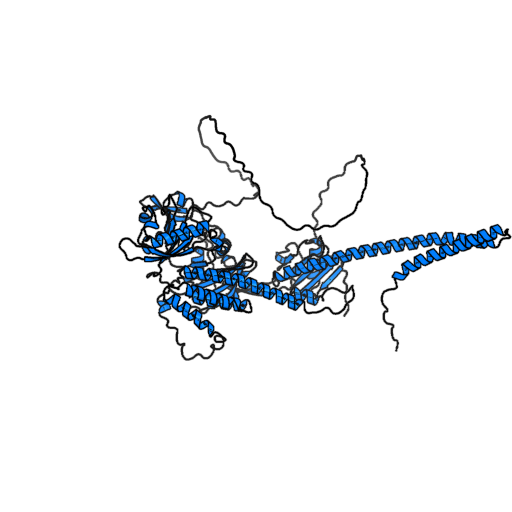2 C C . ALA A 1 451 ? 4.888 7.506 -6.139 1.00 89.50 451 ALA A C 1
ATOM 3574 O O . ALA A 1 451 ? 4.179 6.745 -6.801 1.00 89.50 451 ALA A O 1
ATOM 3575 N N . PHE A 1 452 ? 5.282 8.693 -6.596 1.00 85.44 452 PHE A N 1
ATOM 3576 C CA . PHE A 1 452 ? 4.900 9.256 -7.893 1.00 85.44 452 PHE A CA 1
ATOM 3577 C C . PHE A 1 452 ? 3.375 9.329 -8.071 1.00 85.44 452 PHE A C 1
ATOM 3579 O O . PHE A 1 452 ? 2.841 9.010 -9.131 1.00 85.44 452 PHE A O 1
ATOM 3586 N N . SER A 1 453 ? 2.667 9.714 -7.002 1.00 84.56 453 SER A N 1
ATOM 3587 C CA . SER A 1 453 ? 1.195 9.788 -6.935 1.00 84.56 453 SER A CA 1
ATOM 3588 C C . SER A 1 453 ? 0.458 8.462 -7.184 1.00 84.56 453 SER A C 1
ATOM 3590 O O . SER A 1 453 ? -0.749 8.458 -7.407 1.00 84.56 453 SER A O 1
ATOM 3592 N N . ASN A 1 454 ? 1.159 7.328 -7.113 1.00 89.50 454 ASN A N 1
ATOM 3593 C CA . ASN A 1 454 ? 0.598 5.994 -7.300 1.00 89.50 454 ASN A CA 1
ATOM 3594 C C . ASN A 1 454 ? 0.927 5.075 -6.118 1.00 89.50 454 ASN A C 1
ATOM 3596 O O . ASN A 1 454 ? 1.863 5.322 -5.356 1.00 89.50 454 ASN A O 1
ATOM 3600 N N . LEU A 1 455 ? 0.161 3.987 -5.973 1.00 93.50 455 LEU A N 1
ATOM 3601 C CA . LEU A 1 455 ? 0.464 2.935 -5.002 1.00 93.50 455 LEU A CA 1
ATOM 3602 C C . LEU A 1 455 ? 1.678 2.145 -5.503 1.00 93.50 455 LEU A C 1
ATOM 3604 O O . LEU A 1 455 ? 1.544 1.266 -6.351 1.00 93.50 455 LEU A O 1
ATOM 3608 N N . TRP A 1 456 ? 2.860 2.481 -4.996 1.00 94.75 456 TRP A N 1
ATOM 3609 C CA . TRP A 1 456 ? 4.123 1.858 -5.397 1.00 94.75 456 TRP A CA 1
ATOM 3610 C C . TRP A 1 456 ? 4.281 0.460 -4.794 1.00 94.75 456 TRP A C 1
ATOM 3612 O O . TRP A 1 456 ? 4.812 -0.458 -5.422 1.00 94.75 456 TRP A O 1
ATOM 3622 N N . GLY A 1 457 ? 3.790 0.282 -3.569 1.00 95.44 457 GLY A N 1
ATOM 3623 C CA . GLY A 1 457 ? 3.857 -0.993 -2.877 1.00 95.44 457 GLY A CA 1
ATOM 3624 C C . GLY A 1 457 ? 3.174 -0.986 -1.517 1.00 95.44 457 GLY A C 1
ATOM 3625 O O . GLY A 1 457 ? 2.596 0.012 -1.087 1.00 95.44 457 GLY A O 1
ATOM 3626 N N . LEU A 1 458 ? 3.267 -2.120 -0.831 1.00 96.88 458 LEU A N 1
ATOM 3627 C CA . LEU A 1 458 ? 2.776 -2.315 0.529 1.00 96.88 458 LEU A CA 1
ATOM 3628 C C . LEU A 1 458 ? 3.886 -2.887 1.408 1.00 96.88 458 LEU A C 1
ATOM 3630 O O . LEU A 1 458 ? 4.595 -3.811 1.010 1.00 96.88 458 LEU A O 1
ATOM 3634 N N . ILE A 1 459 ? 3.986 -2.390 2.635 1.00 97.81 459 ILE A N 1
ATOM 3635 C CA . ILE A 1 459 ? 4.694 -3.068 3.718 1.00 97.81 459 ILE A CA 1
ATOM 3636 C C . ILE A 1 459 ? 3.679 -4.008 4.364 1.00 97.81 459 ILE A C 1
ATOM 3638 O O . ILE A 1 459 ? 2.793 -3.554 5.082 1.00 97.81 459 ILE A O 1
ATOM 3642 N N . ALA A 1 460 ? 3.770 -5.302 4.083 1.00 96.56 460 ALA A N 1
ATOM 3643 C CA . ALA A 1 460 ? 2.876 -6.317 4.624 1.00 96.56 460 ALA A CA 1
ATOM 3644 C C . ALA A 1 460 ? 3.525 -7.035 5.814 1.00 96.56 460 ALA A C 1
ATOM 3646 O O . ALA A 1 460 ? 4.695 -7.414 5.781 1.00 96.56 460 ALA A O 1
ATOM 3647 N N . CYS A 1 461 ? 2.753 -7.220 6.876 1.00 96.44 461 CYS A N 1
ATOM 3648 C CA . CYS A 1 461 ? 3.192 -7.752 8.156 1.00 96.44 461 CYS A CA 1
ATOM 3649 C C . CYS A 1 461 ? 2.314 -8.951 8.512 1.00 96.44 461 CYS A C 1
ATOM 3651 O O . CYS A 1 461 ? 1.102 -8.798 8.615 1.00 96.44 461 CYS A O 1
ATOM 3653 N N . HIS A 1 462 ? 2.897 -10.131 8.722 1.00 95.38 462 HIS A N 1
ATOM 3654 C CA . HIS A 1 462 ? 2.161 -11.363 9.016 1.00 95.38 462 HIS A CA 1
ATOM 3655 C C . HIS A 1 462 ? 2.586 -11.982 10.348 1.00 95.38 462 HIS A C 1
ATOM 3657 O O . HIS A 1 462 ? 3.770 -12.026 10.699 1.00 95.38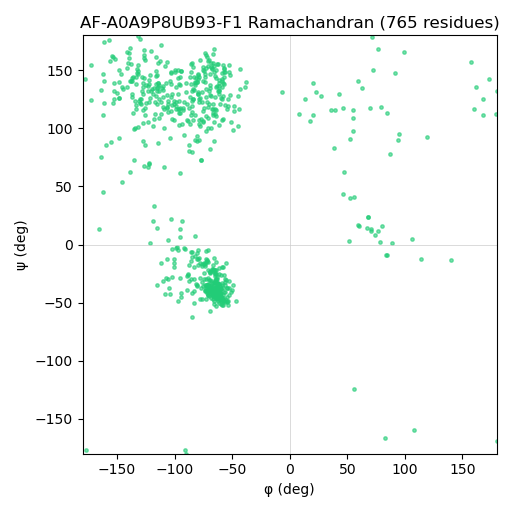 462 HIS A O 1
ATOM 3663 N N . SER A 1 463 ? 1.592 -12.456 11.095 1.00 92.94 463 SER A N 1
ATOM 3664 C CA . SER A 1 463 ? 1.762 -13.230 12.320 1.00 92.94 463 SER A CA 1
ATOM 3665 C C . SER A 1 463 ? 1.232 -14.649 12.123 1.00 92.94 463 SER A C 1
ATOM 3667 O O . SER A 1 463 ? 0.364 -14.898 11.288 1.00 92.94 463 SER A O 1
ATOM 3669 N N . TYR A 1 464 ? 1.749 -15.573 12.924 1.00 90.38 464 TYR A N 1
ATOM 3670 C CA . TYR A 1 464 ? 1.526 -17.015 12.831 1.00 90.38 464 TYR A CA 1
ATOM 3671 C C . TYR A 1 464 ? 1.328 -17.579 14.236 1.00 90.38 464 TYR A C 1
ATOM 3673 O O . TYR A 1 464 ? 1.855 -17.030 15.204 1.00 90.38 464 TYR A O 1
ATOM 3681 N N . GLY A 1 465 ? 0.644 -18.714 14.339 1.00 85.38 465 GLY A N 1
ATOM 3682 C CA . GLY A 1 465 ? 0.368 -19.378 15.610 1.00 85.38 465 GLY A CA 1
ATOM 3683 C C . GLY A 1 465 ? -1.094 -19.253 16.025 1.00 85.38 465 GLY A C 1
ATOM 3684 O O . GLY A 1 465 ? -1.968 -19.051 15.184 1.00 85.38 465 GLY A O 1
ATOM 3685 N N . ARG A 1 466 ? -1.353 -19.438 17.325 1.00 80.44 466 ARG A N 1
ATOM 3686 C CA . ARG A 1 466 ? -2.714 -19.545 17.874 1.00 80.44 466 ARG A CA 1
ATOM 3687 C C . ARG A 1 466 ? -3.344 -18.206 18.268 1.00 80.44 466 ARG A C 1
ATOM 3689 O O . ARG A 1 466 ? -4.562 -18.124 18.279 1.00 80.44 466 ARG A O 1
ATOM 3696 N N . GLY A 1 467 ? -2.541 -17.190 18.584 1.00 79.69 467 GLY A N 1
ATOM 3697 C CA . GLY A 1 467 ? -3.026 -15.873 19.009 1.00 79.69 467 GLY A CA 1
ATOM 3698 C C . GLY A 1 467 ? -2.940 -14.809 17.912 1.00 79.69 467 GLY A C 1
ATOM 3699 O O . GLY A 1 467 ? -2.023 -14.834 17.085 1.00 79.69 467 GLY A O 1
ATOM 3700 N N . GLY A 1 468 ? -3.881 -13.860 17.933 1.00 87.25 468 GLY A N 1
ATOM 3701 C CA . GLY A 1 468 ? -3.827 -12.630 17.140 1.00 87.25 468 GLY A CA 1
ATOM 3702 C C . GLY A 1 468 ? -2.681 -11.693 17.551 1.00 87.25 468 GLY A C 1
ATOM 3703 O O . GLY A 1 468 ? -2.044 -11.877 18.587 1.00 87.25 468 GLY A O 1
ATOM 3704 N N . MET A 1 469 ? -2.406 -10.673 16.736 1.00 89.31 469 MET A N 1
ATOM 3705 C CA . MET A 1 469 ? -1.384 -9.652 17.016 1.00 89.31 469 MET A CA 1
ATOM 3706 C C . MET A 1 469 ? -2.025 -8.271 16.932 1.00 89.31 469 MET A C 1
ATOM 3708 O O . MET A 1 469 ? -2.434 -7.833 15.855 1.00 89.31 469 MET A O 1
ATOM 3712 N N . ARG A 1 470 ? -2.137 -7.589 18.073 1.00 88.38 470 ARG A N 1
ATOM 3713 C CA . ARG A 1 470 ? -2.786 -6.279 18.159 1.00 88.38 470 ARG A CA 1
ATOM 3714 C C . ARG A 1 470 ? -1.749 -5.162 18.103 1.00 88.38 470 ARG A C 1
ATOM 3716 O O . ARG A 1 470 ? -0.663 -5.269 18.661 1.00 88.38 470 ARG A O 1
ATOM 3723 N N . VAL A 1 471 ? -2.106 -4.066 17.441 1.00 90.50 471 VAL A N 1
ATOM 3724 C CA . VAL A 1 471 ? -1.292 -2.845 17.362 1.00 90.50 471 VAL A CA 1
ATOM 3725 C C . VAL A 1 471 ? -2.178 -1.672 17.747 1.00 90.50 471 VAL A C 1
ATOM 3727 O O . VAL A 1 471 ? -3.193 -1.464 17.094 1.00 90.50 471 VAL A O 1
ATOM 3730 N N . ALA A 1 472 ? -1.833 -0.913 18.786 1.00 89.94 472 ALA A N 1
ATOM 3731 C CA . ALA A 1 472 ? -2.653 0.208 19.260 1.00 89.94 472 ALA A CA 1
ATOM 3732 C C . ALA A 1 472 ? -2.727 1.363 18.238 1.00 89.94 472 ALA A C 1
ATOM 3734 O O . ALA A 1 472 ? -1.811 1.535 17.426 1.00 89.94 472 ALA A O 1
ATOM 3735 N N . PHE A 1 473 ? -3.776 2.194 18.301 1.00 91.50 473 PHE A N 1
ATOM 3736 C CA . PHE A 1 473 ? -3.949 3.336 17.389 1.00 91.50 473 PHE A CA 1
ATOM 3737 C C . PHE A 1 473 ? -2.741 4.285 17.321 1.00 91.50 473 PHE A C 1
ATOM 3739 O O . PHE A 1 473 ? -2.336 4.607 16.200 1.00 91.50 473 PHE A O 1
ATOM 3746 N N . PRO A 1 474 ? -2.084 4.678 18.435 1.00 88.69 474 PRO A N 1
ATOM 3747 C CA . PRO A 1 474 ? -0.898 5.533 18.356 1.00 88.69 474 PRO A CA 1
ATOM 3748 C C . PRO A 1 474 ? 0.235 4.899 17.535 1.00 88.69 474 PRO A C 1
ATOM 3750 O O . PRO A 1 474 ? 0.888 5.568 16.736 1.00 88.69 474 PRO A O 1
ATOM 3753 N N . VAL A 1 475 ? 0.426 3.580 17.660 1.00 88.56 475 VAL A N 1
ATOM 3754 C CA . VAL A 1 475 ? 1.440 2.837 16.895 1.00 88.56 475 VAL A CA 1
ATOM 3755 C C . VAL A 1 475 ? 1.056 2.728 15.421 1.00 88.56 475 VAL A C 1
ATOM 3757 O O . VAL A 1 475 ? 1.924 2.868 14.559 1.00 88.56 475 VAL A O 1
ATOM 3760 N N . ARG A 1 476 ? -0.235 2.562 15.098 1.00 92.56 476 ARG A N 1
ATOM 3761 C CA . ARG A 1 476 ? -0.722 2.625 13.707 1.00 92.56 476 ARG A CA 1
ATOM 3762 C C . ARG A 1 476 ? -0.475 4.007 13.093 1.00 92.56 476 ARG A C 1
ATOM 3764 O O . ARG A 1 476 ? 0.026 4.071 11.972 1.00 92.56 476 ARG A O 1
ATOM 3771 N N . LYS A 1 477 ? -0.730 5.094 13.837 1.00 90.44 477 LYS A N 1
ATOM 3772 C CA . LYS A 1 477 ? -0.443 6.476 13.401 1.00 90.44 477 LYS A CA 1
ATOM 3773 C C . LYS A 1 477 ? 1.058 6.675 13.149 1.00 90.44 477 LYS A C 1
ATOM 3775 O O . LYS A 1 477 ? 1.423 7.209 12.106 1.00 90.44 477 LYS A O 1
ATOM 3780 N N . MET A 1 478 ? 1.932 6.156 14.017 1.00 90.38 478 MET A N 1
ATOM 3781 C CA . MET A 1 478 ? 3.386 6.157 13.776 1.00 90.38 478 MET A CA 1
ATOM 3782 C C . MET A 1 478 ? 3.772 5.374 12.514 1.00 90.38 478 MET A C 1
ATOM 3784 O O . MET A 1 478 ? 4.520 5.882 11.683 1.00 90.38 478 MET A O 1
ATOM 3788 N N . CYS A 1 479 ? 3.229 4.167 12.324 1.00 93.44 479 CYS A N 1
ATOM 3789 C CA . CYS A 1 479 ? 3.489 3.363 11.126 1.00 93.44 479 CYS A CA 1
ATOM 3790 C C . CYS A 1 479 ? 3.052 4.089 9.846 1.00 93.44 479 CYS A C 1
ATOM 3792 O O . CYS A 1 479 ? 3.774 4.043 8.853 1.00 93.44 479 CYS A O 1
ATOM 3794 N N . ARG A 1 480 ? 1.921 4.810 9.885 1.00 93.94 480 ARG A N 1
ATOM 3795 C CA . ARG A 1 480 ? 1.451 5.668 8.786 1.00 93.94 480 ARG A CA 1
ATOM 3796 C C . ARG A 1 480 ? 2.486 6.732 8.424 1.00 93.94 480 ARG A C 1
ATOM 3798 O O . ARG A 1 480 ? 2.874 6.840 7.266 1.00 93.94 480 ARG A O 1
ATOM 3805 N N . LEU A 1 481 ? 2.963 7.478 9.424 1.00 92.62 481 LEU A N 1
ATOM 3806 C CA . LEU A 1 481 ? 3.955 8.540 9.235 1.00 92.62 481 LEU A CA 1
ATOM 3807 C C . LEU A 1 481 ? 5.288 7.991 8.709 1.00 92.62 481 LEU A C 1
ATOM 3809 O O . LEU A 1 481 ? 5.897 8.591 7.827 1.00 92.62 481 LEU A O 1
ATOM 3813 N N . ILE A 1 482 ? 5.721 6.828 9.199 1.00 94.06 482 ILE A N 1
ATOM 3814 C CA . ILE A 1 482 ? 6.926 6.145 8.708 1.00 94.06 482 ILE A CA 1
ATOM 3815 C C . ILE A 1 482 ? 6.741 5.675 7.260 1.00 94.06 482 ILE A C 1
ATOM 3817 O O . ILE A 1 482 ? 7.668 5.805 6.464 1.00 94.06 482 ILE A O 1
ATOM 3821 N N . GLY A 1 483 ? 5.553 5.186 6.891 1.00 94.38 483 GLY A N 1
ATOM 3822 C CA . GLY A 1 483 ? 5.203 4.865 5.504 1.00 94.38 483 GLY A CA 1
ATOM 3823 C C . GLY A 1 483 ? 5.295 6.082 4.579 1.00 94.38 483 GLY A C 1
ATOM 3824 O O . GLY A 1 483 ? 5.865 5.989 3.490 1.00 94.38 483 GLY A O 1
ATOM 3825 N N . ASP A 1 484 ? 4.834 7.249 5.036 1.00 92.81 484 ASP A N 1
ATOM 3826 C CA . ASP A 1 484 ? 4.941 8.513 4.294 1.00 92.81 484 ASP A CA 1
ATOM 3827 C C . ASP A 1 484 ? 6.395 9.000 4.170 1.00 92.81 484 ASP A C 1
ATOM 3829 O O . ASP A 1 484 ? 6.825 9.441 3.100 1.00 92.81 484 ASP A O 1
ATOM 3833 N N . MET A 1 485 ? 7.190 8.875 5.237 1.00 92.81 485 MET A N 1
ATOM 3834 C CA . MET A 1 485 ? 8.630 9.164 5.206 1.00 92.81 485 MET A CA 1
ATOM 3835 C C . MET A 1 485 ? 9.366 8.244 4.227 1.00 92.81 485 MET A C 1
ATOM 3837 O O . MET A 1 485 ? 10.162 8.714 3.411 1.00 92.81 485 MET A O 1
ATOM 3841 N N . ALA A 1 486 ? 9.077 6.942 4.277 1.00 93.81 486 ALA A N 1
ATOM 3842 C CA . ALA A 1 486 ? 9.647 5.954 3.372 1.00 93.81 486 ALA A CA 1
ATOM 3843 C C . ALA A 1 486 ? 9.278 6.253 1.917 1.00 93.81 486 ALA A C 1
ATOM 3845 O O . ALA A 1 486 ? 10.156 6.257 1.062 1.00 93.81 486 ALA A O 1
ATOM 3846 N N . SER A 1 487 ? 8.013 6.582 1.656 1.00 94.12 487 SER A N 1
ATOM 3847 C CA . SER A 1 487 ? 7.510 6.962 0.334 1.00 94.12 487 SER A CA 1
ATOM 3848 C C . SER A 1 487 ? 8.320 8.110 -0.283 1.00 94.12 487 SER A C 1
ATOM 3850 O O . SER A 1 487 ? 8.880 7.967 -1.370 1.00 94.12 487 SER A O 1
ATOM 3852 N N . ARG A 1 488 ? 8.496 9.212 0.461 1.00 92.06 488 ARG A N 1
ATOM 3853 C CA . ARG A 1 488 ? 9.307 10.366 0.022 1.00 92.06 488 ARG A CA 1
ATOM 3854 C C . ARG A 1 488 ? 10.776 10.000 -0.185 1.00 92.06 488 ARG A C 1
ATOM 3856 O O . ARG A 1 488 ? 11.422 10.478 -1.118 1.00 92.06 488 ARG A O 1
ATOM 3863 N N . ASN A 1 489 ? 11.330 9.155 0.682 1.00 91.69 489 ASN A N 1
ATOM 3864 C CA . ASN A 1 489 ? 12.723 8.740 0.567 1.00 91.69 489 ASN A CA 1
ATOM 3865 C C . ASN A 1 489 ? 12.959 7.808 -0.632 1.00 91.69 489 ASN A C 1
ATOM 3867 O O . ASN A 1 489 ? 13.989 7.923 -1.291 1.00 91.69 489 ASN A O 1
ATOM 3871 N N . ILE A 1 490 ? 11.999 6.935 -0.950 1.00 91.12 490 ILE A N 1
ATOM 3872 C CA . ILE A 1 490 ? 12.026 6.077 -2.141 1.00 91.12 490 ILE A CA 1
ATOM 3873 C C . ILE A 1 490 ? 12.032 6.938 -3.402 1.00 91.12 490 ILE A C 1
ATOM 3875 O O . ILE A 1 490 ? 12.849 6.690 -4.289 1.00 91.12 490 ILE A O 1
ATOM 3879 N N . GLU A 1 491 ? 11.198 7.978 -3.475 1.00 89.81 491 GLU A N 1
ATOM 3880 C CA . GLU A 1 491 ? 11.232 8.930 -4.591 1.00 89.81 491 GLU A CA 1
ATOM 3881 C C . GLU A 1 491 ? 12.606 9.595 -4.706 1.00 89.81 491 GLU A C 1
ATOM 3883 O O . GLU A 1 491 ? 13.229 9.541 -5.769 1.00 89.81 491 GLU A O 1
ATOM 3888 N N . ARG A 1 492 ? 13.117 10.159 -3.601 1.00 88.94 492 ARG A N 1
ATOM 3889 C CA . ARG A 1 492 ? 14.433 10.815 -3.546 1.00 88.94 492 ARG A CA 1
ATOM 3890 C C . ARG A 1 492 ? 15.553 9.893 -4.032 1.00 88.94 492 ARG A C 1
ATOM 3892 O O . ARG A 1 492 ? 16.360 10.304 -4.864 1.00 88.94 492 ARG A O 1
ATOM 3899 N N . LEU A 1 493 ? 15.613 8.663 -3.520 1.00 87.25 493 LEU A N 1
ATOM 3900 C CA . LEU A 1 493 ? 16.649 7.687 -3.868 1.00 87.25 493 LEU A CA 1
ATOM 3901 C C . LEU A 1 493 ? 16.502 7.193 -5.310 1.00 87.25 493 LEU A C 1
ATOM 3903 O O . LEU A 1 493 ? 17.507 7.069 -6.008 1.00 87.25 493 LEU A O 1
ATOM 3907 N N . SER A 1 494 ? 15.271 7.000 -5.789 1.00 84.56 494 SER A N 1
ATOM 3908 C CA . SER A 1 494 ? 15.004 6.645 -7.189 1.00 84.56 494 SER A CA 1
ATOM 3909 C C . SER A 1 494 ? 15.451 7.765 -8.136 1.00 84.56 494 SER A C 1
ATOM 3911 O O . SER A 1 494 ? 16.139 7.505 -9.120 1.00 84.56 494 SER A O 1
ATOM 3913 N N . TYR A 1 495 ? 15.161 9.033 -7.815 1.00 81.31 495 TYR A N 1
ATOM 3914 C CA . TYR A 1 495 ? 15.672 10.186 -8.569 1.00 81.31 495 TYR A CA 1
ATOM 3915 C C . TYR A 1 495 ? 17.197 10.301 -8.523 1.00 81.31 495 TYR A C 1
ATOM 3917 O O . TYR A 1 495 ? 17.822 10.546 -9.554 1.00 81.31 495 TYR A O 1
ATOM 3925 N N . ALA A 1 496 ? 17.814 10.109 -7.356 1.00 80.25 496 ALA A N 1
ATOM 3926 C CA . ALA A 1 496 ? 19.267 10.157 -7.225 1.00 80.25 496 ALA A CA 1
ATOM 3927 C C . ALA A 1 496 ? 19.950 9.054 -8.050 1.00 80.25 496 ALA A C 1
ATOM 3929 O O . ALA A 1 496 ? 20.956 9.323 -8.708 1.00 80.25 496 ALA A O 1
ATOM 3930 N N . SER A 1 497 ? 19.384 7.842 -8.059 1.00 73.44 497 SER A N 1
ATOM 3931 C CA . SER A 1 497 ? 19.842 6.737 -8.907 1.00 73.44 497 SER A CA 1
ATOM 3932 C C . SER A 1 497 ? 19.759 7.107 -10.391 1.00 73.44 497 SER A C 1
ATOM 3934 O O . SER A 1 497 ? 20.768 7.031 -11.094 1.00 73.44 497 SER A O 1
ATOM 3936 N N . ARG A 1 498 ? 18.612 7.649 -10.833 1.00 70.00 498 ARG A N 1
ATOM 3937 C CA . ARG A 1 498 ? 18.408 8.153 -12.205 1.00 70.00 498 ARG A CA 1
ATOM 3938 C C . ARG A 1 498 ? 19.451 9.191 -12.619 1.00 70.00 498 ARG A C 1
ATOM 3940 O O . ARG A 1 498 ? 20.003 9.124 -13.713 1.00 70.00 498 ARG A O 1
ATOM 3947 N N . LEU A 1 499 ? 19.760 10.150 -11.746 1.00 69.31 499 LEU A N 1
ATOM 3948 C CA . LEU A 1 499 ? 20.760 11.188 -12.027 1.00 69.31 499 LEU A CA 1
ATOM 3949 C C . LEU A 1 499 ? 22.190 10.635 -12.093 1.00 69.31 499 LEU A C 1
ATOM 3951 O O . LEU A 1 499 ? 22.987 11.117 -12.897 1.00 69.31 499 LEU A O 1
ATOM 3955 N N . ARG A 1 500 ? 22.533 9.639 -11.264 1.00 66.69 500 ARG A N 1
ATOM 3956 C CA . ARG A 1 500 ? 23.845 8.971 -11.325 1.00 66.69 500 ARG A CA 1
ATOM 3957 C C . ARG A 1 500 ? 24.007 8.186 -12.624 1.00 66.69 500 ARG A C 1
ATOM 3959 O O . ARG A 1 500 ? 25.053 8.324 -13.252 1.00 66.69 500 ARG A O 1
ATOM 3966 N N . ALA A 1 501 ? 22.975 7.455 -13.047 1.00 59.00 501 ALA A N 1
ATOM 3967 C CA . ALA A 1 501 ? 22.966 6.757 -14.332 1.00 59.00 501 ALA A CA 1
ATOM 3968 C C . ALA A 1 501 ? 23.178 7.738 -15.501 1.00 59.00 501 ALA A C 1
ATOM 3970 O O . ALA A 1 501 ? 24.095 7.549 -16.295 1.00 59.00 501 ALA A O 1
ATOM 3971 N N . LYS A 1 502 ? 22.437 8.861 -15.521 1.00 57.84 502 LYS A N 1
ATOM 3972 C CA . LYS A 1 502 ? 22.586 9.924 -16.537 1.00 57.84 502 LYS A CA 1
ATOM 3973 C C . LYS A 1 502 ? 23.963 10.610 -16.521 1.00 57.84 502 LYS A C 1
ATOM 3975 O O . LYS A 1 502 ? 24.454 11.038 -17.560 1.00 57.84 502 LYS A O 1
ATOM 3980 N N . LYS A 1 503 ? 24.609 10.755 -15.358 1.00 51.53 503 LYS A N 1
ATOM 3981 C CA . LYS A 1 503 ? 25.968 11.325 -15.277 1.00 51.53 503 LYS A CA 1
ATOM 3982 C C . LYS A 1 503 ? 27.031 10.364 -15.797 1.00 51.53 503 LYS A C 1
ATOM 3984 O O . LYS A 1 503 ? 27.953 10.821 -16.461 1.00 51.53 503 LYS A O 1
ATOM 3989 N N . LEU A 1 504 ? 26.905 9.066 -15.520 1.00 44.31 504 LEU A N 1
ATOM 3990 C CA . LEU A 1 504 ? 27.854 8.066 -16.009 1.00 44.31 504 LEU A CA 1
ATOM 3991 C C . LEU A 1 504 ? 27.811 7.955 -17.544 1.00 44.31 504 LEU A C 1
ATOM 3993 O O . LEU A 1 504 ? 28.858 7.805 -18.160 1.00 44.31 504 LEU A O 1
ATOM 3997 N N . SER A 1 505 ? 26.638 8.148 -18.160 1.00 43.22 505 SER A N 1
ATOM 3998 C CA . SER A 1 505 ? 26.483 8.181 -19.622 1.00 43.22 505 SER A CA 1
ATOM 3999 C C . SER A 1 505 ? 26.996 9.465 -20.295 1.00 43.22 505 SER A C 1
ATOM 4001 O O . SER A 1 505 ? 27.174 9.480 -21.506 1.00 43.22 505 SER A O 1
ATOM 4003 N N . HIS A 1 506 ? 27.237 10.552 -19.549 1.00 41.59 506 HIS A N 1
ATOM 4004 C CA . HIS A 1 506 ? 27.684 11.841 -20.105 1.00 41.59 506 HIS A CA 1
ATOM 4005 C C . HIS A 1 506 ? 29.186 12.131 -19.933 1.00 41.59 506 HIS A C 1
ATOM 4007 O O . HIS A 1 506 ? 29.668 13.132 -20.462 1.00 41.59 506 HIS A O 1
ATOM 4013 N N . ILE A 1 507 ? 29.952 11.277 -19.243 1.00 32.03 507 ILE A N 1
ATOM 4014 C CA . ILE A 1 507 ? 31.417 11.417 -19.129 1.00 32.03 507 ILE A CA 1
ATOM 4015 C C . ILE A 1 507 ? 32.094 10.555 -20.205 1.00 32.03 507 ILE A C 1
ATOM 4017 O O . ILE A 1 507 ? 32.861 9.646 -19.918 1.00 32.03 507 ILE A O 1
ATOM 4021 N N . VAL A 1 508 ? 31.814 10.866 -21.468 1.00 35.84 508 VAL A N 1
ATOM 4022 C CA . VAL A 1 508 ? 32.764 10.660 -22.566 1.00 35.84 508 VAL A CA 1
ATOM 4023 C C . VAL A 1 508 ? 32.776 11.976 -23.338 1.00 35.84 508 VAL A C 1
ATOM 4025 O O . VAL A 1 508 ? 31.824 12.272 -24.060 1.00 35.84 508 VAL A O 1
ATOM 4028 N N . PRO A 1 509 ? 33.788 12.839 -23.147 1.00 35.72 509 PRO A N 1
ATOM 4029 C CA . PRO A 1 509 ? 33.914 14.016 -23.980 1.00 35.72 509 PRO A CA 1
ATOM 4030 C C . PRO A 1 509 ? 34.230 13.532 -25.395 1.00 35.72 509 PRO A C 1
ATOM 4032 O O . PRO A 1 509 ? 35.296 12.966 -25.636 1.00 35.72 509 PRO A O 1
ATOM 4035 N N . VAL A 1 510 ? 33.293 13.739 -26.324 1.00 36.81 510 VAL A N 1
ATOM 4036 C CA . VAL A 1 510 ? 33.529 13.568 -27.761 1.00 36.81 510 VAL A CA 1
ATOM 4037 C C . VAL A 1 510 ? 34.532 14.641 -28.175 1.00 36.81 510 VAL A C 1
ATOM 4039 O O . VAL A 1 510 ? 34.193 15.777 -28.497 1.00 36.81 510 VAL A O 1
ATOM 4042 N N . SER A 1 511 ? 35.805 14.281 -28.065 1.00 35.09 511 SER A N 1
ATOM 4043 C CA . SER A 1 511 ? 36.928 15.016 -28.617 1.00 35.09 511 SER A CA 1
ATOM 4044 C C . SER A 1 511 ? 36.837 14.952 -30.141 1.00 35.09 511 SER A C 1
ATOM 4046 O O . SER A 1 511 ? 36.974 13.878 -30.716 1.00 35.09 511 SER A O 1
ATOM 4048 N N . ASN A 1 512 ? 36.665 16.125 -30.756 1.00 40.22 512 ASN A N 1
ATOM 4049 C CA . ASN A 1 512 ? 37.014 16.459 -32.138 1.00 40.22 512 ASN A CA 1
ATOM 4050 C C . ASN A 1 512 ? 36.486 15.534 -33.242 1.00 40.22 512 ASN A C 1
ATOM 4052 O O . ASN A 1 512 ? 37.255 14.701 -33.687 1.00 40.22 512 ASN A O 1
ATOM 4056 N N . HIS A 1 513 ? 35.299 15.780 -33.820 1.00 31.38 513 HIS A N 1
ATOM 4057 C CA . HIS A 1 513 ? 35.070 15.445 -35.238 1.00 31.38 513 HIS A CA 1
ATOM 4058 C C . HIS A 1 513 ? 34.080 16.383 -35.962 1.00 31.38 513 HIS A C 1
ATOM 4060 O O . HIS A 1 513 ? 33.192 16.995 -35.375 1.00 31.38 513 HIS A O 1
ATOM 4066 N N . VAL A 1 514 ? 34.352 16.485 -37.265 1.00 31.50 514 VAL A N 1
ATOM 4067 C CA . VAL A 1 514 ? 33.828 17.299 -38.379 1.00 31.50 514 VAL A CA 1
ATOM 4068 C C . VAL A 1 514 ? 32.293 17.229 -38.541 1.00 31.50 514 VAL A C 1
ATOM 4070 O O . VAL A 1 514 ? 31.713 16.169 -38.294 1.00 31.50 514 VAL A O 1
ATOM 4073 N N . PRO A 1 515 ? 31.610 18.301 -39.007 1.00 32.66 515 PRO A N 1
ATOM 4074 C CA . PRO A 1 515 ? 30.176 18.252 -39.299 1.00 32.66 515 PRO A CA 1
ATOM 4075 C C . PRO A 1 515 ? 29.903 17.280 -40.457 1.00 32.66 515 PRO A C 1
ATOM 4077 O O . PRO A 1 515 ? 30.316 17.522 -41.586 1.00 32.66 515 PRO A O 1
ATOM 4080 N N . GLY A 1 516 ? 29.238 16.160 -40.157 1.00 37.53 516 GLY A N 1
ATOM 4081 C CA . GLY A 1 516 ? 28.882 15.117 -41.129 1.00 37.53 516 GLY A CA 1
ATOM 4082 C C . GLY A 1 516 ? 29.042 13.679 -40.623 1.00 37.53 516 GLY A C 1
ATOM 4083 O O . GLY A 1 516 ? 28.519 12.760 -41.247 1.00 37.53 516 GLY A O 1
ATOM 4084 N N . HIS A 1 517 ? 29.719 13.458 -39.490 1.00 35.00 517 HIS A N 1
ATOM 4085 C CA . HIS A 1 517 ? 29.777 12.148 -38.834 1.00 35.00 517 HIS A CA 1
ATOM 4086 C C . HIS A 1 517 ? 28.849 12.089 -37.618 1.00 35.00 517 HIS A C 1
ATOM 4088 O O . HIS A 1 517 ? 28.701 13.050 -36.868 1.00 35.00 517 HIS A O 1
ATOM 4094 N N . PHE A 1 518 ? 28.172 10.952 -37.494 1.00 45.69 518 PHE A N 1
ATOM 4095 C CA . PHE A 1 518 ? 27.011 10.733 -36.645 1.00 45.69 518 PHE A CA 1
ATOM 4096 C C . PHE A 1 518 ? 27.268 11.042 -35.162 1.00 45.69 518 PHE A C 1
ATOM 4098 O O . PHE A 1 518 ? 28.294 10.694 -34.584 1.00 45.69 518 PHE A O 1
ATOM 4105 N N . ILE A 1 519 ? 26.266 11.695 -34.577 1.00 48.88 519 ILE A N 1
ATOM 4106 C CA . ILE A 1 519 ? 26.050 11.942 -33.153 1.00 48.88 519 ILE A CA 1
ATOM 4107 C C . ILE A 1 519 ? 25.949 10.577 -32.447 1.00 48.88 519 ILE A C 1
ATOM 4109 O O . ILE A 1 519 ? 25.131 9.762 -32.855 1.00 48.88 519 ILE A O 1
ATOM 4113 N N . ALA A 1 520 ? 26.767 10.356 -31.408 1.00 53.28 520 ALA A N 1
ATOM 4114 C CA . ALA A 1 520 ? 26.911 9.120 -30.616 1.00 53.28 520 ALA A CA 1
ATOM 4115 C C . ALA A 1 520 ? 27.326 7.857 -31.406 1.00 53.28 520 ALA A C 1
ATOM 4117 O O . ALA A 1 520 ? 26.865 7.598 -32.518 1.00 53.28 520 ALA A O 1
ATOM 4118 N N . SER A 1 521 ? 28.203 7.029 -30.825 1.00 61.97 521 SER A N 1
ATOM 4119 C CA . SER A 1 521 ? 28.488 5.730 -31.437 1.00 61.97 521 SER A CA 1
ATOM 4120 C C . SER A 1 521 ? 27.211 4.864 -31.401 1.00 61.97 521 SER A C 1
ATOM 4122 O O . SER A 1 521 ? 26.433 4.959 -30.445 1.00 61.97 521 SER A O 1
ATOM 4124 N N . PRO A 1 522 ? 26.944 4.023 -32.420 1.00 68.38 522 PRO A N 1
ATOM 4125 C CA . PRO A 1 522 ? 25.803 3.103 -32.405 1.00 68.38 522 PRO A CA 1
ATOM 4126 C C . PRO A 1 522 ? 25.748 2.234 -31.141 1.00 68.38 522 PRO A C 1
ATOM 4128 O O . PRO A 1 522 ? 24.665 1.908 -30.665 1.00 68.38 522 PRO A O 1
ATOM 4131 N N . GLU A 1 523 ? 26.909 1.900 -30.580 1.00 68.62 523 GLU A N 1
ATOM 4132 C CA . GLU A 1 523 ? 27.055 1.118 -29.352 1.00 68.62 523 GLU A CA 1
ATOM 4133 C C . GLU A 1 523 ? 26.591 1.898 -28.113 1.00 68.62 523 GLU A C 1
ATOM 4135 O O . GLU A 1 523 ? 25.886 1.336 -27.275 1.00 68.62 523 GLU A O 1
ATOM 4140 N N . ASP A 1 524 ? 26.879 3.201 -28.032 1.00 69.94 524 ASP A N 1
ATOM 4141 C CA . ASP A 1 524 ? 26.417 4.054 -26.928 1.00 69.94 524 ASP A CA 1
ATOM 4142 C C . ASP A 1 524 ? 24.889 4.192 -26.916 1.00 69.94 524 ASP A C 1
ATOM 4144 O O . ASP A 1 524 ? 24.268 4.156 -25.853 1.00 69.94 524 ASP A O 1
ATOM 4148 N N . LEU A 1 525 ? 24.262 4.322 -28.093 1.00 75.25 525 LEU A N 1
ATOM 4149 C CA . LEU A 1 525 ? 22.799 4.401 -28.211 1.00 75.25 525 LEU A CA 1
ATOM 4150 C C . LEU A 1 525 ? 22.119 3.097 -27.783 1.00 75.25 525 LEU A C 1
ATOM 4152 O O . LEU A 1 525 ? 21.085 3.135 -27.112 1.00 75.25 525 LEU A O 1
ATOM 4156 N N . LEU A 1 526 ? 22.701 1.952 -28.151 1.00 82.56 526 LEU A N 1
ATOM 4157 C CA . LEU A 1 526 ? 22.215 0.643 -27.719 1.00 82.56 526 LEU A CA 1
ATOM 4158 C C . LEU A 1 526 ? 22.400 0.451 -26.211 1.00 82.56 526 LEU A C 1
ATOM 4160 O O . LEU A 1 526 ? 21.463 0.026 -25.536 1.00 82.56 526 LEU A O 1
ATOM 4164 N N . GLY A 1 527 ? 23.563 0.830 -25.671 1.00 77.06 527 GLY A N 1
ATOM 4165 C CA . GLY A 1 527 ? 23.863 0.750 -24.241 1.00 77.06 527 GLY A CA 1
ATOM 4166 C C . GLY A 1 527 ? 22.961 1.642 -23.385 1.00 77.06 527 GLY A C 1
ATOM 4167 O O . GLY A 1 527 ? 22.519 1.224 -22.317 1.00 77.06 527 GLY A O 1
ATOM 4168 N N . LEU A 1 528 ? 22.615 2.836 -23.873 1.00 77.56 528 LEU A N 1
ATOM 4169 C CA . LEU A 1 528 ? 21.736 3.778 -23.174 1.00 77.56 528 LEU A CA 1
ATOM 4170 C C . LEU A 1 528 ? 20.308 3.239 -22.985 1.00 77.56 528 LEU A C 1
ATOM 4172 O O . LEU A 1 528 ? 19.636 3.586 -22.014 1.00 77.56 528 LEU A O 1
ATOM 4176 N N . LEU A 1 529 ? 19.842 2.401 -23.913 1.00 82.88 529 LEU A N 1
ATOM 4177 C CA . LEU A 1 529 ? 18.506 1.806 -23.891 1.00 82.88 529 LEU A CA 1
ATOM 4178 C C . LEU A 1 529 ? 18.509 0.319 -23.503 1.00 82.88 529 LEU A C 1
ATOM 4180 O O . LEU A 1 529 ? 17.451 -0.312 -23.525 1.00 82.88 529 LEU A O 1
ATOM 4184 N N . ASP A 1 530 ? 19.669 -0.256 -23.163 1.00 84.38 530 ASP A N 1
ATOM 4185 C CA . ASP A 1 530 ? 19.857 -1.701 -22.944 1.00 84.38 530 ASP A CA 1
ATOM 4186 C C . ASP A 1 530 ? 19.205 -2.546 -24.068 1.00 84.38 530 ASP A C 1
ATOM 4188 O O . ASP A 1 530 ? 18.460 -3.512 -23.844 1.00 84.38 530 ASP A O 1
ATOM 4192 N N . ALA A 1 531 ? 19.403 -2.099 -25.310 1.00 87.88 531 ALA A N 1
ATOM 4193 C CA . ALA A 1 531 ? 18.892 -2.734 -26.519 1.00 87.88 531 ALA A CA 1
ATOM 4194 C C . ALA A 1 531 ? 19.953 -3.661 -27.122 1.00 87.88 531 ALA A C 1
ATOM 4196 O O . ALA A 1 531 ? 21.141 -3.351 -27.093 1.00 87.88 531 ALA A O 1
ATOM 4197 N N . ASP A 1 532 ? 19.529 -4.791 -27.693 1.00 88.38 532 ASP A N 1
ATOM 4198 C CA . ASP A 1 532 ? 20.474 -5.756 -28.269 1.00 88.38 532 ASP A CA 1
ATOM 4199 C C . ASP A 1 532 ? 20.924 -5.324 -29.676 1.00 88.38 532 ASP A C 1
ATOM 4201 O O . ASP A 1 532 ? 22.069 -5.543 -30.061 1.00 88.38 532 ASP A O 1
ATOM 4205 N N . PHE A 1 533 ? 20.025 -4.702 -30.444 1.00 90.12 533 PHE A N 1
ATOM 4206 C CA . PHE A 1 533 ? 20.305 -4.073 -31.737 1.00 90.12 533 PHE A CA 1
ATOM 4207 C C . PHE A 1 533 ? 19.187 -3.084 -32.093 1.00 90.12 533 PHE A C 1
ATOM 4209 O O . PHE A 1 533 ? 18.185 -2.979 -31.388 1.00 90.12 533 PHE A O 1
ATOM 4216 N N . GLY A 1 534 ? 19.335 -2.339 -33.183 1.00 89.00 534 GLY A N 1
ATOM 4217 C CA . GLY A 1 534 ? 18.341 -1.365 -33.627 1.00 89.00 534 GLY A CA 1
ATOM 4218 C C . GLY A 1 534 ? 18.447 -1.054 -35.112 1.00 89.00 534 GLY A C 1
ATOM 4219 O O . GLY A 1 534 ? 19.331 -1.548 -35.810 1.00 89.00 534 GLY A O 1
ATOM 4220 N N . MET A 1 535 ? 17.528 -0.239 -35.612 1.00 88.94 535 MET A N 1
ATOM 4221 C CA . MET A 1 535 ? 17.511 0.233 -36.992 1.00 88.94 535 MET A CA 1
ATOM 4222 C C . MET A 1 535 ? 17.080 1.699 -37.022 1.00 88.94 535 MET A C 1
ATOM 4224 O O . MET A 1 535 ? 16.124 2.093 -36.359 1.00 88.94 535 MET A O 1
ATOM 4228 N N . LEU A 1 536 ? 17.788 2.502 -37.807 1.00 86.62 536 LEU A N 1
ATOM 4229 C CA . LEU A 1 536 ? 17.457 3.889 -38.114 1.00 86.62 536 LEU A CA 1
ATOM 4230 C C . LEU A 1 536 ? 16.938 3.938 -39.552 1.00 86.62 536 LEU A C 1
ATOM 4232 O O . LEU A 1 536 ? 17.685 3.607 -40.472 1.00 86.62 536 LEU A O 1
ATOM 4236 N N . SER A 1 537 ? 15.686 4.352 -39.742 1.00 85.75 537 SER A N 1
ATOM 4237 C CA . SER A 1 537 ? 15.081 4.567 -41.059 1.00 85.75 537 SER A CA 1
ATOM 4238 C C . SER A 1 537 ? 14.873 6.062 -41.277 1.00 85.75 537 SER A C 1
ATOM 4240 O O . SER A 1 537 ? 14.128 6.692 -40.528 1.00 85.75 537 SER A O 1
ATOM 4242 N N . ILE A 1 538 ? 15.516 6.620 -42.303 1.00 80.56 538 ILE A N 1
ATOM 4243 C CA . ILE A 1 538 ? 15.317 8.006 -42.751 1.00 80.56 538 ILE A CA 1
ATOM 4244 C C . ILE A 1 538 ? 15.009 7.953 -44.249 1.00 80.56 538 ILE A C 1
ATOM 4246 O O . ILE A 1 538 ? 15.834 7.515 -45.051 1.00 80.56 538 ILE A O 1
ATOM 4250 N N . GLY A 1 539 ? 13.804 8.364 -44.638 1.00 75.69 539 GLY A N 1
ATOM 4251 C CA . GLY A 1 539 ? 13.308 8.221 -46.004 1.00 75.69 539 GLY A CA 1
ATOM 4252 C C . GLY A 1 539 ? 13.349 6.763 -46.476 1.00 75.69 539 GLY A C 1
ATOM 4253 O O . GLY A 1 539 ? 12.775 5.874 -45.848 1.00 75.69 539 GLY A O 1
ATOM 4254 N N . SER A 1 540 ? 14.028 6.514 -47.598 1.00 72.56 540 SER A N 1
ATOM 4255 C CA . SER A 1 540 ? 14.237 5.167 -48.145 1.00 72.56 540 SER A CA 1
ATOM 4256 C C . SER A 1 540 ? 15.454 4.446 -47.566 1.00 72.56 540 SER A C 1
ATOM 4258 O O . SER A 1 540 ? 15.593 3.238 -47.760 1.00 72.56 540 SER A O 1
ATOM 4260 N N . GLU A 1 541 ? 16.341 5.161 -46.876 1.00 77.38 541 GLU A N 1
ATOM 4261 C CA . GLU A 1 541 ? 17.576 4.595 -46.350 1.00 77.38 541 GLU A CA 1
ATOM 4262 C C . GLU A 1 541 ? 17.351 3.970 -44.978 1.00 77.38 541 GLU A C 1
ATOM 4264 O O . GLU A 1 541 ? 16.559 4.437 -44.154 1.00 77.38 541 GLU A O 1
ATOM 4269 N N . THR A 1 542 ? 18.045 2.866 -44.723 1.00 81.69 542 THR A N 1
ATOM 4270 C CA . THR A 1 542 ? 17.999 2.199 -43.427 1.00 81.69 542 THR A CA 1
ATOM 4271 C C . THR A 1 542 ? 19.388 1.774 -43.018 1.00 81.69 542 THR A C 1
ATOM 4273 O O . THR A 1 542 ? 20.081 1.074 -43.754 1.00 81.69 542 THR A O 1
ATOM 4276 N N . ARG A 1 543 ? 19.779 2.188 -41.816 1.00 82.38 543 ARG A N 1
ATOM 4277 C CA . ARG A 1 543 ? 21.033 1.796 -41.189 1.00 82.38 543 ARG A CA 1
ATOM 4278 C C . ARG A 1 543 ? 20.741 0.894 -40.000 1.00 82.38 543 ARG A C 1
ATOM 4280 O O . ARG A 1 543 ? 19.877 1.189 -39.181 1.00 82.38 543 ARG A O 1
ATOM 4287 N N . ILE A 1 544 ? 21.490 -0.194 -39.903 1.00 83.69 544 ILE A N 1
ATOM 4288 C CA . ILE A 1 544 ? 21.434 -1.116 -38.772 1.00 83.69 544 ILE A CA 1
ATOM 4289 C C . ILE A 1 544 ? 22.359 -0.597 -37.663 1.00 83.69 544 ILE A C 1
ATOM 4291 O O . ILE A 1 544 ? 23.465 -0.131 -37.932 1.00 83.69 544 ILE A O 1
ATOM 4295 N N . LEU A 1 545 ? 21.891 -0.669 -36.420 1.00 82.06 545 LEU A N 1
ATOM 4296 C CA . LEU A 1 545 ? 22.638 -0.362 -35.205 1.00 82.06 545 LEU A CA 1
ATOM 4297 C C . LEU A 1 545 ? 22.960 -1.689 -34.503 1.00 82.06 545 LEU A C 1
ATOM 4299 O O . LEU A 1 545 ? 22.045 -2.401 -34.091 1.00 82.06 545 LEU A O 1
ATOM 4303 N N . GLY A 1 546 ? 24.244 -2.020 -34.355 1.00 79.38 546 GLY A N 1
ATOM 4304 C CA . GLY A 1 546 ? 24.695 -3.276 -33.741 1.00 79.38 546 GLY A CA 1
ATOM 4305 C C . GLY A 1 546 ? 24.705 -4.474 -34.698 1.00 79.38 546 GLY A C 1
ATOM 4306 O O . GLY A 1 546 ? 24.624 -4.324 -35.918 1.00 79.38 546 GLY A O 1
ATOM 4307 N N . THR A 1 547 ? 24.839 -5.682 -34.147 1.00 74.94 547 THR A N 1
ATOM 4308 C CA . THR A 1 547 ? 24.931 -6.932 -34.915 1.00 74.94 547 THR A CA 1
ATOM 4309 C C . THR A 1 547 ? 23.575 -7.634 -35.004 1.00 74.94 547 THR A C 1
ATOM 4311 O O . THR A 1 547 ? 23.005 -8.078 -34.009 1.00 74.94 547 THR A O 1
ATOM 4314 N N . VAL A 1 548 ? 23.051 -7.769 -36.225 1.00 73.19 548 VAL A N 1
ATOM 4315 C CA . VAL A 1 548 ? 21.785 -8.470 -36.488 1.00 73.19 548 VAL A CA 1
ATOM 4316 C C . VAL A 1 548 ? 22.082 -9.877 -36.995 1.00 73.19 548 VAL A C 1
ATOM 4318 O O . VAL A 1 548 ? 22.504 -10.057 -38.133 1.00 73.19 548 VAL A O 1
ATOM 4321 N N . GLU A 1 549 ? 21.854 -10.881 -36.149 1.00 61.56 549 GLU A N 1
ATOM 4322 C CA . GLU A 1 549 ? 22.083 -12.296 -36.487 1.00 61.56 549 GLU A CA 1
ATOM 4323 C C . GLU A 1 549 ? 21.012 -12.861 -37.441 1.00 61.56 549 GLU A C 1
ATOM 4325 O O . GLU A 1 549 ? 21.312 -13.722 -38.263 1.00 61.56 549 GLU A O 1
ATOM 4330 N N . GLN A 1 550 ? 19.776 -12.350 -37.382 1.00 64.62 550 GLN A N 1
ATOM 4331 C CA . GLN A 1 550 ? 18.649 -12.797 -38.212 1.00 64.62 550 GLN A CA 1
ATOM 4332 C C . GLN A 1 550 ? 18.001 -11.603 -38.925 1.00 64.62 550 GLN A C 1
ATOM 4334 O O . GLN A 1 550 ? 17.070 -10.969 -38.433 1.00 64.62 550 GLN A O 1
ATOM 4339 N N . SER A 1 551 ? 18.516 -11.282 -40.113 1.00 71.06 551 SER A N 1
ATOM 4340 C CA . SER A 1 551 ? 18.118 -10.097 -40.887 1.00 71.06 551 SER A CA 1
ATOM 4341 C C . SER A 1 551 ? 16.663 -10.120 -41.366 1.00 71.06 551 SER A C 1
ATOM 4343 O O . SER A 1 551 ? 16.061 -9.063 -41.523 1.00 71.06 551 SER A O 1
ATOM 4345 N N . GLN A 1 552 ? 16.063 -11.297 -41.564 1.00 82.19 552 GLN A N 1
ATOM 4346 C CA . GLN A 1 552 ? 14.714 -11.410 -42.133 1.00 82.19 552 GLN A CA 1
ATOM 4347 C C . GLN A 1 552 ? 13.595 -10.985 -41.165 1.00 82.19 552 GLN A C 1
ATOM 4349 O O . GLN A 1 552 ? 12.672 -10.295 -41.593 1.00 82.19 552 GLN A O 1
ATOM 4354 N N . GLU A 1 553 ? 13.688 -11.329 -39.871 1.00 85.56 553 GLU A N 1
ATOM 4355 C CA . GLU A 1 553 ? 12.703 -10.899 -38.858 1.00 85.56 553 GLU A CA 1
ATOM 4356 C C . GLU A 1 553 ? 12.705 -9.368 -38.711 1.00 85.56 553 GLU A C 1
ATOM 4358 O O . GLU A 1 553 ? 11.652 -8.729 -38.717 1.00 85.56 553 GLU A O 1
ATOM 4363 N N . ALA A 1 554 ? 13.900 -8.771 -38.639 1.00 84.81 554 ALA A N 1
ATOM 4364 C CA . ALA A 1 554 ? 14.075 -7.327 -38.494 1.00 84.81 554 ALA A CA 1
ATOM 4365 C C . ALA A 1 554 ? 13.535 -6.549 -39.709 1.00 84.81 554 ALA A C 1
ATOM 4367 O O . ALA A 1 554 ? 12.882 -5.520 -39.544 1.00 84.81 554 ALA A O 1
ATOM 4368 N N . LEU A 1 555 ? 13.750 -7.065 -40.926 1.00 85.75 555 LEU A N 1
ATOM 4369 C CA . LEU A 1 555 ? 13.226 -6.470 -42.159 1.00 85.75 555 LEU A CA 1
ATOM 4370 C C . LEU A 1 555 ? 11.694 -6.534 -42.236 1.00 85.75 555 LEU A C 1
ATOM 4372 O O . LEU A 1 555 ? 11.069 -5.546 -42.616 1.00 85.75 555 LEU A O 1
ATOM 4376 N N . ALA A 1 556 ? 11.082 -7.655 -41.841 1.00 86.75 556 ALA A N 1
ATOM 4377 C CA . ALA A 1 556 ? 9.623 -7.775 -41.807 1.00 86.75 556 ALA A CA 1
ATOM 4378 C C . ALA A 1 556 ? 8.993 -6.745 -40.852 1.00 86.75 556 ALA A C 1
ATOM 4380 O O . ALA A 1 556 ? 8.000 -6.099 -41.193 1.00 86.75 556 ALA A O 1
ATOM 4381 N N . ILE A 1 557 ? 9.603 -6.543 -39.677 1.00 88.62 557 ILE A N 1
ATOM 4382 C CA . ILE A 1 557 ? 9.155 -5.524 -38.721 1.00 88.62 557 ILE A CA 1
ATOM 4383 C C . ILE A 1 557 ? 9.371 -4.113 -39.282 1.00 88.62 557 ILE A C 1
ATOM 4385 O O . ILE A 1 557 ? 8.482 -3.275 -39.159 1.00 88.62 557 ILE A O 1
ATOM 4389 N N . LEU A 1 558 ? 10.510 -3.837 -39.925 1.00 88.56 558 LEU A N 1
ATOM 4390 C CA . LEU A 1 558 ? 10.797 -2.529 -40.522 1.00 88.56 558 LEU A CA 1
ATOM 4391 C C . LEU A 1 558 ? 9.718 -2.107 -41.532 1.00 88.56 558 LEU A C 1
ATOM 4393 O O . LEU A 1 558 ? 9.200 -0.992 -41.448 1.00 88.56 558 LEU A O 1
ATOM 4397 N N . GLU A 1 559 ? 9.365 -2.992 -42.465 1.00 87.00 559 GLU A N 1
ATOM 4398 C CA . GLU A 1 559 ? 8.342 -2.711 -43.480 1.00 87.00 559 GLU A CA 1
ATOM 4399 C C . GLU A 1 559 ? 6.963 -2.501 -42.851 1.00 87.00 559 GLU A C 1
ATOM 4401 O O . GLU A 1 559 ? 6.242 -1.565 -43.201 1.00 87.00 559 GLU A O 1
ATOM 4406 N N . TYR A 1 560 ? 6.622 -3.295 -41.838 1.00 89.00 560 TYR A N 1
ATOM 4407 C CA . TYR A 1 560 ? 5.395 -3.091 -41.078 1.00 89.00 560 TYR A CA 1
ATOM 4408 C C . TYR A 1 560 ? 5.346 -1.719 -40.384 1.00 89.00 560 TYR A C 1
ATOM 4410 O O . TYR A 1 560 ? 4.328 -1.024 -40.450 1.00 89.00 560 TYR A O 1
ATOM 4418 N N . LEU A 1 561 ? 6.447 -1.289 -39.759 1.00 88.81 561 LEU A N 1
ATOM 4419 C CA . LEU A 1 561 ? 6.538 0.016 -39.095 1.00 88.81 561 LEU A CA 1
ATOM 4420 C C . LEU A 1 561 ? 6.391 1.180 -40.089 1.00 88.81 561 LEU A C 1
ATOM 4422 O O . LEU A 1 561 ? 5.702 2.156 -39.781 1.00 88.81 561 LEU A O 1
ATOM 4426 N N . ARG A 1 562 ? 6.950 1.049 -41.301 1.00 87.56 562 ARG A N 1
ATOM 4427 C CA . ARG A 1 562 ? 6.792 2.027 -42.396 1.00 87.56 562 ARG A CA 1
ATOM 4428 C C . ARG A 1 562 ? 5.343 2.187 -42.853 1.00 87.56 562 ARG A C 1
ATOM 4430 O O . ARG A 1 562 ? 4.947 3.285 -43.248 1.00 87.56 562 ARG A O 1
ATOM 4437 N N . ILE A 1 563 ? 4.553 1.114 -42.791 1.00 86.94 563 ILE A N 1
ATOM 4438 C CA . ILE A 1 563 ? 3.125 1.136 -43.133 1.00 86.94 563 ILE A CA 1
ATOM 4439 C C . ILE A 1 563 ? 2.303 1.737 -41.987 1.00 86.94 563 ILE A C 1
ATOM 4441 O O . ILE A 1 563 ? 1.459 2.598 -42.234 1.00 86.94 563 ILE A O 1
ATOM 4445 N N . LYS A 1 564 ? 2.547 1.316 -40.737 1.00 85.38 564 LYS A N 1
ATOM 4446 C CA . LYS A 1 564 ? 1.766 1.772 -39.571 1.00 85.38 564 LYS A CA 1
ATOM 4447 C C . LYS A 1 564 ? 1.997 3.242 -39.209 1.00 85.38 564 LYS A C 1
ATOM 4449 O O . LYS A 1 564 ? 1.065 3.857 -38.700 1.00 85.38 564 LYS A O 1
ATOM 4454 N N . LYS A 1 565 ? 3.194 3.795 -39.460 1.00 85.56 565 LYS A N 1
ATOM 4455 C CA . LYS A 1 565 ? 3.547 5.212 -39.224 1.00 85.56 565 LYS A CA 1
ATOM 4456 C C . LYS A 1 565 ? 3.114 5.729 -37.849 1.00 85.56 565 LYS A C 1
ATOM 4458 O O . LYS A 1 565 ? 2.301 6.647 -37.732 1.00 85.56 565 LYS A O 1
ATOM 4463 N N . PHE A 1 566 ? 3.653 5.143 -36.784 1.00 84.62 566 PHE A N 1
ATOM 4464 C CA . PHE A 1 566 ? 3.329 5.599 -35.434 1.00 84.62 566 PHE A CA 1
ATOM 4465 C C . PHE A 1 566 ? 3.785 7.051 -35.217 1.00 84.62 566 PHE A C 1
ATOM 4467 O O . PHE A 1 566 ? 4.922 7.416 -35.529 1.00 84.62 566 PHE A O 1
ATOM 4474 N N . ALA A 1 567 ? 2.886 7.873 -34.671 1.00 82.62 567 ALA A N 1
ATOM 4475 C CA . ALA A 1 567 ? 3.138 9.285 -34.376 1.00 82.62 567 ALA A CA 1
ATOM 4476 C C . ALA A 1 567 ? 3.765 9.514 -32.989 1.00 82.62 567 ALA A C 1
ATOM 4478 O O . ALA A 1 567 ? 4.320 10.579 -32.731 1.00 82.62 567 ALA A O 1
ATOM 4479 N N . SER A 1 568 ? 3.681 8.525 -32.099 1.00 86.19 568 SER A N 1
ATOM 4480 C CA . SER A 1 568 ? 4.218 8.568 -30.738 1.00 86.19 568 SER A CA 1
ATOM 4481 C C . SER A 1 568 ? 5.245 7.462 -30.515 1.00 86.19 568 SER A C 1
ATOM 4483 O O . SER A 1 568 ? 5.348 6.521 -31.302 1.00 86.19 568 SER A O 1
ATOM 4485 N N . ILE A 1 569 ? 5.996 7.567 -29.418 1.00 87.88 569 ILE A N 1
ATOM 4486 C CA . ILE A 1 569 ? 6.871 6.488 -28.954 1.00 87.88 569 ILE A CA 1
ATOM 4487 C C . ILE A 1 569 ? 6.007 5.281 -28.590 1.00 87.88 569 ILE A C 1
ATOM 4489 O O . ILE A 1 569 ? 4.970 5.432 -27.941 1.00 87.88 569 ILE A O 1
ATOM 4493 N N . VAL A 1 570 ? 6.437 4.091 -29.004 1.00 90.00 570 VAL A N 1
ATOM 4494 C CA . VAL A 1 570 ? 5.738 2.831 -28.723 1.00 90.00 570 VAL A CA 1
ATOM 4495 C C . VAL A 1 570 ? 6.745 1.835 -28.166 1.00 90.00 570 VAL A C 1
ATOM 4497 O O . VAL A 1 570 ? 7.770 1.580 -28.791 1.00 90.00 570 VAL A O 1
ATOM 4500 N N . ALA A 1 571 ? 6.460 1.281 -26.991 1.00 91.44 571 ALA A N 1
ATOM 4501 C CA . ALA A 1 571 ? 7.264 0.243 -26.355 1.00 91.44 571 ALA A CA 1
ATOM 4502 C C . ALA A 1 571 ? 6.441 -1.046 -26.311 1.00 91.44 571 ALA A C 1
ATOM 4504 O O . ALA A 1 571 ? 5.328 -1.024 -25.796 1.00 91.44 571 ALA A O 1
ATOM 4505 N N . ILE A 1 572 ? 6.989 -2.129 -26.852 1.00 90.44 572 ILE A N 1
ATOM 4506 C CA . ILE A 1 572 ? 6.334 -3.433 -26.994 1.00 90.44 572 ILE A CA 1
ATOM 4507 C C . ILE A 1 572 ? 7.242 -4.493 -26.391 1.00 90.44 572 ILE A C 1
ATOM 4509 O O . ILE A 1 572 ? 8.452 -4.499 -26.652 1.00 90.44 572 ILE A O 1
ATOM 4513 N N . GLU A 1 573 ? 6.656 -5.400 -25.615 1.00 88.00 573 GLU A N 1
ATOM 4514 C CA . GLU A 1 573 ? 7.387 -6.471 -24.932 1.00 88.00 573 GLU A CA 1
ATOM 4515 C C . GLU A 1 573 ? 7.155 -7.850 -25.550 1.00 88.00 573 GLU A C 1
ATOM 4517 O O . GLU A 1 573 ? 8.035 -8.713 -25.457 1.00 88.00 573 GLU A O 1
ATOM 4522 N N . ASP A 1 574 ? 5.980 -8.052 -26.160 1.00 86.94 574 ASP A N 1
ATOM 4523 C CA . ASP A 1 574 ? 5.652 -9.235 -26.959 1.00 86.94 574 ASP A CA 1
ATOM 4524 C C . ASP A 1 574 ? 4.975 -8.838 -28.276 1.00 86.94 574 ASP A C 1
ATOM 4526 O O . ASP A 1 574 ? 3.767 -8.591 -28.349 1.00 86.94 574 ASP A O 1
ATOM 4530 N N . ILE A 1 575 ? 5.764 -8.838 -29.348 1.00 86.69 575 ILE A N 1
ATOM 4531 C CA . ILE A 1 575 ? 5.316 -8.515 -30.707 1.00 86.69 575 ILE A CA 1
ATOM 4532 C C . ILE A 1 575 ? 4.151 -9.409 -31.154 1.00 86.69 575 ILE A C 1
ATOM 4534 O O . ILE A 1 575 ? 3.278 -8.947 -31.882 1.00 86.69 575 ILE A O 1
ATOM 4538 N N . ARG A 1 576 ? 4.081 -10.668 -30.703 1.00 82.25 576 ARG A N 1
ATOM 4539 C CA . ARG A 1 576 ? 3.058 -11.625 -31.165 1.00 82.25 576 ARG A CA 1
ATOM 4540 C C . ARG A 1 576 ? 1.670 -11.307 -30.615 1.00 82.25 576 ARG A C 1
ATOM 4542 O O . ARG A 1 576 ? 0.675 -11.644 -31.248 1.00 82.25 576 ARG A O 1
ATOM 4549 N N . VAL A 1 577 ? 1.612 -10.706 -29.426 1.00 81.44 577 VAL A N 1
ATOM 4550 C CA . VAL A 1 577 ? 0.357 -10.362 -28.743 1.00 81.44 577 VAL A CA 1
ATOM 4551 C C . VAL A 1 577 ? -0.045 -8.926 -29.054 1.00 81.44 577 VAL A C 1
ATOM 4553 O O . VAL A 1 577 ? -1.208 -8.664 -29.346 1.00 81.44 577 VAL A O 1
ATOM 4556 N N . GLU A 1 578 ? 0.910 -7.999 -28.995 1.00 83.19 578 GLU A N 1
ATOM 4557 C CA . GLU A 1 578 ? 0.639 -6.564 -29.115 1.00 83.19 578 GLU A CA 1
ATOM 4558 C C . GLU A 1 578 ? 0.540 -6.092 -30.578 1.00 83.19 578 GLU A C 1
ATOM 4560 O O . GLU A 1 578 ? -0.072 -5.059 -30.840 1.00 83.19 578 GLU A O 1
ATOM 4565 N N . LEU A 1 579 ? 1.079 -6.853 -31.543 1.00 83.56 579 LEU A N 1
ATOM 4566 C CA . LEU A 1 579 ? 0.952 -6.593 -32.985 1.00 83.56 579 LEU A CA 1
ATOM 4567 C C . LEU A 1 579 ? 0.320 -7.796 -33.716 1.00 83.56 579 LEU A C 1
ATOM 4569 O O . LEU A 1 579 ? 0.993 -8.454 -34.511 1.00 83.56 579 LEU A O 1
ATOM 4573 N N . PRO A 1 580 ? -0.981 -8.081 -33.512 1.00 77.81 580 PRO A N 1
ATOM 4574 C CA . PRO A 1 580 ? -1.647 -9.233 -34.133 1.00 77.81 580 PRO A CA 1
ATOM 4575 C C . PRO A 1 580 ? -1.724 -9.140 -35.669 1.00 77.81 580 PRO A C 1
ATOM 4577 O O . PRO A 1 580 ? -1.847 -10.158 -36.354 1.00 77.81 580 PRO A O 1
ATOM 4580 N N . ASP A 1 581 ? -1.630 -7.924 -36.212 1.00 83.19 581 ASP A N 1
ATOM 4581 C CA . ASP A 1 581 ? -1.647 -7.647 -37.651 1.00 83.19 581 ASP A CA 1
ATOM 4582 C C . ASP A 1 581 ? -0.334 -8.054 -38.349 1.00 83.19 581 ASP A C 1
ATOM 4584 O O . ASP A 1 581 ? -0.297 -8.205 -39.571 1.00 83.19 581 ASP A O 1
ATOM 4588 N N . LEU A 1 582 ? 0.758 -8.231 -37.595 1.00 83.50 582 LEU A N 1
ATOM 4589 C CA . LEU A 1 582 ? 2.069 -8.569 -38.139 1.00 83.50 582 LEU A CA 1
ATOM 4590 C C . LEU A 1 582 ? 2.173 -10.079 -38.392 1.00 83.50 582 LEU A C 1
ATOM 4592 O O . LEU A 1 582 ? 2.592 -10.859 -37.536 1.00 83.50 582 LEU A O 1
ATOM 4596 N N . ARG A 1 583 ? 1.799 -10.500 -39.604 1.00 75.69 583 ARG A N 1
ATOM 4597 C CA . ARG A 1 583 ? 1.871 -11.904 -40.031 1.00 75.69 583 ARG A CA 1
ATOM 4598 C C . ARG A 1 583 ? 3.149 -12.179 -40.815 1.00 75.69 583 ARG A C 1
ATOM 4600 O O . ARG A 1 583 ? 3.242 -11.874 -41.999 1.00 75.69 583 ARG A O 1
ATOM 4607 N N . TYR A 1 584 ? 4.113 -12.811 -40.156 1.00 80.50 584 TYR A N 1
ATOM 4608 C CA . TYR A 1 584 ? 5.329 -13.327 -40.781 1.00 80.50 584 TYR A CA 1
ATOM 4609 C C . TYR A 1 584 ? 5.297 -14.868 -40.743 1.00 80.50 584 TYR A C 1
ATOM 4611 O O . TYR A 1 584 ? 5.347 -15.429 -39.648 1.00 80.50 584 TYR A O 1
ATOM 4619 N N . PRO A 1 585 ? 5.172 -15.570 -41.891 1.00 71.00 585 PRO A N 1
ATOM 4620 C CA . PRO A 1 585 ? 4.939 -17.021 -41.934 1.00 71.00 585 PRO A CA 1
ATOM 4621 C C . PRO A 1 585 ? 5.972 -17.896 -41.191 1.00 71.00 585 PRO A C 1
ATOM 4623 O O . PRO A 1 585 ? 5.560 -18.898 -40.610 1.00 71.00 585 PRO A O 1
ATOM 4626 N N . PRO A 1 586 ? 7.277 -17.544 -41.148 1.00 77.56 586 PRO A N 1
ATOM 4627 C CA . PRO A 1 586 ? 8.268 -18.260 -40.333 1.00 77.56 586 PRO A CA 1
ATOM 4628 C C . PRO A 1 586 ? 8.136 -18.027 -38.818 1.00 77.56 586 PRO A C 1
ATOM 4630 O O . PRO A 1 586 ? 8.714 -18.776 -38.034 1.00 77.56 586 PRO A O 1
ATOM 4633 N N . GLY A 1 587 ? 7.367 -17.017 -38.400 1.00 78.81 587 GLY A N 1
ATOM 4634 C CA . GLY A 1 587 ? 7.223 -16.601 -37.008 1.00 78.81 587 GLY A CA 1
ATOM 4635 C C . GLY A 1 587 ? 8.415 -15.795 -36.481 1.00 78.81 587 GLY A C 1
ATOM 4636 O O . GLY A 1 587 ? 9.465 -15.711 -37.113 1.00 78.81 587 GLY A O 1
ATOM 4637 N N . PHE A 1 588 ? 8.234 -15.180 -35.311 1.00 81.38 588 PHE A N 1
ATOM 4638 C CA . PHE A 1 588 ? 9.287 -14.443 -34.608 1.00 81.38 588 PHE A CA 1
ATOM 4639 C C . PHE A 1 588 ? 9.897 -15.324 -33.521 1.00 81.38 588 PHE A C 1
ATOM 4641 O O . PHE A 1 588 ? 9.195 -15.769 -32.608 1.00 81.38 588 PHE A O 1
ATOM 4648 N N . THR A 1 589 ? 11.197 -15.584 -33.633 1.00 76.56 589 THR A N 1
ATOM 4649 C CA . THR A 1 589 ? 11.949 -16.438 -32.704 1.00 76.56 589 THR A CA 1
ATOM 4650 C C . THR A 1 589 ? 13.006 -15.662 -31.935 1.00 76.56 589 THR A C 1
ATOM 4652 O O . THR A 1 589 ? 13.223 -15.939 -30.754 1.00 76.56 589 THR A O 1
ATOM 4655 N N . VAL A 1 590 ? 13.629 -14.669 -32.575 1.00 81.50 590 VAL A N 1
ATOM 4656 C CA . VAL A 1 590 ? 14.699 -13.874 -31.972 1.00 81.50 590 VAL A CA 1
ATOM 4657 C C . VAL A 1 590 ? 14.154 -12.575 -31.417 1.00 81.50 590 VAL A C 1
ATOM 4659 O O . VAL A 1 590 ? 14.453 -12.253 -30.272 1.00 81.50 590 VAL A O 1
ATOM 4662 N N . ILE A 1 591 ? 13.355 -11.832 -32.183 1.00 86.44 591 ILE A N 1
ATOM 4663 C CA . ILE A 1 591 ? 12.847 -10.525 -31.750 1.00 86.44 591 ILE A CA 1
ATOM 4664 C C . ILE A 1 591 ? 11.554 -10.714 -30.962 1.00 86.44 591 ILE A C 1
ATOM 4666 O O . ILE A 1 591 ? 10.554 -11.174 -31.505 1.00 86.44 591 ILE A O 1
ATOM 4670 N N . ALA A 1 592 ? 11.565 -10.332 -29.684 1.00 87.06 592 ALA A N 1
ATOM 4671 C CA . ALA A 1 592 ? 10.372 -10.387 -28.839 1.00 87.06 592 ALA A CA 1
ATOM 4672 C C . ALA A 1 592 ? 9.750 -9.012 -28.601 1.00 87.06 592 ALA A C 1
ATOM 4674 O O . ALA A 1 592 ? 8.529 -8.902 -28.585 1.00 87.06 592 ALA A O 1
ATOM 4675 N N . GLY A 1 593 ? 10.568 -7.968 -28.454 1.00 89.62 593 GLY A N 1
ATOM 4676 C CA . GLY A 1 593 ? 10.074 -6.622 -28.188 1.00 89.62 593 GLY A CA 1
ATOM 4677 C C . GLY A 1 593 ? 10.830 -5.545 -28.941 1.00 89.62 593 GLY A C 1
ATOM 4678 O O . GLY A 1 593 ? 11.954 -5.751 -29.415 1.00 89.62 593 GLY A O 1
ATOM 4679 N N . LEU A 1 594 ? 10.185 -4.387 -29.049 1.00 92.75 594 LEU A N 1
ATOM 4680 C CA . LEU A 1 594 ? 10.705 -3.226 -29.755 1.00 92.75 594 LEU A CA 1
ATOM 4681 C C . LEU A 1 594 ? 10.369 -1.924 -29.025 1.00 92.75 594 LEU A C 1
ATOM 4683 O O . LEU A 1 594 ? 9.357 -1.831 -28.335 1.00 92.75 594 LEU A O 1
ATOM 4687 N N . LEU A 1 595 ? 11.213 -0.914 -29.208 1.00 93.50 595 LEU A N 1
ATOM 4688 C CA . LEU A 1 595 ? 10.989 0.462 -28.786 1.00 93.50 595 LEU A CA 1
ATOM 4689 C C . LEU A 1 595 ? 11.100 1.359 -30.017 1.00 93.50 595 LEU A C 1
ATOM 4691 O O . LEU A 1 595 ? 12.192 1.583 -30.537 1.00 93.50 595 LEU A O 1
ATOM 4695 N N . TYR A 1 596 ? 9.958 1.836 -30.495 1.00 92.88 596 TYR A N 1
ATOM 4696 C CA . TYR A 1 596 ? 9.833 2.722 -31.643 1.00 92.88 596 TYR A CA 1
ATOM 4697 C C . TYR A 1 596 ? 9.900 4.186 -31.201 1.00 92.88 596 TYR A C 1
ATOM 4699 O O . TYR A 1 596 ? 9.178 4.600 -30.292 1.00 92.88 596 TYR A O 1
ATOM 4707 N N . VAL A 1 597 ? 10.733 4.971 -31.879 1.00 90.44 597 VAL A N 1
ATOM 4708 C CA . VAL A 1 597 ? 10.976 6.392 -31.622 1.00 90.44 597 VAL A CA 1
ATOM 4709 C C . VAL A 1 597 ? 10.792 7.172 -32.931 1.00 90.44 597 VAL A C 1
ATOM 4711 O O . VAL A 1 597 ? 11.666 7.111 -33.800 1.00 90.44 597 VAL A O 1
ATOM 4714 N N . PRO A 1 598 ? 9.680 7.906 -33.113 1.00 90.00 598 PRO A N 1
ATOM 4715 C CA . PRO A 1 598 ? 9.480 8.714 -34.313 1.00 90.00 598 PRO A CA 1
ATOM 4716 C C . PRO A 1 598 ? 10.455 9.897 -34.328 1.00 90.00 598 PRO A C 1
ATOM 4718 O O . PRO A 1 598 ? 10.642 10.557 -33.311 1.00 90.00 598 PRO A O 1
ATOM 4721 N N . LEU A 1 599 ? 11.058 10.193 -35.479 1.00 84.38 599 LEU A N 1
ATOM 4722 C CA . LEU A 1 599 ? 11.932 11.360 -35.681 1.00 84.38 599 LEU A CA 1
ATOM 4723 C C . LEU A 1 599 ? 11.270 12.466 -36.513 1.00 84.38 599 LEU A C 1
ATOM 4725 O O . LEU A 1 599 ? 11.784 13.575 -36.590 1.00 84.38 599 LEU A O 1
ATOM 4729 N N . SER A 1 600 ? 10.137 12.179 -37.151 1.00 82.50 600 SER A N 1
ATOM 4730 C CA . SER A 1 600 ? 9.436 13.119 -38.029 1.00 82.50 600 SER A CA 1
ATOM 4731 C C . SER A 1 600 ? 7.946 13.172 -37.716 1.00 82.50 600 SER A C 1
ATOM 4733 O O . SER A 1 600 ? 7.336 12.184 -37.295 1.00 82.50 600 SER A O 1
ATOM 4735 N N . VAL A 1 601 ? 7.345 14.333 -37.975 1.00 69.38 601 VAL A N 1
ATOM 4736 C CA . VAL A 1 601 ? 5.894 14.512 -37.911 1.00 69.38 601 VAL A CA 1
ATOM 4737 C C . VAL A 1 601 ? 5.269 13.668 -39.028 1.00 69.38 601 VAL A C 1
ATOM 4739 O O . VAL A 1 601 ? 5.477 13.943 -40.206 1.00 69.38 601 VAL A O 1
ATOM 4742 N N . GLY A 1 602 ? 4.554 12.602 -38.657 1.00 68.75 602 GLY A N 1
ATOM 4743 C CA . GLY A 1 602 ? 3.950 11.647 -39.599 1.00 68.75 602 GLY A CA 1
ATOM 4744 C C . GLY A 1 602 ? 4.641 10.280 -39.699 1.00 68.75 602 GLY A C 1
ATOM 4745 O O . GLY A 1 602 ? 4.222 9.469 -40.522 1.00 68.75 602 GLY A O 1
ATOM 4746 N N . GLY A 1 603 ? 5.667 10.008 -38.881 1.00 73.12 603 GLY A N 1
ATOM 4747 C CA . GLY A 1 603 ? 6.222 8.656 -38.702 1.00 73.12 603 GLY A CA 1
ATOM 4748 C C . GLY A 1 603 ? 6.953 8.080 -39.920 1.00 73.12 603 GLY A C 1
ATOM 4749 O O . GLY A 1 603 ? 7.031 6.864 -40.061 1.00 73.12 603 GLY A O 1
ATOM 4750 N N . LEU A 1 604 ? 7.452 8.936 -40.820 1.00 78.88 604 LEU A N 1
ATOM 4751 C CA . LEU A 1 604 ? 8.236 8.518 -41.991 1.00 78.88 604 LEU A CA 1
ATOM 4752 C C . LEU A 1 604 ? 9.667 8.140 -41.598 1.00 78.88 604 LEU A C 1
ATOM 4754 O O . LEU A 1 604 ? 10.177 7.097 -41.995 1.00 78.88 604 LEU A O 1
ATOM 4758 N N . ASP A 1 605 ? 10.279 8.997 -40.788 1.00 85.88 605 ASP A N 1
ATOM 4759 C CA . ASP A 1 605 ? 11.614 8.821 -40.229 1.00 85.88 605 ASP A CA 1
ATOM 4760 C C . ASP A 1 605 ? 11.488 8.370 -38.770 1.00 85.88 605 ASP A C 1
ATOM 4762 O O . ASP A 1 605 ? 10.753 8.992 -37.991 1.00 85.88 605 ASP A O 1
ATOM 4766 N N . PHE A 1 606 ? 12.187 7.299 -38.399 1.00 89.56 606 PHE A N 1
ATOM 4767 C CA . PHE A 1 606 ? 12.128 6.716 -37.060 1.00 89.56 606 PHE A CA 1
ATOM 4768 C C . PHE A 1 606 ? 13.385 5.915 -36.711 1.00 89.56 606 PHE A C 1
ATOM 4770 O O . PHE A 1 606 ? 14.107 5.420 -37.579 1.00 89.56 606 PHE A O 1
ATOM 4777 N N . ILE A 1 607 ? 13.611 5.748 -35.410 1.00 89.31 607 ILE A N 1
ATOM 4778 C CA . ILE A 1 607 ? 14.553 4.775 -34.853 1.00 89.31 607 ILE A CA 1
ATOM 4779 C C . ILE A 1 607 ? 13.739 3.691 -34.165 1.00 89.31 607 ILE A C 1
ATOM 4781 O O . ILE A 1 607 ? 12.793 3.985 -33.439 1.00 89.31 607 ILE A O 1
ATOM 4785 N N . VAL A 1 608 ? 14.114 2.437 -34.367 1.00 91.94 608 VAL A N 1
ATOM 4786 C CA . VAL A 1 608 ? 13.566 1.312 -33.617 1.00 91.94 608 VAL A CA 1
ATOM 4787 C C . VAL A 1 608 ? 14.692 0.551 -32.934 1.00 91.94 608 VAL A C 1
ATOM 4789 O O . VAL A 1 608 ? 15.704 0.229 -33.551 1.00 91.94 608 VAL A O 1
ATOM 4792 N N . PHE A 1 609 ? 14.515 0.266 -31.651 1.00 92.75 609 PHE A N 1
ATOM 4793 C CA . PHE A 1 609 ? 15.413 -0.570 -30.863 1.00 92.75 609 PHE A CA 1
ATOM 4794 C C . PHE A 1 609 ? 14.750 -1.913 -30.599 1.00 92.75 609 PHE A C 1
ATOM 4796 O O . PHE A 1 609 ? 13.561 -1.963 -30.302 1.00 92.75 609 PHE A O 1
ATOM 4803 N N . PHE A 1 610 ? 15.510 -2.996 -30.685 1.00 92.00 610 PHE A N 1
ATOM 4804 C CA . PHE A 1 610 ? 15.026 -4.359 -30.531 1.00 92.00 610 PHE A CA 1
ATOM 4805 C C . PHE A 1 610 ? 15.656 -5.028 -29.317 1.00 92.00 610 PHE A C 1
ATOM 4807 O O . PHE A 1 610 ? 16.832 -4.825 -28.995 1.00 92.00 610 PHE A O 1
ATOM 4814 N N . ARG A 1 611 ? 14.860 -5.874 -28.665 1.00 91.25 611 ARG A N 1
ATOM 4815 C CA . ARG A 1 611 ? 15.335 -6.785 -27.627 1.00 91.25 611 ARG A CA 1
ATOM 4816 C C . ARG A 1 611 ? 14.983 -8.220 -27.981 1.00 91.25 611 ARG A C 1
ATOM 4818 O O . ARG A 1 611 ? 13.863 -8.525 -28.412 1.00 91.25 611 ARG A O 1
ATOM 4825 N N . LYS A 1 612 ? 15.956 -9.102 -27.773 1.00 88.25 612 LYS A N 1
ATOM 4826 C CA . LYS A 1 612 ? 15.832 -10.529 -28.022 1.00 88.25 612 LYS A CA 1
ATOM 4827 C C . LYS A 1 612 ? 14.844 -11.161 -27.041 1.00 88.25 612 LYS A C 1
ATOM 4829 O O . LYS A 1 612 ? 14.680 -10.705 -25.903 1.00 88.25 612 LYS A O 1
ATOM 4834 N N . ALA A 1 613 ? 14.197 -12.232 -27.484 1.00 83.06 613 ALA A N 1
ATOM 4835 C CA . ALA A 1 613 ? 13.410 -13.104 -26.631 1.00 83.06 613 ALA A CA 1
ATOM 4836 C C . ALA A 1 613 ? 14.296 -13.657 -25.513 1.00 83.06 613 ALA A C 1
ATOM 4838 O O . ALA A 1 613 ? 15.360 -14.223 -25.767 1.00 83.06 613 ALA A O 1
ATOM 4839 N N . GLN A 1 614 ? 13.851 -13.510 -24.269 1.00 77.88 614 GLN A N 1
ATOM 4840 C CA . GLN A 1 614 ? 14.532 -14.100 -23.127 1.00 77.88 614 GLN A CA 1
ATOM 4841 C C . GLN A 1 614 ? 13.615 -15.088 -22.437 1.00 77.88 614 GLN A C 1
ATOM 4843 O O . GLN A 1 614 ? 12.446 -14.815 -22.169 1.00 77.88 614 GLN A O 1
ATOM 4848 N N . VAL A 1 615 ? 14.179 -16.250 -22.124 1.00 74.44 615 VAL A N 1
ATOM 4849 C CA . VAL A 1 615 ? 13.522 -17.212 -21.252 1.00 74.44 615 VAL A CA 1
ATOM 4850 C C . VAL A 1 615 ? 13.700 -16.706 -19.826 1.00 74.44 615 VAL A C 1
ATOM 4852 O O . VAL A 1 615 ? 14.781 -16.811 -19.249 1.00 74.44 615 VAL A O 1
ATOM 4855 N N . LYS A 1 616 ? 12.645 -16.110 -19.269 1.00 73.69 616 LYS A N 1
ATOM 4856 C CA . LYS A 1 616 ? 12.646 -15.617 -17.890 1.00 73.69 616 LYS A CA 1
ATOM 4857 C C . LYS A 1 616 ? 11.889 -16.598 -17.010 1.00 73.69 616 LYS A C 1
ATOM 4859 O O . LYS A 1 616 ? 10.699 -16.834 -17.212 1.00 73.69 616 LYS A O 1
ATOM 4864 N N . GLU A 1 617 ? 12.575 -17.150 -16.017 1.00 76.25 617 GLU A N 1
ATOM 4865 C CA . GLU A 1 617 ? 11.926 -17.922 -14.963 1.00 76.25 617 GLU A CA 1
ATOM 4866 C C . GLU A 1 617 ? 11.365 -16.955 -13.912 1.00 76.25 617 GLU A C 1
ATOM 4868 O O . GLU A 1 617 ? 12.106 -16.267 -13.203 1.00 76.25 617 GLU A O 1
ATOM 4873 N N . VAL A 1 618 ? 10.039 -16.872 -13.827 1.00 79.69 618 VAL A N 1
ATOM 4874 C CA . VAL A 1 618 ? 9.341 -16.093 -12.804 1.00 79.69 618 VAL A CA 1
ATOM 4875 C C . VAL A 1 618 ? 8.896 -17.046 -11.707 1.00 79.69 618 VAL A C 1
ATOM 4877 O O . VAL A 1 618 ? 8.083 -17.939 -11.936 1.00 79.69 618 VAL A O 1
ATOM 4880 N N . LYS A 1 619 ? 9.435 -16.851 -10.503 1.00 83.19 619 LYS A N 1
ATOM 4881 C CA . LYS A 1 619 ? 9.021 -17.597 -9.312 1.00 83.19 619 LYS A CA 1
ATOM 4882 C C . LYS A 1 619 ? 7.804 -16.920 -8.698 1.00 83.19 619 LYS A C 1
ATOM 4884 O O . LYS A 1 619 ? 7.907 -15.794 -8.206 1.00 83.19 619 LYS A O 1
ATOM 4889 N N . TRP A 1 620 ? 6.676 -17.609 -8.727 1.00 84.19 620 TRP A N 1
ATOM 4890 C CA . TRP A 1 620 ? 5.410 -17.203 -8.134 1.00 84.19 620 TRP A CA 1
ATOM 4891 C C . TRP A 1 620 ? 5.195 -17.884 -6.782 1.00 84.19 620 TRP A C 1
ATOM 4893 O O . TRP A 1 620 ? 5.656 -19.003 -6.546 1.00 84.19 620 TRP A O 1
ATOM 4903 N N . ALA A 1 621 ? 4.480 -17.210 -5.886 1.00 78.31 621 ALA A N 1
ATOM 4904 C CA . ALA A 1 621 ? 3.997 -17.785 -4.635 1.00 78.31 621 ALA A CA 1
ATOM 4905 C C . ALA A 1 621 ? 2.633 -18.467 -4.857 1.00 78.31 621 ALA A C 1
ATOM 4907 O O . ALA A 1 621 ? 1.578 -17.897 -4.558 1.00 78.31 621 ALA A O 1
ATOM 4908 N N . GLY A 1 622 ? 2.668 -19.687 -5.393 1.00 77.69 622 GLY A N 1
ATOM 4909 C CA . GLY A 1 622 ? 1.506 -20.444 -5.864 1.00 77.69 622 GLY A CA 1
ATOM 4910 C C . GLY A 1 622 ? 1.323 -20.363 -7.381 1.00 77.69 622 GLY A C 1
ATOM 4911 O O . GLY A 1 622 ? 1.925 -19.526 -8.053 1.00 77.69 622 GLY A O 1
ATOM 4912 N N . ASN A 1 623 ? 0.487 -21.244 -7.933 1.00 73.81 623 ASN A N 1
ATOM 4913 C CA . ASN A 1 623 ? 0.159 -21.231 -9.355 1.00 73.81 623 ASN A CA 1
ATOM 4914 C C . ASN A 1 623 ? -0.735 -20.020 -9.678 1.00 73.81 623 ASN A C 1
ATOM 4916 O O . ASN A 1 623 ? -1.851 -19.910 -9.173 1.00 73.81 623 ASN A O 1
ATOM 4920 N N . ALA A 1 624 ? -0.253 -19.113 -10.532 1.00 62.94 624 ALA A N 1
ATOM 4921 C CA . ALA A 1 624 ? -0.971 -17.889 -10.897 1.00 62.94 624 ALA A CA 1
ATOM 4922 C C . ALA A 1 624 ? -2.256 -18.149 -11.712 1.00 62.94 624 ALA A C 1
ATOM 4924 O O . ALA A 1 624 ? -3.148 -17.303 -11.738 1.00 62.94 624 ALA A O 1
ATOM 4925 N N . ASN A 1 625 ? -2.360 -19.317 -12.357 1.00 64.75 625 ASN A N 1
ATOM 4926 C CA . ASN A 1 625 ? -3.478 -19.680 -13.233 1.00 64.75 625 ASN A CA 1
ATOM 4927 C C . ASN A 1 625 ? -4.548 -20.535 -12.537 1.00 64.75 625 ASN A C 1
ATOM 4929 O O . ASN A 1 625 ? -5.568 -20.860 -13.143 1.00 64.75 625 ASN A O 1
ATOM 4933 N N . GLU A 1 626 ? -4.326 -20.927 -11.283 1.00 62.22 626 GLU A N 1
ATOM 4934 C CA . GLU A 1 626 ? -5.237 -21.793 -10.542 1.00 62.22 626 GLU A CA 1
ATOM 4935 C C . GLU A 1 626 ? -6.428 -20.978 -10.018 1.00 62.22 626 GLU A C 1
ATOM 4937 O O . GLU A 1 626 ? -6.399 -20.399 -8.932 1.00 62.22 626 GLU A O 1
ATOM 4942 N N . LYS A 1 627 ? -7.483 -20.900 -10.833 1.00 55.59 627 LYS A N 1
ATOM 4943 C CA . LYS A 1 627 ? -8.821 -20.476 -10.411 1.00 55.59 627 LYS A CA 1
ATOM 4944 C C . LYS A 1 627 ? -9.688 -21.727 -10.310 1.00 55.59 627 LYS A C 1
ATOM 4946 O O . LYS A 1 627 ? -10.264 -22.157 -11.306 1.00 55.59 627 LYS A O 1
ATOM 4951 N N . GLU A 1 628 ? -9.747 -22.348 -9.135 1.00 48.19 628 GLU A N 1
ATOM 4952 C CA . GLU A 1 628 ? -10.684 -23.453 -8.914 1.00 48.19 628 GLU A CA 1
ATOM 4953 C C . GLU A 1 628 ? -12.114 -22.901 -8.867 1.00 48.19 628 GLU A C 1
ATOM 4955 O O . GLU A 1 628 ? -12.513 -22.242 -7.909 1.00 48.19 628 GLU A O 1
ATOM 4960 N N . ILE A 1 629 ? -12.899 -23.178 -9.908 1.00 50.50 629 ILE A N 1
ATOM 4961 C CA . ILE A 1 629 ? -14.356 -23.049 -9.855 1.00 50.50 629 ILE A CA 1
ATOM 4962 C C . ILE A 1 629 ? -14.877 -24.399 -9.357 1.00 50.50 629 ILE A C 1
ATOM 4964 O O . ILE A 1 629 ? -14.844 -25.388 -10.092 1.00 50.50 629 ILE A O 1
ATOM 4968 N N . ARG A 1 630 ? -15.325 -24.479 -8.100 1.00 43.84 630 ARG A N 1
ATOM 4969 C CA . ARG A 1 630 ? -15.973 -25.698 -7.592 1.00 43.84 630 ARG A CA 1
ATOM 4970 C C . ARG A 1 630 ? -17.371 -25.836 -8.193 1.00 43.84 630 ARG A C 1
ATOM 4972 O O . ARG A 1 630 ? -18.194 -24.930 -8.091 1.00 43.84 630 ARG A O 1
ATOM 4979 N N . ALA A 1 631 ? -17.654 -26.993 -8.790 1.00 34.16 631 ALA A N 1
ATOM 4980 C CA . ALA A 1 631 ? -18.980 -27.323 -9.302 1.00 34.16 631 ALA A CA 1
ATOM 4981 C C . ALA A 1 631 ? -19.980 -27.474 -8.138 1.00 34.16 631 ALA A C 1
ATOM 4983 O O . ALA A 1 631 ? -19.821 -28.357 -7.298 1.00 34.16 631 ALA A O 1
ATOM 4984 N N . GLY A 1 632 ? -21.003 -26.614 -8.090 1.00 44.16 632 GLY A N 1
ATOM 4985 C CA . GLY A 1 632 ? -22.103 -26.679 -7.113 1.00 44.16 632 GLY A CA 1
ATOM 4986 C C . GLY A 1 632 ? -22.180 -25.513 -6.120 1.00 44.16 632 GLY A C 1
ATOM 4987 O O . GLY A 1 632 ? -23.212 -25.338 -5.480 1.00 44.16 632 GLY A O 1
ATOM 4988 N N . THR A 1 633 ? -21.146 -24.676 -6.028 1.00 45.84 633 THR A N 1
ATOM 4989 C CA . THR A 1 633 ? -21.223 -23.349 -5.398 1.00 45.84 633 THR A CA 1
ATOM 4990 C C . THR A 1 633 ? -21.471 -22.320 -6.491 1.00 45.84 633 THR A C 1
ATOM 4992 O O . THR A 1 633 ? -20.623 -22.135 -7.358 1.00 45.84 633 THR A O 1
ATOM 4995 N N . SER A 1 634 ? -22.640 -21.683 -6.483 1.00 37.88 634 SER A N 1
ATOM 4996 C CA . SER A 1 634 ? -22.956 -20.562 -7.372 1.00 37.88 634 SER A CA 1
ATOM 4997 C C . SER A 1 634 ? -21.884 -19.470 -7.257 1.00 37.88 634 SER A C 1
ATOM 4999 O O . SER A 1 634 ? -21.697 -18.942 -6.168 1.00 37.88 634 SER A O 1
ATOM 5001 N N . ASP A 1 635 ? -21.192 -19.155 -8.351 1.00 43.50 635 ASP A N 1
ATOM 5002 C CA . ASP A 1 635 ? -20.480 -17.897 -8.652 1.00 43.50 635 ASP A CA 1
ATOM 5003 C C . ASP A 1 635 ? -19.456 -17.291 -7.655 1.00 43.50 635 ASP A C 1
ATOM 5005 O O . ASP A 1 635 ? -18.866 -16.255 -7.961 1.00 43.50 635 ASP A O 1
ATOM 5009 N N . TYR A 1 636 ? -19.140 -17.909 -6.512 1.00 51.28 636 TYR A N 1
ATOM 5010 C CA . TYR A 1 636 ? -18.097 -17.399 -5.610 1.00 51.28 636 TYR A CA 1
ATOM 5011 C C . TYR A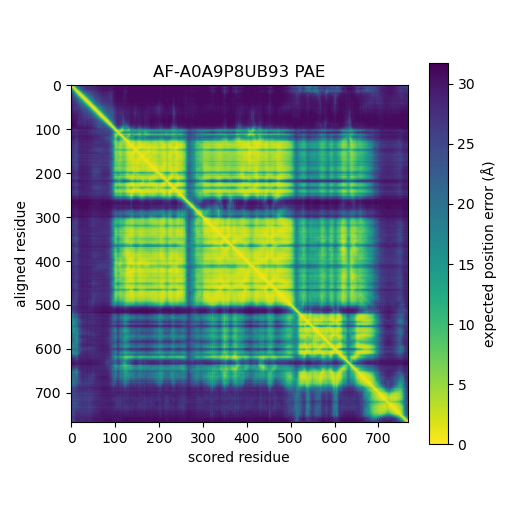 1 636 ? -16.693 -17.762 -6.126 1.00 51.28 636 TYR A C 1
ATOM 5013 O O . TYR A 1 636 ? -16.263 -18.911 -6.025 1.00 51.28 636 TYR A O 1
ATOM 5021 N N . LEU A 1 637 ? -15.948 -16.779 -6.655 1.00 58.12 637 LEU A N 1
ATOM 5022 C CA . LEU A 1 637 ? -14.498 -16.907 -6.858 1.00 58.12 637 LEU A CA 1
ATOM 5023 C C . LEU A 1 637 ? -13.856 -17.241 -5.509 1.00 58.12 637 LEU A C 1
ATOM 5025 O O . LEU A 1 637 ? -13.989 -16.446 -4.592 1.00 58.12 637 LEU A O 1
ATOM 5029 N N . GLU A 1 638 ? -13.164 -18.373 -5.375 1.00 64.56 638 GLU A N 1
ATOM 5030 C CA . GLU A 1 638 ? -12.400 -18.726 -4.170 1.00 64.56 638 GLU A CA 1
ATOM 5031 C C . GLU A 1 638 ? -10.923 -18.304 -4.316 1.00 64.56 638 GLU A C 1
ATOM 5033 O O . GLU A 1 638 ? -10.398 -18.291 -5.434 1.00 64.56 638 GLU A O 1
ATOM 5038 N N . PRO A 1 639 ? -10.210 -17.945 -3.226 1.00 69.06 639 PRO A N 1
ATOM 5039 C CA . PRO A 1 639 ? -8.782 -17.676 -3.328 1.00 69.06 639 PRO A CA 1
ATOM 5040 C C . PRO A 1 639 ? -8.020 -18.994 -3.519 1.00 69.06 639 PRO A C 1
ATOM 5042 O O . PRO A 1 639 ? -8.444 -20.039 -3.017 1.00 69.06 639 PRO A O 1
ATOM 5045 N N . ARG A 1 640 ? -6.858 -18.941 -4.182 1.00 73.81 640 ARG A N 1
ATOM 5046 C CA . ARG A 1 640 ? -6.014 -20.128 -4.388 1.00 73.81 640 ARG A CA 1
ATOM 5047 C C . ARG A 1 640 ? -5.634 -20.809 -3.071 1.00 73.81 640 ARG A C 1
ATOM 5049 O O . ARG A 1 640 ? -5.470 -20.154 -2.038 1.00 73.81 640 ARG A O 1
ATOM 5056 N N . THR A 1 641 ? -5.474 -22.126 -3.123 1.00 67.25 641 THR A N 1
ATOM 5057 C CA . THR A 1 641 ? -5.231 -22.990 -1.957 1.00 67.25 641 THR A CA 1
ATOM 5058 C C . THR A 1 641 ? -3.749 -23.149 -1.622 1.00 67.25 641 THR A C 1
ATOM 5060 O O . THR A 1 641 ? -3.415 -23.345 -0.455 1.00 67.25 641 THR A O 1
ATOM 5063 N N . SER A 1 642 ? -2.852 -23.019 -2.607 1.00 69.19 642 SER A N 1
ATOM 5064 C CA . SER A 1 642 ? -1.408 -23.220 -2.431 1.00 69.19 642 SER A CA 1
ATOM 5065 C C . SER A 1 642 ? -0.588 -21.942 -2.629 1.00 69.19 642 SER A C 1
ATOM 5067 O O . SER A 1 642 ? -0.799 -21.175 -3.568 1.00 69.19 642 SER A O 1
ATOM 5069 N N . PHE A 1 643 ? 0.413 -21.766 -1.763 1.00 75.50 643 PHE A N 1
ATOM 5070 C CA . PHE A 1 643 ? 1.455 -20.730 -1.851 1.00 75.50 643 PHE A CA 1
ATOM 5071 C C . PHE A 1 643 ? 2.860 -21.329 -1.968 1.00 75.50 643 PHE A C 1
ATOM 5073 O O . PHE A 1 643 ? 3.854 -20.671 -1.654 1.00 75.50 643 PHE A O 1
ATOM 5080 N N . GLN A 1 644 ? 2.955 -22.595 -2.385 1.00 71.56 644 GLN A N 1
ATOM 5081 C CA . GLN A 1 644 ? 4.241 -23.207 -2.707 1.00 71.56 644 GLN A CA 1
ATOM 5082 C C . GLN A 1 644 ? 4.859 -22.524 -3.929 1.00 71.56 644 GLN A C 1
ATOM 5084 O O . GLN A 1 644 ? 4.149 -22.039 -4.809 1.00 71.56 644 GLN A O 1
ATOM 5089 N N . VAL A 1 645 ? 6.191 -22.468 -3.974 1.00 73.75 645 VAL A N 1
ATOM 5090 C CA . VAL A 1 645 ? 6.902 -21.813 -5.074 1.00 73.75 645 VAL A CA 1
ATOM 5091 C C . VAL A 1 645 ? 6.560 -22.517 -6.386 1.00 73.75 645 VAL A C 1
ATOM 5093 O O . VAL A 1 645 ? 6.815 -23.710 -6.536 1.00 73.75 645 VAL A O 1
ATOM 5096 N N . TRP A 1 646 ? 6.000 -21.765 -7.330 1.00 74.62 646 TRP A N 1
ATOM 5097 C CA . TRP A 1 646 ? 5.688 -22.228 -8.675 1.00 74.62 646 TRP A CA 1
ATOM 5098 C C . TRP A 1 646 ? 6.501 -21.418 -9.678 1.00 74.62 646 TRP A C 1
ATOM 5100 O O . TRP A 1 646 ? 6.428 -20.191 -9.706 1.00 74.62 646 TRP A O 1
ATOM 5110 N N . SER A 1 647 ? 7.304 -22.096 -10.488 1.00 75.31 647 SER A N 1
ATOM 5111 C CA . SER A 1 647 ? 8.096 -21.441 -11.524 1.00 75.31 647 SER A CA 1
ATOM 5112 C C . SER A 1 647 ? 7.319 -21.410 -12.832 1.00 75.31 647 SER A C 1
ATOM 5114 O O . SER A 1 647 ? 6.953 -22.454 -13.369 1.00 75.31 647 SER A O 1
ATOM 5116 N N . GLN A 1 648 ? 7.109 -20.211 -13.367 1.00 76.56 648 GLN A N 1
ATOM 5117 C CA . GLN A 1 648 ? 6.628 -20.019 -14.726 1.00 76.56 648 GLN A CA 1
ATOM 5118 C C . GLN A 1 648 ? 7.797 -19.665 -15.630 1.00 76.56 648 GLN A C 1
ATOM 5120 O O . GLN A 1 648 ? 8.479 -18.660 -15.422 1.00 76.56 648 GLN A O 1
ATOM 5125 N N . THR A 1 649 ? 7.992 -20.453 -16.677 1.00 75.94 649 THR A N 1
ATOM 5126 C CA . THR A 1 649 ? 8.902 -20.094 -17.758 1.00 75.94 649 THR A CA 1
ATOM 5127 C C . THR A 1 649 ? 8.153 -19.199 -18.741 1.00 75.94 649 THR A C 1
ATOM 5129 O O . THR A 1 649 ? 7.276 -19.661 -19.469 1.00 75.94 649 THR A O 1
ATOM 5132 N N . VAL A 1 650 ? 8.465 -17.904 -18.746 1.00 73.19 650 VAL A N 1
ATOM 5133 C CA . VAL A 1 650 ? 7.917 -16.961 -19.728 1.00 73.19 650 VAL A CA 1
ATOM 5134 C C . VAL A 1 650 ? 8.787 -17.030 -20.979 1.00 73.19 650 VAL A C 1
ATOM 5136 O O . VAL A 1 650 ? 9.989 -16.771 -20.909 1.00 73.19 650 VAL A O 1
ATOM 5139 N N . VAL A 1 651 ? 8.185 -17.408 -22.110 1.00 75.94 651 VAL A N 1
ATOM 5140 C CA . VAL A 1 651 ? 8.876 -17.593 -23.395 1.00 75.94 651 VAL A CA 1
ATOM 5141 C C . VAL A 1 651 ? 8.373 -16.583 -24.424 1.00 75.94 651 VAL A C 1
ATOM 5143 O O . VAL A 1 651 ? 7.169 -16.426 -24.635 1.00 75.94 651 VAL A O 1
ATOM 5146 N N . GLY A 1 652 ? 9.315 -15.929 -25.103 1.00 72.38 652 GLY A N 1
ATOM 5147 C CA . GLY A 1 652 ? 9.043 -15.002 -26.204 1.00 72.38 652 GLY A CA 1
ATOM 5148 C C . GLY A 1 652 ? 8.619 -13.593 -25.783 1.00 72.38 652 GLY A C 1
ATOM 5149 O O . GLY A 1 652 ? 8.139 -12.846 -26.623 1.00 72.38 652 GLY A O 1
ATOM 5150 N N . LYS A 1 653 ? 8.840 -13.220 -24.514 1.00 82.25 653 LYS A N 1
ATOM 5151 C CA . LYS A 1 653 ? 8.872 -11.817 -24.075 1.00 82.25 653 LYS A CA 1
ATOM 5152 C C . LYS A 1 653 ? 10.312 -11.314 -24.001 1.00 82.25 653 LYS A C 1
ATOM 5154 O O . LYS A 1 653 ? 11.227 -12.099 -23.732 1.00 82.25 653 LYS A O 1
ATOM 5159 N N . CYS A 1 654 ? 10.517 -10.020 -24.221 1.00 85.12 654 CYS A N 1
ATOM 5160 C CA . CYS A 1 654 ? 11.818 -9.387 -24.009 1.00 85.12 654 CYS A CA 1
ATOM 5161 C C . CYS A 1 654 ? 11.984 -8.849 -22.574 1.00 85.12 654 CYS A C 1
ATOM 5163 O O . CYS A 1 654 ? 11.087 -8.959 -21.734 1.00 85.12 654 CYS A O 1
ATOM 5165 N N . ARG A 1 655 ? 13.147 -8.245 -22.280 1.00 85.50 655 ARG A N 1
ATOM 5166 C CA . ARG A 1 655 ? 13.337 -7.439 -21.058 1.00 85.50 655 ARG A CA 1
ATOM 5167 C C . ARG A 1 655 ? 12.372 -6.242 -21.076 1.00 85.50 655 ARG A C 1
ATOM 5169 O O . ARG A 1 655 ? 12.277 -5.579 -22.108 1.00 85.50 655 ARG A O 1
ATOM 5176 N N . GLU A 1 656 ? 11.723 -5.939 -19.949 1.00 83.69 656 GLU A N 1
ATOM 5177 C CA . GLU A 1 656 ? 10.770 -4.817 -19.805 1.00 83.69 656 GLU A CA 1
ATOM 5178 C C . GLU A 1 656 ? 11.419 -3.462 -20.131 1.00 83.69 656 GLU A C 1
ATOM 5180 O O . GLU A 1 656 ? 12.535 -3.149 -19.689 1.00 83.69 656 GLU A O 1
ATOM 5185 N N . TRP A 1 657 ? 10.711 -2.635 -20.900 1.00 85.69 657 TRP A N 1
ATOM 5186 C CA . TRP A 1 657 ? 11.124 -1.263 -21.190 1.00 85.69 657 TRP A CA 1
ATOM 5187 C C . TRP A 1 657 ? 10.760 -0.356 -20.014 1.00 85.69 657 TRP A C 1
ATOM 5189 O O . TRP A 1 657 ? 9.648 0.163 -19.934 1.00 85.69 657 TRP A O 1
ATOM 5199 N N . SER A 1 658 ? 11.714 -0.161 -19.099 1.00 78.62 658 SER A N 1
ATOM 5200 C CA . SER A 1 658 ? 11.551 0.777 -17.979 1.00 78.62 658 SER A CA 1
ATOM 5201 C C . SER A 1 658 ? 11.128 2.184 -18.433 1.00 78.62 658 SER A C 1
ATOM 5203 O O . SER A 1 658 ? 11.450 2.627 -19.538 1.00 78.62 658 SER A O 1
ATOM 5205 N N . GLU A 1 659 ? 10.466 2.926 -17.540 1.00 74.38 659 GLU A N 1
ATOM 5206 C CA . GLU A 1 659 ? 10.126 4.338 -17.773 1.00 74.38 659 GLU A CA 1
ATOM 5207 C C . GLU A 1 659 ? 11.365 5.192 -18.091 1.00 74.38 659 GLU A C 1
ATOM 5209 O O . GLU A 1 659 ? 11.286 6.129 -18.878 1.00 74.38 659 GLU A O 1
ATOM 5214 N N . GLU A 1 660 ? 12.540 4.822 -17.573 1.00 71.88 660 GLU A N 1
ATOM 5215 C CA . GLU A 1 660 ? 13.807 5.489 -17.895 1.00 71.88 660 GLU A CA 1
ATOM 5216 C C . GLU A 1 660 ? 14.177 5.341 -19.377 1.00 71.88 660 GLU A C 1
ATOM 5218 O O . GLU A 1 660 ? 14.625 6.306 -20.003 1.00 71.88 660 GLU A O 1
ATOM 5223 N N . HIS A 1 661 ? 13.943 4.164 -19.971 1.00 82.75 661 HIS A N 1
ATOM 5224 C CA . HIS A 1 661 ? 14.146 3.965 -21.405 1.00 82.75 661 HIS A CA 1
ATOM 5225 C C . HIS A 1 661 ? 13.163 4.811 -22.226 1.00 82.75 661 HIS A C 1
ATOM 5227 O O . HIS A 1 661 ? 13.559 5.398 -23.231 1.00 82.75 661 HIS A O 1
ATOM 5233 N N . LYS A 1 662 ? 11.904 4.940 -21.782 1.00 82.69 662 LYS A N 1
ATOM 5234 C CA . LYS A 1 662 ? 10.880 5.759 -22.460 1.00 82.69 662 LYS A CA 1
ATOM 5235 C C . LYS A 1 662 ? 11.188 7.258 -22.379 1.00 82.69 662 LYS A C 1
ATOM 5237 O O . LYS A 1 662 ? 11.090 7.965 -23.383 1.00 82.69 662 LYS A O 1
ATOM 5242 N N . GLU A 1 663 ? 11.624 7.748 -21.217 1.00 76.75 663 GLU A N 1
ATOM 5243 C CA . GLU A 1 663 ? 12.106 9.127 -21.053 1.00 76.75 663 GLU A CA 1
ATOM 5244 C C . GLU A 1 663 ? 13.302 9.401 -21.969 1.00 76.75 663 GLU A C 1
ATOM 5246 O O . GLU A 1 663 ? 13.351 10.418 -22.661 1.00 76.75 663 GLU A O 1
ATOM 5251 N N . THR A 1 664 ? 14.258 8.472 -22.010 1.00 77.50 664 THR A N 1
ATOM 5252 C CA . THR A 1 664 ? 15.454 8.601 -22.847 1.00 77.50 664 THR A CA 1
ATOM 5253 C C . THR A 1 664 ? 15.095 8.589 -24.332 1.00 77.50 664 THR A C 1
ATOM 5255 O O . THR A 1 664 ? 15.567 9.442 -25.080 1.00 77.50 664 THR A O 1
ATOM 5258 N N . ALA A 1 665 ? 14.179 7.715 -24.754 1.00 83.06 665 ALA A N 1
ATOM 5259 C CA . ALA A 1 665 ? 13.614 7.722 -26.100 1.00 83.06 665 ALA A CA 1
ATOM 5260 C C . ALA A 1 665 ? 12.909 9.044 -26.442 1.00 83.06 665 ALA A C 1
ATOM 5262 O O . ALA A 1 665 ? 13.004 9.509 -27.574 1.00 83.06 665 ALA A O 1
ATOM 5263 N N . THR A 1 666 ? 12.262 9.690 -25.469 1.00 78.81 666 THR A N 1
ATOM 5264 C CA . THR A 1 666 ? 11.639 11.013 -25.652 1.00 78.81 666 THR A CA 1
ATOM 5265 C C . THR A 1 666 ? 12.686 12.092 -25.909 1.00 78.81 666 THR A C 1
ATOM 5267 O O . THR A 1 666 ? 12.530 12.903 -26.822 1.00 78.81 666 THR A O 1
ATOM 5270 N N . VAL A 1 667 ? 13.793 12.072 -25.163 1.00 74.81 667 VAL A N 1
ATOM 5271 C CA . VAL A 1 667 ? 14.927 12.974 -25.413 1.00 74.81 667 VAL A CA 1
ATOM 5272 C C . VAL A 1 667 ? 15.542 12.701 -26.788 1.00 74.81 667 VAL A C 1
ATOM 5274 O O . VAL A 1 667 ? 15.798 13.647 -27.531 1.00 74.81 667 VAL A O 1
ATOM 5277 N N . LEU A 1 668 ? 15.729 11.430 -27.160 1.00 75.50 668 LEU A N 1
ATOM 5278 C CA . LEU A 1 668 ? 16.239 11.050 -28.480 1.00 75.50 668 LEU A CA 1
ATOM 5279 C C . LEU A 1 668 ? 15.319 11.543 -29.604 1.00 75.50 668 LEU A C 1
ATOM 5281 O O . LEU A 1 668 ? 15.811 12.155 -30.545 1.00 75.50 668 LEU A O 1
ATOM 5285 N N . CYS A 1 669 ? 14.003 11.350 -29.479 1.00 79.31 669 CYS A N 1
ATOM 5286 C CA . CYS A 1 669 ? 12.996 11.862 -30.411 1.00 79.31 669 CYS A CA 1
ATOM 5287 C C . CYS A 1 669 ? 13.135 13.377 -30.613 1.00 79.31 669 CYS A C 1
ATOM 5289 O O . CYS A 1 669 ? 13.205 13.841 -31.748 1.00 79.31 669 CYS A O 1
ATOM 5291 N N . LEU A 1 670 ? 13.249 14.147 -29.526 1.00 70.12 670 LEU A N 1
ATOM 5292 C CA . LEU A 1 670 ? 13.346 15.605 -29.598 1.00 70.12 670 LEU A CA 1
ATOM 5293 C C . LEU A 1 670 ? 14.664 16.072 -30.228 1.00 70.12 670 LEU A C 1
ATOM 5295 O O . LEU A 1 670 ? 14.664 16.941 -31.098 1.00 70.12 670 LEU A O 1
ATOM 5299 N N . VAL A 1 671 ? 15.786 15.488 -29.804 1.00 70.19 671 VAL A N 1
ATOM 5300 C CA . VAL A 1 671 ? 17.121 15.868 -30.277 1.00 70.19 671 VAL A CA 1
ATOM 5301 C C . VAL A 1 671 ? 17.303 15.463 -31.741 1.00 70.19 671 VAL A C 1
ATOM 5303 O O . VAL A 1 671 ? 17.535 16.323 -32.589 1.00 70.19 671 VAL A O 1
ATOM 5306 N N . TYR A 1 672 ? 17.144 14.176 -32.064 1.00 72.50 672 TYR A N 1
ATOM 5307 C CA . TYR A 1 672 ? 17.318 13.678 -33.430 1.00 72.50 672 TYR A CA 1
ATOM 5308 C C . TYR A 1 672 ? 16.228 14.174 -34.372 1.00 72.50 672 TYR A C 1
ATOM 5310 O O . TYR A 1 672 ? 16.531 14.474 -35.523 1.00 72.50 672 TYR A O 1
ATOM 5318 N N . GLY A 1 673 ? 14.991 14.330 -33.897 1.00 70.19 673 GLY A N 1
ATOM 5319 C CA . GLY A 1 673 ? 13.921 14.895 -34.710 1.00 70.19 673 GLY A CA 1
ATOM 5320 C C . GLY A 1 673 ? 14.224 16.329 -35.132 1.00 70.19 673 GLY A C 1
ATOM 5321 O O . GLY A 1 673 ? 14.121 16.656 -36.316 1.00 70.19 673 GLY A O 1
ATOM 5322 N N . LYS A 1 674 ? 14.720 17.169 -34.208 1.00 69.12 674 LYS A N 1
ATOM 5323 C CA . LYS A 1 674 ? 15.146 18.530 -34.561 1.00 69.12 674 LYS A CA 1
ATOM 5324 C C . LYS A 1 674 ? 16.333 18.529 -35.522 1.00 69.12 674 LYS A C 1
ATOM 5326 O O . LYS A 1 674 ? 16.365 19.345 -36.441 1.00 69.12 674 LYS A O 1
ATOM 5331 N N . PHE A 1 675 ? 17.284 17.613 -35.352 1.00 68.31 675 PHE A N 1
ATOM 5332 C CA . PHE A 1 675 ? 18.404 17.481 -36.284 1.00 68.31 675 PHE A CA 1
ATOM 5333 C C . PHE A 1 675 ? 17.958 17.085 -37.694 1.00 68.31 675 PHE A C 1
ATOM 5335 O O . PHE A 1 675 ? 18.404 17.713 -38.651 1.00 68.31 675 PHE A O 1
ATOM 5342 N N . VAL A 1 676 ? 17.067 16.098 -37.836 1.00 71.50 676 VAL A N 1
ATOM 5343 C CA . VAL A 1 676 ? 16.535 15.667 -39.142 1.00 71.50 676 VAL A CA 1
ATOM 5344 C C . VAL A 1 676 ? 15.768 16.804 -39.821 1.00 71.50 676 VAL A C 1
ATOM 5346 O O . VAL A 1 676 ? 15.922 17.021 -41.023 1.00 71.50 676 VAL A O 1
ATOM 5349 N N . GLU A 1 677 ? 14.996 17.576 -39.056 1.00 70.44 677 GLU A N 1
ATOM 5350 C CA . GLU A 1 677 ? 14.290 18.755 -39.562 1.00 70.44 677 GLU A CA 1
ATOM 5351 C C . GLU A 1 677 ? 15.262 19.818 -40.105 1.00 70.44 677 GLU A C 1
ATOM 5353 O O . GLU A 1 677 ? 15.120 20.261 -41.246 1.00 70.44 677 GLU A O 1
ATOM 5358 N N . VAL A 1 678 ? 16.283 20.189 -39.321 1.00 70.44 678 VAL A N 1
ATOM 5359 C CA . VAL A 1 678 ? 17.306 21.173 -39.728 1.00 70.44 678 VAL A CA 1
ATOM 5360 C C . VAL A 1 678 ? 18.107 20.673 -40.930 1.00 70.44 678 VAL A C 1
ATOM 5362 O O . VAL A 1 678 ? 18.406 21.441 -41.844 1.00 70.44 678 VAL A O 1
ATOM 5365 N N . TRP A 1 679 ? 18.437 19.383 -40.959 1.00 68.88 679 TRP A N 1
ATOM 5366 C CA . TRP 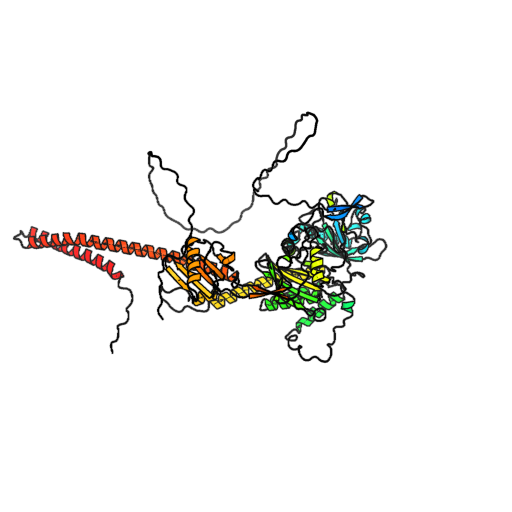A 1 679 ? 19.161 18.779 -42.069 1.00 68.88 679 TRP A CA 1
ATOM 5367 C C . TRP A 1 679 ? 18.357 18.849 -43.373 1.00 68.88 679 TRP A C 1
ATOM 5369 O O . TRP A 1 679 ? 18.887 19.322 -44.377 1.00 68.88 679 TRP A O 1
ATOM 5379 N N . ARG A 1 680 ? 17.059 18.510 -43.347 1.00 70.19 680 ARG A N 1
ATOM 5380 C CA . ARG A 1 680 ? 16.176 18.651 -44.519 1.00 70.19 680 ARG A CA 1
ATOM 5381 C C . ARG A 1 680 ? 16.040 20.095 -44.992 1.00 70.19 680 ARG A C 1
ATOM 5383 O O . ARG A 1 680 ? 16.003 20.339 -46.196 1.00 70.19 680 ARG A O 1
ATOM 5390 N N . GLN A 1 681 ? 15.972 21.053 -44.067 1.00 70.56 681 GLN A N 1
ATOM 5391 C CA . GLN A 1 681 ? 15.942 22.474 -44.424 1.00 70.56 681 GLN A CA 1
ATOM 5392 C C . GLN A 1 681 ? 17.224 22.888 -45.158 1.00 70.56 681 GLN A C 1
ATOM 5394 O O . GLN A 1 681 ? 17.148 23.516 -46.214 1.00 70.56 681 GLN A O 1
ATOM 5399 N N . ASN A 1 682 ? 18.391 22.485 -44.651 1.00 66.75 682 ASN A N 1
ATOM 5400 C CA . ASN A 1 682 ? 19.674 22.773 -45.294 1.00 66.75 682 ASN A CA 1
ATOM 5401 C C . ASN A 1 682 ? 19.821 22.077 -46.656 1.00 66.75 682 ASN A C 1
ATOM 5403 O O . ASN A 1 682 ? 20.306 22.694 -47.604 1.00 66.75 682 ASN A O 1
ATOM 5407 N N . GLU A 1 683 ? 19.377 20.825 -46.785 1.00 68.19 683 GLU A N 1
ATOM 5408 C CA . GLU A 1 683 ? 19.407 20.100 -48.058 1.00 68.19 683 GLU A CA 1
ATOM 5409 C C . GLU A 1 683 ? 18.525 20.781 -49.118 1.00 68.19 683 GLU A C 1
ATOM 5411 O O . GLU A 1 683 ? 18.971 20.996 -50.245 1.00 68.19 683 GLU A O 1
ATOM 5416 N N . ALA A 1 684 ? 17.313 21.213 -48.754 1.00 68.94 684 ALA A N 1
ATOM 5417 C CA . ALA A 1 684 ? 16.429 21.948 -49.660 1.00 68.94 684 ALA A CA 1
ATOM 5418 C C . ALA A 1 684 ? 17.050 23.275 -50.141 1.00 68.94 684 ALA A C 1
ATOM 5420 O O . ALA A 1 684 ? 16.933 23.632 -51.317 1.00 68.94 684 ALA A O 1
ATOM 5421 N N . VAL A 1 685 ? 17.759 23.989 -49.259 1.00 69.25 685 VAL A N 1
ATOM 5422 C CA . VAL A 1 685 ? 18.492 25.217 -49.612 1.00 69.25 685 VAL A CA 1
ATOM 5423 C C . VAL A 1 685 ? 19.638 24.920 -50.588 1.00 69.25 685 VAL A C 1
ATOM 5425 O O . VAL A 1 685 ? 19.795 25.630 -51.585 1.00 69.25 685 VAL A O 1
ATOM 5428 N N . LEU A 1 686 ? 20.409 23.855 -50.350 1.00 64.94 686 LEU A N 1
ATOM 5429 C CA . LEU A 1 686 ? 21.507 23.439 -51.229 1.00 64.94 686 LEU A CA 1
ATOM 5430 C C . LEU A 1 686 ? 21.012 23.022 -52.622 1.00 64.94 686 LEU A C 1
ATOM 5432 O O . LEU A 1 686 ? 21.606 23.420 -53.625 1.00 64.94 686 LEU A O 1
ATOM 5436 N N . GLN A 1 687 ? 19.905 22.279 -52.707 1.00 61.88 687 GLN A N 1
ATOM 5437 C CA . GLN A 1 687 ? 19.312 21.881 -53.990 1.00 61.88 687 GLN A CA 1
ATOM 5438 C C . GLN A 1 687 ? 18.800 23.089 -54.788 1.00 61.88 687 GLN A C 1
ATOM 5440 O O . GLN A 1 687 ? 19.083 23.197 -55.983 1.00 61.88 687 GLN A O 1
ATOM 5445 N N . ASN A 1 688 ? 18.135 24.048 -54.131 1.00 64.62 688 ASN A N 1
ATOM 5446 C CA . ASN A 1 688 ? 17.719 25.299 -54.775 1.00 64.62 688 ASN A CA 1
ATOM 5447 C C . ASN A 1 688 ? 18.915 26.102 -55.309 1.00 64.62 688 ASN A C 1
ATOM 5449 O O . ASN A 1 688 ? 18.864 26.613 -56.428 1.00 64.62 688 ASN A O 1
ATOM 5453 N N . SER A 1 689 ? 20.012 26.173 -54.549 1.00 63.97 689 SER A N 1
ATOM 5454 C CA . SER A 1 689 ? 21.245 26.834 -54.995 1.00 63.97 689 SER A CA 1
ATOM 5455 C C . SER A 1 689 ? 21.850 26.151 -56.230 1.00 63.97 689 SER A C 1
ATOM 5457 O O . SER A 1 689 ? 22.237 26.819 -57.192 1.00 63.97 689 SER A O 1
ATOM 5459 N N . ARG A 1 690 ? 21.869 24.812 -56.257 1.00 63.44 690 ARG A N 1
ATOM 5460 C CA . ARG A 1 690 ? 22.386 24.029 -57.389 1.00 63.44 690 ARG A CA 1
ATOM 5461 C C . ARG A 1 690 ? 21.556 24.219 -58.660 1.00 63.44 690 ARG A C 1
ATOM 5463 O O . ARG A 1 690 ? 22.128 24.378 -59.737 1.00 63.44 690 ARG A O 1
ATOM 5470 N N . LEU A 1 691 ? 20.230 24.244 -58.537 1.00 62.94 691 LEU A N 1
ATOM 5471 C CA . LEU A 1 691 ? 19.323 24.491 -59.659 1.00 62.94 691 LEU A CA 1
ATOM 5472 C C . LEU A 1 691 ? 19.498 25.909 -60.223 1.00 62.94 691 LEU A C 1
ATOM 5474 O O . LEU A 1 691 ? 19.589 26.084 -61.437 1.00 62.94 691 LEU A O 1
ATOM 5478 N N . LEU A 1 692 ? 19.645 26.911 -59.352 1.00 64.62 692 LEU A N 1
ATOM 5479 C CA . LEU A 1 692 ? 19.901 28.295 -59.754 1.00 64.62 692 LEU A CA 1
ATOM 5480 C C . LEU A 1 692 ? 21.258 28.441 -60.472 1.00 64.62 692 LEU A C 1
ATOM 5482 O O . LEU A 1 692 ? 21.352 29.148 -61.474 1.00 64.62 692 LEU A O 1
ATOM 5486 N N . ARG A 1 693 ? 22.292 27.708 -60.035 1.00 60.78 693 ARG A N 1
ATOM 5487 C CA . ARG A 1 693 ? 23.602 27.661 -60.715 1.00 60.78 693 ARG A CA 1
ATOM 5488 C C . ARG A 1 693 ? 23.538 27.036 -62.110 1.00 60.78 693 ARG A C 1
ATOM 5490 O O . ARG A 1 693 ? 24.182 27.553 -63.020 1.00 60.78 693 ARG A O 1
ATOM 5497 N N . LEU A 1 694 ? 22.775 25.956 -62.292 1.00 64.62 694 LEU A N 1
ATOM 5498 C CA . LEU A 1 694 ? 22.600 25.329 -63.608 1.00 64.62 694 LEU A CA 1
ATOM 5499 C C . LEU A 1 694 ? 21.885 26.271 -64.589 1.00 64.62 694 LEU A C 1
ATOM 5501 O O . LEU A 1 694 ? 22.351 26.443 -65.712 1.00 64.62 694 LEU A O 1
ATOM 5505 N N . LEU A 1 695 ? 20.836 26.969 -64.139 1.00 62.88 695 LEU A N 1
ATOM 5506 C CA . LEU A 1 695 ? 20.132 27.965 -64.958 1.00 62.88 695 LEU A CA 1
ATOM 5507 C C . LEU A 1 695 ? 21.030 29.145 -65.369 1.00 62.88 695 LEU A C 1
ATOM 5509 O O . LEU A 1 695 ? 20.948 29.627 -66.503 1.00 62.88 695 LEU A O 1
ATOM 5513 N N . LEU A 1 696 ? 21.909 29.602 -64.471 1.00 62.53 696 LEU A N 1
ATOM 5514 C CA . LEU A 1 696 ? 22.881 30.655 -64.778 1.00 62.53 696 LEU A CA 1
ATOM 5515 C C . LEU A 1 696 ? 23.928 30.196 -65.805 1.00 62.53 696 LEU A C 1
ATOM 5517 O O . LEU A 1 696 ? 24.308 30.977 -66.676 1.00 62.53 696 LEU A O 1
ATOM 5521 N N . ALA A 1 697 ? 24.383 28.943 -65.732 1.00 64.00 697 ALA A N 1
ATOM 5522 C CA . ALA A 1 697 ? 25.392 28.409 -66.646 1.00 64.00 697 ALA A CA 1
ATOM 5523 C C . ALA A 1 697 ? 24.892 28.314 -68.101 1.00 64.00 697 ALA A C 1
ATOM 5525 O O . ALA A 1 697 ? 25.622 28.707 -69.017 1.00 64.00 697 ALA A O 1
ATOM 5526 N N . ASP A 1 698 ? 23.652 27.864 -68.310 1.00 60.94 698 ASP A N 1
ATOM 5527 C CA . ASP A 1 698 ? 23.052 27.752 -69.648 1.00 60.94 698 ASP A CA 1
ATOM 5528 C C . ASP A 1 698 ? 22.763 29.133 -70.257 1.00 60.94 698 ASP A C 1
ATOM 5530 O O . ASP A 1 698 ? 23.145 29.411 -71.398 1.00 60.94 698 ASP A O 1
ATOM 5534 N N . SER A 1 699 ? 22.206 30.053 -69.460 1.00 64.25 699 SER A N 1
ATOM 5535 C CA . SER A 1 699 ? 21.882 31.420 -69.904 1.00 64.25 699 SER A CA 1
ATOM 5536 C C . SER A 1 699 ? 23.123 32.199 -70.369 1.00 64.25 699 SER A C 1
ATOM 5538 O O . SER A 1 699 ? 23.073 32.968 -71.330 1.00 64.25 699 SER A O 1
ATOM 5540 N N . VAL A 1 700 ? 24.277 31.994 -69.723 1.00 68.62 700 VAL A N 1
ATOM 5541 C CA . VAL A 1 700 ? 25.528 32.671 -70.107 1.00 68.62 700 VAL A CA 1
ATOM 5542 C C . VAL A 1 700 ? 26.081 32.143 -71.433 1.00 68.62 700 VAL A C 1
ATOM 5544 O O . VAL A 1 700 ? 26.623 32.916 -72.229 1.00 68.62 700 VAL A O 1
ATOM 5547 N N . HIS A 1 701 ? 25.925 30.849 -71.714 1.00 70.00 701 HIS A N 1
ATOM 5548 C CA . HIS A 1 701 ? 26.324 30.272 -72.998 1.00 70.00 701 HIS A CA 1
ATOM 5549 C C . HIS A 1 701 ? 25.516 30.852 -74.171 1.00 70.00 701 HIS A C 1
ATOM 5551 O O . HIS A 1 701 ? 26.090 31.138 -75.232 1.00 70.00 701 HIS A O 1
ATOM 5557 N N . GLU A 1 702 ? 24.222 31.097 -73.962 1.00 72.81 702 GLU A N 1
ATOM 5558 C CA . GLU A 1 702 ? 23.348 31.739 -74.948 1.00 72.81 702 GLU A CA 1
ATOM 5559 C C . GLU A 1 702 ? 23.690 33.214 -75.182 1.00 72.81 702 GLU A C 1
ATOM 5561 O O . GLU A 1 702 ? 23.567 33.686 -76.307 1.00 72.81 702 GLU A O 1
ATOM 5566 N N . VAL A 1 703 ? 24.197 33.929 -74.171 1.00 71.88 703 VAL A N 1
ATOM 5567 C CA . VAL A 1 703 ? 24.626 35.337 -74.294 1.00 71.88 703 VAL A CA 1
ATOM 5568 C C . VAL A 1 703 ? 26.023 35.466 -74.921 1.00 71.88 703 VAL A C 1
ATOM 5570 O O . VAL A 1 703 ? 26.274 36.370 -75.723 1.00 71.88 703 VAL A O 1
ATOM 5573 N N . ARG A 1 704 ? 26.942 34.538 -74.624 1.00 70.88 704 ARG A N 1
ATOM 5574 C CA . ARG A 1 704 ? 28.328 34.563 -75.132 1.00 70.88 704 ARG A CA 1
ATOM 5575 C C . ARG A 1 704 ? 28.406 34.391 -76.649 1.00 70.88 704 ARG A C 1
ATOM 5577 O O . ARG A 1 704 ? 29.252 34.997 -77.303 1.00 70.88 704 ARG A O 1
ATOM 5584 N N . THR A 1 705 ? 27.538 33.554 -77.207 1.00 75.50 705 THR A N 1
ATOM 5585 C CA . THR A 1 705 ? 27.534 33.211 -78.636 1.00 75.50 705 THR A CA 1
ATOM 5586 C C . THR A 1 705 ? 27.233 34.416 -79.548 1.00 75.50 705 THR A C 1
ATOM 5588 O O . THR A 1 705 ? 28.060 34.703 -80.417 1.00 75.50 705 THR A O 1
ATOM 5591 N N . PRO A 1 706 ? 26.141 35.186 -79.357 1.00 69.50 706 PRO A N 1
ATOM 5592 C CA . PRO A 1 706 ? 25.879 36.388 -80.148 1.00 69.50 706 PRO A CA 1
ATOM 5593 C C . PRO A 1 706 ? 26.882 37.519 -79.868 1.00 69.50 706 PRO A C 1
ATOM 5595 O O . PRO A 1 706 ? 27.251 38.230 -80.799 1.00 69.50 706 PRO A O 1
ATOM 5598 N N . LEU A 1 707 ? 27.394 37.667 -78.637 1.00 78.12 707 LEU A N 1
ATOM 5599 C CA . LEU A 1 707 ? 28.416 38.679 -78.321 1.00 78.12 707 LEU A CA 1
ATOM 5600 C C . LEU A 1 707 ? 29.745 38.425 -79.045 1.00 78.12 707 LEU A C 1
ATOM 5602 O O . LEU A 1 707 ? 30.337 39.361 -79.577 1.00 78.12 707 LEU A O 1
ATOM 5606 N N . ASN A 1 708 ? 30.188 37.167 -79.130 1.00 76.94 708 ASN A N 1
ATOM 5607 C CA . ASN A 1 708 ? 31.371 36.804 -79.916 1.00 76.94 708 ASN A CA 1
ATOM 5608 C C . ASN A 1 708 ? 31.176 37.093 -81.409 1.00 76.94 708 ASN A C 1
ATOM 5610 O O . ASN A 1 708 ? 32.111 37.535 -82.073 1.00 76.94 708 ASN A O 1
ATOM 5614 N N . ALA A 1 709 ? 29.963 36.887 -81.933 1.00 73.19 709 ALA A N 1
ATOM 5615 C CA . ALA A 1 709 ? 29.647 37.253 -83.308 1.00 73.19 709 ALA A CA 1
ATOM 5616 C C . ALA A 1 709 ? 29.736 38.775 -83.518 1.00 73.19 709 ALA A C 1
ATOM 5618 O O . ALA A 1 709 ? 30.362 39.212 -84.479 1.00 73.19 709 ALA A O 1
ATOM 5619 N N . ILE A 1 710 ? 29.184 39.583 -82.601 1.00 79.88 710 ILE A N 1
ATOM 5620 C CA . ILE A 1 710 ? 29.275 41.055 -82.647 1.00 79.88 710 ILE A CA 1
ATOM 5621 C C . ILE A 1 710 ? 30.735 41.517 -82.614 1.00 79.88 710 ILE A C 1
ATOM 5623 O O . ILE A 1 710 ? 31.121 42.338 -83.439 1.00 79.88 710 ILE A O 1
ATOM 5627 N N . ILE A 1 711 ? 31.559 40.967 -81.715 1.00 80.38 711 ILE A N 1
ATOM 5628 C CA . ILE A 1 711 ? 32.993 41.288 -81.635 1.00 80.38 711 ILE A CA 1
ATOM 5629 C C . ILE A 1 711 ? 33.683 40.985 -82.962 1.00 80.38 711 ILE A C 1
ATOM 5631 O O . ILE A 1 711 ? 34.367 41.853 -83.489 1.00 80.38 711 ILE A O 1
ATOM 5635 N N . ASN A 1 712 ? 33.446 39.804 -83.537 1.00 77.50 712 ASN A N 1
ATOM 5636 C CA . ASN A 1 712 ? 34.055 39.412 -84.805 1.00 77.50 712 ASN A CA 1
ATOM 5637 C C . ASN A 1 712 ? 33.611 40.321 -85.968 1.00 77.50 712 ASN A C 1
ATOM 5639 O O . ASN A 1 712 ? 34.430 40.720 -86.789 1.00 77.50 712 ASN A O 1
ATOM 5643 N N . TYR A 1 713 ? 32.330 40.709 -86.027 1.00 80.19 713 TYR A N 1
ATOM 5644 C CA . TYR A 1 713 ? 31.849 41.666 -87.031 1.00 80.19 713 TYR A CA 1
ATOM 5645 C C . TYR A 1 713 ? 32.444 43.068 -86.847 1.00 80.19 713 TYR A C 1
ATOM 5647 O O . TYR A 1 713 ? 32.764 43.720 -87.839 1.00 80.19 713 TYR A O 1
ATOM 5655 N N . LEU A 1 714 ? 32.614 43.528 -85.603 1.00 81.81 714 LEU A N 1
ATOM 5656 C CA . LEU A 1 714 ? 33.278 44.799 -85.301 1.00 81.81 714 LEU A CA 1
ATOM 5657 C C . LEU A 1 714 ? 34.769 44.755 -85.670 1.00 81.81 714 LEU A C 1
ATOM 5659 O O . LEU A 1 714 ? 35.280 45.730 -86.213 1.00 81.81 714 LEU A O 1
ATOM 5663 N N . GLU A 1 715 ? 35.448 43.630 -85.432 1.00 81.25 715 GLU A N 1
ATOM 5664 C CA . GLU A 1 715 ? 36.857 43.414 -85.785 1.00 81.25 715 GLU A CA 1
ATOM 5665 C C . GLU A 1 715 ? 37.048 43.450 -87.312 1.00 81.25 715 GLU A C 1
ATOM 5667 O O . GLU A 1 715 ? 37.884 44.203 -87.804 1.00 81.25 715 GLU A O 1
ATOM 5672 N N . ILE A 1 716 ? 36.174 42.775 -88.072 1.00 82.25 716 ILE A N 1
ATOM 5673 C CA . ILE A 1 716 ? 36.156 42.833 -89.546 1.00 82.25 716 ILE A CA 1
ATOM 5674 C C . ILE A 1 716 ? 35.849 44.252 -90.051 1.00 82.25 716 ILE A C 1
ATOM 5676 O O . ILE A 1 716 ? 36.482 44.732 -90.992 1.00 82.25 716 ILE A O 1
ATOM 5680 N N . ALA A 1 717 ? 34.886 44.953 -89.444 1.00 77.50 717 ALA A N 1
ATOM 5681 C CA . ALA A 1 717 ? 34.547 46.320 -89.842 1.00 77.50 717 ALA A CA 1
ATOM 5682 C C . ALA A 1 717 ? 35.725 47.290 -89.630 1.00 77.50 717 ALA A C 1
ATOM 5684 O O . ALA A 1 717 ? 35.934 48.188 -90.447 1.00 77.50 717 ALA A O 1
ATOM 5685 N N . LEU A 1 718 ? 36.520 47.085 -88.574 1.00 80.50 718 LEU A N 1
ATOM 5686 C CA . LEU A 1 718 ? 37.703 47.889 -88.253 1.00 80.50 718 LEU A CA 1
ATOM 5687 C C . LEU A 1 718 ? 38.873 47.699 -89.235 1.00 80.50 718 LEU A C 1
ATOM 5689 O O . LEU A 1 718 ? 39.686 48.616 -89.381 1.00 80.50 718 LEU A O 1
ATOM 5693 N N . GLU A 1 719 ? 38.945 46.568 -89.942 1.00 78.81 719 GLU A N 1
ATOM 5694 C CA . GLU A 1 719 ? 39.946 46.319 -90.994 1.00 78.81 719 GLU A CA 1
ATOM 5695 C C . GLU A 1 719 ? 39.676 47.121 -92.285 1.00 78.81 719 GLU A C 1
ATOM 5697 O O . GLU A 1 719 ? 40.566 47.287 -93.123 1.00 78.81 719 GLU A O 1
ATOM 5702 N N . GLY A 1 720 ? 38.468 47.674 -92.440 1.00 75.50 720 GLY A N 1
ATOM 5703 C CA . GLY A 1 720 ? 38.069 48.489 -93.585 1.00 75.50 720 GLY A CA 1
ATOM 5704 C C . GLY A 1 720 ? 38.692 49.893 -93.629 1.00 75.50 720 GLY A C 1
ATOM 5705 O O . GLY A 1 720 ? 39.186 50.444 -92.638 1.00 75.50 720 GLY A O 1
ATOM 5706 N N . ASN A 1 721 ? 38.633 50.519 -94.810 1.00 75.00 721 ASN A N 1
ATOM 5707 C CA . ASN A 1 721 ? 39.094 51.894 -95.015 1.00 75.00 721 ASN A CA 1
ATOM 5708 C C . ASN A 1 721 ? 38.010 52.881 -94.533 1.00 75.00 721 ASN A C 1
ATOM 5710 O O . ASN A 1 721 ? 37.107 53.243 -95.284 1.00 75.00 721 ASN A O 1
ATOM 5714 N N . LEU A 1 722 ? 38.069 53.244 -93.250 1.00 81.06 722 LEU A N 1
ATOM 5715 C CA . LEU A 1 722 ? 37.067 54.051 -92.545 1.00 81.06 722 LEU A CA 1
ATOM 5716 C C . LEU A 1 722 ? 37.589 55.460 -92.256 1.00 81.06 722 LEU A C 1
ATOM 5718 O O . LEU A 1 722 ? 38.794 55.661 -92.091 1.00 81.06 722 LEU A O 1
ATOM 5722 N N . ASP A 1 723 ? 36.683 56.432 -92.140 1.00 84.50 723 ASP A N 1
ATOM 5723 C CA . ASP A 1 723 ? 37.049 57.753 -91.642 1.00 84.50 723 ASP A CA 1
ATOM 5724 C C . ASP A 1 723 ? 37.492 57.680 -90.161 1.00 84.50 723 ASP A C 1
ATOM 5726 O O . ASP A 1 723 ? 37.065 56.780 -89.426 1.00 84.50 723 ASP A O 1
ATOM 5730 N N . PRO A 1 724 ? 38.340 58.617 -89.697 1.00 79.19 724 PRO A N 1
ATOM 5731 C CA . PRO A 1 724 ? 38.958 58.534 -88.373 1.00 79.19 724 PRO A CA 1
ATOM 5732 C C . PRO A 1 724 ? 37.936 58.463 -87.234 1.00 79.19 724 PRO A C 1
ATOM 5734 O O . PRO A 1 724 ? 38.117 57.713 -86.281 1.00 79.19 724 PRO A O 1
ATOM 5737 N N . LYS A 1 725 ? 36.823 59.196 -87.359 1.00 77.31 725 LYS A N 1
ATOM 5738 C CA . LYS A 1 725 ? 35.811 59.303 -86.306 1.00 77.31 725 LYS A CA 1
ATOM 5739 C C . LYS A 1 725 ? 34.985 58.020 -86.183 1.00 77.31 725 LYS A C 1
ATOM 5741 O O . LYS A 1 725 ? 34.676 57.593 -85.074 1.00 77.31 725 LYS A O 1
ATOM 5746 N N . THR A 1 726 ? 34.650 57.383 -87.304 1.00 79.69 726 THR A N 1
ATOM 5747 C CA . THR A 1 726 ? 33.955 56.085 -87.309 1.00 79.69 726 THR A CA 1
ATOM 5748 C C . THR A 1 726 ? 34.853 54.960 -86.805 1.00 79.69 726 THR A C 1
ATOM 5750 O O . THR A 1 726 ? 34.386 54.087 -86.073 1.00 79.69 726 THR A O 1
ATOM 5753 N N . ARG A 1 727 ? 36.149 54.995 -87.140 1.00 84.81 727 ARG A N 1
ATOM 5754 C CA . ARG A 1 727 ? 37.129 54.027 -86.632 1.00 84.81 727 ARG A CA 1
ATOM 5755 C C . ARG A 1 727 ? 37.272 54.105 -85.111 1.00 84.81 727 ARG A C 1
ATOM 5757 O O . ARG A 1 727 ? 37.234 53.059 -84.470 1.00 84.81 727 ARG A O 1
ATOM 5764 N N . ASP A 1 728 ? 37.370 55.307 -84.546 1.00 81.00 728 ASP A N 1
ATOM 5765 C CA . ASP A 1 728 ? 37.462 55.492 -83.091 1.00 81.00 728 ASP A CA 1
ATOM 5766 C C . ASP A 1 728 ? 36.204 54.971 -82.376 1.00 81.00 728 ASP A C 1
ATOM 5768 O O . ASP A 1 728 ? 36.311 54.187 -81.433 1.00 81.00 728 ASP A O 1
ATOM 5772 N N . ASN A 1 729 ? 35.009 55.292 -82.891 1.00 76.62 729 ASN A N 1
ATOM 5773 C CA . ASN A 1 729 ? 33.744 54.807 -82.324 1.00 76.62 729 ASN A CA 1
ATOM 5774 C C . ASN A 1 729 ? 33.616 53.270 -82.378 1.00 76.62 729 ASN A C 1
ATOM 5776 O O . ASN A 1 729 ? 33.145 52.648 -81.424 1.00 76.62 729 ASN A O 1
ATOM 5780 N N . LEU A 1 730 ? 34.019 52.635 -83.487 1.00 83.31 730 LEU A N 1
ATOM 5781 C CA . LEU A 1 730 ? 33.982 51.173 -83.620 1.00 83.31 730 LEU A CA 1
ATOM 5782 C C . LEU A 1 730 ? 35.041 50.490 -82.747 1.00 83.31 730 LEU A C 1
ATOM 5784 O O . LEU A 1 730 ? 34.774 49.422 -82.199 1.00 83.31 730 LEU A O 1
ATOM 5788 N N . ALA A 1 731 ? 36.216 51.101 -82.579 1.00 81.69 731 ALA A N 1
ATOM 5789 C CA . ALA A 1 731 ? 37.265 50.589 -81.703 1.00 81.69 731 ALA A CA 1
ATOM 5790 C C . ALA A 1 731 ? 36.826 50.640 -80.233 1.00 81.69 731 ALA A C 1
ATOM 5792 O O . ALA A 1 731 ? 37.047 49.682 -79.487 1.00 81.69 731 ALA A O 1
ATOM 5793 N N . GLU A 1 732 ? 36.135 51.710 -79.836 1.00 77.00 732 GLU A N 1
ATOM 5794 C CA . GLU A 1 732 ? 35.537 51.837 -78.509 1.00 77.00 732 GLU A CA 1
ATOM 5795 C C . GLU A 1 732 ? 34.415 50.805 -78.297 1.00 77.00 732 GLU A C 1
ATOM 5797 O O . GLU A 1 732 ? 34.427 50.086 -77.297 1.00 77.00 732 GLU A O 1
ATOM 5802 N N . ALA A 1 733 ? 33.516 50.623 -79.274 1.00 78.38 733 ALA A N 1
ATOM 5803 C CA . ALA A 1 733 ? 32.462 49.604 -79.221 1.00 78.38 733 ALA A CA 1
ATOM 5804 C C . ALA A 1 733 ? 33.018 48.166 -79.160 1.00 78.38 733 ALA A C 1
ATOM 5806 O O . ALA A 1 733 ? 32.499 47.317 -78.428 1.00 78.38 733 ALA A O 1
ATOM 5807 N N . HIS A 1 734 ? 34.097 47.887 -79.894 1.00 82.06 734 HIS A N 1
ATOM 5808 C CA . HIS A 1 734 ? 34.792 46.601 -79.870 1.00 82.06 734 HIS A CA 1
ATOM 5809 C C . HIS A 1 734 ? 35.471 46.349 -78.515 1.00 82.06 734 HIS A C 1
ATOM 5811 O O . HIS A 1 734 ? 35.328 45.265 -77.943 1.00 82.06 734 HIS A O 1
ATOM 5817 N N . SER A 1 735 ? 36.140 47.363 -77.956 1.00 77.62 735 SER A N 1
ATOM 5818 C CA . SER A 1 735 ? 36.750 47.311 -76.620 1.00 77.62 735 SER A CA 1
ATOM 5819 C C . SER A 1 735 ? 35.705 47.093 -75.516 1.00 77.62 735 SER A C 1
ATOM 5821 O O . SER A 1 735 ? 35.880 46.231 -74.647 1.00 77.62 735 SER A O 1
ATOM 5823 N N . ALA A 1 736 ? 34.571 47.798 -75.588 1.00 71.19 736 ALA A N 1
ATOM 5824 C CA . ALA A 1 736 ? 33.451 47.634 -74.665 1.00 71.19 736 ALA A CA 1
ATOM 5825 C C . ALA A 1 736 ? 32.834 46.226 -74.756 1.00 71.19 736 ALA A C 1
ATOM 5827 O O . ALA A 1 736 ? 32.576 45.595 -73.730 1.00 71.19 736 ALA A O 1
ATOM 5828 N N . SER A 1 737 ? 32.676 45.691 -75.971 1.00 81.75 737 SER A N 1
ATOM 5829 C CA . SER A 1 737 ? 32.141 44.340 -76.198 1.00 81.75 737 SER A CA 1
ATOM 5830 C C . SER A 1 737 ? 33.081 43.245 -75.672 1.00 81.75 737 SER A C 1
ATOM 5832 O O . SER A 1 737 ? 32.620 42.316 -75.005 1.00 81.75 737 SER A O 1
ATOM 5834 N N . LYS A 1 738 ? 34.404 43.371 -75.887 1.00 76.75 738 LYS A N 1
ATOM 5835 C CA . LYS A 1 738 ? 35.405 42.463 -75.289 1.00 76.75 738 LYS A CA 1
ATOM 5836 C C . LYS A 1 738 ? 35.370 42.535 -73.759 1.00 76.75 738 LYS A C 1
ATOM 5838 O O . LYS A 1 738 ? 35.347 41.495 -73.104 1.00 76.75 738 LYS A O 1
ATOM 5843 N N . SER A 1 739 ? 35.288 43.738 -73.189 1.00 73.19 739 SER A N 1
ATOM 5844 C CA . SER A 1 739 ? 35.211 43.942 -71.733 1.00 73.19 739 SER A CA 1
ATOM 5845 C C . SER A 1 739 ? 33.965 43.301 -71.112 1.00 73.19 739 SER A C 1
ATOM 5847 O O . SER A 1 739 ? 34.054 42.697 -70.044 1.00 73.19 739 SER A O 1
ATOM 5849 N N . LEU A 1 740 ? 32.818 43.357 -71.798 1.00 78.50 740 LEU A N 1
ATOM 5850 C CA . LEU A 1 740 ? 31.580 42.726 -71.337 1.00 78.50 740 LEU A CA 1
ATOM 5851 C C . LEU A 1 740 ? 31.698 41.195 -71.277 1.00 78.50 740 LEU A C 1
ATOM 5853 O O . LEU A 1 740 ? 31.254 40.586 -70.306 1.00 78.50 740 LEU A O 1
ATOM 5857 N N . ILE A 1 741 ? 32.350 40.569 -72.263 1.00 79.75 741 ILE A N 1
ATOM 5858 C CA . ILE A 1 741 ? 32.623 39.124 -72.231 1.00 79.75 741 ILE A CA 1
ATOM 5859 C C . ILE A 1 741 ? 33.526 38.745 -71.055 1.00 79.75 741 ILE A C 1
ATOM 5861 O O . ILE A 1 741 ? 33.272 37.734 -70.398 1.00 79.75 741 ILE A O 1
ATOM 5865 N N . TYR A 1 742 ? 34.563 39.537 -70.766 1.00 73.31 742 TYR A N 1
ATOM 5866 C CA . TYR A 1 742 ? 35.427 39.285 -69.611 1.00 73.31 742 TYR A CA 1
ATOM 5867 C C . TYR A 1 742 ? 34.663 39.413 -68.290 1.00 73.31 742 TYR A C 1
ATOM 5869 O O . TYR A 1 742 ? 34.762 38.514 -67.461 1.00 73.31 742 TYR A O 1
ATOM 5877 N N . ALA A 1 743 ? 33.832 40.447 -68.130 1.00 71.19 743 ALA A N 1
ATOM 5878 C CA . ALA A 1 743 ? 33.010 40.628 -66.933 1.00 71.19 743 ALA A CA 1
ATOM 5879 C C . ALA A 1 743 ? 32.023 39.466 -66.712 1.00 71.19 743 ALA A C 1
ATOM 5881 O O . ALA A 1 743 ? 31.873 38.981 -65.592 1.00 71.19 743 ALA A O 1
ATOM 5882 N N . VAL A 1 744 ? 31.387 38.973 -67.781 1.00 72.31 744 VAL A N 1
ATOM 5883 C CA . VAL A 1 744 ? 30.482 37.811 -67.720 1.00 72.31 744 VAL A CA 1
ATOM 5884 C C . VAL A 1 744 ? 31.240 36.528 -67.351 1.00 72.31 744 VAL A C 1
ATOM 5886 O O . VAL A 1 744 ? 30.760 35.741 -66.532 1.00 72.31 744 VAL A O 1
ATOM 5889 N N . ASN A 1 745 ? 32.440 36.322 -67.903 1.00 68.06 745 ASN A N 1
ATOM 5890 C CA . ASN A 1 745 ? 33.283 35.172 -67.564 1.00 68.06 745 ASN A CA 1
ATOM 5891 C C . ASN A 1 745 ? 33.806 35.230 -66.116 1.00 68.06 745 ASN A C 1
ATOM 5893 O O . ASN A 1 745 ? 33.869 34.194 -65.454 1.00 68.06 745 ASN A O 1
ATOM 5897 N N . ASP A 1 746 ? 34.137 36.415 -65.600 1.00 69.00 746 ASP A N 1
ATOM 5898 C CA . ASP A 1 746 ? 34.572 36.594 -64.210 1.00 69.00 746 ASP A CA 1
ATOM 5899 C C . ASP A 1 746 ? 33.446 36.329 -63.206 1.00 69.00 746 ASP A C 1
ATOM 5901 O O . ASP A 1 746 ? 33.675 35.692 -62.176 1.00 69.00 746 ASP A O 1
ATOM 5905 N N . LEU A 1 747 ? 32.211 36.723 -63.530 1.00 64.56 747 LEU A N 1
ATOM 5906 C CA . LEU A 1 747 ? 31.032 36.409 -62.718 1.00 64.56 747 LEU A CA 1
ATOM 5907 C C . LEU A 1 747 ? 30.820 34.884 -62.616 1.00 64.56 747 LEU A C 1
ATOM 5909 O O . LEU A 1 747 ? 30.582 34.355 -61.530 1.00 64.56 747 LEU A O 1
ATOM 5913 N N . LEU A 1 748 ? 31.021 34.154 -63.720 1.00 64.62 748 LEU A N 1
ATOM 5914 C CA . LEU A 1 748 ? 31.029 32.685 -63.744 1.00 64.62 748 LEU A CA 1
ATOM 5915 C C . LEU A 1 748 ? 32.160 32.090 -62.891 1.00 64.62 748 LEU A C 1
ATOM 5917 O O . LEU A 1 748 ? 31.932 31.146 -62.131 1.00 64.62 748 LEU A O 1
ATOM 5921 N N . ASN A 1 749 ? 33.372 32.640 -62.986 1.00 59.50 749 ASN A N 1
ATOM 5922 C CA . ASN A 1 749 ? 34.509 32.175 -62.191 1.00 59.50 749 ASN A CA 1
ATOM 5923 C C . ASN A 1 749 ? 34.256 32.359 -60.687 1.00 59.50 749 ASN A C 1
ATOM 5925 O O . ASN A 1 749 ? 34.532 31.442 -59.916 1.00 59.50 749 ASN A O 1
ATOM 5929 N N . LEU A 1 750 ? 33.648 33.473 -60.272 1.00 57.25 750 LEU A N 1
ATOM 5930 C CA . LEU A 1 750 ? 33.255 33.708 -58.878 1.00 57.25 750 LEU A CA 1
ATOM 5931 C C . LEU A 1 750 ? 32.236 32.675 -58.374 1.00 57.25 750 LEU A C 1
ATOM 5933 O O . LEU A 1 750 ? 32.381 32.187 -57.256 1.00 57.25 750 LEU A O 1
ATOM 5937 N N . THR A 1 751 ? 31.274 32.258 -59.208 1.00 53.56 751 THR A N 1
ATOM 5938 C CA . THR A 1 751 ? 30.316 31.194 -58.836 1.00 53.56 751 THR A CA 1
ATOM 5939 C C . THR A 1 751 ? 30.933 29.789 -58.759 1.00 53.56 751 THR A C 1
ATOM 5941 O O . THR A 1 751 ? 30.401 28.933 -58.055 1.00 53.56 751 THR A O 1
ATOM 5944 N N . ARG A 1 752 ? 32.069 29.546 -59.435 1.00 52.69 752 ARG A N 1
ATOM 5945 C CA . ARG A 1 752 ? 32.813 28.269 -59.400 1.00 52.69 752 ARG A CA 1
ATOM 5946 C C . ARG A 1 752 ? 33.845 28.188 -58.271 1.00 52.69 752 ARG A C 1
ATOM 5948 O O . ARG A 1 752 ? 34.173 27.093 -57.827 1.00 52.69 752 ARG A O 1
ATOM 5955 N N . ILE A 1 753 ? 34.372 29.315 -57.785 1.00 49.66 753 ILE A N 1
ATOM 5956 C CA . ILE A 1 753 ? 35.419 29.342 -56.742 1.00 49.66 753 ILE A CA 1
ATOM 5957 C C . ILE A 1 753 ? 34.915 28.809 -55.385 1.00 49.66 753 ILE A C 1
ATOM 5959 O O . ILE A 1 753 ? 35.717 28.300 -54.600 1.00 49.66 753 ILE A O 1
ATOM 5963 N N . GLU A 1 754 ? 33.603 28.811 -55.131 1.00 49.84 754 GLU A N 1
ATOM 5964 C CA . GLU A 1 754 ? 33.022 28.134 -53.960 1.00 49.84 754 GLU A CA 1
ATOM 5965 C C . GLU A 1 754 ? 33.143 26.595 -54.007 1.00 49.84 754 GLU A C 1
ATOM 5967 O O . GLU A 1 754 ? 33.062 25.963 -52.959 1.00 49.84 754 GLU A O 1
ATOM 5972 N N . GLU A 1 755 ? 33.401 25.973 -55.169 1.00 50.44 755 GLU A N 1
ATOM 5973 C CA . GLU A 1 755 ? 33.547 24.509 -55.296 1.00 50.44 755 GLU A CA 1
ATOM 5974 C C . GLU A 1 755 ? 34.930 23.973 -54.874 1.00 50.44 755 GLU A C 1
ATOM 5976 O O . GLU A 1 755 ? 35.091 22.769 -54.706 1.00 50.44 755 GLU A O 1
ATOM 5981 N N . ARG A 1 756 ? 35.952 24.821 -54.676 1.00 39.59 756 ARG A N 1
ATOM 5982 C CA . ARG A 1 756 ? 37.333 24.359 -54.396 1.00 39.59 756 ARG A CA 1
ATOM 5983 C C . ARG A 1 756 ? 37.729 24.281 -52.919 1.00 39.59 756 ARG A C 1
ATOM 5985 O O . ARG A 1 756 ? 38.912 24.129 -52.618 1.00 39.59 756 ARG A O 1
ATOM 5992 N N . LYS A 1 757 ? 36.775 24.359 -51.990 1.00 44.12 757 LYS A N 1
ATOM 5993 C CA . LYS A 1 757 ? 37.024 24.126 -50.556 1.00 44.12 757 LYS A CA 1
ATOM 5994 C C . LYS A 1 757 ? 36.406 22.808 -50.078 1.00 44.12 757 LYS A C 1
ATOM 5996 O O . LYS A 1 757 ? 35.523 22.818 -49.235 1.00 44.12 757 LYS A O 1
ATOM 6001 N N . GLU A 1 758 ? 36.937 21.692 -50.567 1.00 36.28 758 GLU A N 1
ATOM 6002 C CA . GLU A 1 758 ? 36.930 20.388 -49.882 1.00 36.28 758 GLU A CA 1
ATOM 6003 C C . GLU A 1 758 ? 38.284 19.674 -50.113 1.00 36.28 758 GLU A C 1
ATOM 6005 O O . GLU A 1 758 ? 39.035 20.078 -51.006 1.00 36.28 758 GLU A O 1
ATOM 6010 N N . PRO A 1 759 ? 38.692 18.747 -49.223 1.00 41.00 759 PRO A N 1
ATOM 6011 C CA . PRO A 1 759 ? 40.049 18.688 -48.685 1.00 41.00 759 PRO A CA 1
ATOM 6012 C C . PRO A 1 759 ? 41.048 17.918 -49.554 1.00 41.00 759 PRO A C 1
ATOM 6014 O O . PRO A 1 759 ? 40.709 17.024 -50.322 1.00 41.00 759 PRO A O 1
ATOM 6017 N N . ILE A 1 760 ? 42.320 18.269 -49.368 1.00 42.97 760 ILE A N 1
ATOM 6018 C CA . ILE A 1 760 ? 43.500 17.611 -49.936 1.00 42.97 760 ILE A CA 1
ATOM 6019 C C . ILE A 1 760 ? 43.515 16.145 -49.472 1.00 42.97 760 ILE A C 1
ATOM 6021 O O . ILE A 1 760 ? 43.759 15.875 -48.298 1.00 42.97 760 ILE A O 1
ATOM 6025 N N . GLY A 1 761 ? 43.214 15.223 -50.389 1.00 35.09 761 GLY A N 1
ATOM 6026 C CA . GLY A 1 761 ? 43.360 13.778 -50.218 1.00 35.09 761 GLY A CA 1
ATOM 6027 C C . GLY A 1 761 ? 44.740 13.301 -50.670 1.00 35.09 761 GLY A C 1
ATOM 6028 O O . GLY A 1 761 ? 45.267 13.777 -51.676 1.00 35.09 761 GLY A O 1
ATOM 6029 N N . ASP A 1 762 ? 45.296 12.383 -49.882 1.00 36.56 762 ASP A N 1
ATOM 6030 C CA . ASP A 1 762 ? 46.635 11.806 -49.959 1.00 36.56 762 ASP A CA 1
ATOM 6031 C C . ASP A 1 762 ? 47.086 11.394 -51.366 1.00 36.56 762 ASP A C 1
ATOM 6033 O O . ASP A 1 762 ? 46.443 10.611 -52.069 1.00 36.56 762 ASP A O 1
ATOM 6037 N N . GLY A 1 763 ? 48.270 11.883 -51.736 1.00 31.55 763 GLY A N 1
ATOM 6038 C CA . GLY A 1 763 ? 49.039 11.353 -52.847 1.00 31.55 763 GLY A CA 1
ATOM 6039 C C . GLY A 1 763 ? 49.629 9.995 -52.479 1.00 31.55 763 GLY A C 1
ATOM 6040 O O . GLY A 1 763 ? 50.389 9.871 -51.522 1.00 31.55 763 GLY A O 1
ATOM 6041 N N . VAL A 1 764 ? 49.284 9.000 -53.290 1.00 37.75 764 VAL A N 1
ATOM 6042 C CA . VAL A 1 764 ? 49.968 7.714 -53.430 1.00 37.75 764 VAL A CA 1
ATOM 6043 C C . VAL A 1 764 ? 51.485 7.940 -53.497 1.00 37.75 764 VAL A C 1
ATOM 6045 O O . VAL A 1 764 ? 51.977 8.579 -54.426 1.00 37.75 764 VAL A O 1
ATOM 6048 N N . LEU A 1 765 ? 52.220 7.419 -52.512 1.00 30.72 765 LEU A N 1
ATOM 6049 C CA . LEU A 1 765 ? 53.661 7.194 -52.610 1.00 30.72 765 LEU A CA 1
ATOM 6050 C C . LEU A 1 765 ? 53.867 5.828 -53.262 1.00 30.72 765 LEU A C 1
ATOM 6052 O O . LEU A 1 765 ? 53.524 4.798 -52.686 1.00 30.72 765 LEU A O 1
ATOM 6056 N N . ASP A 1 766 ? 54.386 5.858 -54.483 1.00 35.19 766 ASP A N 1
ATOM 6057 C CA . ASP A 1 766 ? 54.907 4.700 -55.198 1.00 35.19 766 ASP A CA 1
ATOM 6058 C C . ASP A 1 766 ? 56.404 4.568 -54.839 1.00 35.19 766 ASP A C 1
ATOM 6060 O O . ASP A 1 766 ? 57.161 5.517 -55.079 1.00 35.19 766 ASP A O 1
ATOM 6064 N N . LEU A 1 767 ? 56.760 3.407 -54.255 1.00 33.47 767 LEU A N 1
ATOM 6065 C CA . LEU A 1 767 ? 58.063 2.824 -53.835 1.00 33.47 767 LEU A CA 1
ATOM 6066 C C . LEU A 1 767 ? 58.175 2.461 -52.347 1.00 33.47 767 LEU A C 1
ATOM 6068 O O . LEU A 1 767 ? 58.335 3.369 -51.500 1.00 33.47 767 LEU A O 1
#

Mean predicted aligned error: 18.42 Å

Radius of gyration: 41.15 Å; Cα contacts (8 Å, |Δi|>4): 1028; chains: 1; bounding box: 119×87×134 Å

Nearest PDB structures (foldseek):
  5hsq-assembly1_A-2  TM=7.560E-01  e=5.595E-38  Agrobacterium fabrum str. C58
  8avv-assembly1_B  TM=8.265E-01  e=5.940E-35  Deinococcus radiodurans R1 = ATCC 13939 = DSM 20539
  6pl0-assembly1_A  TM=7.905E-01  e=4.307E-35  Xanthomonas campestris pv. campestris str. 8004
  8avv-assembly1_A  TM=7.932E-01  e=6.267E-35  Deinococcus radiodurans R1 = ATCC 13939 = DSM 20539
  5llx-assembly1_B  TM=7.387E-01  e=1.132E-33  Idiomarina sp. A28L

pLDDT: mean 71.1, std 23.93, range [22.44, 97.94]

InterPro domains:
  IPR001294 Phytochrome [PR01033] (337-356)
  IPR001294 Phytochrome [PR01033] (426-447)
  IPR001294 Phytochrome [PR01033] (605-624)
  IPR001294 Phytochrome [PR01033] (639-657)
  IPR003018 GAF domain [PF01590] (322-466)
  IPR003661 Signal transduction histidine kinase, dimerisation/phosphoacceptor domain [PF00512] (692-755)
  IPR003661 Signal transduction histidine kinase, dimerisation/phosphoacceptor domain [SM00388] (691-756)
  IPR003661 Signal transduction histidine kinase, dimerisation/phosphoacceptor domain [cd00082] (689-752)
  IPR013515 Phytochrome, central region [PF00360] (511-668)
  IPR013654 PAS fold-2 [PF08446] (124-193)
  IPR016132 Phytochrome chromophore attachment domain [PS50046] (322-484)
  IPR029016 GAF-like domain superfamily [G3DSA:3.30.450.40] (300-494)
  IPR035965 PAS domain superfamily [SSF55785] (105-245)
  IPR036097 Signal transduction histidine kinase, dimerisation/phosphoacceptor domain superfamily [SSF47384] (677-755)
  IPR043150 Phytochrome, PHY domain superfamily [G3DSA:3.30.450.270] (495-675)

Foldseek 3Di:
DDDDDDDDDDDDDDDDDDDDDDDDDDDDDDDDDDDDDDDDDDDDDDDDDDDDDDDDDDDDDDDDDDDDDDDDDDDDDDDDDDDDDDDDDDDDDDPDPPLKFFDWDQDPVGWTFGDGIDDDDQAPQPDPLQFGLFFFLQKKKWKWFDDPNATQTFKIFQNCCVQQVDGPVRRNVDRHPLVQFDPVQSVVVVVQVVCCVPPNVQCLVQFWDWDKGWGDHDVDDIFIWIWTWHADPLHNRIIMIMIHGLADPVAAQDDPVRVPDDPDPDDPDDPDDPVPPPPDDPPVVPLLVLLVVCSVVSNPDDPVSLVVNLVSLLVCLQPDPALLSSVQSLQVSLCSLFVFQKKFKWFADPQGWTATCDMDGNCVFDPDDRHGAIGHNSLQDPNNQVLCSRQFKEKDQFLPRDTTGMMGPDVVCSSDGDRNSSPRGRDGDNQNSLVCVLVQFTIKMWGFQAEPNHGRTITIGTHHDDGTNDHDPVSRSSSNVSSVSNNVSSNVNVVVVLVVLVVVLPPPPPPDDDPPDDDDQLVSVCVQQVFQWKWWADAPDIDIRHDDPDVPVVVLVVVVQQVVQDQAKDKFFACVPVVVVSDDPVDDQFFGIKIWFALERRRNTIMMTTFTKDFDWHWHQDDNPDFDDDPPDPNDGHDDNGRPTDIDGDTRTGPDRDVSSVVVSVVVSVVNSVVSVVVVVVVVVVVVLVVVLVVLVVVLVVVLVVLVVLLVVLVVVLVDDDDPVVNVVSVVVSVVSVVVNVVSVVVNVVSCVVVPPDDDDDDDDDD

Solvent-accessible surface area (backbone atoms only — not comparable to full-atom values): 46039 Å² total; per-residue (Å²): 134,80,90,78,86,81,88,81,85,87,91,80,92,75,91,75,83,83,81,84,87,82,82,91,81,86,91,84,89,86,85,85,89,86,82,90,80,90,87,89,82,84,87,83,90,80,88,84,81,89,82,93,81,83,90,83,89,82,90,84,85,88,87,89,88,86,86,86,89,83,91,85,88,84,84,88,79,90,86,83,88,81,92,75,96,72,94,72,85,89,73,83,81,72,86,75,79,77,81,74,51,60,37,65,47,73,45,102,82,73,31,38,34,48,75,50,68,60,80,85,63,82,47,84,62,70,56,63,69,44,52,67,51,31,26,36,56,84,42,38,46,40,30,28,36,78,54,96,94,29,33,29,47,45,34,31,25,64,54,28,33,78,79,57,64,44,42,56,72,59,47,56,71,36,72,32,62,57,76,48,35,50,73,71,47,39,52,53,54,49,53,51,52,50,38,36,70,75,77,51,62,55,42,62,86,69,45,57,49,75,49,80,44,50,34,54,32,94,94,51,74,70,45,54,28,38,36,36,40,44,55,45,88,93,43,74,69,37,42,38,38,35,37,34,60,55,80,34,90,89,70,37,67,67,46,68,83,65,68,73,53,67,88,70,78,72,80,87,88,74,97,82,70,74,83,80,82,68,84,78,59,85,70,58,57,52,60,54,54,53,41,52,46,23,65,73,53,61,64,67,54,57,72,69,53,51,52,50,53,51,51,53,52,49,53,58,49,67,68,38,92,46,61,70,58,27,46,53,51,49,36,49,55,51,34,61,75,60,62,45,44,29,25,32,34,33,37,47,52,98,79,48,28,28,32,23,78,34,66,44,71,41,68,92,80,50,85,79,80,59,64,68,27,30,42,58,32,76,83,59,35,66,58,56,50,56,46,36,66,45,36,35,55,45,62,41,41,39,63,86,57,71,60,25,35,34,34,24,59,48,71,70,55,52,77,50,70,68,77,35,62,72,46,64,51,44,39,78,56,69,63,57,42,52,36,33,51,47,71,58,39,24,13,40,36,38,33,35,26,55,37,94,95,36,74,41,28,35,42,41,31,36,26,65,70,93,59,46,55,42,73,56,69,73,57,49,52,49,48,38,54,51,25,54,53,48,17,55,48,52,50,52,43,53,52,53,50,53,52,50,55,56,49,66,74,60,74,65,82,84,75,82,83,66,97,86,66,79,83,69,57,58,64,56,60,26,61,72,56,74,32,66,27,32,38,40,33,53,77,92,48,73,46,76,30,67,74,74,91,61,62,66,65,58,49,56,51,51,56,49,47,63,71,67,29,51,76,56,74,45,79,44,42,34,46,77,74,80,38,70,83,70,81,54,94,91,59,77,78,54,66,7,18,40,39,40,28,31,34,39,96,68,15,67,23,34,38,37,37,31,27,51,39,40,82,44,79,45,46,20,54,12,66,87,81,58,69,68,76,62,91,88,60,82,64,66,85,57,62,59,70,58,61,55,82,30,76,44,78,43,73,52,33,26,77,80,82,48,70,67,41,53,54,49,44,51,52,47,26,55,54,53,17,51,49,53,52,53,49,53,54,52,50,54,52,51,51,53,52,52,53,54,50,53,56,51,55,56,55,47,56,65,53,50,53,59,50,52,50,51,39,52,52,40,54,58,58,64,73,49,97,64,58,72,70,61,45,52,54,46,52,50,52,36,51,53,50,54,49,51,52,51,55,55,51,49,56,51,49,61,70,50,60,74,73,72,81,71,80,94,73,85,79,84,80,88,132